Protein AF-0000000077132805 (afdb_homodimer)

Structure (mmCIF, N/CA/C/O backbone):
data_AF-0000000077132805-model_v1
#
loop_
_entity.id
_entity.type
_entity.pdbx_description
1 polymer 'Flagellar radial spoke protein'
#
loop_
_atom_site.group_PDB
_atom_site.id
_atom_site.type_symbol
_atom_site.label_atom_id
_atom_site.label_alt_id
_atom_site.label_comp_id
_atom_site.label_asym_id
_atom_site.label_entity_id
_atom_site.label_seq_id
_atom_site.pdbx_PDB_ins_code
_atom_site.Cartn_x
_atom_site.Cartn_y
_atom_site.Cartn_z
_atom_site.occupancy
_atom_site.B_iso_or_equiv
_atom_site.auth_seq_id
_atom_site.auth_comp_id
_atom_site.auth_asym_id
_atom_site.auth_atom_id
_atom_site.pdbx_PDB_model_num
ATOM 1 N N . MET A 1 1 ? -24.875 30.562 -59.5 1 39.31 1 MET A N 1
ATOM 2 C CA . MET A 1 1 ? -24.891 31.641 -58.5 1 39.31 1 MET A CA 1
ATOM 3 C C . MET A 1 1 ? -25.203 31.094 -57.125 1 39.31 1 MET A C 1
ATOM 5 O O . MET A 1 1 ? -24.594 31.531 -56.125 1 39.31 1 MET A O 1
ATOM 9 N N . ALA A 1 2 ? -26.094 30.25 -57 1 48.53 2 ALA A N 1
ATOM 10 C CA . ALA A 1 2 ? -26.5 29.672 -55.719 1 48.53 2 ALA A CA 1
ATOM 11 C C . ALA A 1 2 ? -25.406 28.812 -55.125 1 48.53 2 ALA A C 1
ATOM 13 O O . ALA A 1 2 ? -25.188 28.828 -53.906 1 48.53 2 ALA A O 1
ATOM 14 N N . PHE A 1 3 ? -24.734 28.062 -55.844 1 53.22 3 PHE A N 1
ATOM 15 C CA . PHE A 1 3 ? -23.641 27.234 -55.344 1 53.22 3 PHE A CA 1
ATOM 16 C C . PHE A 1 3 ? -22.484 28.109 -54.875 1 53.22 3 PHE A C 1
ATOM 18 O O . PHE A 1 3 ? -21.859 27.812 -53.844 1 53.22 3 PHE A O 1
ATOM 25 N N . GLU A 1 4 ? -22.172 29.062 -55.531 1 54.66 4 GLU A N 1
ATOM 26 C CA . GLU A 1 4 ? -21.094 29.969 -55.156 1 54.66 4 GLU A CA 1
ATOM 27 C C . GLU A 1 4 ? -21.438 30.719 -53.875 1 54.66 4 GLU A C 1
ATOM 29 O O . GLU A 1 4 ? -20.547 30.953 -53.031 1 54.66 4 GLU A O 1
ATOM 34 N N . ASP A 1 5 ? -22.578 31.109 -53.812 1 55.19 5 ASP A N 1
ATOM 35 C CA . ASP A 1 5 ? -23.031 31.766 -52.594 1 55.19 5 ASP A CA 1
ATOM 36 C C . ASP A 1 5 ? -23 30.812 -51.406 1 55.19 5 ASP A C 1
ATOM 38 O O . ASP A 1 5 ? -22.656 31.219 -50.281 1 55.19 5 ASP A O 1
ATOM 42 N N . ALA A 1 6 ? -23.469 29.656 -51.625 1 57.97 6 ALA A N 1
ATOM 43 C CA . ALA A 1 6 ? -23.422 28.672 -50.562 1 57.97 6 ALA A CA 1
ATOM 44 C C . ALA A 1 6 ? -21.984 28.375 -50.156 1 57.97 6 ALA A C 1
ATOM 46 O O . ALA A 1 6 ? -21.688 28.203 -48.969 1 57.97 6 ALA A O 1
ATOM 47 N N . LEU A 1 7 ? -21.156 28.219 -51.062 1 63.22 7 LEU A N 1
ATOM 48 C CA . LEU A 1 7 ? -19.734 28.031 -50.75 1 63.22 7 LEU A CA 1
ATOM 49 C C . LEU A 1 7 ? -19.188 29.25 -50 1 63.22 7 LEU A C 1
ATOM 51 O O . LEU A 1 7 ? -18.375 29.109 -49.094 1 63.22 7 LEU A O 1
ATOM 55 N N . GLN A 1 8 ? -19.578 30.391 -50.406 1 62.19 8 GLN A N 1
ATOM 56 C CA . GLN A 1 8 ? -19.141 31.594 -49.719 1 62.19 8 GLN A CA 1
ATOM 57 C C . GLN A 1 8 ? -19.703 31.641 -48.281 1 62.19 8 GLN A C 1
ATOM 59 O O . GLN A 1 8 ? -19 32.062 -47.344 1 62.19 8 GLN A O 1
ATOM 64 N N . GLU A 1 9 ? -20.844 31.359 -48.156 1 63.84 9 GLU A N 1
ATOM 65 C CA . GLU A 1 9 ? -21.438 31.312 -46.812 1 63.84 9 GLU A CA 1
ATOM 66 C C . GLU A 1 9 ? -20.781 30.234 -45.969 1 63.84 9 GLU A C 1
ATOM 68 O O . GLU A 1 9 ? -20.531 30.438 -44.781 1 63.84 9 GLU A O 1
ATOM 73 N N . ALA A 1 10 ? -20.625 29.109 -46.562 1 64.94 10 ALA A N 1
ATOM 74 C CA . ALA A 1 10 ? -19.922 28.047 -45.844 1 64.94 10 ALA A CA 1
ATOM 75 C C . ALA A 1 10 ? -18.5 28.484 -45.469 1 64.94 10 ALA A C 1
ATOM 77 O O . ALA A 1 10 ? -18.047 28.266 -44.344 1 64.94 10 ALA A O 1
ATOM 78 N N . THR A 1 11 ? -17.797 28.969 -46.406 1 69.81 11 THR A N 1
ATOM 79 C CA . THR A 1 11 ? -16.453 29.453 -46.125 1 69.81 11 THR A CA 1
ATOM 80 C C . THR A 1 11 ? -16.469 30.562 -45.062 1 69.81 11 THR A C 1
ATOM 82 O O . THR A 1 11 ? -15.602 30.625 -44.219 1 69.81 11 THR A O 1
ATOM 85 N N . ALA A 1 12 ? -17.391 31.469 -45.125 1 69.38 12 ALA A N 1
ATOM 86 C CA . ALA A 1 12 ? -17.562 32.5 -44.125 1 69.38 12 ALA A CA 1
ATOM 87 C C . ALA A 1 12 ? -17.844 31.906 -42.75 1 69.38 12 ALA A C 1
ATOM 89 O O . ALA A 1 12 ? -17.328 32.406 -41.75 1 69.38 12 ALA A O 1
ATOM 90 N N . PHE A 1 13 ? -18.688 31.016 -42.688 1 68.81 13 PHE A N 1
ATOM 91 C CA . PHE A 1 13 ? -18.953 30.359 -41.406 1 68.81 13 PHE A CA 1
ATOM 92 C C . PHE A 1 13 ? -17.703 29.656 -40.906 1 68.81 13 PHE A C 1
ATOM 94 O O . PHE A 1 13 ? -17.406 29.703 -39.688 1 68.81 13 PHE A O 1
ATOM 101 N N . LEU A 1 14 ? -16.969 29 -41.719 1 70 14 LEU A N 1
ATOM 102 C CA . LEU A 1 14 ? -15.766 28.312 -41.281 1 70 14 LEU A CA 1
ATOM 103 C C . LEU A 1 14 ? -14.68 29.312 -40.906 1 70 14 LEU A C 1
ATOM 105 O O . LEU A 1 14 ? -13.773 28.984 -40.125 1 70 14 LEU A O 1
ATOM 109 N N . GLN A 1 15 ? -14.781 30.484 -41.344 1 68.81 15 GLN A N 1
ATOM 110 C CA . GLN A 1 15 ? -13.812 31.531 -41.031 1 68.81 15 GLN A CA 1
ATOM 111 C C . GLN A 1 15 ? -14.211 32.281 -39.781 1 68.81 15 GLN A C 1
ATOM 113 O O . GLN A 1 15 ? -13.453 33.125 -39.312 1 68.81 15 GLN A O 1
ATOM 118 N N . LYS A 1 16 ? -15.344 32.031 -39.25 1 69.25 16 LYS A N 1
ATOM 119 C CA . LYS A 1 16 ? -15.727 32.625 -37.969 1 69.25 16 LYS A CA 1
ATOM 120 C C . LYS A 1 16 ? -14.789 32.219 -36.844 1 69.25 16 LYS A C 1
ATOM 122 O O . LYS A 1 16 ? -14.492 31.016 -36.719 1 69.25 16 LYS A O 1
ATOM 127 N N . THR A 1 17 ? -14.227 33.188 -36.188 1 61.5 17 THR A N 1
ATOM 128 C CA . THR A 1 17 ? -13.234 32.969 -35.156 1 61.5 17 THR A CA 1
ATOM 129 C C . THR A 1 17 ? -13.906 32.75 -33.781 1 61.5 17 THR A C 1
ATOM 131 O O . THR A 1 17 ? -14.906 33.375 -33.469 1 61.5 17 THR A O 1
ATOM 134 N N . ASN A 1 18 ? -13.523 31.719 -33.094 1 60.84 18 ASN A N 1
ATOM 135 C CA . ASN A 1 18 ? -14.016 31.531 -31.734 1 60.84 18 ASN A CA 1
ATOM 136 C C . ASN A 1 18 ? -13.398 32.562 -30.781 1 60.84 18 ASN A C 1
ATOM 138 O O . ASN A 1 18 ? -12.609 33.406 -31.203 1 60.84 18 ASN A O 1
ATOM 142 N N . VAL A 1 19 ? -13.711 32.406 -29.484 1 63.22 19 VAL A N 1
ATOM 143 C CA . VAL A 1 19 ? -13.266 33.344 -28.469 1 63.22 19 VAL A CA 1
ATOM 144 C C . VAL A 1 19 ? -11.742 33.438 -28.484 1 63.22 19 VAL A C 1
ATOM 146 O O . VAL A 1 19 ? -11.172 34.5 -28.188 1 63.22 19 VAL A O 1
ATOM 149 N N . ASP A 1 20 ? -11.109 32.5 -28.969 1 57.31 20 ASP A N 1
ATOM 150 C CA . ASP A 1 20 ? -9.648 32.469 -28.984 1 57.31 20 ASP A CA 1
ATOM 151 C C . ASP A 1 20 ? -9.086 32.938 -30.312 1 57.31 20 ASP A C 1
ATOM 153 O O . ASP A 1 20 ? -7.875 32.906 -30.531 1 57.31 20 ASP A O 1
ATOM 157 N N . GLY A 1 21 ? -9.859 33.281 -31.141 1 62.91 21 GLY A N 1
ATOM 158 C CA . GLY A 1 21 ? -9.445 33.875 -32.406 1 62.91 21 GLY A CA 1
ATOM 159 C C . GLY A 1 21 ? -9.156 32.812 -33.469 1 62.91 21 GLY A C 1
ATOM 160 O O . GLY A 1 21 ? -8.555 33.125 -34.5 1 62.91 21 GLY A O 1
ATOM 161 N N . GLU A 1 22 ? -9.406 31.688 -33.219 1 64.12 22 GLU A N 1
ATOM 162 C CA . GLU A 1 22 ? -9.164 30.625 -34.219 1 64.12 22 GLU A CA 1
ATOM 163 C C . GLU A 1 22 ? -10.43 30.312 -35 1 64.12 22 GLU A C 1
ATOM 165 O O . GLU A 1 22 ? -11.539 30.406 -34.469 1 64.12 22 GLU A O 1
ATOM 170 N N . SER A 1 23 ? -10.133 30.078 -36.281 1 74.06 23 SER A N 1
ATOM 171 C CA . SER A 1 23 ? -11.258 29.672 -37.125 1 74.06 23 SER A CA 1
ATOM 172 C C . SER A 1 23 ? -11.039 28.297 -37.719 1 74.06 23 SER A C 1
ATOM 174 O O . SER A 1 23 ? -9.898 27.844 -37.875 1 74.06 23 SER A O 1
ATOM 176 N N . VAL A 1 24 ? -12.086 27.625 -37.938 1 71.31 24 VAL A N 1
ATOM 177 C CA . VAL A 1 24 ? -12.016 26.297 -38.531 1 71.31 24 VAL A CA 1
ATOM 178 C C . VAL A 1 24 ? -11.289 26.375 -39.875 1 71.31 24 VAL A C 1
ATOM 180 O O . VAL A 1 24 ? -10.461 25.516 -40.188 1 71.31 24 VAL A O 1
ATOM 183 N N . TYR A 1 25 ? -11.531 27.391 -40.594 1 72.44 25 TYR A N 1
ATOM 184 C CA . TYR A 1 25 ? -10.922 27.578 -41.906 1 72.44 25 TYR A CA 1
ATOM 185 C C . TYR A 1 25 ? -9.406 27.703 -41.781 1 72.44 25 TYR A C 1
ATOM 187 O O . TYR A 1 25 ? -8.664 27.062 -42.531 1 72.44 25 TYR A O 1
ATOM 195 N N . GLU A 1 26 ? -8.938 28.516 -40.844 1 70.69 26 GLU A N 1
ATOM 196 C CA . GLU A 1 26 ? -7.5 28.703 -40.688 1 70.69 26 GLU A CA 1
ATOM 197 C C . GLU A 1 26 ? -6.824 27.438 -40.188 1 70.69 26 GLU A C 1
ATOM 199 O O . GLU A 1 26 ? -5.723 27.094 -40.625 1 70.69 26 GLU A O 1
ATOM 204 N N . GLN A 1 27 ? -7.465 26.75 -39.375 1 68.56 27 GLN A N 1
ATOM 205 C CA . GLN A 1 27 ? -6.902 25.5 -38.844 1 68.56 27 GLN A CA 1
ATOM 206 C C . GLN A 1 27 ? -6.816 24.453 -39.969 1 68.56 27 GLN A C 1
ATOM 208 O O . GLN A 1 27 ? -5.801 23.766 -40.094 1 68.56 27 GLN A O 1
ATOM 213 N N . LEU A 1 28 ? -7.777 24.359 -40.625 1 71.19 28 LEU A N 1
ATOM 214 C CA . LEU A 1 28 ? -7.789 23.375 -41.688 1 71.19 28 LEU A CA 1
ATOM 215 C C . LEU A 1 28 ? -6.801 23.766 -42.781 1 71.19 28 LEU A C 1
ATOM 217 O O . LEU A 1 28 ? -6.102 22.906 -43.344 1 71.19 28 LEU A O 1
ATOM 221 N N . ALA A 1 29 ? -6.777 25 -43.031 1 70.69 29 ALA A N 1
ATOM 222 C CA . ALA A 1 29 ? -5.828 25.469 -44.031 1 70.69 29 ALA A CA 1
ATOM 223 C C . ALA A 1 29 ? -4.391 25.188 -43.594 1 70.69 29 ALA A C 1
ATOM 225 O O . ALA A 1 29 ? -3.557 24.797 -44.438 1 70.69 29 ALA A O 1
ATOM 226 N N . LYS A 1 30 ? -4.145 25.375 -42.344 1 69.12 30 LYS A N 1
ATOM 227 C CA . LYS A 1 30 ? -2.811 25.109 -41.812 1 69.12 30 LYS A CA 1
ATOM 228 C C . LYS A 1 30 ? -2.48 23.609 -41.875 1 69.12 30 LYS A C 1
ATOM 230 O O . LYS A 1 30 ? -1.373 23.234 -42.281 1 69.12 30 LYS A O 1
ATOM 235 N N . VAL A 1 31 ? -3.375 22.828 -41.531 1 69 31 VAL A N 1
ATOM 236 C CA . VAL A 1 31 ? -3.135 21.391 -41.531 1 69 31 VAL A CA 1
ATOM 237 C C . VAL A 1 31 ? -3.023 20.875 -42.969 1 69 31 VAL A C 1
ATOM 239 O O . VAL A 1 31 ? -2.129 20.078 -43.281 1 69 31 VAL A O 1
ATOM 242 N N . VAL A 1 32 ? -3.883 21.266 -43.781 1 70.75 32 VAL A N 1
ATOM 243 C CA . VAL A 1 32 ? -3.832 20.844 -45.188 1 70.75 32 VAL A CA 1
ATOM 244 C C . VAL A 1 32 ? -2.566 21.375 -45.844 1 70.75 32 VAL A C 1
ATOM 246 O O . VAL A 1 32 ? -1.91 20.672 -46.625 1 70.75 32 VAL A O 1
ATOM 249 N N . GLY A 1 33 ? -2.262 22.578 -45.469 1 68.81 33 GLY A N 1
ATOM 250 C CA . GLY A 1 33 ? -1.01 23.125 -45.969 1 68.81 33 GLY A CA 1
ATOM 251 C C . GLY A 1 33 ? 0.203 22.312 -45.562 1 68.81 33 GLY A C 1
ATOM 252 O O . GLY A 1 33 ? 1.097 22.062 -46.375 1 68.81 33 GLY A O 1
ATOM 253 N N . LYS A 1 34 ? 0.189 21.984 -44.344 1 69 34 LYS A N 1
ATOM 254 C CA . LYS A 1 34 ? 1.291 21.172 -43.844 1 69 34 LYS A CA 1
ATOM 255 C C . LYS A 1 34 ? 1.314 19.812 -44.531 1 69 34 LYS A C 1
ATOM 257 O O . LYS A 1 34 ? 2.383 19.297 -44.906 1 69 34 LYS A O 1
ATOM 262 N N . ILE A 1 35 ? 0.296 19.156 -44.75 1 66.56 35 ILE A N 1
ATOM 263 C CA . ILE A 1 35 ? 0.208 17.859 -45.375 1 66.56 35 ILE A CA 1
ATOM 264 C C . ILE A 1 35 ? 0.666 17.953 -46.844 1 66.56 35 ILE A C 1
ATOM 266 O O . ILE A 1 35 ? 1.385 17.094 -47.344 1 66.56 35 ILE A O 1
ATOM 270 N N . LEU A 1 36 ? 0.23 18.969 -47.406 1 69 36 LEU A N 1
ATOM 271 C CA . LEU A 1 36 ? 0.578 19.141 -48.812 1 69 36 LEU A CA 1
ATOM 272 C C . LEU A 1 36 ? 2.043 19.531 -48.969 1 69 36 LEU A C 1
ATOM 274 O O . LEU A 1 36 ? 2.672 19.219 -50 1 69 36 LEU A O 1
ATOM 278 N N . ASP A 1 37 ? 2.576 20.203 -47.875 1 66.56 37 ASP A N 1
ATOM 279 C CA . ASP A 1 37 ? 3.988 20.562 -47.906 1 66.56 37 ASP A CA 1
ATOM 280 C C . ASP A 1 37 ? 4.875 19.359 -47.594 1 66.56 37 ASP A C 1
ATOM 282 O O . ASP A 1 37 ? 5.898 19.156 -48.25 1 66.56 37 ASP A O 1
ATOM 286 N N . GLU A 1 38 ? 4.5 18.594 -46.531 1 67.75 38 GLU A N 1
ATOM 287 C CA . GLU A 1 38 ? 5.332 17.469 -46.094 1 67.75 38 GLU A CA 1
ATOM 288 C C . GLU A 1 38 ? 5.02 16.203 -46.906 1 67.75 38 GLU A C 1
ATOM 290 O O . GLU A 1 38 ? 5.852 15.305 -47 1 67.75 38 GLU A O 1
ATOM 295 N N . LYS A 1 39 ? 3.99 16.156 -47.469 1 65.38 39 LYS A N 1
ATOM 296 C CA . LYS A 1 39 ? 3.512 15.039 -48.281 1 65.38 39 LYS A CA 1
ATOM 297 C C . LYS A 1 39 ? 3.859 13.703 -47.625 1 65.38 39 LYS A C 1
ATOM 299 O O . LYS A 1 39 ? 4.629 12.914 -48.188 1 65.38 39 LYS A O 1
ATOM 304 N N . PRO A 1 40 ? 3.471 13.555 -46.438 1 62.5 40 PRO A N 1
ATOM 305 C CA . PRO A 1 40 ? 3.791 12.312 -45.719 1 62.5 40 PRO A CA 1
ATOM 306 C C . PRO A 1 40 ? 3.117 11.094 -46.344 1 62.5 40 PRO A C 1
ATOM 308 O O . PRO A 1 40 ? 2.088 11.227 -47.031 1 62.5 40 PRO A O 1
ATOM 311 N N . GLU A 1 41 ? 3.643 9.875 -46.219 1 64.94 41 GLU A N 1
ATOM 312 C CA . GLU A 1 41 ? 3.068 8.633 -46.75 1 64.94 41 GLU A CA 1
ATOM 313 C C . GLU A 1 41 ? 1.734 8.32 -46.062 1 64.94 41 GLU A C 1
ATOM 315 O O . GLU A 1 41 ? 0.827 7.777 -46.688 1 64.94 41 GLU A O 1
ATOM 320 N N . ASP A 1 42 ? 1.569 8.531 -44.844 1 58.28 42 ASP A N 1
ATOM 321 C CA . ASP A 1 42 ? 0.283 8.367 -44.156 1 58.28 42 ASP A CA 1
ATOM 322 C C . ASP A 1 42 ? -0.31 9.727 -43.781 1 58.28 42 ASP A C 1
ATOM 324 O O . ASP A 1 42 ? -0.248 10.133 -42.625 1 58.28 42 ASP A O 1
ATOM 328 N N . ALA A 1 43 ? -0.798 10.367 -44.625 1 62.28 43 ALA A N 1
ATOM 329 C CA . ALA A 1 43 ? -1.337 11.719 -44.531 1 62.28 43 ALA A CA 1
ATOM 330 C C . ALA A 1 43 ? -2.516 11.766 -43.562 1 62.28 43 ALA A C 1
ATOM 332 O O . ALA A 1 43 ? -2.736 12.773 -42.906 1 62.28 43 ALA A O 1
ATOM 333 N N . VAL A 1 44 ? -3.176 10.695 -43.469 1 60.84 44 VAL A N 1
ATOM 334 C CA . VAL A 1 44 ? -4.336 10.633 -42.594 1 60.84 44 VAL A CA 1
ATOM 335 C C . VAL A 1 44 ? -3.883 10.672 -41.156 1 60.84 44 VAL A C 1
ATOM 337 O O . VAL A 1 44 ? -4.48 11.367 -40.312 1 60.84 44 VAL A O 1
ATOM 340 N N . ASP A 1 45 ? -2.889 9.969 -40.844 1 61.19 45 ASP A N 1
ATOM 341 C CA . ASP A 1 45 ? -2.336 9.992 -39.469 1 61.19 45 ASP A CA 1
ATOM 342 C C . ASP A 1 45 ? -1.783 11.367 -39.125 1 61.19 45 ASP A C 1
ATOM 344 O O . ASP A 1 45 ? -1.929 11.836 -38 1 61.19 45 ASP A O 1
ATOM 348 N N . LEU A 1 46 ? -1.188 11.969 -40 1 58.47 46 LEU A N 1
ATOM 349 C CA . LEU A 1 46 ? -0.663 13.312 -39.781 1 58.47 46 LEU A CA 1
ATOM 350 C C . LEU A 1 46 ? -1.796 14.312 -39.562 1 58.47 46 LEU A C 1
ATOM 352 O O . LEU A 1 46 ? -1.688 15.211 -38.719 1 58.47 46 LEU A O 1
ATOM 356 N N . LEU A 1 47 ? -2.76 14.203 -40.25 1 59.88 47 LEU A N 1
ATOM 357 C CA . LEU A 1 47 ? -3.934 15.047 -40.062 1 59.88 47 LEU A CA 1
ATOM 358 C C . LEU A 1 47 ? -4.512 14.844 -38.656 1 59.88 47 LEU A C 1
ATOM 360 O O . LEU A 1 47 ? -4.789 15.812 -37.938 1 59.88 47 LEU A O 1
ATOM 364 N N . GLU A 1 48 ? -4.664 13.625 -38.375 1 55.09 48 GLU A N 1
ATOM 365 C CA . GLU A 1 48 ? -5.246 13.305 -37.094 1 55.09 48 GLU A CA 1
ATOM 366 C C . GLU A 1 48 ? -4.32 13.719 -35.938 1 55.09 48 GLU A C 1
ATOM 368 O O . GLU A 1 48 ? -4.777 14.25 -34.938 1 55.09 48 GLU A O 1
ATOM 373 N N . THR A 1 49 ? -3.061 13.477 -36.031 1 54.56 49 THR A N 1
ATOM 374 C CA . THR A 1 49 ? -2.07 13.898 -35.031 1 54.56 49 THR A CA 1
ATOM 375 C C . THR A 1 49 ? -1.965 15.414 -35 1 54.56 49 THR A C 1
ATOM 377 O O . THR A 1 49 ? -1.834 16 -33.906 1 54.56 49 THR A O 1
ATOM 380 N N . SER A 1 50 ? -1.907 16.078 -36 1 51.72 50 SER A N 1
ATOM 381 C CA . SER A 1 50 ? -1.776 17.531 -36.031 1 51.72 50 SER A CA 1
ATOM 382 C C . SER A 1 50 ? -3.006 18.203 -35.438 1 51.72 50 SER A C 1
ATOM 384 O O . SER A 1 50 ? -2.896 19.266 -34.812 1 51.72 50 SER A O 1
ATOM 386 N N . LEU A 1 51 ? -4.031 17.672 -35.719 1 48.06 51 LEU A N 1
ATOM 387 C CA . LEU A 1 51 ? -5.234 18.266 -35.156 1 48.06 51 LEU A CA 1
ATOM 388 C C . LEU A 1 51 ? -5.406 17.828 -33.688 1 48.06 51 LEU A C 1
ATOM 390 O O . LEU A 1 51 ? -5.941 18.578 -32.875 1 48.06 51 LEU A O 1
ATOM 394 N N . LEU A 1 52 ? -5.051 16.609 -33.344 1 44.72 52 LEU A N 1
ATOM 395 C CA . LEU A 1 52 ? -4.918 16.203 -31.953 1 44.72 52 LEU A CA 1
ATOM 396 C C . LEU A 1 52 ? -3.863 17.062 -31.25 1 44.72 52 LEU A C 1
ATOM 398 O O . LEU A 1 52 ? -4.035 17.422 -30.094 1 44.72 52 LEU A O 1
ATOM 402 N N . VAL A 1 53 ? -2.699 17.219 -31.734 1 41.47 53 VAL A N 1
ATOM 403 C CA . VAL A 1 53 ? -1.681 18.109 -31.188 1 41.47 53 VAL A CA 1
ATOM 404 C C . VAL A 1 53 ? -2.258 19.516 -31 1 41.47 53 VAL A C 1
ATOM 406 O O . VAL A 1 53 ? -1.948 20.188 -30.016 1 41.47 53 VAL A O 1
ATOM 409 N N . LYS A 1 54 ? -2.869 20.016 -31.828 1 38.44 54 LYS A N 1
ATOM 410 C CA . LYS A 1 54 ? -3.398 21.359 -31.625 1 38.44 54 LYS A CA 1
ATOM 411 C C . LYS A 1 54 ? -4.434 21.375 -30.5 1 38.44 54 LYS A C 1
ATOM 413 O O . LYS A 1 54 ? -4.52 22.344 -29.75 1 38.44 54 LYS A O 1
ATOM 418 N N . LYS A 1 55 ? -5.375 20.484 -30.531 1 38.06 55 LYS A N 1
ATOM 419 C CA . LYS A 1 55 ? -6.246 20.531 -29.359 1 38.06 55 LYS A CA 1
ATOM 420 C C . LYS A 1 55 ? -5.461 20.234 -28.094 1 38.06 55 LYS A C 1
ATOM 422 O O . LYS A 1 55 ? -5.793 20.75 -27.016 1 38.06 55 LYS A O 1
ATOM 427 N N . THR A 1 56 ? -4.602 19.266 -28.062 1 33.12 56 THR A N 1
ATOM 428 C CA . THR A 1 56 ? -3.578 19.219 -27.016 1 33.12 56 THR A CA 1
ATOM 429 C C . THR A 1 56 ? -2.566 20.344 -27.203 1 33.12 56 THR A C 1
ATOM 431 O O . THR A 1 56 ? -1.636 20.5 -26.422 1 33.12 56 THR A O 1
ATOM 434 N N . GLN A 1 57 ? -2.436 20.719 -28.359 1 29.28 57 GLN A N 1
ATOM 435 C CA . GLN A 1 57 ? -1.763 22.016 -28.406 1 29.28 57 GLN A CA 1
ATOM 436 C C . GLN A 1 57 ? -2.555 23.078 -27.656 1 29.28 57 GLN A C 1
ATOM 438 O O . GLN A 1 57 ? -3.533 23.625 -28.172 1 29.28 57 GLN A O 1
ATOM 443 N N . TYR A 1 58 ? -2.869 23 -26.531 1 28.34 58 TYR A N 1
ATOM 444 C CA . TYR A 1 58 ? -2.439 24.266 -25.922 1 28.34 58 TYR A CA 1
ATOM 445 C C . TYR A 1 58 ? -1.391 24.953 -26.781 1 28.34 58 TYR A C 1
ATOM 447 O O . TYR A 1 58 ? -0.48 24.312 -27.297 1 28.34 58 TYR A O 1
ATOM 455 N N . ALA A 1 59 ? -1.644 25.75 -27.688 1 27.03 59 ALA A N 1
ATOM 456 C CA . ALA A 1 59 ? -0.416 26.5 -27.969 1 27.03 59 ALA A CA 1
ATOM 457 C C . ALA A 1 59 ? 0.679 26.141 -26.969 1 27.03 59 ALA A C 1
ATOM 459 O O . ALA A 1 59 ? 0.583 26.484 -25.781 1 27.03 59 ALA A O 1
ATOM 460 N N . PRO A 1 60 ? 1.356 25.109 -26.891 1 27.95 60 PRO A N 1
ATOM 461 C CA . PRO A 1 60 ? 2.375 25.734 -26.031 1 27.95 60 PRO A CA 1
ATOM 462 C C . PRO A 1 60 ? 2.74 27.141 -26.484 1 27.95 60 PRO A C 1
ATOM 464 O O . PRO A 1 60 ? 2.531 27.5 -27.641 1 27.95 60 PRO A O 1
ATOM 467 N N . PRO A 1 61 ? 2.844 28.281 -26.062 1 28.22 61 PRO A N 1
ATOM 468 C CA . PRO A 1 61 ? 3.611 29.172 -26.938 1 28.22 61 PRO A CA 1
ATOM 469 C C . PRO A 1 61 ? 4.363 28.406 -28.031 1 28.22 61 PRO A C 1
ATOM 471 O O . PRO A 1 61 ? 4.488 27.188 -27.953 1 28.22 61 PRO A O 1
ATOM 474 N N . ASP A 1 62 ? 4.844 28.875 -29.047 1 26.47 62 ASP A N 1
ATOM 475 C CA . ASP A 1 62 ? 5.859 28.281 -29.906 1 26.47 62 ASP A CA 1
ATOM 476 C C . ASP A 1 62 ? 6.41 26.984 -29.312 1 26.47 62 ASP A C 1
ATOM 478 O O . ASP A 1 62 ? 6.75 26.938 -28.125 1 26.47 62 ASP A O 1
ATOM 482 N N . PRO A 1 63 ? 5.844 25.922 -29.672 1 31.47 63 PRO A N 1
ATOM 483 C CA . PRO A 1 63 ? 6.613 24.844 -29.047 1 31.47 63 PRO A CA 1
ATOM 484 C C . PRO A 1 63 ? 7.988 25.297 -28.562 1 31.47 63 PRO A C 1
ATOM 486 O O . PRO A 1 63 ? 8.625 24.625 -27.75 1 31.47 63 PRO A O 1
ATOM 489 N N . MET A 1 64 ? 8.477 26 -29.406 1 27.84 64 MET A N 1
ATOM 490 C CA . MET A 1 64 ? 9.586 26.922 -29.203 1 27.84 64 MET A CA 1
ATOM 491 C C . MET A 1 64 ? 9.25 27.953 -28.125 1 27.84 64 MET A C 1
ATOM 493 O O . MET A 1 64 ? 10.141 28.453 -27.438 1 27.84 64 MET A O 1
ATOM 497 N N . TYR A 1 65 ? 8 28.656 -28.469 1 24.55 65 TYR A N 1
ATOM 498 C CA . TYR A 1 65 ? 7.562 29.531 -27.375 1 24.55 65 TYR A CA 1
ATOM 499 C C . TYR A 1 65 ? 6.738 28.75 -26.359 1 24.55 65 TYR A C 1
ATOM 501 O O . TYR A 1 65 ? 5.508 28.781 -26.391 1 24.55 65 TYR A O 1
ATOM 509 N N . ALA A 1 66 ? 6.238 27.406 -26.359 1 31.3 66 ALA A N 1
ATOM 510 C CA . ALA A 1 66 ? 6.164 26.891 -25 1 31.3 66 ALA A CA 1
ATOM 511 C C . ALA A 1 66 ? 6.699 27.922 -24 1 31.3 66 ALA A C 1
ATOM 513 O O . ALA A 1 66 ? 7.91 28.156 -23.922 1 31.3 66 ALA A O 1
ATOM 514 N N . THR A 1 67 ? 6.016 28.891 -24.016 1 29.36 67 THR A N 1
ATOM 515 C CA . THR A 1 67 ? 6.516 29.75 -22.953 1 29.36 67 THR A CA 1
ATOM 516 C C . THR A 1 67 ? 6.938 28.922 -21.734 1 29.36 67 THR A C 1
ATOM 518 O O . THR A 1 67 ? 6.105 28.266 -21.109 1 29.36 67 THR A O 1
ATOM 521 N N . VAL A 1 68 ? 7.766 27.953 -21.781 1 31.88 68 VAL A N 1
ATOM 522 C CA . VAL A 1 68 ? 8.594 27.75 -20.609 1 31.88 68 VAL A CA 1
ATOM 523 C C . VAL A 1 68 ? 8.266 28.797 -19.547 1 31.88 68 VAL A C 1
ATOM 525 O O . VAL A 1 68 ? 8.695 29.938 -19.656 1 31.88 68 VAL A O 1
ATOM 528 N N . ARG A 1 69 ? 6.922 28.922 -19.547 1 34.34 69 ARG A N 1
ATOM 529 C CA . ARG A 1 69 ? 6.777 29.844 -18.438 1 34.34 69 ARG A CA 1
ATOM 530 C C . ARG A 1 69 ? 7.898 29.656 -17.422 1 34.34 69 ARG A C 1
ATOM 532 O O . ARG A 1 69 ? 8.156 28.531 -16.969 1 34.34 69 ARG A O 1
ATOM 539 N N . SER A 1 70 ? 8.641 30.25 -17.625 1 39.53 70 SER A N 1
ATOM 540 C CA . SER A 1 70 ? 9.875 30.234 -16.844 1 39.53 70 SER A CA 1
ATOM 541 C C . SER A 1 70 ? 9.68 29.516 -15.508 1 39.53 70 SER A C 1
ATOM 543 O O . SER A 1 70 ? 10.531 28.734 -15.086 1 39.53 70 SER A O 1
ATOM 545 N N . LYS A 1 71 ? 8.344 29.578 -15.039 1 45.44 71 LYS A N 1
ATOM 546 C CA . LYS A 1 71 ? 8.156 29.016 -13.711 1 45.44 71 LYS A CA 1
ATOM 547 C C . LYS A 1 71 ? 7.93 27.516 -13.781 1 45.44 71 LYS A C 1
ATOM 549 O O . LYS A 1 71 ? 8.461 26.75 -12.961 1 45.44 71 LYS A O 1
ATOM 554 N N . ASN A 1 72 ? 7.016 26.969 -14.852 1 52.19 72 ASN A N 1
ATOM 555 C CA . ASN A 1 72 ? 6.766 25.531 -14.953 1 52.19 72 ASN A CA 1
ATOM 556 C C . ASN A 1 72 ? 8.008 24.781 -15.422 1 52.19 72 ASN A C 1
ATOM 558 O O . ASN A 1 72 ? 8.289 23.688 -14.953 1 52.19 72 ASN A O 1
ATOM 562 N N . ALA A 1 73 ? 8.633 25.422 -16.344 1 52.69 73 ALA A N 1
ATOM 563 C CA . ALA A 1 73 ? 9.891 24.797 -16.75 1 52.69 73 ALA A CA 1
ATOM 564 C C . ALA A 1 73 ? 10.867 24.719 -15.578 1 52.69 73 ALA A C 1
ATOM 566 O O . ALA A 1 73 ? 11.539 23.703 -15.391 1 52.69 73 ALA A O 1
ATOM 567 N N . ALA A 1 74 ? 10.781 25.859 -14.938 1 60.25 74 ALA A N 1
ATOM 568 C CA . ALA A 1 74 ? 11.656 25.875 -13.773 1 60.25 74 ALA A CA 1
ATOM 569 C C . ALA A 1 74 ? 11.234 24.812 -12.758 1 60.25 74 ALA A C 1
ATOM 571 O O . ALA A 1 74 ? 12.086 24.141 -12.18 1 60.25 74 ALA A O 1
ATOM 572 N N . ALA A 1 75 ? 9.977 24.672 -12.742 1 64.38 75 ALA A N 1
ATOM 573 C CA . ALA A 1 75 ? 9.461 23.672 -11.805 1 64.38 75 ALA A CA 1
ATOM 574 C C . ALA A 1 75 ? 9.805 22.266 -12.258 1 64.38 75 ALA A C 1
ATOM 576 O O . ALA A 1 75 ? 10.164 21.406 -11.438 1 64.38 75 ALA A O 1
ATOM 577 N N . ALA A 1 76 ? 9.727 22.047 -13.523 1 67.38 76 ALA A N 1
ATOM 578 C CA . ALA A 1 76 ? 10.047 20.719 -14.07 1 67.38 76 ALA A CA 1
ATOM 579 C C . ALA A 1 76 ? 11.523 20.406 -13.898 1 67.38 76 ALA A C 1
ATOM 581 O O . ALA A 1 76 ? 11.883 19.266 -13.609 1 67.38 76 ALA A O 1
ATOM 582 N N . VAL A 1 77 ? 12.289 21.438 -14.109 1 66.94 77 VAL A N 1
ATOM 583 C CA . VAL A 1 77 ? 13.727 21.25 -13.93 1 66.94 77 VAL A CA 1
ATOM 584 C C . VAL A 1 77 ? 14.031 20.922 -12.469 1 66.94 77 VAL A C 1
ATOM 586 O O . VAL A 1 77 ? 14.812 20.016 -12.18 1 66.94 77 VAL A O 1
ATOM 589 N N . MET A 1 78 ? 13.344 21.656 -11.711 1 69.62 78 MET A N 1
ATOM 590 C CA . MET A 1 78 ? 13.547 21.438 -10.281 1 69.62 78 MET A CA 1
ATOM 591 C C . MET A 1 78 ? 13.078 20.031 -9.875 1 69.62 78 MET A C 1
ATOM 593 O O . MET A 1 78 ? 13.727 19.375 -9.07 1 69.62 78 MET A O 1
ATOM 597 N N . PHE A 1 79 ? 12.094 19.719 -10.484 1 70.56 79 PHE A N 1
ATOM 598 C CA . PHE A 1 79 ? 11.555 18.406 -10.18 1 70.56 79 PHE A CA 1
ATOM 599 C C . PHE A 1 79 ? 12.492 17.297 -10.656 1 70.56 79 PHE A C 1
ATOM 601 O O . PHE A 1 79 ? 12.703 16.312 -9.961 1 70.56 79 PHE A O 1
ATOM 608 N N . LYS A 1 80 ? 13.07 17.469 -11.711 1 70.38 80 LYS A N 1
ATOM 609 C CA . LYS A 1 80 ? 14.008 16.484 -12.266 1 70.38 80 LYS A CA 1
ATOM 610 C C . LYS A 1 80 ? 15.25 16.359 -11.383 1 70.38 80 LYS A C 1
ATOM 612 O O . LYS A 1 80 ? 15.828 15.273 -11.289 1 70.38 80 LYS A O 1
ATOM 617 N N . GLU A 1 81 ? 15.516 17.438 -10.727 1 75.06 81 GLU A N 1
ATOM 618 C CA . GLU A 1 81 ? 16.703 17.453 -9.875 1 75.06 81 GLU A CA 1
ATOM 619 C C . GLU A 1 81 ? 16.531 16.531 -8.672 1 75.06 81 GLU A C 1
ATOM 621 O O . GLU A 1 81 ? 17.516 16.047 -8.117 1 75.06 81 GLU A O 1
ATOM 626 N N . LEU A 1 82 ? 15.328 16.297 -8.414 1 77.62 82 LEU A N 1
ATOM 627 C CA . LEU A 1 82 ? 15.055 15.43 -7.273 1 77.62 82 LEU A CA 1
ATOM 628 C C . LEU A 1 82 ? 15.492 14 -7.559 1 77.62 82 LEU A C 1
ATOM 630 O O . LEU A 1 82 ? 15.781 13.234 -6.633 1 77.62 82 LEU A O 1
ATOM 634 N N . TYR A 1 83 ? 15.555 13.688 -8.797 1 72.31 83 TYR A N 1
ATOM 635 C CA . TYR A 1 83 ? 15.828 12.312 -9.195 1 72.31 83 TYR A CA 1
ATOM 636 C C . TYR A 1 83 ? 17.312 12.078 -9.391 1 72.31 83 TYR A C 1
ATOM 638 O O . TYR A 1 83 ? 17.75 10.945 -9.586 1 72.31 83 TYR A O 1
ATOM 646 N N . LYS A 1 84 ? 18.078 13.195 -9.305 1 69.25 84 LYS A N 1
ATOM 647 C CA . LYS A 1 84 ? 19.5 13.078 -9.586 1 69.25 84 LYS A CA 1
ATOM 648 C C . LYS A 1 84 ? 20.312 12.906 -8.297 1 69.25 84 LYS A C 1
ATOM 650 O O . LYS A 1 84 ? 19.938 13.461 -7.258 1 69.25 84 LYS A O 1
ATOM 655 N N . THR A 1 85 ? 21.266 11.992 -8.445 1 64.5 85 THR A N 1
ATOM 656 C CA . THR A 1 85 ? 22.234 11.859 -7.359 1 64.5 85 THR A CA 1
ATOM 657 C C . THR A 1 85 ? 23.172 13.055 -7.332 1 64.5 85 THR A C 1
ATOM 659 O O . THR A 1 85 ? 23.688 13.469 -8.375 1 64.5 85 THR A O 1
ATOM 662 N N . PRO A 1 86 ? 23.188 13.695 -6.219 1 60.38 86 PRO A N 1
ATOM 663 C CA . PRO A 1 86 ? 24.094 14.844 -6.176 1 60.38 86 PRO A CA 1
ATOM 664 C C . PRO A 1 86 ? 25.531 14.484 -6.562 1 60.38 86 PRO A C 1
ATOM 666 O O . PRO A 1 86 ? 26.031 13.43 -6.172 1 60.38 86 PRO A O 1
ATOM 669 N N . SER A 1 87 ? 25.969 15.047 -7.617 1 60.41 87 SER A N 1
ATOM 670 C CA . SER A 1 87 ? 27.359 14.859 -8 1 60.41 87 SER A CA 1
ATOM 671 C C . SER A 1 87 ? 28.297 15.422 -6.945 1 60.41 87 SER A C 1
ATOM 673 O O . SER A 1 87 ? 28.047 16.484 -6.383 1 60.41 87 SER A O 1
ATOM 675 N N . PRO A 1 88 ? 29.234 14.562 -6.531 1 61.66 88 PRO A N 1
ATOM 676 C CA . PRO A 1 88 ? 30.172 15.094 -5.547 1 61.66 88 PRO A CA 1
ATOM 677 C C . PRO A 1 88 ? 30.797 16.422 -5.973 1 61.66 88 PRO A C 1
ATOM 679 O O . PRO A 1 88 ? 31 16.656 -7.164 1 61.66 88 PRO A O 1
ATOM 682 N N . LEU A 1 89 ? 30.656 17.391 -5.117 1 61.38 89 LEU A N 1
ATOM 683 C CA . LEU A 1 89 ? 31.312 18.672 -5.367 1 61.38 89 LEU A CA 1
ATOM 684 C C . LEU A 1 89 ? 32.812 18.469 -5.625 1 61.38 89 LEU A C 1
ATOM 686 O O . LEU A 1 89 ? 33.469 17.688 -4.934 1 61.38 89 LEU A O 1
ATOM 690 N N . ILE A 1 90 ? 33.281 18.781 -6.707 1 64.06 90 ILE A N 1
ATOM 691 C CA . ILE A 1 90 ? 34.688 18.719 -7.062 1 64.06 90 ILE A CA 1
ATOM 692 C C . ILE A 1 90 ? 35.438 19.938 -6.516 1 64.06 90 ILE A C 1
ATOM 694 O O . ILE A 1 90 ? 34.969 21.078 -6.715 1 64.06 90 ILE A O 1
ATOM 698 N N . ASP A 1 91 ? 36.375 19.688 -5.598 1 66.31 91 ASP A N 1
ATOM 699 C CA . ASP A 1 91 ? 37.219 20.766 -5.164 1 66.31 91 ASP A CA 1
ATOM 700 C C . ASP A 1 91 ? 37.875 21.484 -6.359 1 66.31 91 ASP A C 1
ATOM 702 O O . ASP A 1 91 ? 38.594 20.859 -7.145 1 66.31 91 ASP A O 1
ATOM 706 N N . PRO A 1 92 ? 37.406 22.609 -6.574 1 69.25 92 PRO A N 1
ATOM 707 C CA . PRO A 1 92 ? 37.938 23.328 -7.742 1 69.25 92 PRO A CA 1
ATOM 708 C C . PRO A 1 92 ? 39.438 23.375 -7.758 1 69.25 92 PRO A C 1
ATOM 710 O O . PRO A 1 92 ? 40.062 23.484 -8.828 1 69.25 92 PRO A O 1
ATOM 713 N N . GLU A 1 93 ? 40.031 23.359 -6.586 1 69.19 93 GLU A N 1
ATOM 714 C CA . GLU A 1 93 ? 41.5 23.5 -6.516 1 69.19 93 GLU A CA 1
ATOM 715 C C . GLU A 1 93 ? 42.188 22.172 -6.781 1 69.19 93 GLU A C 1
ATOM 717 O O . GLU A 1 93 ? 43.219 22.125 -7.484 1 69.19 93 GLU A O 1
ATOM 722 N N . THR A 1 94 ? 41.625 21.125 -6.234 1 69.25 94 THR A N 1
ATOM 723 C CA . THR A 1 94 ? 42.344 19.859 -6.32 1 69.25 94 THR A CA 1
ATOM 724 C C . THR A 1 94 ? 41.719 18.938 -7.363 1 69.25 94 THR A C 1
ATOM 726 O O . THR A 1 94 ? 42.344 18 -7.84 1 69.25 94 THR A O 1
ATOM 729 N N . GLY A 1 95 ? 40.656 19.359 -7.848 1 67.44 95 GLY A N 1
ATOM 730 C CA . GLY A 1 95 ? 39.906 18.547 -8.812 1 67.44 95 GLY A CA 1
ATOM 731 C C . GLY A 1 95 ? 39.344 17.281 -8.203 1 67.44 95 GLY A C 1
ATOM 732 O O . GLY A 1 95 ? 38.812 16.438 -8.922 1 67.44 95 GLY A O 1
ATOM 733 N N . GLU A 1 96 ? 39.75 17.141 -6.973 1 64.25 96 GLU A N 1
ATOM 734 C CA . GLU A 1 96 ? 39.312 15.922 -6.293 1 64.25 96 GLU A CA 1
ATOM 735 C C . GLU A 1 96 ? 37.938 16.109 -5.68 1 64.25 96 GLU A C 1
ATOM 737 O O . GLU A 1 96 ? 37.531 17.234 -5.359 1 64.25 96 GLU A O 1
ATOM 742 N N . PRO A 1 97 ? 37.188 15.102 -5.715 1 65.38 97 PRO A N 1
ATOM 743 C CA . PRO A 1 97 ? 35.844 15.203 -5.082 1 65.38 97 PRO A CA 1
ATOM 744 C C . PRO A 1 97 ? 35.938 15.648 -3.625 1 65.38 97 PRO A C 1
ATOM 746 O O . PRO A 1 97 ? 36.812 15.211 -2.885 1 65.38 97 PRO A O 1
ATOM 749 N N . MET A 1 98 ? 35.5 16.828 -3.334 1 64.69 98 MET A N 1
ATOM 750 C CA . MET A 1 98 ? 35.469 17.312 -1.953 1 64.69 98 MET A CA 1
ATOM 751 C C . MET A 1 98 ? 34.75 16.297 -1.061 1 64.69 98 MET A C 1
ATOM 753 O O . MET A 1 98 ? 33.812 15.609 -1.511 1 64.69 98 MET A O 1
ATOM 757 N N . GLU A 1 99 ? 35.438 16 -0.025 1 63.81 99 GLU A N 1
ATOM 758 C CA . GLU A 1 99 ? 34.781 15.109 0.934 1 63.81 99 GLU A CA 1
ATOM 759 C C . GLU A 1 99 ? 33.375 15.555 1.251 1 63.81 99 GLU A C 1
ATOM 761 O O . GLU A 1 99 ? 33.156 16.672 1.715 1 63.81 99 GLU A O 1
ATOM 766 N N . ALA A 1 100 ? 32.406 15.062 0.616 1 66.25 100 ALA A N 1
ATOM 767 C CA . ALA A 1 100 ? 31 15.445 0.844 1 66.25 100 ALA A CA 1
ATOM 768 C C . ALA A 1 100 ? 30.562 15.07 2.256 1 66.25 100 ALA A C 1
ATOM 770 O O . ALA A 1 100 ? 31 14.055 2.803 1 66.25 100 ALA A O 1
ATOM 771 N N . THR A 1 101 ? 30.203 16.094 3.072 1 80.25 101 THR A N 1
ATOM 772 C CA . THR A 1 101 ? 29.578 15.82 4.363 1 80.25 101 THR A CA 1
ATOM 773 C C . THR A 1 101 ? 28.547 14.703 4.238 1 80.25 101 THR A C 1
ATOM 775 O O . THR A 1 101 ? 27.719 14.719 3.324 1 80.25 101 THR A O 1
ATOM 778 N N . PRO A 1 102 ? 28.75 13.719 5.027 1 85.69 102 PRO A N 1
ATOM 779 C CA . PRO A 1 102 ? 27.781 12.633 4.965 1 85.69 102 PRO A CA 1
ATOM 780 C C . PRO A 1 102 ? 26.344 13.117 5.148 1 85.69 102 PRO A C 1
ATOM 782 O O . PRO A 1 102 ? 26.094 14.055 5.91 1 85.69 102 PRO A O 1
ATOM 785 N N . PRO A 1 103 ? 25.516 12.531 4.484 1 89.44 103 PRO A N 1
ATOM 786 C CA . PRO A 1 103 ? 24.109 12.914 4.629 1 89.44 103 PRO A CA 1
ATOM 787 C C . PRO A 1 103 ? 23.578 12.695 6.043 1 89.44 103 PRO A C 1
ATOM 789 O O . PRO A 1 103 ? 24.031 11.789 6.742 1 89.44 103 PRO A O 1
ATOM 792 N N . ASN A 1 104 ? 22.688 13.602 6.426 1 93.25 104 ASN A N 1
ATOM 793 C CA . ASN A 1 104 ? 22.031 13.5 7.719 1 93.25 104 ASN A CA 1
ATOM 794 C C . ASN A 1 104 ? 21.094 12.297 7.77 1 93.25 104 ASN A C 1
ATOM 796 O O . ASN A 1 104 ? 20.375 12.016 6.805 1 93.25 104 ASN A O 1
ATOM 800 N N . ASP A 1 105 ? 21.141 11.609 8.906 1 93.5 105 ASP A N 1
ATOM 801 C CA . ASP A 1 105 ? 20.172 10.539 9.125 1 93.5 105 ASP A CA 1
ATOM 802 C C . ASP A 1 105 ? 18.891 11.078 9.742 1 93.5 105 ASP A C 1
ATOM 804 O O . ASP A 1 105 ? 18.922 11.938 10.625 1 93.5 105 ASP A O 1
ATOM 808 N N . PHE A 1 106 ? 17.766 10.648 9.266 1 95.06 106 PHE A N 1
ATOM 809 C CA . PHE A 1 106 ? 16.484 11.133 9.734 1 95.06 106 PHE A CA 1
ATOM 810 C C . PHE A 1 106 ? 15.43 10.031 9.672 1 95.06 106 PHE A C 1
ATOM 812 O O . PHE A 1 106 ? 15.594 9.055 8.938 1 95.06 106 PHE A O 1
ATOM 819 N N . GLU A 1 107 ? 14.438 10.148 10.484 1 94.69 107 GLU A N 1
ATOM 820 C CA . GLU A 1 107 ? 13.305 9.227 10.453 1 94.69 107 GLU A CA 1
ATOM 821 C C . GLU A 1 107 ? 12.148 9.805 9.648 1 94.69 107 GLU A C 1
ATOM 823 O O . GLU A 1 107 ? 11.883 11.008 9.703 1 94.69 107 GLU A O 1
ATOM 828 N N . THR A 1 108 ? 11.492 8.945 8.93 1 95.5 108 THR A N 1
ATOM 829 C CA . THR A 1 108 ? 10.375 9.406 8.117 1 95.5 108 THR A CA 1
ATOM 830 C C . THR A 1 108 ? 9.352 8.289 7.926 1 95.5 108 THR A C 1
ATOM 832 O O . THR A 1 108 ? 9.555 7.168 8.398 1 95.5 108 THR A O 1
ATOM 835 N N . GLU A 1 109 ? 8.242 8.625 7.332 1 93.56 109 GLU A N 1
ATOM 836 C CA . GLU A 1 109 ? 7.18 7.668 7.047 1 93.56 109 GLU A CA 1
ATOM 837 C C . GLU A 1 109 ? 7.34 7.062 5.656 1 93.56 109 GLU A C 1
ATOM 839 O O . GLU A 1 109 ? 8.117 7.562 4.84 1 93.56 109 GLU A O 1
ATOM 844 N N . ASN A 1 110 ? 6.691 5.957 5.418 1 93.31 110 ASN A N 1
ATOM 845 C CA . ASN A 1 110 ? 6.641 5.332 4.102 1 93.31 110 ASN A CA 1
ATOM 846 C C . ASN A 1 110 ? 5.648 6.039 3.184 1 93.31 110 ASN A C 1
ATOM 848 O O . ASN A 1 110 ? 4.488 5.629 3.084 1 93.31 110 ASN A O 1
ATOM 852 N N . VAL A 1 111 ? 6.145 6.977 2.494 1 94.88 111 VAL A N 1
ATOM 853 C CA . VAL A 1 111 ? 5.297 7.891 1.732 1 94.88 111 VAL A CA 1
ATOM 854 C C . VAL A 1 111 ? 4.605 7.133 0.601 1 94.88 111 VAL A C 1
ATOM 856 O O . VAL A 1 111 ? 3.457 7.422 0.26 1 94.88 111 VAL A O 1
ATOM 859 N N . VAL A 1 112 ? 5.277 6.195 0.034 1 91 112 VAL A N 1
ATOM 860 C CA . VAL A 1 112 ? 4.703 5.434 -1.072 1 91 112 VAL A CA 1
ATOM 861 C C . VAL A 1 112 ? 3.529 4.598 -0.57 1 91 112 VAL A C 1
ATOM 863 O O . VAL A 1 112 ? 2.479 4.543 -1.215 1 91 112 VAL A O 1
ATOM 866 N N . ALA A 1 113 ? 3.697 3.971 0.501 1 92.5 113 ALA A N 1
ATOM 867 C CA . ALA A 1 113 ? 2.602 3.217 1.104 1 92.5 113 ALA A CA 1
ATOM 868 C C . ALA A 1 113 ? 1.45 4.137 1.495 1 92.5 113 ALA A C 1
ATOM 870 O O . ALA A 1 113 ? 0.281 3.797 1.305 1 92.5 113 ALA A O 1
ATOM 871 N N . ASP A 1 114 ? 1.804 5.277 2.037 1 96.19 114 ASP A N 1
ATOM 872 C CA . ASP A 1 114 ? 0.78 6.258 2.389 1 96.19 114 ASP A CA 1
ATOM 873 C C . ASP A 1 114 ? -0.025 6.672 1.16 1 96.19 114 ASP A C 1
ATOM 875 O O . ASP A 1 114 ? -1.254 6.758 1.217 1 96.19 114 ASP A O 1
ATOM 879 N N . ALA A 1 115 ? 0.702 6.898 0.13 1 95 115 ALA A N 1
ATOM 880 C CA . ALA A 1 115 ? 0.066 7.312 -1.118 1 95 115 ALA A CA 1
ATOM 881 C C . ALA A 1 115 ? -0.935 6.266 -1.597 1 95 115 ALA A C 1
ATOM 883 O O . ALA A 1 115 ? -1.994 6.605 -2.129 1 95 115 ALA A O 1
ATOM 884 N N . ALA A 1 116 ? -0.566 5.051 -1.418 1 92.75 116 ALA A N 1
ATOM 885 C CA . ALA A 1 116 ? -1.463 3.971 -1.818 1 92.75 116 ALA A CA 1
ATOM 886 C C . ALA A 1 116 ? -2.748 3.992 -0.996 1 92.75 116 ALA A C 1
ATOM 888 O O . ALA A 1 116 ? -3.838 3.777 -1.53 1 92.75 116 ALA A O 1
ATOM 889 N N . MET A 1 117 ? -2.625 4.203 0.256 1 95.56 117 MET A N 1
ATOM 890 C CA . MET A 1 117 ? -3.809 4.293 1.106 1 95.56 117 MET A CA 1
ATOM 891 C C . MET A 1 117 ? -4.676 5.484 0.706 1 95.56 117 MET A C 1
ATOM 893 O O . MET A 1 117 ? -5.898 5.363 0.626 1 95.56 117 MET A O 1
ATOM 897 N N . TYR A 1 118 ? -4.008 6.652 0.45 1 96.5 118 TYR A N 1
ATOM 898 C CA . TYR A 1 118 ? -4.746 7.836 0.028 1 96.5 118 TYR A CA 1
ATOM 899 C C . TYR A 1 118 ? -5.52 7.57 -1.257 1 96.5 118 TYR A C 1
ATOM 901 O O . TYR A 1 118 ? -6.699 7.906 -1.359 1 96.5 118 TYR A O 1
ATOM 909 N N . ASP A 1 119 ? -4.84 6.934 -2.115 1 92.88 119 ASP A N 1
ATOM 910 C CA . ASP A 1 119 ? -5.43 6.617 -3.41 1 92.88 119 ASP A CA 1
ATOM 911 C C . ASP A 1 119 ? -6.637 5.688 -3.252 1 92.88 119 ASP A C 1
ATOM 913 O O . ASP A 1 119 ? -7.664 5.887 -3.898 1 92.88 119 ASP A O 1
ATOM 917 N N . ALA A 1 120 ? -6.508 4.746 -2.443 1 91.75 120 ALA A N 1
ATOM 918 C CA . ALA A 1 120 ? -7.598 3.801 -2.207 1 91.75 120 ALA A CA 1
ATOM 919 C C . ALA A 1 120 ? -8.836 4.516 -1.677 1 91.75 120 ALA A C 1
ATOM 921 O O . ALA A 1 120 ? -9.969 4.121 -1.978 1 91.75 120 ALA A O 1
ATOM 922 N N . LEU A 1 121 ? -8.633 5.598 -0.895 1 94.75 121 LEU A N 1
ATOM 923 C CA . LEU A 1 121 ? -9.734 6.348 -0.299 1 94.75 121 LEU A CA 1
ATOM 924 C C . LEU A 1 121 ? -10.195 7.465 -1.228 1 94.75 121 LEU A C 1
ATOM 926 O O . LEU A 1 121 ? -11.273 8.039 -1.025 1 94.75 121 LEU A O 1
ATOM 930 N N . GLY A 1 122 ? -9.422 7.77 -2.174 1 92.12 122 GLY A N 1
ATOM 931 C CA . GLY A 1 122 ? -9.711 8.906 -3.039 1 92.12 122 GLY A CA 1
ATOM 932 C C . GLY A 1 122 ? -9.469 10.242 -2.369 1 92.12 122 GLY A C 1
ATOM 933 O O . GLY A 1 122 ? -10.203 11.203 -2.611 1 92.12 122 GLY A O 1
ATOM 934 N N . LEU A 1 123 ? -8.5 10.258 -1.473 1 93.94 123 LEU A N 1
ATOM 935 C CA . LEU A 1 123 ? -8.172 11.461 -0.721 1 93.94 123 LEU A CA 1
ATOM 936 C C . LEU A 1 123 ? -6.719 11.867 -0.947 1 93.94 123 LEU A C 1
ATOM 938 O O . LEU A 1 123 ? -5.914 11.07 -1.423 1 93.94 123 LEU A O 1
ATOM 942 N N . GLY A 1 124 ? -6.445 13.148 -0.702 1 94.31 124 GLY A N 1
ATOM 943 C CA . GLY A 1 124 ? -5.062 13.594 -0.718 1 94.31 124 GLY A CA 1
ATOM 944 C C . GLY A 1 124 ? -4.551 13.898 -2.113 1 94.31 124 GLY A C 1
ATOM 945 O O . GLY A 1 124 ? -5.273 14.469 -2.934 1 94.31 124 GLY A O 1
ATOM 946 N N . LEU A 1 125 ? -3.236 13.594 -2.248 1 93.31 125 LEU A N 1
ATOM 947 C CA . LEU A 1 125 ? -2.57 13.891 -3.512 1 93.31 125 LEU A CA 1
ATOM 948 C C . LEU A 1 125 ? -2.445 12.633 -4.367 1 93.31 125 LEU A C 1
ATOM 950 O O . LEU A 1 125 ? -2.615 11.516 -3.873 1 93.31 125 LEU A O 1
ATOM 954 N N . SER A 1 126 ? -2.193 12.844 -5.613 1 90.44 126 SER A N 1
ATOM 955 C CA . SER A 1 126 ? -2.002 11.711 -6.512 1 90.44 126 SER A CA 1
ATOM 956 C C . SER A 1 126 ? -0.734 10.938 -6.164 1 90.44 126 SER A C 1
ATOM 958 O O . SER A 1 126 ? 0.166 11.469 -5.512 1 90.44 126 SER A O 1
ATOM 960 N N . ARG A 1 127 ? -0.691 9.758 -6.613 1 88.19 127 ARG A N 1
ATOM 961 C CA . ARG A 1 127 ? 0.47 8.906 -6.363 1 88.19 127 ARG A CA 1
ATOM 962 C C . ARG A 1 127 ? 1.73 9.508 -6.977 1 88.19 127 ARG A C 1
ATOM 964 O O . ARG A 1 127 ? 2.807 9.453 -6.375 1 88.19 127 ARG A O 1
ATOM 971 N N . GLY A 1 128 ? 1.6 10.047 -8.156 1 85.94 128 GLY A N 1
ATOM 972 C CA . GLY A 1 128 ? 2.734 10.703 -8.789 1 85.94 128 GLY A CA 1
ATOM 973 C C . GLY A 1 128 ? 3.256 11.883 -8 1 85.94 128 GLY A C 1
ATOM 974 O O . GLY A 1 128 ? 4.465 12.023 -7.805 1 85.94 128 GLY A O 1
ATOM 975 N N . GLU A 1 129 ? 2.41 12.703 -7.574 1 91.62 129 GLU A N 1
ATOM 976 C CA . GLU A 1 129 ? 2.791 13.852 -6.758 1 91.62 129 GLU A CA 1
ATOM 977 C C . GLU A 1 129 ? 3.412 13.414 -5.438 1 91.62 129 GLU A C 1
ATOM 979 O O . GLU A 1 129 ? 4.379 14.016 -4.969 1 91.62 129 GLU A O 1
ATOM 984 N N . MET A 1 130 ? 2.857 12.328 -4.906 1 94.94 130 MET A N 1
ATOM 985 C CA . MET A 1 130 ? 3.355 11.836 -3.627 1 94.94 130 MET A CA 1
ATOM 986 C C . MET A 1 130 ? 4.766 11.273 -3.773 1 94.94 130 MET A C 1
ATOM 988 O O . MET A 1 130 ? 5.566 11.344 -2.842 1 94.94 130 MET A O 1
ATOM 992 N N . TYR A 1 131 ? 5.035 10.711 -4.875 1 90.44 131 TYR A N 1
ATOM 993 C CA . TYR A 1 131 ? 6.406 10.258 -5.098 1 90.44 131 TYR A CA 1
ATOM 994 C C . TYR A 1 131 ? 7.379 11.438 -5.066 1 90.44 131 TYR A C 1
ATOM 996 O O . TYR A 1 131 ? 8.477 11.328 -4.512 1 90.44 131 TYR A O 1
ATOM 1004 N N . GLY A 1 132 ? 7 12.578 -5.711 1 92.19 132 GLY A N 1
ATOM 1005 C CA . GLY A 1 132 ? 7.785 13.797 -5.605 1 92.19 132 GLY A CA 1
ATOM 1006 C C . GLY A 1 132 ? 7.957 14.273 -4.176 1 92.19 132 GLY A C 1
ATOM 1007 O O . GLY A 1 132 ? 9.031 14.734 -3.795 1 92.19 132 GLY A O 1
ATOM 1008 N N . VAL A 1 133 ? 6.918 14.148 -3.463 1 96.25 133 VAL A N 1
ATOM 1009 C CA . VAL A 1 133 ? 6.953 14.523 -2.053 1 96.25 133 VAL A CA 1
ATOM 1010 C C . VAL A 1 133 ? 7.988 13.672 -1.317 1 96.25 133 VAL A C 1
ATOM 1012 O O . VAL A 1 133 ? 8.766 14.188 -0.514 1 96.25 133 VAL A O 1
ATOM 1015 N N . MET A 1 134 ? 7.961 12.375 -1.62 1 95.12 134 MET A N 1
ATOM 1016 C CA . MET A 1 134 ? 8.914 11.461 -0.995 1 95.12 134 MET A CA 1
ATOM 1017 C C . MET A 1 134 ? 10.352 11.898 -1.279 1 95.12 134 MET A C 1
ATOM 1019 O O . MET A 1 134 ? 11.18 11.945 -0.371 1 95.12 134 MET A O 1
ATOM 1023 N N . LEU A 1 135 ? 10.656 12.258 -2.49 1 93.31 135 LEU A N 1
ATOM 1024 C CA . LEU A 1 135 ? 12 12.672 -2.875 1 93.31 135 LEU A CA 1
ATOM 1025 C C . LEU A 1 135 ? 12.359 14 -2.219 1 93.31 135 LEU A C 1
ATOM 1027 O O . LEU A 1 135 ? 13.516 14.211 -1.834 1 93.31 135 LEU A O 1
ATOM 1031 N N . ALA A 1 136 ? 11.391 14.867 -2.17 1 94.81 136 ALA A N 1
ATOM 1032 C CA . ALA A 1 136 ? 11.609 16.141 -1.492 1 94.81 136 ALA A CA 1
ATOM 1033 C C . ALA A 1 136 ? 11.938 15.93 -0.017 1 94.81 136 ALA A C 1
ATOM 1035 O O . ALA A 1 136 ? 12.844 16.562 0.522 1 94.81 136 ALA A O 1
ATOM 1036 N N . MET A 1 137 ? 11.227 15.07 0.601 1 96.88 137 MET A N 1
ATOM 1037 C CA . MET A 1 137 ? 11.461 14.75 2.006 1 96.88 137 MET A CA 1
ATOM 1038 C C . MET A 1 137 ? 12.859 14.164 2.203 1 96.88 137 MET A C 1
ATOM 1040 O O . MET A 1 137 ? 13.539 14.484 3.184 1 96.88 137 MET A O 1
ATOM 1044 N N . LYS A 1 138 ? 13.234 13.328 1.314 1 94.06 138 LYS A N 1
ATOM 1045 C CA . LYS A 1 138 ? 14.578 12.766 1.354 1 94.06 138 LYS A CA 1
ATOM 1046 C C . LYS A 1 138 ? 15.641 13.859 1.294 1 94.06 138 LYS A C 1
ATOM 1048 O O . LYS A 1 138 ? 16.578 13.867 2.096 1 94.06 138 LYS A O 1
ATOM 1053 N N . ARG A 1 139 ? 15.469 14.734 0.362 1 93.12 139 ARG A N 1
ATOM 1054 C CA . ARG A 1 139 ? 16.406 15.836 0.202 1 93.12 139 ARG A CA 1
ATOM 1055 C C . ARG A 1 139 ? 16.469 16.688 1.462 1 93.12 139 ARG A C 1
ATOM 1057 O O . ARG A 1 139 ? 17.547 17.047 1.928 1 93.12 139 ARG A O 1
ATOM 1064 N N . LEU A 1 140 ? 15.352 17.016 1.975 1 95.38 140 LEU A N 1
ATOM 1065 C CA . LEU A 1 140 ? 15.25 17.828 3.178 1 95.38 140 LEU A CA 1
ATOM 1066 C C . LEU A 1 140 ? 15.883 17.125 4.371 1 95.38 140 LEU A C 1
ATOM 1068 O O . LEU A 1 140 ? 16.672 17.719 5.113 1 95.38 140 LEU A O 1
ATOM 1072 N N . GLY A 1 141 ? 15.555 15.906 4.527 1 95.62 141 GLY A N 1
ATOM 1073 C CA . GLY A 1 141 ? 16.031 15.133 5.668 1 95.62 141 GLY A CA 1
ATOM 1074 C C . GLY A 1 141 ? 17.516 14.852 5.629 1 95.62 141 GLY A C 1
ATOM 1075 O O . GLY A 1 141 ? 18.156 14.742 6.672 1 95.62 141 GLY A O 1
ATOM 1076 N N . GLU A 1 142 ? 18.047 14.766 4.453 1 93.19 142 GLU A N 1
ATOM 1077 C CA . GLU A 1 142 ? 19.453 14.414 4.301 1 93.19 142 GLU A CA 1
ATOM 1078 C C . GLU A 1 142 ? 20.344 15.648 4.43 1 93.19 142 GLU A C 1
ATOM 1080 O O . GLU A 1 142 ? 21.578 15.523 4.512 1 93.19 142 GLU A O 1
ATOM 1085 N N . ASP A 1 143 ? 19.781 16.766 4.422 1 91.62 143 ASP A N 1
ATOM 1086 C CA . ASP A 1 143 ? 20.562 18 4.535 1 91.62 143 ASP A CA 1
ATOM 1087 C C . ASP A 1 143 ? 21.344 18.031 5.844 1 91.62 143 ASP A C 1
ATOM 1089 O O . ASP A 1 143 ? 20.75 18.078 6.926 1 91.62 143 ASP A O 1
ATOM 1093 N N . PRO A 1 144 ? 22.641 18.047 5.734 1 90.94 144 PRO A N 1
ATOM 1094 C CA . PRO A 1 144 ? 23.453 18 6.949 1 90.94 144 PRO A CA 1
ATOM 1095 C C . PRO A 1 144 ? 23.438 19.297 7.734 1 90.94 144 PRO A C 1
ATOM 1097 O O . PRO A 1 144 ? 23.781 19.328 8.922 1 90.94 144 PRO A O 1
ATOM 1100 N N . GLU A 1 145 ? 23.078 20.359 7.086 1 89.12 145 GLU A N 1
ATOM 1101 C CA . GLU A 1 145 ? 23.047 21.656 7.754 1 89.12 145 GLU A CA 1
ATOM 1102 C C . GLU A 1 145 ? 21.812 21.797 8.641 1 89.12 145 GLU A C 1
ATOM 1104 O O . GLU A 1 145 ? 21.875 22.391 9.719 1 89.12 145 GLU A O 1
ATOM 1109 N N . LYS A 1 146 ? 20.766 21.25 8.25 1 90.12 146 LYS A N 1
ATOM 1110 C CA . LYS A 1 146 ? 19.516 21.422 8.984 1 90.12 146 LYS A CA 1
ATOM 1111 C C . LYS A 1 146 ? 19.422 20.422 10.141 1 90.12 146 LYS A C 1
ATOM 1113 O O . LYS A 1 146 ? 18.734 20.688 11.141 1 90.12 146 LYS A O 1
ATOM 1118 N N . LYS A 1 147 ? 20.016 19.312 10.023 1 91.25 147 LYS A N 1
ATOM 1119 C CA . LYS A 1 147 ? 20.125 18.312 11.078 1 91.25 147 LYS A CA 1
ATOM 1120 C C . LYS A 1 147 ? 18.75 17.938 11.625 1 91.25 147 LYS A C 1
ATOM 1122 O O . LYS A 1 147 ? 18.516 17.984 12.836 1 91.25 147 LYS A O 1
ATOM 1127 N N . LEU A 1 148 ? 17.922 17.547 10.82 1 95.62 148 LEU A N 1
ATOM 1128 C CA . LEU A 1 148 ? 16.547 17.172 11.18 1 95.62 148 LEU A CA 1
ATOM 1129 C C . LEU A 1 148 ? 16.516 15.758 11.734 1 95.62 148 LEU A C 1
ATOM 1131 O O . LEU A 1 148 ? 17.203 14.875 11.242 1 95.62 148 LEU A O 1
ATOM 1135 N N . ALA A 1 149 ? 15.703 15.602 12.742 1 95.75 149 ALA A N 1
ATOM 1136 C CA . ALA A 1 149 ? 15.539 14.273 13.328 1 95.75 149 ALA A CA 1
ATOM 1137 C C . ALA A 1 149 ? 14.438 13.5 12.617 1 95.75 149 ALA A C 1
ATOM 1139 O O . ALA A 1 149 ? 14.578 12.305 12.352 1 95.75 149 ALA A O 1
ATOM 1140 N N . THR A 1 150 ? 13.344 14.141 12.422 1 96.62 150 THR A N 1
ATOM 1141 C CA . THR A 1 150 ? 12.211 13.531 11.734 1 96.62 150 THR A CA 1
ATOM 1142 C C . THR A 1 150 ? 11.711 14.438 10.609 1 96.62 150 THR A C 1
ATOM 1144 O O . THR A 1 150 ? 11.891 15.656 10.664 1 96.62 150 THR A O 1
ATOM 1147 N N . VAL A 1 151 ? 11.188 13.875 9.602 1 97.75 151 VAL A N 1
ATOM 1148 C CA . VAL A 1 151 ? 10.516 14.609 8.531 1 97.75 151 VAL A CA 1
ATOM 1149 C C . VAL A 1 151 ? 9.219 13.906 8.148 1 97.75 151 VAL A C 1
ATOM 1151 O O . VAL A 1 151 ? 9.227 12.719 7.82 1 97.75 151 VAL A O 1
ATOM 1154 N N . ARG A 1 152 ? 8.164 14.562 8.203 1 97.38 152 ARG A N 1
ATOM 1155 C CA . ARG A 1 152 ? 6.848 14.062 7.828 1 97.38 152 ARG A CA 1
ATOM 1156 C C . ARG A 1 152 ? 6.145 15.031 6.883 1 97.38 152 ARG A C 1
ATOM 1158 O O . ARG A 1 152 ? 6.281 16.25 7.016 1 97.38 152 ARG A O 1
ATOM 1165 N N . PHE A 1 153 ? 5.441 14.453 5.941 1 98.44 153 PHE A N 1
ATOM 1166 C CA . PHE A 1 153 ? 4.648 15.289 5.055 1 98.44 153 PHE A CA 1
ATOM 1167 C C . PHE A 1 153 ? 3.344 15.703 5.727 1 98.44 153 PHE A C 1
ATOM 1169 O O . PHE A 1 153 ? 2.488 14.867 6.008 1 98.44 153 PHE A O 1
ATOM 1176 N N . PHE A 1 154 ? 3.24 16.969 5.992 1 98.56 154 PHE A N 1
ATOM 1177 C CA . PHE A 1 154 ? 2.029 17.5 6.605 1 98.56 154 PHE A CA 1
ATOM 1178 C C . PHE A 1 154 ? 0.894 17.562 5.59 1 98.56 154 PHE A C 1
ATOM 1180 O O . PHE A 1 154 ? -0.237 17.172 5.891 1 98.56 154 PHE A O 1
ATOM 1187 N N . GLY A 1 155 ? 1.226 18.047 4.547 1 98.56 155 GLY A N 1
ATOM 1188 C CA . GLY A 1 155 ? 0.217 18.188 3.512 1 98.56 155 GLY A CA 1
ATOM 1189 C C . GLY A 1 155 ? 0.484 19.359 2.582 1 98.56 155 GLY A C 1
ATOM 1190 O O . GLY A 1 155 ? 1.636 19.75 2.383 1 98.56 155 GLY A O 1
ATOM 1191 N N . LYS A 1 156 ? -0.558 19.828 1.979 1 98.38 156 LYS A N 1
ATOM 1192 C CA . LYS A 1 156 ? -0.489 20.906 1.006 1 98.38 156 LYS A CA 1
ATOM 1193 C C . LYS A 1 156 ? -1.496 22 1.335 1 98.38 156 LYS A C 1
ATOM 1195 O O . LYS A 1 156 ? -2.691 21.734 1.478 1 98.38 156 LYS A O 1
ATOM 1200 N N . MET A 1 157 ? -0.976 23.188 1.531 1 98.19 157 MET A N 1
ATOM 1201 C CA . MET A 1 157 ? -1.818 24.375 1.713 1 98.19 157 MET A CA 1
ATOM 1202 C C . MET A 1 157 ? -2.049 25.078 0.384 1 98.19 157 MET A C 1
ATOM 1204 O O . MET A 1 157 ? -1.094 25.484 -0.286 1 98.19 157 MET A O 1
ATOM 1208 N N . LEU A 1 158 ? -3.285 25.281 0.047 1 95.75 158 LEU A N 1
ATOM 1209 C CA . LEU A 1 158 ? -3.629 25.844 -1.253 1 95.75 158 LEU A CA 1
ATOM 1210 C C . LEU A 1 158 ? -3.656 27.375 -1.192 1 95.75 158 LEU A C 1
ATOM 1212 O O . LEU A 1 158 ? -4.156 27.953 -0.225 1 95.75 158 LEU A O 1
ATOM 1216 N N . GLY A 1 159 ? -3.035 27.969 -2.133 1 94.44 159 GLY A N 1
ATOM 1217 C CA . GLY A 1 159 ? -3.029 29.422 -2.264 1 94.44 159 GLY A CA 1
ATOM 1218 C C . GLY A 1 159 ? -3.645 29.906 -3.562 1 94.44 159 GLY A C 1
ATOM 1219 O O . GLY A 1 159 ? -3.955 29.109 -4.445 1 94.44 159 GLY A O 1
ATOM 1220 N N . THR A 1 160 ? -3.783 31.188 -3.674 1 92.5 160 THR A N 1
ATOM 1221 C CA . THR A 1 160 ? -4.414 31.781 -4.852 1 92.5 160 THR A CA 1
ATOM 1222 C C . THR A 1 160 ? -3.449 31.797 -6.031 1 92.5 160 THR A C 1
ATOM 1224 O O . THR A 1 160 ? -3.861 31.594 -7.18 1 92.5 160 THR A O 1
ATOM 1227 N N . THR A 1 161 ? -2.201 32 -5.75 1 89.75 161 THR A N 1
ATOM 1228 C CA . THR A 1 161 ? -1.202 32.062 -6.812 1 89.75 161 THR A CA 1
ATOM 1229 C C . THR A 1 161 ? -0.348 30.812 -6.82 1 89.75 161 THR A C 1
ATOM 1231 O O . THR A 1 161 ? -0.048 30.266 -7.887 1 89.75 161 THR A O 1
ATOM 1234 N N . ALA A 1 162 ? 0.023 30.438 -5.652 1 92.5 162 ALA A N 1
ATOM 1235 C CA . ALA A 1 162 ? 0.843 29.234 -5.512 1 92.5 162 ALA A CA 1
ATOM 1236 C C . ALA A 1 162 ? 0.508 28.5 -4.223 1 92.5 162 ALA A C 1
ATOM 1238 O O . ALA A 1 162 ? 0.112 29.109 -3.227 1 92.5 162 ALA A O 1
ATOM 1239 N N . ASP A 1 163 ? 0.691 27.234 -4.348 1 96.12 163 ASP A N 1
ATOM 1240 C CA . ASP A 1 163 ? 0.446 26.391 -3.184 1 96.12 163 ASP A CA 1
ATOM 1241 C C . ASP A 1 163 ? 1.719 26.203 -2.361 1 96.12 163 ASP A C 1
ATOM 1243 O O . ASP A 1 163 ? 2.809 26.578 -2.803 1 96.12 163 ASP A O 1
ATOM 1247 N N . TYR A 1 164 ? 1.55 25.719 -1.147 1 98.12 164 TYR A N 1
ATOM 1248 C CA . TYR A 1 164 ? 2.67 25.359 -0.281 1 98.12 164 TYR A CA 1
ATOM 1249 C C . TYR A 1 164 ? 2.652 23.875 0.064 1 98.12 164 TYR A C 1
ATOM 1251 O O . TYR A 1 164 ? 1.686 23.391 0.646 1 98.12 164 TYR A O 1
ATOM 1259 N N . TYR A 1 165 ? 3.699 23.141 -0.377 1 98.12 165 TYR A N 1
ATOM 1260 C CA . TYR A 1 165 ? 3.943 21.844 0.241 1 98.12 165 TYR A CA 1
ATOM 1261 C C . TYR A 1 165 ? 4.547 22 1.631 1 98.12 165 TYR A C 1
ATOM 1263 O O . TYR A 1 165 ? 5.559 22.688 1.8 1 98.12 165 TYR A O 1
ATOM 1271 N N . VAL A 1 166 ? 3.949 21.406 2.604 1 98.75 166 VAL A N 1
ATOM 1272 C CA . VAL A 1 166 ? 4.348 21.641 3.988 1 98.75 166 VAL A CA 1
ATOM 1273 C C . VAL A 1 166 ? 4.961 20.359 4.566 1 98.75 166 VAL A C 1
ATOM 1275 O O . VAL A 1 166 ? 4.359 19.297 4.5 1 98.75 166 VAL A O 1
ATOM 1278 N N . PHE A 1 167 ? 6.156 20.484 5.125 1 98.62 167 PHE A N 1
ATOM 1279 C CA . PHE A 1 167 ? 6.879 19.375 5.754 1 98.62 167 PHE A CA 1
ATOM 1280 C C . PHE A 1 167 ? 7.07 19.641 7.242 1 98.62 167 PHE A C 1
ATOM 1282 O O . PHE A 1 167 ? 7.578 20.688 7.633 1 98.62 167 PHE A O 1
ATOM 1289 N N . GLU A 1 168 ? 6.617 18.719 8.047 1 98.56 168 GLU A N 1
ATOM 1290 C CA . GLU A 1 168 ? 6.734 18.797 9.5 1 98.56 168 GLU A CA 1
ATOM 1291 C C . GLU A 1 168 ? 7.988 18.078 9.992 1 98.56 168 GLU A C 1
ATOM 1293 O O . GLU A 1 168 ? 8.234 16.938 9.625 1 98.56 168 GLU A O 1
ATOM 1298 N N . SER A 1 169 ? 8.773 18.766 10.828 1 97.38 169 SER A N 1
ATOM 1299 C CA . SER A 1 169 ? 10.039 18.172 11.25 1 97.38 169 SER A CA 1
ATOM 1300 C C . SER A 1 169 ? 10.328 18.469 12.719 1 97.38 169 SER A C 1
ATOM 1302 O O . SER A 1 169 ? 9.68 19.328 13.32 1 97.38 169 SER A O 1
ATOM 1304 N N . THR A 1 170 ? 11.164 17.641 13.281 1 95.38 170 THR A N 1
ATOM 1305 C CA . THR A 1 170 ? 11.758 17.891 14.586 1 95.38 170 THR A CA 1
ATOM 1306 C C . THR A 1 170 ? 13.266 18.062 14.469 1 95.38 170 THR A C 1
ATOM 1308 O O . THR A 1 170 ? 13.906 17.438 13.617 1 95.38 170 THR A O 1
ATOM 1311 N N . LEU A 1 171 ? 13.805 18.906 15.312 1 91.19 171 LEU A N 1
ATOM 1312 C CA . LEU A 1 171 ? 15.234 19.203 15.289 1 91.19 171 LEU A CA 1
ATOM 1313 C C . LEU A 1 171 ? 15.984 18.297 16.266 1 91.19 171 LEU A C 1
ATOM 1315 O O . LEU A 1 171 ? 15.477 18 17.344 1 91.19 171 LEU A O 1
ATOM 1319 N N . LYS A 1 172 ? 17.188 17.875 15.82 1 90.56 172 LYS A N 1
ATOM 1320 C CA . LYS A 1 172 ? 18.031 17.109 16.719 1 90.56 172 LYS A CA 1
ATOM 1321 C C . LYS A 1 172 ? 18.531 17.969 17.875 1 90.56 172 LYS A C 1
ATOM 1323 O O . LYS A 1 172 ? 18.625 17.484 19.016 1 90.56 172 LYS A O 1
ATOM 1328 N N . GLU A 1 173 ? 18.75 19.203 17.562 1 85.62 173 GLU A N 1
ATOM 1329 C CA . GLU A 1 173 ? 19.203 20.172 18.547 1 85.62 173 GLU A CA 1
ATOM 1330 C C . GLU A 1 173 ? 18.344 21.438 18.531 1 85.62 173 GLU A C 1
ATOM 1332 O O . GLU A 1 173 ? 18.688 22.406 17.844 1 85.62 173 GLU A O 1
ATOM 1337 N N . PRO A 1 174 ? 17.281 21.312 19.266 1 78.75 174 PRO A N 1
ATOM 1338 C CA . PRO A 1 174 ? 16.438 22.516 19.266 1 78.75 174 PRO A CA 1
ATOM 1339 C C . PRO A 1 174 ? 17.109 23.719 19.922 1 78.75 174 PRO A C 1
ATOM 1341 O O . PRO A 1 174 ? 17.891 23.547 20.859 1 78.75 174 PRO A O 1
ATOM 1344 N N . ALA A 1 175 ? 16.891 24.891 19.266 1 71.25 175 ALA A N 1
ATOM 1345 C CA . ALA A 1 175 ? 17.453 26.125 19.812 1 71.25 175 ALA A CA 1
ATOM 1346 C C . ALA A 1 175 ? 16.781 26.484 21.141 1 71.25 175 ALA A C 1
ATOM 1348 O O . ALA A 1 175 ? 15.594 26.25 21.328 1 71.25 175 ALA A O 1
ATOM 1349 N N . PRO A 1 176 ? 17.625 26.953 22.016 1 68.81 176 PRO A N 1
ATOM 1350 C CA . PRO A 1 176 ? 17.047 27.359 23.297 1 68.81 176 PRO A CA 1
ATOM 1351 C C . PRO A 1 176 ? 16.062 28.516 23.156 1 68.81 176 PRO A C 1
ATOM 1353 O O . PRO A 1 176 ? 16.094 29.234 22.156 1 68.81 176 PRO A O 1
ATOM 1356 N N . ALA A 1 177 ? 15.031 28.625 23.969 1 63.62 177 ALA A N 1
ATOM 1357 C CA . ALA A 1 177 ? 14.008 29.656 23.969 1 63.62 177 ALA A CA 1
ATOM 1358 C C . ALA A 1 177 ? 14.625 31.047 23.922 1 63.62 177 ALA A C 1
ATOM 1360 O O . ALA A 1 177 ? 15.648 31.312 24.562 1 63.62 177 ALA A O 1
ATOM 1361 N N . PRO A 1 178 ? 14.141 31.875 22.906 1 59.94 178 PRO A N 1
ATOM 1362 C CA . PRO A 1 178 ? 14.68 33.25 22.891 1 59.94 178 PRO A CA 1
ATOM 1363 C C . PRO A 1 178 ? 14.555 33.938 24.25 1 59.94 178 PRO A C 1
ATOM 1365 O O . PRO A 1 178 ? 13.562 33.75 24.953 1 59.94 178 PRO A O 1
ATOM 1368 N N . GLU A 1 179 ? 15.586 34.312 24.812 1 56.75 179 GLU A N 1
ATOM 1369 C CA . GLU A 1 179 ? 15.625 35.031 26.094 1 56.75 179 GLU A CA 1
ATOM 1370 C C . GLU A 1 179 ? 14.82 36.312 26.047 1 56.75 179 GLU A C 1
ATOM 1372 O O . GLU A 1 179 ? 14.695 37.031 27.047 1 56.75 179 GLU A O 1
ATOM 1377 N N . GLY A 1 180 ? 14.117 36.562 24.969 1 54.75 180 GLY A N 1
ATOM 1378 C CA . GLY A 1 180 ? 13.617 37.938 24.922 1 54.75 180 GLY A CA 1
ATOM 1379 C C . GLY A 1 180 ? 12.453 38.188 25.859 1 54.75 180 GLY A C 1
ATOM 1380 O O . GLY A 1 180 ? 11.758 37.219 26.25 1 54.75 180 GLY A O 1
ATOM 1381 N N . GLU A 1 181 ? 12.406 39.344 26.562 1 59.97 181 GLU A N 1
ATOM 1382 C CA . GLU A 1 181 ? 11.438 39.875 27.516 1 59.97 181 GLU A CA 1
ATOM 1383 C C . GLU A 1 181 ? 10.078 40.094 26.875 1 59.97 181 GLU A C 1
ATOM 1385 O O . GLU A 1 181 ? 9.977 40.781 25.844 1 59.97 181 GLU A O 1
ATOM 1390 N N . THR A 1 182 ? 9.078 39.062 27.031 1 67.62 182 THR A N 1
ATOM 1391 C CA . THR A 1 182 ? 7.691 39.25 26.625 1 67.62 182 THR A CA 1
ATOM 1392 C C . THR A 1 182 ? 7.098 40.469 27.328 1 67.62 182 THR A C 1
ATOM 1394 O O . THR A 1 182 ? 7.344 40.688 28.516 1 67.62 182 THR A O 1
ATOM 1397 N N . ALA A 1 183 ? 6.688 41.438 26.5 1 67.31 183 ALA A N 1
ATOM 1398 C CA . ALA A 1 183 ? 6.098 42.656 27.047 1 67.31 183 ALA A CA 1
ATOM 1399 C C . ALA A 1 183 ? 5.094 42.312 28.156 1 67.31 183 ALA A C 1
ATOM 1401 O O . ALA A 1 183 ? 4.508 41.25 28.172 1 67.31 183 ALA A O 1
ATOM 1402 N N . GLU A 1 184 ? 4.902 43.219 29.062 1 66.31 184 GLU A N 1
ATOM 1403 C CA . GLU A 1 184 ? 3.967 43.062 30.172 1 66.31 184 GLU A CA 1
ATOM 1404 C C . GLU A 1 184 ? 2.551 42.812 29.672 1 66.31 184 GLU A C 1
ATOM 1406 O O . GLU A 1 184 ? 2.07 43.531 28.766 1 66.31 184 GLU A O 1
ATOM 1411 N N . GLY A 1 185 ? 1.809 41.719 30.031 1 69.94 185 GLY A N 1
ATOM 1412 C CA . GLY A 1 185 ? 0.436 41.375 29.672 1 69.94 185 GLY A CA 1
ATOM 1413 C C . GLY A 1 185 ? 0.331 40.438 28.5 1 69.94 185 GLY A C 1
ATOM 1414 O O . GLY A 1 185 ? -0.754 39.938 28.188 1 69.94 185 GLY A O 1
ATOM 1415 N N . GLU A 1 186 ? 1.435 40.281 27.891 1 81.5 186 GLU A N 1
ATOM 1416 C CA . GLU A 1 186 ? 1.394 39.406 26.734 1 81.5 186 GLU A CA 1
ATOM 1417 C C . GLU A 1 186 ? 1.768 37.969 27.109 1 81.5 186 GLU A C 1
ATOM 1419 O O . GLU A 1 186 ? 2.553 37.75 28.031 1 81.5 186 GLU A O 1
ATOM 1424 N N . VAL A 1 187 ? 1.104 37.062 26.516 1 88.62 187 VAL A N 1
ATOM 1425 C CA . VAL A 1 187 ? 1.401 35.625 26.734 1 88.62 187 VAL A CA 1
ATOM 1426 C C . VAL A 1 187 ? 2.686 35.25 26 1 88.62 187 VAL A C 1
ATOM 1428 O O . VAL A 1 187 ? 2.803 35.469 24.781 1 88.62 187 VAL A O 1
ATOM 1431 N N . PRO A 1 188 ? 3.654 34.844 26.641 1 89.56 188 PRO A N 1
ATOM 1432 C CA . PRO A 1 188 ? 4.934 34.5 26 1 89.56 188 PRO A CA 1
ATOM 1433 C C . PRO A 1 188 ? 4.836 33.281 25.078 1 89.56 188 PRO A C 1
ATOM 1435 O O . PRO A 1 188 ? 4.051 32.375 25.344 1 89.56 188 PRO A O 1
ATOM 1438 N N . PRO A 1 189 ? 5.602 33.344 24.031 1 90.56 189 PRO A N 1
ATOM 1439 C CA . PRO A 1 189 ? 5.633 32.156 23.156 1 90.56 189 PRO A CA 1
ATOM 1440 C C . PRO A 1 189 ? 6.297 30.953 23.812 1 90.56 189 PRO A C 1
ATOM 1442 O O . PRO A 1 189 ? 7.062 31.094 24.766 1 90.56 189 PRO A O 1
ATOM 1445 N N . GLU A 1 190 ? 5.938 29.797 23.375 1 91.12 190 GLU A N 1
ATOM 1446 C CA . GLU A 1 190 ? 6.598 28.578 23.812 1 91.12 190 GLU A CA 1
ATOM 1447 C C . GLU A 1 190 ? 7.926 28.375 23.094 1 91.12 190 GLU A C 1
ATOM 1449 O O . GLU A 1 190 ? 8.062 28.734 21.922 1 91.12 190 GLU A O 1
ATOM 1454 N N . ALA A 1 191 ? 8.898 27.812 23.781 1 88.75 191 ALA A N 1
ATOM 1455 C CA . ALA A 1 191 ? 10.234 27.594 23.234 1 88.75 191 ALA A CA 1
ATOM 1456 C C . ALA A 1 191 ? 10.195 26.594 22.078 1 88.75 191 ALA A C 1
ATOM 1458 O O . ALA A 1 191 ? 9.281 25.781 21.984 1 88.75 191 ALA A O 1
ATOM 1459 N N . SER A 1 192 ? 11.211 26.734 21.203 1 89.25 192 SER A N 1
ATOM 1460 C CA . SER A 1 192 ? 11.344 25.766 20.125 1 89.25 192 SER A CA 1
ATOM 1461 C C . SER A 1 192 ? 11.445 24.344 20.672 1 89.25 192 SER A C 1
ATOM 1463 O O . SER A 1 192 ? 12.203 24.078 21.609 1 89.25 192 SER A O 1
ATOM 1465 N N . GLY A 1 193 ? 10.633 23.469 20.141 1 89.06 193 GLY A N 1
ATOM 1466 C CA . GLY A 1 193 ? 10.641 22.094 20.578 1 89.06 193 GLY A CA 1
ATOM 1467 C C . GLY A 1 193 ? 9.617 21.812 21.672 1 89.06 193 GLY A C 1
ATOM 1468 O O . GLY A 1 193 ? 9.539 20.688 22.172 1 89.06 193 GLY A O 1
ATOM 1469 N N . GLN A 1 194 ? 8.812 22.844 21.938 1 88.75 194 GLN A N 1
ATOM 1470 C CA . GLN A 1 194 ? 7.832 22.656 23.016 1 88.75 194 GLN A CA 1
ATOM 1471 C C . GLN A 1 194 ? 6.453 23.172 22.594 1 88.75 194 GLN A C 1
ATOM 1473 O O . GLN A 1 194 ? 6.352 24.141 21.844 1 88.75 194 GLN A O 1
ATOM 1478 N N . GLY A 1 195 ? 5.484 22.453 23.016 1 90.19 195 GLY A N 1
ATOM 1479 C CA . GLY A 1 195 ? 4.109 22.891 22.844 1 90.19 195 GLY A CA 1
ATOM 1480 C C . GLY A 1 195 ? 3.756 23.141 21.391 1 90.19 195 GLY A C 1
ATOM 1481 O O . GLY A 1 195 ? 3.951 22.281 20.531 1 90.19 195 GLY A O 1
ATOM 1482 N N . ALA A 1 196 ? 3.316 24.406 21.109 1 93.31 196 ALA A N 1
ATOM 1483 C CA . ALA A 1 196 ? 2.902 24.781 19.766 1 93.31 196 ALA A CA 1
ATOM 1484 C C . ALA A 1 196 ? 4.102 24.844 18.812 1 93.31 196 ALA A C 1
ATOM 1486 O O . ALA A 1 196 ? 3.936 24.875 17.594 1 93.31 196 ALA A O 1
ATOM 1487 N N . ASN A 1 197 ? 5.289 24.859 19.391 1 94.31 197 ASN A N 1
ATOM 1488 C CA . ASN A 1 197 ? 6.512 24.922 18.609 1 94.31 197 ASN A CA 1
ATOM 1489 C C . ASN A 1 197 ? 7.324 23.641 18.719 1 94.31 197 ASN A C 1
ATOM 1491 O O . ASN A 1 197 ? 8.547 23.656 18.547 1 94.31 197 ASN A O 1
ATOM 1495 N N . THR A 1 198 ? 6.652 22.594 19.062 1 92.94 198 THR A N 1
ATOM 1496 C CA . THR A 1 198 ? 7.289 21.281 19.125 1 92.94 198 THR A CA 1
ATOM 1497 C C . THR A 1 198 ? 7.883 20.906 17.766 1 92.94 198 THR A C 1
ATOM 1499 O O . THR A 1 198 ? 8.984 20.359 17.688 1 92.94 198 THR A O 1
ATOM 1502 N N . TYR A 1 199 ? 7.164 21.234 16.766 1 95.62 199 TYR A N 1
ATOM 1503 C CA . TYR A 1 199 ? 7.578 20.875 15.414 1 95.62 199 TYR A CA 1
ATOM 1504 C C . TYR A 1 199 ? 8.031 22.125 14.641 1 95.62 199 TYR A C 1
ATOM 1506 O O . TYR A 1 199 ? 7.555 23.219 14.906 1 95.62 199 TYR A O 1
ATOM 1514 N N . THR A 1 200 ? 8.977 21.891 13.828 1 96.31 200 THR A N 1
ATOM 1515 C CA . THR A 1 200 ? 9.422 22.891 12.867 1 96.31 200 THR A CA 1
ATOM 1516 C C . THR A 1 200 ? 8.875 22.578 11.477 1 96.31 200 THR A C 1
ATOM 1518 O O . THR A 1 200 ? 8.836 21.422 11.062 1 96.31 200 THR A O 1
ATOM 1521 N N . TYR A 1 201 ? 8.461 23.641 10.805 1 98.25 201 TYR A N 1
ATOM 1522 C CA . TYR A 1 201 ? 7.816 23.422 9.516 1 98.25 201 TYR A CA 1
ATOM 1523 C C . TYR A 1 201 ? 8.633 24.031 8.391 1 98.25 201 TYR A C 1
ATOM 1525 O O . TYR A 1 201 ? 9.133 25.156 8.516 1 98.25 201 TYR A O 1
ATOM 1533 N N . PHE A 1 202 ? 8.828 23.281 7.352 1 98.31 202 PHE A N 1
ATOM 1534 C CA . PHE A 1 202 ? 9.445 23.734 6.109 1 98.31 202 PHE A CA 1
ATOM 1535 C C . PHE A 1 202 ? 8.43 23.719 4.969 1 98.31 202 PHE A C 1
ATOM 1537 O O . PHE A 1 202 ? 7.555 22.859 4.918 1 98.31 202 PHE A O 1
ATOM 1544 N N . VAL A 1 203 ? 8.586 24.703 4.051 1 98.38 203 VAL A N 1
ATOM 1545 C CA . VAL A 1 203 ? 7.641 24.75 2.941 1 98.38 203 VAL A CA 1
ATOM 1546 C C . VAL A 1 203 ? 8.391 24.969 1.631 1 98.38 203 VAL A C 1
ATOM 1548 O O . VAL A 1 203 ? 9.508 25.484 1.631 1 98.38 203 VAL A O 1
ATOM 1551 N N . CYS A 1 204 ? 7.844 24.453 0.6 1 96 204 CYS A N 1
ATOM 1552 C CA . CYS A 1 204 ? 8.266 24.781 -0.758 1 96 204 CYS A CA 1
ATOM 1553 C C . CYS A 1 204 ? 7.062 24.875 -1.691 1 96 204 CYS A C 1
ATOM 1555 O O . CYS A 1 204 ? 6.008 24.312 -1.414 1 96 204 CYS A O 1
ATOM 1557 N N . GLN A 1 205 ? 7.176 25.609 -2.723 1 93.06 205 GLN A N 1
ATOM 1558 C CA . GLN A 1 205 ? 6.074 25.797 -3.66 1 93.06 205 GLN A CA 1
ATOM 1559 C C . GLN A 1 205 ? 6.133 24.781 -4.793 1 93.06 205 GLN A C 1
ATOM 1561 O O . GLN A 1 205 ? 5.105 24.438 -5.379 1 93.06 205 GLN A O 1
ATOM 1566 N N . THR A 1 206 ? 7.312 24.391 -5.094 1 90.19 206 THR A N 1
ATOM 1567 C CA . THR A 1 206 ? 7.551 23.344 -6.086 1 90.19 206 THR A CA 1
ATOM 1568 C C . THR A 1 206 ? 8.414 22.234 -5.504 1 90.19 206 THR A C 1
ATOM 1570 O O . THR A 1 206 ? 9.422 22.5 -4.844 1 90.19 206 THR A O 1
ATOM 1573 N N . LEU A 1 207 ? 7.895 21.047 -5.895 1 90.69 207 LEU A N 1
ATOM 1574 C CA . LEU A 1 207 ? 8.68 19.922 -5.402 1 90.69 207 LEU A CA 1
ATOM 1575 C C . LEU A 1 207 ? 10.062 19.891 -6.043 1 90.69 207 LEU A C 1
ATOM 1577 O O . LEU A 1 207 ? 10.188 19.953 -7.266 1 90.69 207 LEU A O 1
ATOM 1581 N N . GLY A 1 208 ? 11.094 20.062 -5.41 1 86.44 208 GLY A N 1
ATOM 1582 C CA . GLY A 1 208 ? 12.469 20.172 -5.883 1 86.44 208 GLY A CA 1
ATOM 1583 C C . GLY A 1 208 ? 13.062 21.547 -5.66 1 86.44 208 GLY A C 1
ATOM 1584 O O . GLY A 1 208 ? 14.273 21.734 -5.836 1 86.44 208 GLY A O 1
ATOM 1585 N N . GLY A 1 209 ? 12.25 22.469 -5.375 1 87.5 209 GLY A N 1
ATOM 1586 C CA . GLY A 1 209 ? 12.711 23.812 -5.09 1 87.5 209 GLY A CA 1
ATOM 1587 C C . GLY A 1 209 ? 13.312 23.969 -3.699 1 87.5 209 GLY A C 1
ATOM 1588 O O . GLY A 1 209 ? 13.461 22.969 -2.977 1 87.5 209 GLY A O 1
ATOM 1589 N N . PRO A 1 210 ? 13.664 25.188 -3.443 1 91.75 210 PRO A N 1
ATOM 1590 C CA . PRO A 1 210 ? 14.281 25.422 -2.135 1 91.75 210 PRO A CA 1
ATOM 1591 C C . PRO A 1 210 ? 13.266 25.375 -0.992 1 91.75 210 PRO A C 1
ATOM 1593 O O . PRO A 1 210 ? 12.117 25.797 -1.159 1 91.75 210 PRO A O 1
ATOM 1596 N N . PHE A 1 211 ? 13.766 24.922 0.061 1 95.88 211 PHE A N 1
ATOM 1597 C CA . PHE A 1 211 ? 12.938 24.859 1.26 1 95.88 211 PHE A CA 1
ATOM 1598 C C . PHE A 1 211 ? 13.102 26.125 2.094 1 95.88 211 PHE A C 1
ATOM 1600 O O . PHE A 1 211 ? 14.203 26.656 2.227 1 95.88 211 PHE A O 1
ATOM 1607 N N . THR A 1 212 ? 12 26.547 2.592 1 97.44 212 THR A N 1
ATOM 1608 C CA . THR A 1 212 ? 12.016 27.672 3.521 1 97.44 212 THR A CA 1
ATOM 1609 C C . THR A 1 212 ? 11.484 27.25 4.891 1 97.44 212 THR A C 1
ATOM 1611 O O . THR A 1 212 ? 10.414 26.656 4.988 1 97.44 212 THR A O 1
ATOM 1614 N N . LYS A 1 213 ? 12.289 27.531 5.887 1 97.06 213 LYS A N 1
ATOM 1615 C CA . LYS A 1 213 ? 11.844 27.281 7.254 1 97.06 213 LYS A CA 1
ATOM 1616 C C . LYS A 1 213 ? 10.852 28.344 7.723 1 97.06 213 LYS A C 1
ATOM 1618 O O . LYS A 1 213 ? 11.125 29.531 7.621 1 97.06 213 LYS A O 1
ATOM 1623 N N . LEU A 1 214 ? 9.742 27.922 8.234 1 97.81 214 LEU A N 1
ATOM 1624 C CA . LEU A 1 214 ? 8.758 28.859 8.766 1 97.81 214 LEU A CA 1
ATOM 1625 C C . LEU A 1 214 ? 9.125 29.297 10.18 1 97.81 214 LEU A C 1
ATOM 1627 O O . LEU A 1 214 ? 9.766 28.531 10.922 1 97.81 214 LEU A O 1
ATOM 1631 N N . PRO A 1 215 ? 8.703 30.484 10.508 1 95.5 215 PRO A N 1
ATOM 1632 C CA . PRO A 1 215 ? 9.016 30.969 11.852 1 95.5 215 PRO A CA 1
ATOM 1633 C C . PRO A 1 215 ? 8.227 30.234 12.945 1 95.5 215 PRO A C 1
ATOM 1635 O O . PRO A 1 215 ? 7.184 29.641 12.664 1 95.5 215 PRO A O 1
ATOM 1638 N N . ASP A 1 216 ? 8.797 30.312 14.133 1 94.06 216 ASP A N 1
ATOM 1639 C CA . ASP A 1 216 ? 8.047 29.797 15.266 1 94.06 216 ASP A CA 1
ATOM 1640 C C . ASP A 1 216 ? 6.781 30.625 15.516 1 94.06 216 ASP A C 1
ATOM 1642 O O . ASP A 1 216 ? 6.758 31.812 15.242 1 94.06 216 ASP A O 1
ATOM 1646 N N . VAL A 1 217 ? 5.867 29.938 16.016 1 95.19 217 VAL A N 1
ATOM 1647 C CA . VAL A 1 217 ? 4.59 30.625 16.219 1 95.19 217 VAL A CA 1
ATOM 1648 C C . VAL A 1 217 ? 4.582 31.328 17.578 1 95.19 217 VAL A C 1
ATOM 1650 O O . VAL A 1 217 ? 5.254 30.891 18.516 1 95.19 217 VAL A O 1
ATOM 1653 N N . THR A 1 218 ? 3.828 32.406 17.641 1 93.38 218 THR A N 1
ATOM 1654 C CA . THR A 1 218 ? 3.576 33.125 18.875 1 93.38 218 THR A CA 1
ATOM 1655 C C . THR A 1 218 ? 2.094 33.094 19.234 1 93.38 218 THR A C 1
ATOM 1657 O O . THR A 1 218 ? 1.241 32.969 18.344 1 93.38 218 THR A O 1
ATOM 1660 N N . PRO A 1 219 ? 1.816 33.156 20.531 1 94.38 219 PRO A N 1
ATOM 1661 C CA . PRO A 1 219 ? 0.406 33.188 20.922 1 94.38 219 PRO A CA 1
ATOM 1662 C C . PRO A 1 219 ? -0.378 34.312 20.234 1 94.38 219 PRO A C 1
ATOM 1664 O O . PRO A 1 219 ? -1.54 34.125 19.875 1 94.38 219 PRO A O 1
ATOM 1667 N N . ALA A 1 220 ? 0.214 35.438 20.016 1 92.81 220 ALA A N 1
ATOM 1668 C CA . ALA A 1 220 ? -0.449 36.562 19.375 1 92.81 220 ALA A CA 1
ATOM 1669 C C . ALA A 1 220 ? -0.833 36.219 17.938 1 92.81 220 ALA A C 1
ATOM 1671 O O . ALA A 1 220 ? -1.923 36.562 17.469 1 92.81 220 ALA A O 1
ATOM 1672 N N . THR A 1 221 ? 0.033 35.531 17.234 1 95 221 THR A N 1
ATOM 1673 C CA . THR A 1 221 ? -0.238 35.156 15.852 1 95 221 THR A CA 1
ATOM 1674 C C . THR A 1 221 ? -1.366 34.125 15.773 1 95 221 THR A C 1
ATOM 1676 O O . THR A 1 221 ? -2.217 34.188 14.883 1 95 221 THR A O 1
ATOM 1679 N N . ILE A 1 222 ? -1.421 33.219 16.672 1 94.44 222 ILE A N 1
ATOM 1680 C CA . ILE A 1 222 ? -2.461 32.188 16.703 1 94.44 222 ILE A CA 1
ATOM 1681 C C . ILE A 1 222 ? -3.811 32.844 17 1 94.44 222 ILE A C 1
ATOM 1683 O O . ILE A 1 222 ? -4.805 32.562 16.328 1 94.44 222 ILE A O 1
ATOM 1687 N N . ARG A 1 223 ? -3.803 33.656 18.016 1 92.38 223 ARG A N 1
ATOM 1688 C CA . ARG A 1 223 ? -5.039 34.344 18.406 1 92.38 223 ARG A CA 1
ATOM 1689 C C . ARG A 1 223 ? -5.598 35.156 17.266 1 92.38 223 ARG A C 1
ATOM 1691 O O . ARG A 1 223 ? -6.805 35.156 17.016 1 92.38 223 ARG A O 1
ATOM 1698 N N . CYS A 1 224 ? -4.762 35.875 16.656 1 92.69 224 CYS A N 1
ATOM 1699 C CA . CYS A 1 224 ? -5.203 36.719 15.547 1 92.69 224 CYS A CA 1
ATOM 1700 C C . CYS A 1 224 ? -5.676 35.844 14.375 1 92.69 224 CYS A C 1
ATOM 1702 O O . CYS A 1 224 ? -6.68 36.188 13.734 1 92.69 224 CYS A O 1
ATOM 1704 N N . ALA A 1 225 ? -4.949 34.812 14.102 1 93.19 225 ALA A N 1
ATOM 1705 C CA . ALA A 1 225 ? -5.297 33.938 12.984 1 93.19 225 ALA A CA 1
ATOM 1706 C C . ALA A 1 225 ? -6.68 33.312 13.18 1 93.19 225 ALA A C 1
ATOM 1708 O O . ALA A 1 225 ? -7.383 33.031 12.211 1 93.19 225 ALA A O 1
ATOM 1709 N N . ARG A 1 226 ? -7.051 33.125 14.367 1 90.38 226 ARG A N 1
ATOM 1710 C CA . ARG A 1 226 ? -8.367 32.562 14.68 1 90.38 226 ARG A CA 1
ATOM 1711 C C . ARG A 1 226 ? -9.477 33.531 14.273 1 90.38 226 ARG A C 1
ATOM 1713 O O . ARG A 1 226 ? -10.602 33.094 14.008 1 90.38 226 ARG A O 1
ATOM 1720 N N . LEU A 1 227 ? -9.141 34.75 14.164 1 86.69 227 LEU A N 1
ATOM 1721 C CA . LEU A 1 227 ? -10.148 35.781 13.961 1 86.69 227 LEU A CA 1
ATOM 1722 C C . LEU A 1 227 ? -10.219 36.188 12.484 1 86.69 227 LEU A C 1
ATOM 1724 O O . LEU A 1 227 ? -11.156 36.875 12.078 1 86.69 227 LEU A O 1
ATOM 1728 N N . ILE A 1 228 ? -9.266 35.75 11.812 1 87.31 228 ILE A N 1
ATOM 1729 C CA . ILE A 1 228 ? -9.195 36.219 10.43 1 87.31 228 ILE A CA 1
ATOM 1730 C C . ILE A 1 228 ? -9.422 35.031 9.484 1 87.31 228 ILE A C 1
ATOM 1732 O O . ILE A 1 228 ? -9.102 33.875 9.812 1 87.31 228 ILE A O 1
ATOM 1736 N N . LYS A 1 229 ? -10.07 35.312 8.344 1 87.56 229 LYS A N 1
ATOM 1737 C CA . LYS A 1 229 ? -10.234 34.375 7.242 1 87.56 229 LYS A CA 1
ATOM 1738 C C . LYS A 1 229 ? -9.703 34.938 5.934 1 87.56 229 LYS A C 1
ATOM 1740 O O . LYS A 1 229 ? -10.398 35.719 5.262 1 87.56 229 LYS A O 1
ATOM 1745 N N . ARG A 1 230 ? -8.484 34.594 5.672 1 90.5 230 ARG A N 1
ATOM 1746 C CA . ARG A 1 230 ? -7.84 35.125 4.469 1 90.5 230 ARG A CA 1
ATOM 1747 C C . ARG A 1 230 ? -7.129 34 3.709 1 90.5 230 ARG A C 1
ATOM 1749 O O . ARG A 1 230 ? -6.453 33.156 4.312 1 90.5 230 ARG A O 1
ATOM 1756 N N . TYR A 1 231 ? -7.332 34.062 2.402 1 93.88 231 TYR A N 1
ATOM 1757 C CA . TYR A 1 231 ? -6.637 33.094 1.571 1 93.88 231 TYR A CA 1
ATOM 1758 C C . TYR A 1 231 ? -5.137 33.344 1.545 1 93.88 231 TYR A C 1
ATOM 1760 O O . TYR A 1 231 ? -4.711 34.531 1.548 1 93.88 231 TYR A O 1
ATOM 1768 N N . LEU A 1 232 ? -4.453 32.312 1.465 1 95.94 232 LEU A N 1
ATOM 1769 C CA . LEU A 1 232 ? -3.021 32.438 1.214 1 95.94 232 LEU A CA 1
ATOM 1770 C C . LEU A 1 232 ? -2.76 32.844 -0.23 1 95.94 232 LEU A C 1
ATOM 1772 O O . LEU A 1 232 ? -3.482 32.438 -1.14 1 95.94 232 LEU A O 1
ATOM 1776 N N . THR A 1 233 ? -1.785 33.625 -0.465 1 94.56 233 THR A N 1
ATOM 1777 C CA . THR A 1 233 ? -1.452 34.094 -1.808 1 94.56 233 THR A CA 1
ATOM 1778 C C . THR A 1 233 ? -0.417 33.188 -2.453 1 94.56 233 THR A C 1
ATOM 1780 O O . THR A 1 233 ? -0.463 32.938 -3.662 1 94.56 233 THR A O 1
ATOM 1783 N N . GLY A 1 234 ? 0.505 32.688 -1.71 1 95.19 234 GLY A N 1
ATOM 1784 C CA . GLY A 1 234 ? 1.623 31.922 -2.238 1 95.19 234 GLY A CA 1
ATOM 1785 C C . GLY A 1 234 ? 2.939 32.656 -2.182 1 95.19 234 GLY A C 1
ATOM 1786 O O . GLY A 1 234 ? 3.926 32.25 -2.793 1 95.19 234 GLY A O 1
ATOM 1787 N N . ASP A 1 235 ? 2.904 33.781 -1.504 1 96.19 235 ASP A N 1
ATOM 1788 C CA . ASP A 1 235 ? 4.105 34.562 -1.269 1 96.19 235 ASP A CA 1
ATOM 1789 C C . ASP A 1 235 ? 4.352 34.781 0.226 1 96.19 235 ASP A C 1
ATOM 1791 O O . ASP A 1 235 ? 3.631 35.531 0.884 1 96.19 235 ASP A O 1
ATOM 1795 N N . LEU A 1 236 ? 5.434 34.188 0.686 1 97.31 236 LEU A N 1
ATOM 1796 C CA . LEU A 1 236 ? 5.723 34.188 2.115 1 97.31 236 LEU A CA 1
ATOM 1797 C C . LEU A 1 236 ? 6.008 35.594 2.623 1 97.31 236 LEU A C 1
ATOM 1799 O O . LEU A 1 236 ? 5.871 35.875 3.816 1 97.31 236 LEU A O 1
ATOM 1803 N N . ALA A 1 237 ? 6.418 36.469 1.745 1 96.31 237 ALA A N 1
ATOM 1804 C CA . ALA A 1 237 ? 6.781 37.812 2.137 1 96.31 237 ALA A CA 1
ATOM 1805 C C . ALA A 1 237 ? 5.605 38.781 1.969 1 96.31 237 ALA A C 1
ATOM 1807 O O . ALA A 1 237 ? 5.711 39.969 2.271 1 96.31 237 ALA A O 1
ATOM 1808 N N . ALA A 1 238 ? 4.52 38.25 1.632 1 95.31 238 ALA A N 1
ATOM 1809 C CA . ALA A 1 238 ? 3.344 39.094 1.404 1 95.31 238 ALA A CA 1
ATOM 1810 C C . ALA A 1 238 ? 2.734 39.562 2.725 1 95.31 238 ALA A C 1
ATOM 1812 O O . ALA A 1 238 ? 2.758 38.812 3.717 1 95.31 238 ALA A O 1
ATOM 1813 N N . ASP A 1 239 ? 2.137 40.75 2.689 1 94.69 239 ASP A N 1
ATOM 1814 C CA . ASP A 1 239 ? 1.367 41.25 3.828 1 94.69 239 ASP A CA 1
ATOM 1815 C C . ASP A 1 239 ? 0.018 40.531 3.924 1 94.69 239 ASP A C 1
ATOM 1817 O O . ASP A 1 239 ? -0.56 40.125 2.906 1 94.69 239 ASP A O 1
ATOM 1821 N N . VAL A 1 240 ? -0.346 40.375 5.156 1 94 240 VAL A N 1
ATOM 1822 C CA . VAL A 1 240 ? -1.662 39.781 5.395 1 94 240 VAL A CA 1
ATOM 1823 C C . VAL A 1 240 ? -2.68 40.906 5.656 1 94 240 VAL A C 1
ATOM 1825 O O . VAL A 1 240 ? -2.756 41.438 6.766 1 94 240 VAL A O 1
ATOM 1828 N N . SER A 1 241 ? -3.426 41.281 4.66 1 88.62 241 SER A N 1
ATOM 1829 C CA . SER A 1 241 ? -4.422 42.344 4.773 1 88.62 241 SER A CA 1
ATOM 1830 C C . SER A 1 241 ? -5.727 41.812 5.359 1 88.62 241 SER A C 1
ATOM 1832 O O . SER A 1 241 ? -6.508 41.156 4.664 1 88.62 241 SER A O 1
ATOM 1834 N N . ALA A 1 242 ? -5.836 42.031 6.602 1 86.69 242 ALA A N 1
ATOM 1835 C CA . ALA A 1 242 ? -7.047 41.594 7.293 1 86.69 242 ALA A CA 1
ATOM 1836 C C . ALA A 1 242 ? -7.324 42.469 8.523 1 86.69 242 ALA A C 1
ATOM 1838 O O . ALA A 1 242 ? -6.508 43.312 8.883 1 86.69 242 ALA A O 1
ATOM 1839 N N . TYR A 1 243 ? -8.531 42.406 8.945 1 84.62 243 TYR A N 1
ATOM 1840 C CA . TYR A 1 243 ? -8.898 43.031 10.211 1 84.62 243 TYR A CA 1
ATOM 1841 C C . TYR A 1 243 ? -9.383 42 11.211 1 84.62 243 TYR A C 1
ATOM 1843 O O . TYR A 1 243 ? -10.281 41.219 10.906 1 84.62 243 TYR A O 1
ATOM 1851 N N . PRO A 1 244 ? -8.82 41.938 12.391 1 89.25 244 PRO A N 1
ATOM 1852 C CA . PRO A 1 244 ? -7.715 42.781 12.883 1 89.25 244 PRO A CA 1
ATOM 1853 C C . PRO A 1 244 ? -6.418 42.562 12.102 1 89.25 244 PRO A C 1
ATOM 1855 O O . PRO A 1 244 ? -6.27 41.531 11.422 1 89.25 244 PRO A O 1
ATOM 1858 N N . ALA A 1 245 ? -5.578 43.562 12.266 1 91.06 245 ALA A N 1
ATOM 1859 C CA . ALA A 1 245 ? -4.309 43.469 11.547 1 91.06 245 ALA A CA 1
ATOM 1860 C C . ALA A 1 245 ? -3.473 42.312 12.055 1 91.06 245 ALA A C 1
ATOM 1862 O O . ALA A 1 245 ? -3.293 42.125 13.266 1 91.06 245 ALA A O 1
ATOM 1863 N N . PHE A 1 246 ? -3.041 41.531 11.234 1 94.19 246 PHE A N 1
ATOM 1864 C CA . PHE A 1 246 ? -2.242 40.375 11.594 1 94.19 246 PHE A CA 1
ATOM 1865 C C . PHE A 1 246 ? -0.805 40.781 11.898 1 94.19 246 PHE A C 1
ATOM 1867 O O . PHE A 1 246 ? -0.177 41.5 11.125 1 94.19 246 PHE A O 1
ATOM 1874 N N . PRO A 1 247 ? -0.309 40.375 13.008 1 92.56 247 PRO A N 1
ATOM 1875 C CA . PRO A 1 247 ? 1.057 40.75 13.391 1 92.56 247 PRO A CA 1
ATOM 1876 C C . PRO A 1 247 ? 2.115 39.906 12.68 1 92.56 247 PRO A C 1
ATOM 1878 O O . PRO A 1 247 ? 2.781 39.062 13.312 1 92.56 247 PRO A O 1
ATOM 1881 N N . GLY A 1 248 ? 2.416 40.156 11.414 1 94.81 248 GLY A N 1
ATOM 1882 C CA . GLY A 1 248 ? 3.43 39.438 10.664 1 94.81 248 GLY A CA 1
ATOM 1883 C C . GLY A 1 248 ? 3.119 39.344 9.18 1 94.81 248 GLY A C 1
ATOM 1884 O O . GLY A 1 248 ? 2.191 40 8.695 1 94.81 248 GLY A O 1
ATOM 1885 N N . LEU A 1 249 ? 3.891 38.531 8.5 1 97.06 249 LEU A N 1
ATOM 1886 C CA . LEU A 1 249 ? 3.742 38.312 7.07 1 97.06 249 LEU A CA 1
ATOM 1887 C C . LEU A 1 249 ? 3.014 37 6.797 1 97.06 249 LEU A C 1
ATOM 1889 O O . LEU A 1 249 ? 2.535 36.344 7.723 1 97.06 249 LEU A O 1
ATOM 1893 N N . GLU A 1 250 ? 2.848 36.75 5.562 1 97.56 250 GLU A N 1
ATOM 1894 C CA . GLU A 1 250 ? 2.139 35.531 5.199 1 97.56 250 GLU A CA 1
ATOM 1895 C C . GLU A 1 250 ? 2.842 34.281 5.766 1 97.56 250 GLU A C 1
ATOM 1897 O O . GLU A 1 250 ? 2.189 33.312 6.117 1 97.56 250 GLU A O 1
ATOM 1902 N N . ALA A 1 251 ? 4.152 34.312 5.863 1 98.06 251 ALA A N 1
ATOM 1903 C CA . ALA A 1 251 ? 4.887 33.219 6.465 1 98.06 251 ALA A CA 1
ATOM 1904 C C . ALA A 1 251 ? 4.391 32.938 7.879 1 98.06 251 ALA A C 1
ATOM 1906 O O . ALA A 1 251 ? 4.195 31.766 8.258 1 98.06 251 ALA A O 1
ATOM 1907 N N . ASP A 1 252 ? 4.176 34 8.617 1 97.44 252 ASP A N 1
ATOM 1908 C CA . ASP A 1 252 ? 3.686 33.875 9.984 1 97.44 252 ASP A CA 1
ATOM 1909 C C . ASP A 1 252 ? 2.242 33.375 10.008 1 97.44 252 ASP A C 1
ATOM 1911 O O . ASP A 1 252 ? 1.865 32.562 10.867 1 97.44 252 ASP A O 1
ATOM 1915 N N . TYR A 1 253 ? 1.501 33.875 9.125 1 97.56 253 TYR A N 1
ATOM 1916 C CA . TYR A 1 253 ? 0.101 33.5 9.031 1 97.56 253 TYR A CA 1
ATOM 1917 C C . TYR A 1 253 ? -0.025 32.031 8.664 1 97.56 253 TYR A C 1
ATOM 1919 O O . TYR A 1 253 ? -0.798 31.281 9.273 1 97.56 253 TYR A O 1
ATOM 1927 N N . LEU A 1 254 ? 0.723 31.641 7.652 1 98.12 254 LEU A N 1
ATOM 1928 C CA . LEU A 1 254 ? 0.762 30.25 7.238 1 98.12 254 LEU A CA 1
ATOM 1929 C C . LEU A 1 254 ? 1.147 29.344 8.406 1 98.12 254 LEU A C 1
ATOM 1931 O O . LEU A 1 254 ? 0.497 28.328 8.648 1 98.12 254 LEU A O 1
ATOM 1935 N N . ARG A 1 255 ? 2.166 29.703 9.102 1 98.19 255 ARG A N 1
ATOM 1936 C CA . ARG A 1 255 ? 2.623 28.906 10.234 1 98.19 255 ARG A CA 1
ATOM 1937 C C . ARG A 1 255 ? 1.536 28.797 11.297 1 98.19 255 ARG A C 1
ATOM 1939 O O . ARG A 1 255 ? 1.36 27.734 11.906 1 98.19 255 ARG A O 1
ATOM 1946 N N . ALA A 1 256 ? 0.902 29.859 11.586 1 97 256 ALA A N 1
ATOM 1947 C CA . ALA A 1 256 ? -0.183 29.859 12.562 1 97 256 ALA A CA 1
ATOM 1948 C C . ALA A 1 256 ? -1.306 28.922 12.133 1 97 256 ALA A C 1
ATOM 1950 O O . ALA A 1 256 ? -1.836 28.156 12.945 1 97 256 ALA A O 1
ATOM 1951 N N . MET A 1 257 ? -1.629 28.953 10.852 1 96.69 257 MET A N 1
ATOM 1952 C CA . MET A 1 257 ? -2.68 28.094 10.32 1 96.69 257 MET A CA 1
ATOM 1953 C C . MET A 1 257 ? -2.293 26.625 10.445 1 96.69 257 MET A C 1
ATOM 1955 O O . MET A 1 257 ? -3.109 25.797 10.852 1 96.69 257 MET A O 1
ATOM 1959 N N . ILE A 1 258 ? -1.095 26.328 10.094 1 98.06 258 ILE A N 1
ATOM 1960 C CA . ILE A 1 258 ? -0.601 24.953 10.18 1 98.06 258 ILE A CA 1
ATOM 1961 C C . ILE A 1 258 ? -0.693 24.469 11.625 1 98.06 258 ILE A C 1
ATOM 1963 O O . ILE A 1 258 ? -1.13 23.344 11.875 1 98.06 258 ILE A O 1
ATOM 1967 N N . GLY A 1 259 ? -0.292 25.328 12.523 1 96.81 259 GLY A N 1
ATOM 1968 C CA . GLY A 1 259 ? -0.365 24.969 13.93 1 96.81 259 GLY A CA 1
ATOM 1969 C C . GLY A 1 259 ? -1.777 24.672 14.398 1 96.81 259 GLY A C 1
ATOM 1970 O O . GLY A 1 259 ? -2.002 23.719 15.141 1 96.81 259 GLY A O 1
ATOM 1971 N N . ARG A 1 260 ? -2.666 25.484 13.992 1 94.94 260 ARG A N 1
ATOM 1972 C CA . ARG A 1 260 ? -4.062 25.297 14.367 1 94.94 260 ARG A CA 1
ATOM 1973 C C . ARG A 1 260 ? -4.617 24 13.789 1 94.94 260 ARG A C 1
ATOM 1975 O O . ARG A 1 260 ? -5.289 23.234 14.484 1 94.94 260 ARG A O 1
ATOM 1982 N N . ILE A 1 261 ? -4.332 23.75 12.578 1 96.56 261 ILE A N 1
ATOM 1983 C CA . ILE A 1 261 ? -4.836 22.562 11.898 1 96.56 261 ILE A CA 1
ATOM 1984 C C . ILE A 1 261 ? -4.203 21.312 12.5 1 96.56 261 ILE A C 1
ATOM 1986 O O . ILE A 1 261 ? -4.902 20.344 12.844 1 96.56 261 ILE A O 1
ATOM 1990 N N . ALA A 1 262 ? -2.891 21.297 12.625 1 97.06 262 ALA A N 1
ATOM 1991 C CA . ALA A 1 262 ? -2.166 20.141 13.141 1 97.06 262 ALA A CA 1
ATOM 1992 C C . ALA A 1 262 ? -2.631 19.781 14.547 1 97.06 262 ALA A C 1
ATOM 1994 O O . ALA A 1 262 ? -2.859 18.609 14.844 1 97.06 262 ALA A O 1
ATOM 1995 N N . SER A 1 263 ? -2.816 20.75 15.383 1 94.56 263 SER A N 1
ATOM 1996 C CA . SER A 1 263 ? -3.203 20.516 16.766 1 94.56 263 S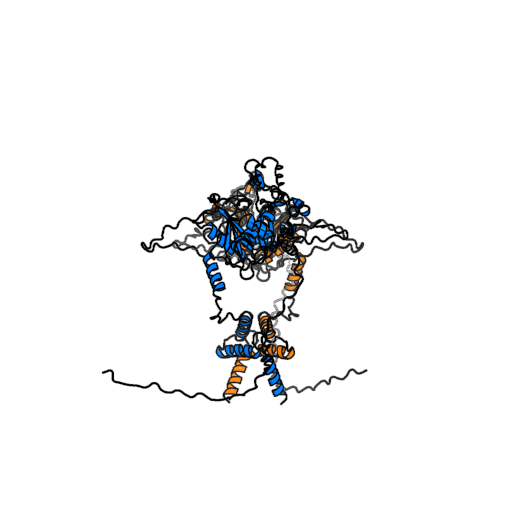ER A CA 1
ATOM 1997 C C . SER A 1 263 ? -4.605 19.922 16.859 1 94.56 263 SER A C 1
ATOM 1999 O O . SER A 1 263 ? -4.918 19.188 17.797 1 94.56 263 SER A O 1
ATOM 2001 N N . ALA A 1 264 ? -5.383 20.156 15.844 1 93.38 264 ALA A N 1
ATOM 2002 C CA . ALA A 1 264 ? -6.785 19.75 15.906 1 93.38 264 ALA A CA 1
ATOM 2003 C C . ALA A 1 264 ? -7.027 18.469 15.117 1 93.38 264 ALA A C 1
ATOM 2005 O O . ALA A 1 264 ? -8.016 17.766 15.344 1 93.38 264 ALA A O 1
ATOM 2006 N N . THR A 1 265 ? -6.16 18.125 14.188 1 96.44 265 THR A N 1
ATOM 2007 C CA . THR A 1 265 ? -6.605 17.125 13.219 1 96.44 265 THR A CA 1
ATOM 2008 C C . THR A 1 265 ? -5.637 15.945 13.172 1 96.44 265 THR A C 1
ATOM 2010 O O . THR A 1 265 ? -5.914 14.938 12.523 1 96.44 265 THR A O 1
ATOM 2013 N N . VAL A 1 266 ? -4.508 16.016 13.758 1 97.38 266 VAL A N 1
ATOM 2014 C CA . VAL A 1 266 ? -3.607 14.867 13.781 1 97.38 266 VAL A CA 1
ATOM 2015 C C . VAL A 1 266 ? -4.102 13.852 14.805 1 97.38 266 VAL A C 1
ATOM 2017 O O . VAL A 1 266 ? -4.176 14.148 16 1 97.38 266 VAL A O 1
ATOM 2020 N N . VAL A 1 267 ? -4.453 12.711 14.32 1 97.56 267 VAL A N 1
ATOM 2021 C CA . VAL A 1 267 ? -5.07 11.695 15.172 1 97.56 267 VAL A CA 1
ATOM 2022 C C . VAL A 1 267 ? -4.316 10.375 15.023 1 97.56 267 VAL A C 1
ATOM 2024 O O . VAL A 1 267 ? -3.453 10.234 14.156 1 97.56 267 VAL A O 1
ATOM 2027 N N . CYS A 1 268 ? -4.547 9.461 15.938 1 97.38 268 CYS A N 1
ATOM 2028 C CA . CYS A 1 268 ? -3.949 8.133 15.945 1 97.38 268 CYS A CA 1
ATOM 2029 C C . CYS A 1 268 ? -4.938 7.094 16.469 1 97.38 268 CYS A C 1
ATOM 2031 O O . CYS A 1 268 ? -5.941 7.445 17.094 1 97.38 268 CYS A O 1
ATOM 2033 N N . PRO A 1 269 ? -4.766 5.836 16.047 1 97.06 269 PRO A N 1
ATOM 2034 C CA . PRO A 1 269 ? -5.605 4.805 16.656 1 97.06 269 PRO A CA 1
ATOM 2035 C C . PRO A 1 269 ? -5.539 4.82 18.172 1 97.06 269 PRO A C 1
ATOM 2037 O O . PRO A 1 269 ? -4.453 4.934 18.75 1 97.06 269 PRO A O 1
ATOM 2040 N N . ALA A 1 270 ? -6.73 4.727 18.766 1 96.12 270 ALA A N 1
ATOM 2041 C CA . ALA A 1 270 ? -6.797 4.762 20.219 1 96.12 270 ALA A CA 1
ATOM 2042 C C . ALA A 1 270 ? -6.02 3.602 20.844 1 96.12 270 ALA A C 1
ATOM 2044 O O . ALA A 1 270 ? -6.152 2.457 20.406 1 96.12 270 ALA A O 1
ATOM 2045 N N . GLY A 1 271 ? -5.141 3.908 21.797 1 94.06 271 GLY A N 1
ATOM 2046 C CA . GLY A 1 271 ? -4.398 2.875 22.5 1 94.06 271 GLY A CA 1
ATOM 2047 C C . GLY A 1 271 ? -3.01 2.648 21.938 1 94.06 271 GLY A C 1
ATOM 2048 O O . GLY A 1 271 ? -2.199 1.94 22.531 1 94.06 271 GLY A O 1
ATOM 2049 N N . MET A 1 272 ? -2.713 3.141 20.781 1 95.56 272 MET A N 1
ATOM 2050 C CA . MET A 1 272 ? -1.4 2.963 20.172 1 95.56 272 MET A CA 1
ATOM 2051 C C . MET A 1 272 ? -0.343 3.783 20.891 1 95.56 272 MET A C 1
ATOM 2053 O O . MET A 1 272 ? 0.835 3.42 20.906 1 95.56 272 MET A O 1
ATOM 2057 N N . PHE A 1 273 ? -0.755 4.922 21.453 1 95.56 273 PHE A N 1
ATOM 2058 C CA . PHE A 1 273 ? 0.134 5.793 22.203 1 95.56 273 PHE A CA 1
ATOM 2059 C C . PHE A 1 273 ? -0.357 5.953 23.641 1 95.56 273 PHE A C 1
ATOM 2061 O O . PHE A 1 273 ? -1.554 5.832 23.906 1 95.56 273 PHE A O 1
ATOM 2068 N N . THR A 1 274 ? 0.606 6.145 24.516 1 94 274 THR A N 1
ATOM 2069 C CA . THR A 1 274 ? 0.295 6.398 25.922 1 94 274 THR A CA 1
ATOM 2070 C C . THR A 1 274 ? 1.041 7.629 26.422 1 94 274 THR A C 1
ATOM 2072 O O . THR A 1 274 ? 2.107 7.973 25.906 1 94 274 THR A O 1
ATOM 2075 N N . LEU A 1 275 ? 0.399 8.242 27.328 1 92.56 275 LEU A N 1
ATOM 2076 C CA . LEU A 1 275 ? 0.979 9.445 27.922 1 92.56 275 LEU A CA 1
ATOM 2077 C C . LEU A 1 275 ? 1.754 9.102 29.188 1 92.56 275 LEU A C 1
ATOM 2079 O O . LEU A 1 275 ? 1.226 8.438 30.078 1 92.56 275 LEU A O 1
ATOM 2083 N N . ASP A 1 276 ? 2.994 9.492 29.172 1 91.12 276 ASP A N 1
ATOM 2084 C CA . ASP A 1 276 ? 3.787 9.367 30.391 1 91.12 276 ASP A CA 1
ATOM 2085 C C . ASP A 1 276 ? 3.441 10.477 31.375 1 91.12 276 ASP A C 1
ATOM 2087 O O . ASP A 1 276 ? 3.75 11.648 31.141 1 91.12 276 ASP A O 1
ATOM 2091 N N . GLU A 1 277 ? 2.984 10.219 32.469 1 86.44 277 GLU A N 1
ATOM 2092 C CA . GLU A 1 277 ? 2.5 11.203 33.438 1 86.44 277 GLU A CA 1
ATOM 2093 C C . GLU A 1 277 ? 3.652 11.992 34.031 1 86.44 277 GLU A C 1
ATOM 2095 O O . GLU A 1 277 ? 3.49 13.156 34.406 1 86.44 277 GLU A O 1
ATOM 2100 N N . GLU A 1 278 ? 4.809 11.422 34.094 1 86.62 278 GLU A N 1
ATOM 2101 C CA . GLU A 1 278 ? 5.957 12.07 34.719 1 86.62 278 GLU A CA 1
ATOM 2102 C C . GLU A 1 278 ? 6.625 13.055 33.75 1 86.62 278 GLU A C 1
ATOM 2104 O O . GLU A 1 278 ? 6.902 14.195 34.125 1 86.62 278 GLU A O 1
ATOM 2109 N N . THR A 1 279 ? 6.816 12.68 32.531 1 83.31 279 THR A N 1
ATOM 2110 C CA . THR A 1 279 ? 7.566 13.492 31.578 1 83.31 279 THR A CA 1
ATOM 2111 C C . THR A 1 279 ? 6.621 14.258 30.656 1 83.31 279 THR A C 1
ATOM 2113 O O . THR A 1 279 ? 7.023 15.242 30.031 1 83.31 279 THR A O 1
ATOM 2116 N N . GLY A 1 280 ? 5.387 13.836 30.594 1 81.31 280 GLY A N 1
ATOM 2117 C CA . GLY A 1 280 ? 4.445 14.438 29.672 1 81.31 280 GLY A CA 1
ATOM 2118 C C . GLY A 1 280 ? 4.66 13.992 28.234 1 81.31 280 GLY A C 1
ATOM 2119 O O . GLY A 1 280 ? 4.035 14.531 27.312 1 81.31 280 GLY A O 1
ATOM 2120 N N . ALA A 1 281 ? 5.527 13.047 28.062 1 85.5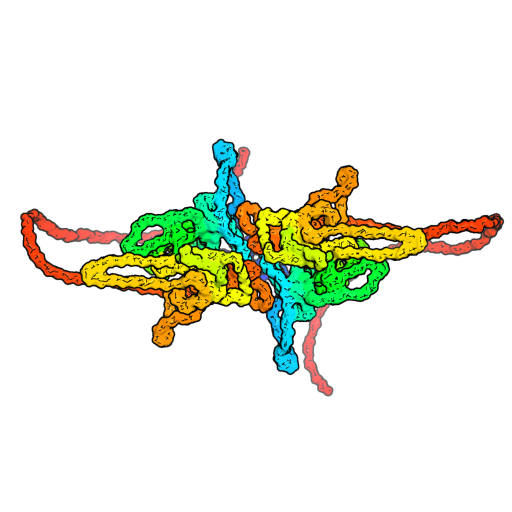 281 ALA A N 1
ATOM 2121 C CA . ALA A 1 281 ? 5.867 12.594 26.719 1 85.5 281 ALA A CA 1
ATOM 2122 C C . ALA A 1 281 ? 4.875 11.539 26.219 1 85.5 281 ALA A C 1
ATOM 2124 O O . ALA A 1 281 ? 4.352 10.75 27.016 1 85.5 281 ALA A O 1
ATOM 2125 N N . VAL A 1 282 ? 4.578 11.594 24.969 1 90.31 282 VAL A N 1
ATOM 2126 C CA . VAL A 1 282 ? 3.729 10.602 24.312 1 90.31 282 VAL A CA 1
ATOM 2127 C C . VAL A 1 282 ? 4.59 9.492 23.703 1 90.31 282 VAL A C 1
ATOM 2129 O O . VAL A 1 282 ? 5.449 9.766 22.859 1 90.31 282 VAL A O 1
ATOM 2132 N N . ASN A 1 283 ? 4.328 8.242 24.172 1 91.38 283 ASN A N 1
ATOM 2133 C CA . ASN A 1 283 ? 5.137 7.121 23.719 1 91.38 283 ASN A CA 1
ATOM 2134 C C . ASN A 1 283 ? 4.289 6.074 23 1 91.38 283 ASN A C 1
ATOM 2136 O O . ASN A 1 283 ? 3.15 5.812 23.406 1 91.38 283 ASN A O 1
ATOM 2140 N N . LYS A 1 284 ? 4.938 5.492 22.047 1 91.25 284 LYS A N 1
ATOM 2141 C CA . LYS A 1 284 ? 4.266 4.402 21.344 1 91.25 284 LYS A CA 1
ATOM 2142 C C . LYS A 1 284 ? 4.273 3.125 22.172 1 91.25 284 LYS A C 1
ATOM 2144 O O . LYS A 1 284 ? 5.285 2.791 22.797 1 91.25 284 LYS A O 1
ATOM 2149 N N . VAL A 1 285 ? 3.145 2.484 22.125 1 90.56 285 VAL A N 1
ATOM 2150 C CA . VAL A 1 285 ? 3.027 1.225 22.859 1 90.56 285 VAL A CA 1
ATOM 2151 C C . VAL A 1 285 ? 3.73 0.114 22.078 1 90.56 285 VAL A C 1
ATOM 2153 O O . VAL A 1 285 ? 3.582 0.009 20.859 1 90.56 285 VAL A O 1
ATOM 2156 N N . GLU A 1 286 ? 4.523 -0.733 22.641 1 84.31 286 GLU A N 1
ATOM 2157 C CA . GLU A 1 286 ? 5.34 -1.764 22 1 84.31 286 GLU A CA 1
ATOM 2158 C C . GLU A 1 286 ? 4.469 -2.82 21.328 1 84.31 286 GLU A C 1
ATOM 2160 O O . GLU A 1 286 ? 4.75 -3.244 20.203 1 84.31 286 GLU A O 1
ATOM 2165 N N . GLU A 1 287 ? 3.406 -3.346 22.078 1 84.75 287 GLU A N 1
ATOM 2166 C CA . GLU A 1 287 ? 2.576 -4.402 21.5 1 84.75 287 GLU A CA 1
ATOM 2167 C C . GLU A 1 287 ? 1.156 -3.908 21.234 1 84.75 287 GLU A C 1
ATOM 2169 O O . GLU A 1 287 ? 0.25 -4.148 22.047 1 84.75 287 GLU A O 1
ATOM 2174 N N . TYR A 1 288 ? 1.012 -3.217 20.219 1 87.31 288 TYR A N 1
ATOM 2175 C CA . TYR A 1 288 ? -0.318 -2.762 19.828 1 87.31 288 TYR A CA 1
ATOM 2176 C C . TYR A 1 288 ? -0.918 -3.682 18.766 1 87.31 288 TYR A C 1
ATOM 2178 O O . TYR A 1 288 ? -0.275 -3.98 17.766 1 87.31 288 TYR A O 1
ATOM 2186 N N . ALA A 1 289 ? -2.074 -4.223 19.047 1 87.56 289 ALA A N 1
ATOM 2187 C CA . ALA A 1 289 ? -2.787 -5.043 18.078 1 87.56 289 ALA A CA 1
ATOM 2188 C C . ALA A 1 289 ? -3.701 -4.188 17.203 1 87.56 289 ALA A C 1
ATOM 2190 O O . ALA A 1 289 ? -4.617 -3.535 17.703 1 87.56 289 ALA A O 1
ATOM 2191 N N . PRO A 1 290 ? -3.412 -4.207 15.984 1 87.81 290 PRO A N 1
ATOM 2192 C CA . PRO A 1 290 ? -4.246 -3.4 15.094 1 87.81 290 PRO A CA 1
ATOM 2193 C C . PRO A 1 290 ? -5.723 -3.789 15.148 1 87.81 290 PRO A C 1
ATOM 2195 O O . PRO A 1 290 ? -6.047 -4.973 15.266 1 87.81 290 PRO A O 1
ATOM 2198 N N . GLY A 1 291 ? -6.59 -2.773 15.156 1 87.94 291 GLY A N 1
ATOM 2199 C CA . GLY A 1 291 ? -8.023 -3.023 15.148 1 87.94 291 GLY A CA 1
ATOM 2200 C C . GLY A 1 291 ? -8.539 -3.512 13.805 1 87.94 291 GLY A C 1
ATOM 2201 O O . GLY A 1 291 ? -7.977 -3.172 12.766 1 87.94 291 GLY A O 1
ATOM 2202 N N . ALA A 1 292 ? -9.617 -4.277 13.891 1 89.62 292 ALA A N 1
ATOM 2203 C CA . ALA A 1 292 ? -10.281 -4.73 12.664 1 89.62 292 ALA A CA 1
ATOM 2204 C C . ALA A 1 292 ? -10.891 -3.557 11.906 1 89.62 292 ALA A C 1
ATOM 2206 O O . ALA A 1 292 ? -11.312 -2.57 12.516 1 89.62 292 ALA A O 1
ATOM 2207 N N . ALA A 1 293 ? -10.891 -3.693 10.625 1 90.62 293 ALA A N 1
ATOM 2208 C CA . ALA A 1 293 ? -11.383 -2.623 9.758 1 90.62 293 ALA A CA 1
ATOM 2209 C C . ALA A 1 293 ? -12.797 -2.205 10.156 1 90.62 293 ALA A C 1
ATOM 2211 O O . ALA A 1 293 ? -13.117 -1.015 10.172 1 90.62 293 ALA A O 1
ATOM 2212 N N . GLU A 1 294 ? -13.641 -3.092 10.508 1 90 294 GLU A N 1
ATOM 2213 C CA . GLU A 1 294 ? -15.031 -2.828 10.852 1 90 294 GLU A CA 1
ATOM 2214 C C . GLU A 1 294 ? -15.133 -1.963 12.109 1 90 294 GLU A C 1
ATOM 2216 O O . GLU A 1 294 ? -16.062 -1.154 12.234 1 90 294 GLU A O 1
ATOM 2221 N N . ASP A 1 295 ? -14.18 -2.076 12.945 1 94 295 ASP A N 1
ATOM 2222 C CA . ASP A 1 295 ? -14.18 -1.327 14.195 1 94 295 ASP A CA 1
ATOM 2223 C C . ASP A 1 295 ? -13.578 0.063 14.008 1 94 295 ASP A C 1
ATOM 2225 O O . ASP A 1 295 ? -14.008 1.022 14.648 1 94 295 ASP A O 1
ATOM 2229 N N . MET A 1 296 ? -12.672 0.129 13.117 1 95.94 296 MET A N 1
ATOM 2230 C CA . MET A 1 296 ? -11.883 1.35 12.984 1 95.94 296 MET A CA 1
ATOM 2231 C C . MET A 1 296 ? -12.688 2.447 12.297 1 95.94 296 MET A C 1
ATOM 2233 O O . MET A 1 296 ? -12.203 3.57 12.141 1 95.94 296 MET A O 1
ATOM 2237 N N . VAL A 1 297 ? -13.906 2.143 11.945 1 94.56 297 VAL A N 1
ATOM 2238 C CA . VAL A 1 297 ? -14.797 3.164 11.398 1 94.56 297 VAL A CA 1
ATOM 2239 C C . VAL A 1 297 ? -15.391 3.99 12.539 1 94.56 297 VAL A C 1
ATOM 2241 O O . VAL A 1 297 ? -15.883 5.102 12.312 1 94.56 297 VAL A O 1
ATOM 2244 N N . GLU A 1 298 ? -15.344 3.467 13.68 1 95.75 298 GLU A N 1
ATOM 2245 C CA . GLU A 1 298 ? -15.906 4.133 14.852 1 95.75 298 GLU A CA 1
ATOM 2246 C C . GLU A 1 298 ? -14.953 5.191 15.398 1 95.75 298 GLU A C 1
ATOM 2248 O O . GLU A 1 298 ? -13.75 4.949 15.523 1 95.75 298 GLU A O 1
ATOM 2253 N N . LEU A 1 299 ? -15.484 6.25 15.797 1 95.62 299 LEU A N 1
ATOM 2254 C CA . LEU A 1 299 ? -14.695 7.41 16.188 1 95.62 299 LEU A CA 1
ATOM 2255 C C . LEU A 1 299 ? -14.062 7.203 17.562 1 95.62 299 LEU A C 1
ATOM 2257 O O . LEU A 1 299 ? -13.094 7.875 17.906 1 95.62 299 LEU A O 1
ATOM 2261 N N . ASP A 1 300 ? -14.609 6.332 18.344 1 95.25 300 ASP A N 1
ATOM 2262 C CA . ASP A 1 300 ? -14.047 6.07 19.672 1 95.25 300 ASP A CA 1
ATOM 2263 C C . ASP A 1 300 ? -12.766 5.254 19.578 1 95.25 300 ASP A C 1
ATOM 2265 O O . ASP A 1 300 ? -12.047 5.09 20.562 1 95.25 300 ASP A O 1
ATOM 2269 N N . ARG A 1 301 ? -12.492 4.801 18.359 1 96.88 301 ARG A N 1
ATOM 2270 C CA . ARG A 1 301 ? -11.273 4.027 18.141 1 96.88 301 ARG A CA 1
ATOM 2271 C C . ARG A 1 301 ? -10.117 4.93 17.719 1 96.88 301 ARG A C 1
ATOM 2273 O O . ARG A 1 301 ? -9.008 4.453 17.469 1 96.88 301 ARG A O 1
ATOM 2280 N N . TRP A 1 302 ? -10.398 6.148 17.656 1 97.25 302 TRP A N 1
ATOM 2281 C CA . TRP A 1 302 ? -9.391 7.133 17.281 1 97.25 302 TRP A CA 1
ATOM 2282 C C . TRP A 1 302 ? -9.211 8.18 18.375 1 97.25 302 TRP A C 1
ATOM 2284 O O . TRP A 1 302 ? -10.148 8.477 19.109 1 97.25 302 TRP A O 1
ATOM 2294 N N . ALA A 1 303 ? -7.984 8.727 18.469 1 96.62 303 ALA A N 1
ATOM 2295 C CA . ALA A 1 303 ? -7.672 9.703 19.5 1 96.62 303 ALA A CA 1
ATOM 2296 C C . ALA A 1 303 ? -6.824 10.844 18.953 1 96.62 303 ALA A C 1
ATOM 2298 O O . ALA A 1 303 ? -6.113 10.672 17.953 1 96.62 303 ALA A O 1
ATOM 2299 N N . HIS A 1 304 ? -6.883 11.961 19.625 1 95.25 304 HIS A N 1
ATOM 2300 C CA . HIS A 1 304 ? -6.035 13.102 19.281 1 95.25 304 HIS A CA 1
ATOM 2301 C C . HIS A 1 304 ? -4.578 12.828 19.656 1 95.25 304 HIS A C 1
ATOM 2303 O O . HIS A 1 304 ? -4.277 12.484 20.797 1 95.25 304 HIS A O 1
ATOM 2309 N N . ARG A 1 305 ? -3.732 13 18.75 1 95.38 305 ARG A N 1
ATOM 2310 C CA . ARG A 1 305 ? -2.328 12.672 18.984 1 95.38 305 ARG A CA 1
ATOM 2311 C C . ARG A 1 305 ? -1.551 13.898 19.453 1 95.38 305 ARG A C 1
ATOM 2313 O O . ARG A 1 305 ? -0.651 13.789 20.297 1 95.38 305 ARG A O 1
ATOM 2320 N N . TYR A 1 306 ? -1.862 15.102 18.891 1 94.81 306 TYR A N 1
ATOM 2321 C CA . TYR A 1 306 ? -1.162 16.344 19.234 1 94.81 306 TYR A CA 1
ATOM 2322 C C . TYR A 1 306 ? -1.895 17.094 20.328 1 94.81 306 TYR A C 1
ATOM 2324 O O . TYR A 1 306 ? -3.119 17 20.453 1 94.81 306 TYR A O 1
ATOM 2332 N N . PRO A 1 307 ? -1.132 17.812 21.141 1 92.06 307 PRO A N 1
ATOM 2333 C CA . PRO A 1 307 ? -1.817 18.703 22.094 1 92.06 307 PRO A CA 1
ATOM 2334 C C . PRO A 1 307 ? -2.564 19.828 21.391 1 92.06 307 PRO A C 1
ATOM 2336 O O . PRO A 1 307 ? -2.049 20.438 20.453 1 92.06 307 PRO A O 1
ATOM 2339 N N . HIS A 1 308 ? -3.705 20.125 21.906 1 91.31 308 HIS A N 1
ATOM 2340 C CA . HIS A 1 308 ? -4.52 21.188 21.328 1 91.31 308 HIS A CA 1
ATOM 2341 C C . HIS A 1 308 ? -3.996 22.562 21.719 1 91.31 308 HIS A C 1
ATOM 2343 O O . HIS A 1 308 ? -3.594 22.766 22.875 1 91.31 308 HIS A O 1
ATOM 2349 N N . VAL A 1 309 ? -4.059 23.406 20.75 1 91.88 309 VAL A N 1
ATOM 2350 C CA . VAL A 1 309 ? -3.742 24.797 21.062 1 91.88 309 VAL A CA 1
ATOM 2351 C C . VAL A 1 309 ? -4.922 25.453 21.766 1 91.88 309 VAL A C 1
ATOM 2353 O O . VAL A 1 309 ? -6.039 25.484 21.25 1 91.88 309 VAL A O 1
ATOM 2356 N N . LYS A 1 310 ? -4.676 25.953 22.891 1 89.5 310 LYS A N 1
ATOM 2357 C CA . LYS A 1 310 ? -5.707 26.609 23.688 1 89.5 310 LYS A CA 1
ATOM 2358 C C . LYS A 1 310 ? -6.027 28 23.156 1 89.5 310 LYS A C 1
ATOM 2360 O O . LYS A 1 310 ? -5.289 28.547 22.344 1 89.5 310 LYS A O 1
ATOM 2365 N N . PRO A 1 311 ? -7.098 28.594 23.672 1 86.69 311 PRO A N 1
ATOM 2366 C CA . PRO A 1 311 ? -7.504 29.906 23.172 1 86.69 311 PRO A CA 1
ATOM 2367 C C . PRO A 1 311 ? -6.43 30.969 23.391 1 86.69 311 PRO A C 1
ATOM 2369 O O . PRO A 1 311 ? -6.336 31.922 22.625 1 86.69 311 PRO A O 1
ATOM 2372 N N . GLN A 1 312 ? -5.57 30.797 24.359 1 89.31 312 GLN A N 1
ATOM 2373 C CA . GLN A 1 312 ? -4.531 31.797 24.625 1 89.31 312 GLN A CA 1
ATOM 2374 C C . GLN A 1 312 ? -3.406 31.703 23.594 1 89.31 312 GLN A C 1
ATOM 2376 O O . GLN A 1 312 ? -2.52 32.562 23.547 1 89.31 312 GLN A O 1
ATOM 2381 N N . GLY A 1 313 ? -3.436 30.641 22.781 1 91 313 GLY A N 1
ATOM 2382 C CA . GLY A 1 313 ? -2.459 30.5 21.719 1 91 313 GLY A CA 1
ATOM 2383 C C . GLY A 1 313 ? -1.294 29.594 22.094 1 91 313 GLY A C 1
ATOM 2384 O O . GLY A 1 313 ? -0.315 29.516 21.344 1 91 313 GLY A O 1
ATOM 2385 N N . ARG A 1 314 ? -1.383 29 23.219 1 91.69 314 ARG A N 1
ATOM 2386 C CA . ARG A 1 314 ? -0.382 28.047 23.719 1 91.69 314 ARG A CA 1
ATOM 2387 C C . ARG A 1 314 ? -0.985 26.672 23.922 1 91.69 314 ARG A C 1
ATOM 2389 O O . ARG A 1 314 ? -2.203 26.531 24.047 1 91.69 314 ARG A O 1
ATOM 2396 N N . CYS A 1 315 ? -0.119 25.719 23.875 1 91.19 315 CYS A N 1
ATOM 2397 C CA . CYS A 1 315 ? -0.576 24.391 24.25 1 91.19 315 CYS A CA 1
ATOM 2398 C C . CYS A 1 315 ? -0.578 24.219 25.766 1 91.19 315 CYS A C 1
ATOM 2400 O O . CYS A 1 315 ? -1.493 23.609 26.328 1 91.19 315 CYS A O 1
ATOM 2402 N N . GLU A 1 316 ? 0.446 24.734 26.406 1 88.19 316 GLU A N 1
ATOM 2403 C CA . GLU A 1 316 ? 0.506 24.75 27.859 1 88.19 316 GLU A CA 1
ATOM 2404 C C . GLU A 1 316 ? -0.033 26.062 28.422 1 88.19 316 GLU A C 1
ATOM 2406 O O . GLU A 1 316 ? 0.395 27.141 28 1 88.19 316 GLU A O 1
ATOM 2411 N N . PHE A 1 317 ? -0.883 25.938 29.344 1 88.25 317 PHE A N 1
ATOM 2412 C CA . PHE A 1 317 ? -1.534 27.125 29.875 1 88.25 317 PHE A CA 1
ATOM 2413 C C . PHE A 1 317 ? -0.534 28 30.625 1 88.25 317 PHE A C 1
ATOM 2415 O O . PHE A 1 317 ? 0.269 27.5 31.422 1 88.25 317 PHE A O 1
ATOM 2422 N N . TYR A 1 318 ? -0.565 29.25 30.266 1 87.81 318 TYR A N 1
ATOM 2423 C CA . TYR A 1 318 ? 0.244 30.266 30.938 1 87.81 318 TYR A CA 1
ATOM 2424 C C . TYR A 1 318 ? -0.619 31.141 31.828 1 87.81 318 TYR A C 1
ATOM 2426 O O . TYR A 1 318 ? -1.567 31.781 31.359 1 87.81 318 TYR A O 1
ATOM 2434 N N . ALA A 1 319 ? -0.316 31.078 33.094 1 84.31 319 ALA A N 1
ATOM 2435 C CA . ALA A 1 319 ? -0.985 31.969 34.031 1 84.31 319 ALA A CA 1
ATOM 2436 C C . ALA A 1 319 ? -0.158 33.219 34.312 1 84.31 319 ALA A C 1
ATOM 2438 O O . ALA A 1 319 ? 0.95 33.156 34.844 1 84.31 319 ALA A O 1
ATOM 2439 N N . ALA A 1 320 ? -0.72 34.344 33.875 1 78.94 320 ALA A N 1
ATOM 2440 C CA . ALA A 1 320 ? -0.016 35.594 34.094 1 78.94 320 ALA A CA 1
ATOM 2441 C C . ALA A 1 320 ? 0.186 35.844 35.594 1 78.94 320 ALA A C 1
ATOM 2443 O O . ALA A 1 320 ? -0.701 35.562 36.406 1 78.94 320 ALA A O 1
ATOM 2444 N N . PRO A 1 321 ? 1.416 36.281 35.906 1 75.56 321 PRO A N 1
ATOM 2445 C CA . PRO A 1 321 ? 1.653 36.594 37.312 1 75.56 321 PRO A CA 1
ATOM 2446 C C . PRO A 1 321 ? 0.71 37.656 37.875 1 75.56 321 PRO A C 1
ATOM 2448 O O . PRO A 1 321 ? 0.42 38.625 37.156 1 75.56 321 PRO A O 1
ATOM 2451 N N . ILE A 1 322 ? -0.07 37.312 38.844 1 70.62 322 ILE A N 1
ATOM 2452 C CA . ILE A 1 322 ? -0.956 38.281 39.5 1 70.62 322 ILE A CA 1
ATOM 2453 C C . ILE A 1 322 ? -0.129 39.312 40.25 1 70.62 322 ILE A C 1
ATOM 2455 O O . ILE A 1 322 ? 0.673 38.969 41.125 1 70.62 322 ILE A O 1
ATOM 2459 N N . PRO A 1 323 ? -0.211 40.531 39.656 1 69.62 323 PRO A N 1
ATOM 2460 C CA . PRO A 1 323 ? 0.507 41.531 40.438 1 69.62 323 PRO A CA 1
ATOM 2461 C C . PRO A 1 323 ? 0.058 41.594 41.875 1 69.62 323 PRO A C 1
ATOM 2463 O O . PRO A 1 323 ? -1.107 41.312 42.188 1 69.62 323 PRO A O 1
ATOM 2466 N N . GLU A 1 324 ? 0.963 41.531 42.781 1 69.38 324 GLU A N 1
ATOM 2467 C CA . GLU A 1 324 ? 0.641 41.625 44.188 1 69.38 324 GLU A CA 1
ATOM 2468 C C . GLU A 1 324 ? -0.276 42.844 44.469 1 69.38 324 GLU A C 1
ATOM 2470 O O . GLU A 1 324 ? -0.004 43.938 44 1 69.38 324 GLU A O 1
ATOM 2475 N N . PRO A 1 325 ? -1.485 42.438 44.812 1 70.38 325 PRO A N 1
ATOM 2476 C CA . PRO A 1 325 ? -2.396 43.562 45.062 1 70.38 325 PRO A CA 1
ATOM 2477 C C . PRO A 1 325 ? -1.772 44.625 45.969 1 70.38 325 PRO A C 1
ATOM 2479 O O . PRO A 1 325 ? -0.988 44.312 46.875 1 70.38 325 PRO A O 1
ATOM 2482 N N . GLU A 1 326 ? -1.749 45.781 45.344 1 66.06 326 GLU A N 1
ATOM 2483 C CA . GLU A 1 326 ? -1.389 46.906 46.219 1 66.06 326 GLU A CA 1
ATOM 2484 C C . GLU A 1 326 ? -2.275 46.938 47.469 1 66.06 326 GLU A C 1
ATOM 2486 O O . GLU A 1 326 ? -3.369 46.375 47.469 1 66.06 326 GLU A O 1
ATOM 2491 N N . GLU A 1 327 ? -1.878 47.531 48.562 1 65.75 327 GLU A N 1
ATOM 2492 C CA . GLU A 1 327 ? -2.635 47.656 49.812 1 65.75 327 GLU A CA 1
ATOM 2493 C C . GLU A 1 327 ? -4.039 48.188 49.531 1 65.75 327 GLU A C 1
ATOM 2495 O O . GLU A 1 327 ? -4.195 49.281 48.969 1 65.75 327 GLU A O 1
ATOM 2500 N N . GLY A 1 328 ? -5.199 47.344 49.781 1 70.5 328 GLY A N 1
ATOM 2501 C CA . GLY A 1 328 ? -6.609 47.688 49.688 1 70.5 328 GLY A CA 1
ATOM 2502 C C . GLY A 1 328 ? -7.293 47.094 48.469 1 70.5 328 GLY A C 1
ATOM 2503 O O . GLY A 1 328 ? -8.508 47.25 48.312 1 70.5 328 GLY A O 1
ATOM 2504 N N . GLU A 1 329 ? -6.453 46.719 47.531 1 65.31 329 GLU A N 1
ATOM 2505 C CA . GLU A 1 329 ? -7.082 46.219 46.312 1 65.31 329 GLU A CA 1
ATOM 2506 C C . GLU A 1 329 ? -7.324 44.719 46.406 1 65.31 329 GLU A C 1
ATOM 2508 O O . GLU A 1 329 ? -6.547 44 47.031 1 65.31 329 GLU A O 1
ATOM 2513 N N . GLU A 1 330 ? -8.453 44.375 46.094 1 66.81 330 GLU A N 1
ATOM 2514 C CA . GLU A 1 330 ? -8.812 42.969 46.062 1 66.81 330 GLU A CA 1
ATOM 2515 C C . GLU A 1 330 ? -7.902 42.188 45.125 1 66.81 330 GLU A C 1
ATOM 2517 O O . GLU A 1 330 ? -7.531 42.688 44.062 1 66.81 330 GLU A O 1
ATOM 2522 N N . PRO A 1 331 ? -7.406 41.125 45.594 1 64.62 331 PRO A N 1
ATOM 2523 C CA . PRO A 1 331 ? -6.535 40.281 44.781 1 64.62 331 PRO A CA 1
ATOM 2524 C C . PRO A 1 331 ? -7.164 39.938 43.438 1 64.62 331 PRO A C 1
ATOM 2526 O O . PRO A 1 331 ? -8.383 39.75 43.344 1 64.62 331 PRO A O 1
ATOM 2529 N N . ALA A 1 332 ? -6.449 40.188 42.375 1 63.66 332 ALA A N 1
ATOM 2530 C CA . ALA A 1 332 ? -6.914 39.875 41.031 1 63.66 332 ALA A CA 1
ATOM 2531 C C . ALA A 1 332 ? -7.305 38.406 40.906 1 63.66 332 ALA A C 1
ATOM 2533 O O . ALA A 1 332 ? -6.691 37.531 41.531 1 63.66 332 ALA A O 1
ATOM 2534 N N . GLU A 1 333 ? -8.523 38.094 40.438 1 62.91 333 GLU A N 1
ATOM 2535 C CA . GLU A 1 333 ? -9.055 36.75 40.25 1 62.91 333 GLU A CA 1
ATOM 2536 C C . GLU A 1 333 ? -8.156 35.906 39.344 1 62.91 333 GLU A C 1
ATOM 2538 O O . GLU A 1 333 ? -7.617 36.438 38.375 1 62.91 333 GLU A O 1
ATOM 2543 N N . GLU A 1 334 ? -7.805 34.781 39.844 1 65.62 334 GLU A N 1
ATOM 2544 C CA . GLU A 1 334 ? -7.016 33.812 39.094 1 65.62 334 GLU A CA 1
ATOM 2545 C C . GLU A 1 334 ? -7.727 33.438 37.812 1 65.62 334 GLU A C 1
ATOM 2547 O O . GLU A 1 334 ? -8.945 33.219 37.781 1 65.62 334 GLU A O 1
ATOM 2552 N N . VAL A 1 335 ? -7.105 33.656 36.625 1 66.19 335 VAL A N 1
ATOM 2553 C CA . VAL A 1 335 ? -7.66 33.312 35.344 1 66.19 335 VAL A CA 1
ATOM 2554 C C . VAL A 1 335 ? -7.871 31.797 35.25 1 66.19 335 VAL A C 1
ATOM 2556 O O . VAL A 1 335 ? -6.977 31.016 35.594 1 66.19 335 VAL A O 1
ATOM 2559 N N . GLU A 1 336 ? -9.172 31.312 35.125 1 68.75 336 GLU A N 1
ATOM 2560 C CA . GLU A 1 336 ? -9.516 29.906 34.969 1 68.75 336 GLU A CA 1
ATOM 2561 C C . GLU A 1 336 ? -8.852 29.281 33.75 1 68.75 336 GLU A C 1
ATOM 2563 O O . GLU A 1 336 ? -8.805 29.906 32.688 1 68.75 336 GLU A O 1
ATOM 2568 N N . PRO A 1 337 ? -8.289 28.109 34.031 1 71.12 337 PRO A N 1
ATOM 2569 C CA . PRO A 1 337 ? -7.598 27.453 32.906 1 71.12 337 PRO A CA 1
ATOM 2570 C C . PRO A 1 337 ? -8.531 27.156 31.75 1 71.12 337 PRO A C 1
ATOM 2572 O O . PRO A 1 337 ? -9.719 26.875 31.953 1 71.12 337 PRO A O 1
ATOM 2575 N N . GLU A 1 338 ? -8.086 27.438 30.547 1 72.69 338 GLU A N 1
ATOM 2576 C CA . GLU A 1 338 ? -8.812 27.156 29.297 1 72.69 338 GLU A CA 1
ATOM 2577 C C . GLU A 1 338 ? -9.023 25.656 29.125 1 72.69 338 GLU A C 1
ATOM 2579 O O . GLU A 1 338 ? -8.188 24.844 29.547 1 72.69 338 GLU A O 1
ATOM 2584 N N . THR A 1 339 ? -10.266 25.266 28.703 1 71.56 339 THR A N 1
ATOM 2585 C CA . THR A 1 339 ? -10.594 23.859 28.484 1 71.56 339 THR A CA 1
ATOM 2586 C C . THR A 1 339 ? -10.18 23.406 27.094 1 71.56 339 THR A C 1
ATOM 2588 O O . THR A 1 339 ? -10.406 24.109 26.109 1 71.56 339 THR A O 1
ATOM 2591 N N . SER A 1 340 ? -9.336 22.453 26.953 1 76.44 340 SER A N 1
ATOM 2592 C CA . SER A 1 340 ? -8.969 21.812 25.703 1 76.44 340 SER A CA 1
ATOM 2593 C C . SER A 1 340 ? -9.094 20.297 25.812 1 76.44 340 SER A C 1
ATOM 2595 O O . SER A 1 340 ? -9.086 19.734 26.906 1 76.44 340 SER A O 1
ATOM 2597 N N . PRO A 1 341 ? -9.477 19.703 24.625 1 80 341 PRO A N 1
ATOM 2598 C CA . PRO A 1 341 ? -9.461 18.25 24.672 1 80 341 PRO A CA 1
ATOM 2599 C C . PRO A 1 341 ? -8.148 17.688 25.219 1 80 341 PRO A C 1
ATOM 2601 O O . PRO A 1 341 ? -7.074 18.203 24.891 1 80 341 PRO A O 1
ATOM 2604 N N . ALA A 1 342 ? -8.289 16.719 26.078 1 84.56 342 ALA A N 1
ATOM 2605 C CA . ALA A 1 342 ? -7.102 16.094 26.656 1 84.56 342 ALA A CA 1
ATOM 2606 C C . ALA A 1 342 ? -6.297 15.352 25.594 1 84.56 342 ALA A C 1
ATOM 2608 O O . ALA A 1 342 ? -6.863 14.828 24.641 1 84.56 342 ALA A O 1
ATOM 2609 N N . LEU A 1 343 ? -5.047 15.406 25.844 1 90.62 343 LEU A N 1
ATOM 2610 C CA . LEU A 1 343 ? -4.176 14.617 24.984 1 90.62 343 LEU A CA 1
ATOM 2611 C C . LEU A 1 343 ? -4.625 13.156 24.953 1 90.62 343 LEU A C 1
ATOM 2613 O O . LEU A 1 343 ? -4.934 12.578 26 1 90.62 343 LEU A O 1
ATOM 2617 N N . LEU A 1 344 ? -4.793 12.617 23.734 1 94.06 344 LEU A N 1
ATOM 2618 C CA . LEU A 1 344 ? -5.141 11.227 23.484 1 94.06 344 LEU A CA 1
ATOM 2619 C C . LEU A 1 344 ? -6.594 10.953 23.875 1 94.06 344 LEU A C 1
ATOM 2621 O O . LEU A 1 344 ? -6.953 9.812 24.172 1 94.06 344 LEU A O 1
ATOM 2625 N N . SER A 1 345 ? -7.379 12.023 23.953 1 92.81 345 SER A N 1
ATOM 2626 C CA . SER A 1 345 ? -8.812 11.82 24.094 1 92.81 345 SER A CA 1
ATOM 2627 C C . SER A 1 345 ? -9.43 11.32 22.797 1 92.81 345 SER A C 1
ATOM 2629 O O . SER A 1 345 ? -8.961 11.656 21.703 1 92.81 345 SER A O 1
ATOM 2631 N N . THR A 1 346 ? -10.492 10.57 22.922 1 94.44 346 THR A N 1
ATOM 2632 C CA . THR A 1 346 ? -11.109 9.945 21.75 1 94.44 346 THR A CA 1
ATOM 2633 C C . THR A 1 346 ? -11.945 10.961 20.984 1 94.44 346 THR A C 1
ATOM 2635 O O . THR A 1 346 ? -12.367 11.984 21.531 1 94.44 346 THR A O 1
ATOM 2638 N N . LEU A 1 347 ? -12.195 10.703 19.75 1 94.5 347 LEU A N 1
ATOM 2639 C CA . LEU A 1 347 ? -12.82 11.656 18.844 1 94.5 347 LEU A CA 1
ATOM 2640 C C . LEU A 1 347 ? -14.328 11.695 19.047 1 94.5 347 LEU A C 1
ATOM 2642 O O . LEU A 1 347 ? -14.992 12.656 18.641 1 94.5 347 LEU A O 1
ATOM 2646 N N . ASP A 1 348 ? -14.898 10.633 19.547 1 90.19 348 ASP A N 1
ATOM 2647 C CA . ASP A 1 348 ? -16.344 10.602 19.734 1 90.19 348 ASP A CA 1
ATOM 2648 C C . ASP A 1 348 ? -16.797 11.695 20.703 1 90.19 348 ASP A C 1
ATOM 2650 O O . ASP A 1 348 ? -17.938 12.156 20.641 1 90.19 348 ASP A O 1
ATOM 2654 N N . ALA A 1 349 ? -15.953 12.219 21.5 1 84.06 349 ALA A N 1
ATOM 2655 C CA . ALA A 1 349 ? -16.266 13.258 22.484 1 84.06 349 ALA A CA 1
ATOM 2656 C C . ALA A 1 349 ? -16.266 14.641 21.828 1 84.06 349 ALA A C 1
ATOM 2658 O O . ALA A 1 349 ? -16.766 15.602 22.406 1 84.06 349 ALA A O 1
ATOM 2659 N N . ASP A 1 350 ? -15.766 14.719 20.656 1 85.56 350 ASP A N 1
ATOM 2660 C CA . ASP A 1 350 ? -15.578 16.016 20 1 85.56 350 ASP A CA 1
ATOM 2661 C C . ASP A 1 350 ? -16.922 16.641 19.641 1 85.56 350 ASP A C 1
ATOM 2663 O O . ASP A 1 350 ? -17.047 17.875 19.609 1 85.56 350 ASP A O 1
ATOM 2667 N N . ALA A 1 351 ? -17.875 15.836 19.266 1 73.56 351 ALA A N 1
ATOM 2668 C CA . ALA A 1 351 ? -19.188 16.344 18.859 1 73.56 351 ALA A CA 1
ATOM 2669 C C . ALA A 1 351 ? -19.828 17.172 19.969 1 73.56 351 ALA A C 1
ATOM 2671 O O . ALA A 1 351 ? -20.5 18.172 19.688 1 73.56 351 ALA A O 1
ATOM 2672 N N . GLU A 1 352 ? -19.562 16.75 21.094 1 68.94 352 GLU A N 1
ATOM 2673 C CA . GLU A 1 352 ? -20.219 17.406 22.219 1 68.94 352 GLU A CA 1
ATOM 2674 C C . GLU A 1 352 ? -19.266 18.328 22.953 1 68.94 352 GLU A C 1
ATOM 2676 O O . GLU A 1 352 ? -19.656 19.016 23.906 1 68.94 352 GLU A O 1
ATOM 2681 N N . SER A 1 353 ? -18.109 18.375 22.375 1 73.19 353 SER A N 1
ATOM 2682 C CA . SER A 1 353 ? -17.109 19.109 23.141 1 73.19 353 SER A CA 1
ATOM 2683 C C . SER A 1 353 ? -17.094 20.594 22.781 1 73.19 353 SER A C 1
ATOM 2685 O O . SER A 1 353 ? -17.094 20.938 21.594 1 73.19 353 SER A O 1
ATOM 2687 N N . ASP A 1 354 ? -17.094 21.344 23.781 1 65.94 354 ASP A N 1
ATOM 2688 C CA . ASP A 1 354 ? -17 22.797 23.594 1 65.94 354 ASP A CA 1
ATOM 2689 C C . ASP A 1 354 ? -15.586 23.203 23.188 1 65.94 354 ASP A C 1
ATOM 2691 O O . ASP A 1 354 ? -15.367 24.344 22.75 1 65.94 354 ASP A O 1
ATOM 2695 N N . ALA A 1 355 ? -14.75 22.266 23.234 1 63.81 355 ALA A N 1
ATOM 2696 C CA . ALA A 1 355 ? -13.352 22.562 22.938 1 63.81 355 ALA A CA 1
ATOM 2697 C C . ALA A 1 355 ? -13.117 22.609 21.422 1 63.81 355 ALA A C 1
ATOM 2699 O O . ALA A 1 355 ? -12.109 23.141 20.969 1 63.81 355 ALA A O 1
ATOM 2700 N N . ILE A 1 356 ? -14.102 22.078 20.766 1 68.44 356 ILE A N 1
ATOM 2701 C CA . ILE A 1 356 ? -13.953 22.078 19.312 1 68.44 356 ILE A CA 1
ATOM 2702 C C . ILE A 1 356 ? -14.438 23.422 18.75 1 68.44 356 ILE A C 1
ATOM 2704 O O . ILE A 1 356 ? -15.609 23.781 18.922 1 68.44 356 ILE A O 1
ATOM 2708 N N . ASP A 1 357 ? -13.43 24.141 18.391 1 66 357 ASP A N 1
ATOM 2709 C CA . ASP A 1 357 ? -13.695 25.469 17.859 1 66 357 ASP A CA 1
ATOM 2710 C C . ASP A 1 357 ? -14.148 25.391 16.406 1 66 357 ASP A C 1
ATOM 2712 O O . ASP A 1 357 ? -13.336 25.156 15.508 1 66 357 ASP A O 1
ATOM 2716 N N . TRP A 1 358 ? -15.438 25.359 16.156 1 61.31 358 TRP A N 1
ATOM 2717 C CA . TRP A 1 358 ? -15.961 25.359 14.797 1 61.31 358 TRP A CA 1
ATOM 2718 C C . TRP A 1 358 ? -15.828 26.734 14.148 1 61.31 358 TRP A C 1
ATOM 2720 O O . TRP A 1 358 ? -16 26.875 12.938 1 61.31 358 TRP A O 1
ATOM 2730 N N . GLY A 1 359 ? -15.117 27.547 14.789 1 56.88 359 GLY A N 1
ATOM 2731 C CA . GLY A 1 359 ? -15.102 28.922 14.32 1 56.88 359 GLY A CA 1
ATOM 2732 C C . GLY A 1 359 ? -16.391 29.672 14.625 1 56.88 359 GLY A C 1
ATOM 2733 O O . GLY A 1 359 ? -17.234 29.188 15.367 1 56.88 359 GLY A O 1
ATOM 2734 N N . ALA A 1 360 ? -16.562 30.906 14.391 1 47.31 360 ALA A N 1
ATOM 2735 C CA . ALA A 1 360 ? -17.75 31.703 14.664 1 47.31 360 ALA A CA 1
ATOM 2736 C C . ALA A 1 360 ? -19.016 30.984 14.188 1 47.31 360 ALA A C 1
ATOM 2738 O O . ALA A 1 360 ? -19.188 30.75 12.992 1 47.31 360 ALA A O 1
ATOM 2739 N N . ALA A 1 361 ? -19.266 29.922 14.703 1 40.97 361 ALA A N 1
ATOM 2740 C CA . ALA A 1 361 ? -20.422 29.078 14.422 1 40.97 361 ALA A CA 1
ATOM 2741 C C . ALA A 1 361 ? -21.656 29.938 14.102 1 40.97 361 ALA A C 1
ATOM 2743 O O . ALA A 1 361 ? -21.844 31 14.68 1 40.97 361 ALA A O 1
ATOM 2744 N N . VAL A 1 362 ? -22.172 29.703 12.93 1 41.91 362 VAL A N 1
ATOM 2745 C CA . VAL A 1 362 ? -23.562 30.047 12.641 1 41.91 362 VAL A CA 1
ATOM 2746 C C . VAL A 1 362 ? -24.453 29.609 13.805 1 41.91 362 VAL A C 1
ATOM 2748 O O . VAL A 1 362 ? -24.594 28.422 14.086 1 41.91 362 VAL A O 1
ATOM 2751 N N . THR A 1 363 ? -24.266 30.125 14.859 1 40.62 363 THR A N 1
ATOM 2752 C CA . THR A 1 363 ? -25.281 29.938 15.898 1 40.62 363 THR A CA 1
ATOM 2753 C C . THR A 1 363 ? -26.672 29.828 15.289 1 40.62 363 THR A C 1
ATOM 2755 O O . THR A 1 363 ? -27.219 30.812 14.781 1 40.62 363 THR A O 1
ATOM 2758 N N . ALA A 1 364 ? -26.875 28.859 14.555 1 41.97 364 ALA A N 1
ATOM 2759 C CA . ALA A 1 364 ? -28.297 28.766 14.242 1 41.97 364 ALA A CA 1
ATOM 2760 C C . ALA A 1 364 ? -29.125 28.75 15.516 1 41.97 364 ALA A C 1
ATOM 2762 O O . ALA A 1 364 ? -28.828 28.031 16.469 1 41.97 364 ALA A O 1
ATOM 2763 N N . LYS A 1 365 ? -29.609 29.938 15.805 1 43.44 365 LYS A N 1
ATOM 2764 C CA . LYS A 1 365 ? -30.625 30.062 16.859 1 43.44 365 LYS A CA 1
ATOM 2765 C C . LYS A 1 365 ? -31.781 29.109 16.609 1 43.44 365 LYS A C 1
ATOM 2767 O O . LYS A 1 365 ? -32.25 28.969 15.469 1 43.44 365 LYS A O 1
ATOM 2772 N N . ASN A 1 366 ? -31.922 28.094 17.438 1 43.59 366 ASN A N 1
ATOM 2773 C CA . ASN A 1 366 ? -33.156 27.344 17.328 1 43.59 366 ASN A CA 1
ATOM 2774 C C . ASN A 1 366 ? -34.375 28.281 17.422 1 43.59 366 ASN A C 1
ATOM 2776 O O . ASN A 1 366 ? -34.219 29.484 17.625 1 43.59 366 ASN A O 1
ATOM 2780 N N . GLU A 1 367 ? -35.562 27.828 17.094 1 48.81 367 GLU A N 1
ATOM 2781 C CA . GLU A 1 367 ? -36.781 28.625 17.141 1 48.81 367 GLU A CA 1
ATOM 2782 C C . GLU A 1 367 ? -36.875 29.438 18.438 1 48.81 367 GLU A C 1
ATOM 2784 O O . GLU A 1 367 ? -37.5 30.484 18.469 1 48.81 367 GLU A O 1
ATOM 2789 N N . GLU A 1 368 ? -36.281 28.891 19.578 1 49.81 368 GLU A N 1
ATOM 2790 C CA . GLU A 1 368 ? -36.438 29.562 20.875 1 49.81 368 GLU A CA 1
ATOM 2791 C C . GLU A 1 368 ? -35.281 30.531 21.141 1 49.81 368 GLU A C 1
ATOM 2793 O O . GLU A 1 368 ? -35.219 31.141 22.219 1 49.81 368 GLU A O 1
ATOM 2798 N N . GLY A 1 369 ? -34.25 30.844 20.219 1 47.72 369 GLY A N 1
ATOM 2799 C CA . GLY A 1 369 ? -33.219 31.859 20.312 1 47.72 369 GLY A CA 1
ATOM 2800 C C . GLY A 1 369 ? -31.906 31.344 20.859 1 47.72 369 GLY A C 1
ATOM 2801 O O . GLY A 1 369 ? -30.969 32.094 21.109 1 47.72 369 GLY A O 1
ATOM 2802 N N . GLU A 1 370 ? -31.906 30.156 21.422 1 46.78 370 GLU A N 1
ATOM 2803 C CA . GLU A 1 370 ? -30.703 29.625 22.047 1 46.78 370 GLU A CA 1
ATOM 2804 C C . GLU A 1 370 ? -29.703 29.156 20.984 1 46.78 370 GLU A C 1
ATOM 2806 O O . GLU A 1 370 ? -30.094 28.688 19.922 1 46.78 370 GLU A O 1
ATOM 2811 N N . GLU A 1 371 ? -28.469 29.625 20.984 1 47.12 371 GLU A N 1
ATOM 2812 C CA . GLU A 1 371 ? -27.359 29.203 20.141 1 47.12 371 GLU A CA 1
ATOM 2813 C C . GLU A 1 371 ? -27.172 27.703 20.172 1 47.12 371 GLU A C 1
ATOM 2815 O O . GLU A 1 371 ? -27.016 27.094 21.234 1 47.12 371 GLU A O 1
ATOM 2820 N N . VAL A 1 372 ? -27.875 26.906 19.438 1 44.78 372 VAL A N 1
ATOM 2821 C CA . VAL A 1 372 ? -27.75 25.453 19.406 1 44.78 372 VAL A CA 1
ATOM 2822 C C . VAL A 1 372 ? -26.531 25.062 18.562 1 44.78 372 VAL A C 1
ATOM 2824 O O . VAL A 1 372 ? -26.547 25.203 17.328 1 44.78 372 VAL A O 1
ATOM 2827 N N . GLN A 1 373 ? -25.359 25.453 18.75 1 46.97 373 GLN A N 1
ATOM 2828 C CA . GLN A 1 373 ? -24.25 24.75 18.125 1 46.97 373 GLN A CA 1
ATOM 2829 C C . GLN A 1 373 ? -24.469 23.234 18.172 1 46.97 373 GLN A C 1
ATOM 2831 O O . GLN A 1 373 ? -23.516 22.469 18.094 1 46.97 373 GLN A O 1
ATOM 2836 N N . GLU A 1 374 ? -25.5 22.547 18.688 1 50.31 374 GLU A N 1
ATOM 2837 C CA . GLU A 1 374 ? -25.719 21.203 19.188 1 50.31 374 GLU A CA 1
ATOM 2838 C C . GLU A 1 374 ? -25.703 20.172 18.062 1 50.31 374 GLU A C 1
ATOM 2840 O O . GLU A 1 374 ? -26.406 20.328 17.062 1 50.31 374 GLU A O 1
ATOM 2845 N N . GLY A 1 375 ? -24.766 19.25 17.969 1 58.75 375 GLY A N 1
ATOM 2846 C CA . GLY A 1 375 ? -24.797 17.859 17.609 1 58.75 375 GLY A CA 1
ATOM 2847 C C . GLY A 1 375 ? -24.172 17.578 16.25 1 58.75 375 GLY A C 1
ATOM 2848 O O . GLY A 1 375 ? -24.469 16.562 15.617 1 58.75 375 GLY A O 1
ATOM 2849 N N . ARG A 1 376 ? -23.359 18.703 15.781 1 70.94 376 ARG A N 1
ATOM 2850 C CA . ARG A 1 376 ? -22.828 18.344 14.469 1 70.94 376 ARG A CA 1
ATOM 2851 C C . ARG A 1 376 ? -21.609 17.453 14.594 1 70.94 376 ARG A C 1
ATOM 2853 O O . ARG A 1 376 ? -20.734 17.703 15.438 1 70.94 376 ARG A O 1
ATOM 2860 N N . PRO A 1 377 ? -21.531 16.547 13.805 1 85.62 377 PRO A N 1
ATOM 2861 C CA . PRO A 1 377 ? -20.359 15.656 13.867 1 85.62 377 PRO A CA 1
ATOM 2862 C C . PRO A 1 377 ? -19.078 16.344 13.398 1 85.62 377 PRO A C 1
ATOM 2864 O O . PRO A 1 377 ? -19.078 17.047 12.391 1 85.62 377 PRO A O 1
ATOM 2867 N N . ALA A 1 378 ? -18 16.344 14.18 1 91.06 378 ALA A N 1
ATOM 2868 C CA . ALA A 1 378 ? -16.703 16.938 13.867 1 91.06 378 ALA A CA 1
ATOM 2869 C C . ALA A 1 378 ? -15.898 16.062 12.914 1 91.06 378 ALA A C 1
ATOM 2871 O O . ALA A 1 378 ? -14.969 16.531 12.258 1 91.06 378 ALA A O 1
ATOM 2872 N N . TRP A 1 379 ? -16.297 14.797 12.883 1 94.44 379 TRP A N 1
ATOM 2873 C CA . TRP A 1 379 ? -15.555 13.828 12.086 1 94.44 379 TRP A CA 1
ATOM 2874 C C . TRP A 1 379 ? -16.5 12.914 11.312 1 94.44 379 TRP A C 1
ATOM 2876 O O . TRP A 1 379 ? -17.641 12.703 11.719 1 94.44 379 TRP A O 1
ATOM 2886 N N . ALA A 1 380 ? -16.016 12.461 10.203 1 94.25 380 ALA A N 1
ATOM 2887 C CA . ALA A 1 380 ? -16.734 11.469 9.406 1 94.25 380 ALA A CA 1
ATOM 2888 C C . ALA A 1 380 ? -15.805 10.328 8.984 1 94.25 380 ALA A C 1
ATOM 2890 O O . ALA A 1 380 ? -14.625 10.562 8.688 1 94.25 380 ALA A O 1
ATOM 2891 N N . SER A 1 381 ? -16.344 9.164 8.977 1 95.5 381 SER A N 1
ATOM 2892 C CA . SER A 1 381 ? -15.562 8.016 8.539 1 95.5 381 SER A CA 1
ATOM 2893 C C . SER A 1 381 ? -15.883 7.637 7.098 1 95.5 381 SER A C 1
ATOM 2895 O O . SER A 1 381 ? -16.953 7.969 6.59 1 95.5 381 SER A O 1
ATOM 2897 N N . CYS A 1 382 ? -14.883 7.062 6.402 1 94.5 382 CYS A N 1
ATOM 2898 C CA . CYS A 1 382 ? -15.086 6.527 5.059 1 94.5 382 CYS A CA 1
ATOM 2899 C C . CYS A 1 382 ? -14.242 5.277 4.84 1 94.5 382 CYS A C 1
ATOM 2901 O O . CYS A 1 382 ? -13.328 4.996 5.621 1 94.5 382 CYS A O 1
ATOM 2903 N N . THR A 1 383 ? -14.656 4.504 3.834 1 94 383 THR A N 1
ATOM 2904 C CA . THR A 1 383 ? -13.961 3.266 3.502 1 94 383 THR A CA 1
ATOM 2905 C C . THR A 1 383 ? -13.586 3.234 2.021 1 94 383 THR A C 1
ATOM 2907 O O . THR A 1 383 ? -14.172 3.955 1.213 1 94 383 THR A O 1
ATOM 2910 N N . SER A 1 384 ? -12.555 2.488 1.701 1 92 384 SER A N 1
ATOM 2911 C CA . SER A 1 384 ? -12.07 2.402 0.328 1 92 384 SER A CA 1
ATOM 2912 C C . SER A 1 384 ? -13.07 1.676 -0.568 1 92 384 SER A C 1
ATOM 2914 O O . SER A 1 384 ? -13.039 1.832 -1.79 1 92 384 SER A O 1
ATOM 2916 N N . SER A 1 385 ? -13.867 0.839 0.064 1 86.12 385 SER A N 1
ATOM 2917 C CA . SER A 1 385 ? -14.891 0.14 -0.711 1 86.12 385 SER A CA 1
ATOM 2918 C C . SER A 1 385 ? -16.219 0.094 0.037 1 86.12 385 SER A C 1
ATOM 2920 O O . SER A 1 385 ? -16.234 -0.059 1.26 1 86.12 385 SER A O 1
ATOM 2922 N N . THR A 1 386 ? -17.281 0.199 -0.735 1 83.06 386 THR A N 1
ATOM 2923 C CA . THR A 1 386 ? -18.609 0.089 -0.155 1 83.06 386 THR A CA 1
ATOM 2924 C C . THR A 1 386 ? -19.234 -1.258 -0.496 1 83.06 386 THR A C 1
ATOM 2926 O O . THR A 1 386 ? -20.375 -1.541 -0.093 1 83.06 386 THR A O 1
ATOM 2929 N N . VAL A 1 387 ? -18.469 -2.025 -1.207 1 83.25 387 VAL A N 1
ATOM 2930 C CA . VAL A 1 387 ? -18.969 -3.348 -1.571 1 83.25 387 VAL A CA 1
ATOM 2931 C C . VAL A 1 387 ? -18.938 -4.266 -0.349 1 83.25 387 VAL A C 1
ATOM 2933 O O . VAL A 1 387 ? -17.891 -4.445 0.276 1 83.25 387 VAL A O 1
ATOM 2936 N N . PRO A 1 388 ? -20.047 -4.836 -0.073 1 83.06 388 PRO A N 1
ATOM 2937 C CA . PRO A 1 388 ? -20.094 -5.711 1.103 1 83.06 388 PRO A CA 1
ATOM 2938 C C . PRO A 1 388 ? -19.188 -6.93 0.963 1 83.06 388 PRO A C 1
ATOM 2940 O O . PRO A 1 388 ? -19.078 -7.5 -0.125 1 83.06 388 PRO A O 1
ATOM 2943 N N . GLY A 1 389 ? -18.516 -7.207 1.973 1 84.31 389 GLY A N 1
ATOM 2944 C CA . GLY A 1 389 ? -17.75 -8.438 2.01 1 84.31 389 GLY A CA 1
ATOM 2945 C C . GLY A 1 389 ? -16.297 -8.234 1.605 1 84.31 389 GLY A C 1
ATOM 2946 O O . GLY A 1 389 ? -15.492 -9.164 1.688 1 84.31 389 GLY A O 1
ATOM 2947 N N . VAL A 1 390 ? -16.016 -7.078 1.074 1 86.88 390 VAL A N 1
ATOM 2948 C CA . VAL A 1 390 ? -14.617 -6.809 0.738 1 86.88 390 VAL A CA 1
ATOM 2949 C C . VAL A 1 390 ? -13.758 -6.875 2 1 86.88 390 VAL A C 1
ATOM 2951 O O . VAL A 1 390 ? -14.109 -6.293 3.027 1 86.88 390 VAL A O 1
ATOM 2954 N N . LYS A 1 391 ? -12.672 -7.605 1.802 1 90.06 391 LYS A N 1
ATOM 2955 C CA . LYS A 1 391 ? -11.773 -7.762 2.936 1 90.06 391 LYS A CA 1
ATOM 2956 C C . LYS A 1 391 ? -10.648 -6.73 2.893 1 90.06 391 LYS A C 1
ATOM 2958 O O . LYS A 1 391 ? -10.25 -6.281 1.814 1 90.06 391 LYS A O 1
ATOM 2963 N N . PHE A 1 392 ? -10.148 -6.277 3.979 1 91.88 392 PHE A N 1
ATOM 2964 C CA . PHE A 1 392 ? -9.016 -5.387 4.195 1 91.88 392 PHE A CA 1
ATOM 2965 C C . PHE A 1 392 ? -9.281 -4.016 3.586 1 91.88 392 PHE A C 1
ATOM 2967 O O . PHE A 1 392 ? -8.438 -3.477 2.865 1 91.88 392 PHE A O 1
ATOM 2974 N N . PRO A 1 393 ? -10.406 -3.467 3.773 1 93.38 393 PRO A N 1
ATOM 2975 C CA . PRO A 1 393 ? -10.609 -2.094 3.307 1 93.38 393 PRO A CA 1
ATOM 2976 C C . PRO A 1 393 ? -9.742 -1.08 4.051 1 93.38 393 PRO A C 1
ATOM 2978 O O . PRO A 1 393 ? -9.422 -1.282 5.223 1 93.38 393 PRO A O 1
ATOM 2981 N N . VAL A 1 394 ? -9.32 -0.11 3.289 1 95.81 394 VAL A N 1
ATOM 2982 C CA . VAL A 1 394 ? -8.648 1.01 3.941 1 95.81 394 VAL A CA 1
ATOM 2983 C C . VAL A 1 394 ? -9.68 1.933 4.578 1 95.81 394 VAL A C 1
ATOM 2985 O O . VAL A 1 394 ? -10.719 2.225 3.975 1 95.81 394 VAL A O 1
ATOM 2988 N N . ILE A 1 395 ? -9.406 2.34 5.812 1 97.12 395 ILE A N 1
ATOM 2989 C CA . ILE A 1 395 ? -10.344 3.189 6.543 1 97.12 395 ILE A CA 1
ATOM 2990 C C . ILE A 1 395 ? -9.828 4.629 6.562 1 97.12 395 ILE A C 1
ATOM 2992 O O . ILE A 1 395 ? -8.625 4.859 6.719 1 97.12 395 ILE A O 1
ATOM 2996 N N . GLY A 1 396 ? -10.75 5.543 6.371 1 97.5 396 GLY A N 1
ATOM 2997 C CA . GLY A 1 396 ? -10.43 6.957 6.453 1 97.5 396 GLY A CA 1
ATOM 2998 C C . GLY A 1 396 ? -11.281 7.707 7.461 1 97.5 396 GLY A C 1
ATOM 2999 O O . GLY A 1 396 ? -12.469 7.43 7.598 1 97.5 396 GLY A O 1
ATOM 3000 N N . ILE A 1 397 ? -10.672 8.578 8.25 1 98 397 ILE A N 1
ATOM 3001 C CA . ILE A 1 397 ? -11.367 9.523 9.117 1 98 397 ILE A CA 1
ATOM 3002 C C . ILE A 1 397 ? -11.094 10.953 8.648 1 98 397 ILE A C 1
ATOM 3004 O O . ILE A 1 397 ? -9.93 11.359 8.531 1 98 397 ILE A O 1
ATOM 3008 N N . LYS A 1 398 ? -12.148 11.68 8.406 1 96.75 398 LYS A N 1
ATOM 3009 C CA . LYS A 1 398 ? -12.031 13.031 7.883 1 96.75 398 LYS A CA 1
ATOM 3010 C C . LYS A 1 398 ? -12.555 14.062 8.883 1 96.75 398 LYS A C 1
ATOM 3012 O O . LYS A 1 398 ? -13.562 13.82 9.562 1 96.75 398 LYS A O 1
ATOM 3017 N N . SER A 1 399 ? -11.875 15.125 8.898 1 95.56 399 SER A N 1
ATOM 3018 C CA . SER A 1 399 ? -12.359 16.219 9.742 1 95.56 399 SER A CA 1
ATOM 3019 C C . SER A 1 399 ? -13.422 17.031 9.023 1 95.56 399 SER A C 1
ATOM 3021 O O . SER A 1 399 ? -13.242 17.422 7.871 1 95.56 399 SER A O 1
ATOM 3023 N N . LEU A 1 400 ? -14.477 17.234 9.695 1 92.19 400 LEU A N 1
ATOM 3024 C CA . LEU A 1 400 ? -15.531 18.078 9.141 1 92.19 400 LEU A CA 1
ATOM 3025 C C . LEU A 1 400 ? -15.344 19.531 9.562 1 92.19 400 LEU A C 1
ATOM 3027 O O . LEU A 1 400 ? -15.945 20.438 8.977 1 92.19 400 LEU A O 1
ATOM 3031 N N . VAL A 1 401 ? -14.523 19.719 10.539 1 91.31 401 VAL A N 1
ATOM 3032 C CA . VAL A 1 401 ? -14.203 21.062 11.016 1 91.31 401 VAL A CA 1
ATOM 3033 C C . VAL A 1 401 ? -13.164 21.703 10.094 1 91.31 401 VAL A C 1
ATOM 3035 O O . VAL A 1 401 ? -13.305 22.859 9.695 1 91.31 401 VAL A O 1
ATOM 3038 N N . TRP A 1 402 ? -12.18 20.969 9.805 1 94.12 402 TRP A N 1
ATOM 3039 C CA . TRP A 1 402 ? -11.117 21.391 8.898 1 94.12 402 TRP A CA 1
ATOM 3040 C C . TRP A 1 402 ? -11.156 20.594 7.602 1 94.12 402 TRP A C 1
ATOM 3042 O O . TRP A 1 402 ? -10.406 19.625 7.434 1 94.12 402 TRP A O 1
ATOM 3052 N N . PRO A 1 403 ? -11.945 21.062 6.672 1 94.19 403 PRO A N 1
ATOM 3053 C CA . PRO A 1 403 ? -12.023 20.328 5.406 1 94.19 403 PRO A CA 1
ATOM 3054 C C . PRO A 1 403 ? -10.656 20.141 4.758 1 94.19 403 PRO A C 1
ATOM 3056 O O . PRO A 1 403 ? -9.891 21.094 4.609 1 94.19 403 PRO A O 1
ATOM 3059 N N . GLY A 1 404 ? -10.391 18.906 4.418 1 96.38 404 GLY A N 1
ATOM 3060 C CA . GLY A 1 404 ? -9.109 18.578 3.803 1 96.38 404 GLY A CA 1
ATOM 3061 C C . GLY A 1 404 ? -8.227 17.719 4.688 1 96.38 404 GLY A C 1
ATOM 3062 O O . GLY A 1 404 ? -7.266 17.109 4.211 1 96.38 404 GLY A O 1
ATOM 3063 N N . ALA A 1 405 ? -8.523 17.734 5.98 1 97.94 405 ALA A N 1
ATOM 3064 C CA . ALA A 1 405 ? -7.746 16.938 6.914 1 97.94 405 ALA A CA 1
ATOM 3065 C C . ALA A 1 405 ? -8.305 15.516 7.02 1 97.94 405 ALA A C 1
ATOM 3067 O O . ALA A 1 405 ? -9.516 15.328 7.172 1 97.94 405 ALA A O 1
ATOM 3068 N N . PHE A 1 406 ? -7.41 14.523 6.965 1 98.31 406 PHE A N 1
ATOM 3069 C CA . PHE A 1 406 ? -7.863 13.148 7.062 1 98.31 406 PHE A CA 1
ATOM 3070 C C . PHE A 1 406 ? -6.738 12.242 7.555 1 98.31 406 PHE A C 1
ATOM 3072 O O . PHE A 1 406 ? -5.57 12.641 7.566 1 98.31 406 PHE A O 1
ATOM 3079 N N . VAL A 1 407 ? -7.137 11.133 8.031 1 98.5 407 VAL A N 1
ATOM 3080 C CA . VAL A 1 407 ? -6.211 10.055 8.375 1 98.5 407 VAL A CA 1
ATOM 3081 C C . VAL A 1 407 ? -6.613 8.773 7.645 1 98.5 407 VAL A C 1
ATOM 3083 O O . VAL A 1 407 ? -7.801 8.484 7.496 1 98.5 407 VAL A O 1
ATOM 3086 N N . ALA A 1 408 ? -5.641 8.141 7.078 1 97.88 408 ALA A N 1
ATOM 3087 C CA . ALA A 1 408 ? -5.84 6.848 6.43 1 97.88 408 ALA A CA 1
ATOM 3088 C C . ALA A 1 408 ? -5.266 5.719 7.281 1 97.88 408 ALA A C 1
ATOM 3090 O O . ALA A 1 408 ? -4.207 5.871 7.895 1 97.88 408 ALA A O 1
ATOM 3091 N N . TYR A 1 409 ? -5.98 4.594 7.215 1 96.81 409 TYR A N 1
ATOM 3092 C CA . TYR A 1 409 ? -5.602 3.488 8.086 1 96.81 409 TYR A CA 1
ATOM 3093 C C . TYR A 1 409 ? -5.742 2.152 7.363 1 96.81 409 TYR A C 1
ATOM 3095 O O . TYR A 1 409 ? -6.766 1.888 6.73 1 96.81 409 TYR A O 1
ATOM 3103 N N . ASP A 1 410 ? -4.691 1.394 7.414 1 94 410 ASP A N 1
ATOM 3104 C CA . ASP A 1 410 ? -4.703 0.025 6.906 1 94 410 ASP A CA 1
ATOM 3105 C C . ASP A 1 410 ? -4.785 -0.983 8.055 1 94 410 ASP A C 1
ATOM 3107 O O . ASP A 1 410 ? -3.805 -1.21 8.758 1 94 410 ASP A O 1
ATOM 3111 N N . ALA A 1 411 ? -5.887 -1.676 8.133 1 89.81 411 ALA A N 1
ATOM 3112 C CA . ALA A 1 411 ? -6.156 -2.574 9.258 1 89.81 411 ALA A CA 1
ATOM 3113 C C . ALA A 1 411 ? -5.273 -3.818 9.188 1 89.81 411 ALA A C 1
ATOM 3115 O O . ALA A 1 411 ? -5.07 -4.504 10.188 1 89.81 411 ALA A O 1
ATOM 3116 N N . SER A 1 412 ? -4.797 -4.191 8.016 1 87.56 412 SER A N 1
ATOM 3117 C CA . SER A 1 412 ? -3.994 -5.398 7.855 1 87.56 412 SER A CA 1
ATOM 3118 C C . SER A 1 412 ? -2.621 -5.238 8.5 1 87.56 412 SER A C 1
ATOM 3120 O O . SER A 1 412 ? -2.059 -6.199 9.031 1 87.56 412 SER A O 1
ATOM 3122 N N . THR A 1 413 ? -2.072 -4.062 8.531 1 86.88 413 THR A N 1
ATOM 3123 C CA . THR A 1 413 ? -0.727 -3.834 9.047 1 86.88 413 THR A CA 1
ATOM 3124 C C . THR A 1 413 ? -0.765 -2.928 10.273 1 86.88 413 THR A C 1
ATOM 3126 O O . THR A 1 413 ? 0.18 -2.902 11.062 1 86.88 413 THR A O 1
ATOM 3129 N N . GLY A 1 414 ? -1.821 -2.16 10.398 1 89.88 414 GLY A N 1
ATOM 3130 C CA . GLY A 1 414 ? -1.902 -1.182 11.477 1 89.88 414 GLY A CA 1
ATOM 3131 C C . GLY A 1 414 ? -1.258 0.145 11.125 1 89.88 414 GLY A C 1
ATOM 3132 O O . GLY A 1 414 ? -1.15 1.033 11.969 1 89.88 414 GLY A O 1
ATOM 3133 N N . ALA A 1 415 ? -0.819 0.262 9.906 1 92.38 415 ALA A N 1
ATOM 3134 C CA . ALA A 1 415 ? -0.205 1.507 9.445 1 92.38 415 ALA A CA 1
ATOM 3135 C C . ALA A 1 415 ? -1.249 2.609 9.297 1 92.38 415 ALA A C 1
ATOM 3137 O O . ALA A 1 415 ? -2.375 2.354 8.867 1 92.38 415 ALA A O 1
ATOM 3138 N N . PHE A 1 416 ? -0.922 3.877 9.609 1 96.44 416 PHE A N 1
ATOM 3139 C CA . PHE A 1 416 ? -1.809 5.02 9.414 1 96.44 416 PHE A CA 1
ATOM 3140 C C . PHE A 1 416 ? -1.01 6.277 9.094 1 96.44 416 PHE A C 1
ATOM 3142 O O . PHE A 1 416 ? 0.19 6.344 9.367 1 96.44 416 PHE A O 1
ATOM 3149 N N . SER A 1 417 ? -1.619 7.199 8.445 1 97.44 417 SER A N 1
ATOM 3150 C CA . SER A 1 417 ? -0.959 8.438 8.055 1 97.44 417 SER A CA 1
ATOM 3151 C C . SER A 1 417 ? -1.944 9.602 8.016 1 97.44 417 SER A C 1
ATOM 3153 O O . SER A 1 417 ? -3.066 9.453 7.523 1 97.44 417 SER A O 1
ATOM 3155 N N . ASN A 1 418 ? -1.564 10.703 8.594 1 98.56 418 ASN A N 1
ATOM 3156 C CA . ASN A 1 418 ? -2.35 11.938 8.578 1 98.56 418 ASN A CA 1
ATOM 3157 C C . ASN A 1 418 ? -1.909 12.867 7.449 1 98.56 418 ASN A C 1
ATOM 3159 O O . ASN A 1 418 ? -0.716 12.977 7.164 1 98.56 418 ASN A O 1
ATOM 3163 N N . CYS A 1 419 ? -2.842 13.562 6.848 1 98.5 419 CYS A N 1
ATOM 3164 C CA . CYS A 1 419 ? -2.523 14.5 5.773 1 98.5 419 CYS A CA 1
ATOM 3165 C C . CYS A 1 419 ? -3.584 15.586 5.664 1 98.5 419 CYS A C 1
ATOM 3167 O O . CYS A 1 419 ? -4.75 15.359 5.988 1 98.5 419 CYS A O 1
ATOM 3169 N N . TYR A 1 420 ? -3.137 16.781 5.281 1 98.56 420 TYR A N 1
ATOM 3170 C CA . TYR A 1 420 ? -4.055 17.891 5.043 1 98.56 420 TYR A CA 1
ATOM 3171 C C . TYR A 1 420 ? -3.873 18.453 3.639 1 98.56 420 TYR A C 1
ATOM 3173 O O . TYR A 1 420 ? -2.75 18.734 3.217 1 98.56 420 TYR A O 1
ATOM 3181 N N . VAL A 1 421 ? -4.906 18.562 2.898 1 98 421 VAL A N 1
ATOM 3182 C CA . VAL A 1 421 ? -4.926 19.25 1.612 1 98 421 VAL A CA 1
ATOM 3183 C C . VAL A 1 421 ? -6.125 20.203 1.552 1 98 421 VAL A C 1
ATOM 3185 O O . VAL A 1 421 ? -7.27 19.75 1.446 1 98 421 VAL A O 1
ATOM 3188 N N . GLY A 1 422 ? -5.828 21.453 1.64 1 96.56 422 GLY A N 1
ATOM 3189 C CA . GLY A 1 422 ? -6.953 22.375 1.646 1 96.56 422 GLY A CA 1
ATOM 3190 C C . GLY A 1 422 ? -6.535 23.828 1.738 1 96.56 422 GLY A C 1
ATOM 3191 O O . GLY A 1 422 ? -5.344 24.141 1.651 1 96.56 422 GLY A O 1
ATOM 3192 N N . TYR A 1 423 ? -7.484 24.719 2.014 1 94.19 423 TYR A N 1
ATOM 3193 C CA . TYR A 1 423 ? -7.27 26.156 1.994 1 94.19 423 TYR A CA 1
ATOM 3194 C C . TYR A 1 423 ? -6.992 26.688 3.395 1 94.19 423 TYR A C 1
ATOM 3196 O O . TYR A 1 423 ? -6.637 27.859 3.564 1 94.19 423 TYR A O 1
ATOM 3204 N N . GLY A 1 424 ? -7.191 25.906 4.391 1 93.31 424 GLY A N 1
ATOM 3205 C CA . GLY A 1 424 ? -6.879 26.328 5.75 1 93.31 424 GLY A CA 1
ATOM 3206 C C . GLY A 1 424 ? -8.047 26.984 6.453 1 93.31 424 GLY A C 1
ATOM 3207 O O . GLY A 1 424 ? -7.863 27.703 7.441 1 93.31 424 GLY A O 1
ATOM 3208 N N . PHE A 1 425 ? -9.258 26.781 5.91 1 88.38 425 PHE A N 1
ATOM 3209 C CA . PHE A 1 425 ? -10.445 27.375 6.523 1 88.38 425 PHE A CA 1
ATOM 3210 C C . PHE A 1 425 ? -11.289 26.312 7.207 1 88.38 425 PHE A C 1
ATOM 3212 O O . PHE A 1 425 ? -11.422 25.203 6.699 1 88.38 425 PHE A O 1
ATOM 3219 N N . LYS A 1 426 ? -11.75 26.766 8.336 1 86.06 426 LYS A N 1
ATOM 3220 C CA . LYS A 1 426 ? -12.734 25.922 8.984 1 86.06 426 LYS A CA 1
ATOM 3221 C C . LYS A 1 426 ? -14.062 25.938 8.219 1 86.06 426 LYS A C 1
ATOM 3223 O O . LYS A 1 426 ? -14.359 26.891 7.5 1 86.06 426 LYS A O 1
ATOM 3228 N N . ASN A 1 427 ? -14.727 24.766 8.312 1 73.5 427 ASN A N 1
ATOM 3229 C CA . ASN A 1 427 ? -16.031 24.641 7.668 1 73.5 427 ASN A CA 1
ATOM 3230 C C . ASN A 1 427 ? -17.094 25.453 8.398 1 73.5 427 ASN A C 1
ATOM 3232 O O . ASN A 1 427 ? -18.031 24.891 8.953 1 73.5 427 ASN A O 1
ATOM 3236 N N . ALA A 1 428 ? -16.844 26.625 8.688 1 64.19 428 ALA A N 1
ATOM 3237 C CA . ALA A 1 428 ? -17.797 27.5 9.375 1 64.19 428 ALA A CA 1
ATOM 3238 C C . ALA A 1 428 ? -18 28.797 8.602 1 64.19 428 ALA A C 1
ATOM 3240 O O . ALA A 1 428 ? -17.109 29.25 7.883 1 64.19 428 ALA A O 1
ATOM 3241 N N . PRO A 1 429 ? -19.359 29.203 8.57 1 50.34 429 PRO A N 1
ATOM 3242 C CA . PRO A 1 429 ? -19.609 30.5 7.918 1 50.34 429 PRO A CA 1
ATOM 3243 C C . PRO A 1 429 ? -18.781 31.625 8.531 1 50.34 429 PRO A C 1
ATOM 3245 O O . PRO A 1 429 ? -18.438 31.578 9.719 1 50.34 429 PRO A O 1
ATOM 3248 N N . PHE A 1 430 ? -18.094 32.438 7.762 1 48.72 430 PHE A N 1
ATOM 3249 C CA . PHE A 1 430 ? -17.297 33.562 8.234 1 48.72 430 PHE A CA 1
ATOM 3250 C C . PHE A 1 430 ? -18.141 34.531 9.039 1 48.72 430 PHE A C 1
ATOM 3252 O O . PHE A 1 430 ? -19.203 34.969 8.578 1 48.72 430 PHE A O 1
ATOM 3259 N N . VAL A 1 431 ? -17.953 34.594 10.328 1 46.59 431 VAL A N 1
ATOM 3260 C CA . VAL A 1 431 ? -18.625 35.656 11.117 1 46.59 431 VAL A CA 1
ATOM 3261 C C . VAL A 1 431 ? -17.703 36.844 11.281 1 46.59 431 VAL A C 1
ATOM 3263 O O . VAL A 1 431 ? -16.656 36.75 11.938 1 46.59 431 VAL A O 1
ATOM 3266 N N . PRO A 1 432 ? -17.844 37.906 10.594 1 46.19 432 PRO A N 1
ATOM 3267 C CA . PRO A 1 432 ? -16.969 39.094 10.719 1 46.19 432 PRO A CA 1
ATOM 3268 C C . PRO A 1 432 ? -16.844 39.594 12.156 1 46.19 432 PRO A C 1
ATOM 3270 O O . PRO A 1 432 ? -17.812 39.5 12.922 1 46.19 432 PRO A O 1
ATOM 3273 N N . ALA A 1 433 ? -15.695 39.562 12.758 1 46.44 433 ALA A N 1
ATOM 3274 C CA . ALA A 1 433 ? -15.539 40.188 14.07 1 46.44 433 ALA A CA 1
ATOM 3275 C C . ALA A 1 433 ? -16.25 41.531 14.125 1 46.44 433 ALA A C 1
ATOM 3277 O O . ALA A 1 433 ? -16.172 42.312 13.188 1 46.44 433 ALA A O 1
ATOM 3278 N N . PRO A 1 434 ? -17.156 41.719 15.047 1 43.34 434 PRO A N 1
ATOM 3279 C CA . PRO A 1 434 ? -17.75 43.062 15.133 1 43.34 434 PRO A CA 1
ATOM 3280 C C . PRO A 1 434 ? -16.703 44.188 15.227 1 43.34 434 PRO A C 1
ATOM 3282 O O . PRO A 1 434 ? -15.594 43.938 15.711 1 43.34 434 PRO A O 1
ATOM 3285 N N . PRO A 1 435 ? -16.781 45.156 14.445 1 43.09 435 PRO A N 1
ATOM 3286 C CA . PRO A 1 435 ? -15.82 46.281 14.57 1 43.09 435 PRO A CA 1
ATOM 3287 C C . PRO A 1 435 ? -15.508 46.625 16.031 1 43.09 435 PRO A C 1
ATOM 3289 O O . PRO A 1 435 ? -16.344 46.406 16.906 1 43.09 435 PRO A O 1
ATOM 3292 N N . PRO A 1 436 ? -14.227 46.531 16.359 1 40.88 436 PRO A N 1
ATOM 3293 C CA . PRO A 1 436 ? -13.938 46.906 17.75 1 40.88 436 PRO A CA 1
ATOM 3294 C C . PRO A 1 436 ? -14.867 48 18.266 1 40.88 436 PRO A C 1
ATOM 3296 O O . PRO A 1 436 ? -15.477 48.719 17.484 1 40.88 436 PRO A O 1
ATOM 3299 N N . GLU A 1 437 ? -15.242 47.906 19.453 1 37.16 437 GLU A N 1
ATOM 3300 C CA . GLU A 1 437 ? -16.031 49 20.031 1 37.16 437 GLU A CA 1
ATOM 3301 C C . GLU A 1 437 ? -15.469 50.344 19.625 1 37.16 437 GLU A C 1
ATOM 3303 O O . GLU A 1 437 ? -14.266 50.5 19.406 1 37.16 437 GLU A O 1
ATOM 3308 N N . ILE A 1 438 ? -16.172 51.125 18.969 1 36.16 438 ILE A N 1
ATOM 3309 C CA . ILE A 1 438 ? -15.758 52.5 18.672 1 36.16 438 ILE A CA 1
ATOM 3310 C C . ILE A 1 438 ? -14.961 53.062 19.828 1 36.16 438 ILE A C 1
ATOM 3312 O O . ILE A 1 438 ? -15.438 53.094 20.969 1 36.16 438 ILE A O 1
ATOM 3316 N N . GLN A 1 439 ? -13.695 52.75 19.859 1 37.94 439 GLN A N 1
ATOM 3317 C CA . GLN A 1 439 ? -12.953 53.438 20.906 1 37.94 439 GLN A CA 1
ATOM 3318 C C . GLN A 1 439 ? -13.594 54.781 21.234 1 37.94 439 GLN A C 1
ATOM 3320 O O . GLN A 1 439 ? -13.992 55.531 20.328 1 37.94 439 GLN A O 1
ATOM 3325 N N . ASN A 1 440 ? -14.258 54.844 22.344 1 33.75 440 ASN A N 1
ATOM 3326 C CA . ASN A 1 440 ? -14.68 56.156 22.812 1 33.75 440 ASN A CA 1
ATOM 3327 C C . ASN A 1 440 ? -13.602 57.219 22.578 1 33.75 440 ASN A C 1
ATOM 3329 O O . ASN A 1 440 ? -12.508 57.125 23.125 1 33.75 440 ASN A O 1
ATOM 3333 N N . GLU A 1 441 ? -13.359 57.469 21.328 1 35.69 441 GLU A N 1
ATOM 3334 C CA . GLU A 1 441 ? -12.398 58.562 21.172 1 35.69 441 GLU A CA 1
ATOM 3335 C C . GLU A 1 441 ? -12.406 59.469 22.391 1 35.69 441 GLU A C 1
ATOM 3337 O O . GLU A 1 441 ? -11.352 59.844 22.922 1 35.69 441 GLU A O 1
ATOM 3342 N N . PHE A 1 442 ? -13.453 60.5 22.422 1 33.5 442 PHE A N 1
ATOM 3343 C CA . PHE A 1 442 ? -13.508 61.75 23.188 1 33.5 442 PHE A CA 1
ATOM 3344 C C . PHE A 1 442 ? -13.875 61.469 24.641 1 33.5 442 PHE A C 1
ATOM 3346 O O . PHE A 1 442 ? -15.008 61.062 24.938 1 33.5 442 PHE A O 1
ATOM 3353 N N . GLY A 1 443 ? -13.055 60.938 25.484 1 30.17 443 GLY A N 1
ATOM 3354 C CA . GLY A 1 443 ? -13.234 61.281 26.891 1 30.17 443 GLY A CA 1
ATOM 3355 C C . GLY A 1 443 ? -13.766 62.688 27.109 1 30.17 443 GLY A C 1
ATOM 3356 O O . GLY A 1 443 ? -13.039 63.656 26.906 1 30.17 443 GLY A O 1
ATOM 3357 N N . PHE A 1 444 ? -14.922 63 27 1 30.56 444 PHE A N 1
ATOM 3358 C CA . PHE A 1 444 ? -15.523 64.25 27.453 1 30.56 444 PHE A CA 1
ATOM 3359 C C . PHE A 1 444 ? -15.188 64.5 28.922 1 30.56 444 PHE A C 1
ATOM 3361 O O . PHE A 1 444 ? -15.617 63.75 29.797 1 30.56 444 PHE A O 1
ATOM 3368 N N . THR A 1 445 ? -13.945 65.062 29.328 1 31.22 445 THR A N 1
ATOM 3369 C CA . THR A 1 445 ? -13.828 65.75 30.625 1 31.22 445 THR A CA 1
ATOM 3370 C C . THR A 1 445 ? -15.156 66.375 31.031 1 31.22 445 THR A C 1
ATOM 3372 O O . THR A 1 445 ? -15.781 67.062 30.25 1 31.22 445 THR A O 1
ATOM 3375 N N . PRO A 1 446 ? -15.719 66.125 32.156 1 27.11 446 PRO A N 1
ATOM 3376 C CA . PRO A 1 446 ? -16.859 66.938 32.625 1 27.11 446 PRO A CA 1
ATOM 3377 C C . PRO A 1 446 ? -16.625 68.438 32.531 1 27.11 446 PRO A C 1
ATOM 3379 O O . PRO A 1 446 ? -15.484 68.875 32.375 1 27.11 446 PRO A O 1
ATOM 3382 N N . GLU A 1 447 ? -17.484 69.188 33.312 1 28.06 447 GLU A N 1
ATOM 3383 C CA . GLU A 1 447 ? -18.047 70.125 34.25 1 28.06 447 GLU A CA 1
ATOM 3384 C C . GLU A 1 447 ? -17.078 70.375 35.406 1 28.06 447 GLU A C 1
ATOM 3386 O O . GLU A 1 447 ? -17.078 69.688 36.406 1 28.06 447 GLU A O 1
ATOM 3391 N N . PRO A 1 448 ? -15.82 70.5 35.5 1 30.06 448 PRO A N 1
ATOM 3392 C CA . PRO A 1 448 ? -15.742 71.375 36.688 1 30.06 448 PRO A CA 1
ATOM 3393 C C . PRO A 1 448 ? -16.438 72.688 36.5 1 30.06 448 PRO A C 1
ATOM 3395 O O . PRO A 1 448 ? -16.625 73.125 35.344 1 30.06 448 PRO A O 1
ATOM 3398 N N . GLU A 1 449 ? -16.688 73.875 37 1 25.53 449 GLU A N 1
ATOM 3399 C CA . GLU A 1 449 ? -17.906 74.688 37.062 1 25.53 449 GLU A CA 1
ATOM 3400 C C . GLU A 1 449 ? -18.281 75.188 35.688 1 25.53 449 GLU A C 1
ATOM 3402 O O . GLU A 1 449 ? -17.438 75.312 34.781 1 25.53 449 GLU A O 1
ATOM 3407 N N . PRO A 1 450 ? -19.141 75.875 34.719 1 26.62 450 PRO A N 1
ATOM 3408 C CA . PRO A 1 450 ? -18.5 77.125 34.375 1 26.62 450 PRO A CA 1
ATOM 3409 C C . PRO A 1 450 ? -18.188 78 35.594 1 26.62 450 PRO A C 1
ATOM 3411 O O . PRO A 1 450 ? -19 78.062 36.5 1 26.62 450 PRO A O 1
ATOM 3414 N N . VAL A 1 451 ? -17.234 78.188 36.188 1 25.19 451 VAL A N 1
ATOM 3415 C CA . VAL A 1 451 ? -16.984 79.188 37.156 1 25.19 451 VAL A CA 1
ATOM 3416 C C . VAL A 1 451 ? -17.281 80.562 36.562 1 25.19 451 VAL A C 1
ATOM 3418 O O . VAL A 1 451 ? -17.078 81.625 37.188 1 25.19 451 VAL A O 1
ATOM 3421 N N . GLU A 1 452 ? -17.672 81 35.281 1 22.58 452 GLU A N 1
ATOM 3422 C CA . GLU A 1 452 ? -18.078 82.375 35.406 1 22.58 452 GLU A CA 1
ATOM 3423 C C . GLU A 1 452 ? -19.484 82.5 35.969 1 22.58 452 GLU A C 1
ATOM 3425 O O . GLU A 1 452 ? -20.406 81.812 35.531 1 22.58 452 GLU A O 1
ATOM 3430 N N . GLU A 1 453 ? -20.094 83 37.062 1 23.16 453 GLU A N 1
ATOM 3431 C CA . GLU A 1 453 ? -21.328 83.75 37.031 1 23.16 453 GLU A CA 1
ATOM 3432 C C . GLU A 1 453 ? -21.203 84.938 36.031 1 23.16 453 GLU A C 1
ATOM 3434 O O . GLU A 1 453 ? -22.219 85.438 35.5 1 23.16 453 GLU A O 1
ATOM 3439 N N . GLY A 1 454 ? -20.188 85.688 36.031 1 19.66 454 GLY A N 1
ATOM 3440 C CA . GLY A 1 454 ? -20.219 87.125 36.031 1 19.66 454 GLY A CA 1
ATOM 3441 C C . GLY A 1 454 ? -20.812 87.688 34.781 1 19.66 454 GLY A C 1
ATOM 3442 O O . GLY A 1 454 ? -20.875 87 33.75 1 19.66 454 GLY A O 1
ATOM 3443 N N . GLU A 1 455 ? -20.984 89.125 34.406 1 21.28 455 GLU A N 1
ATOM 3444 C CA . GLU A 1 455 ? -21.875 90.312 34.312 1 21.28 455 GLU A CA 1
ATOM 3445 C C . GLU A 1 455 ? -22.328 90.5 32.875 1 21.28 455 GLU A C 1
ATOM 3447 O O . GLU A 1 455 ? -21.719 90 31.938 1 21.28 455 GLU A O 1
ATOM 3452 N N . GLU A 1 456 ? -22.859 91.688 32.5 1 18.31 456 GLU A N 1
ATOM 3453 C CA . GLU A 1 456 ? -23.734 92.625 31.766 1 18.31 456 GLU A CA 1
ATOM 3454 C C . GLU A 1 456 ? -23.109 93.062 30.453 1 18.31 456 GLU A C 1
ATOM 3456 O O . GLU A 1 456 ? -22.094 93.75 30.453 1 18.31 456 GLU A O 1
ATOM 3461 N N . ALA A 1 457 ? -22.859 92.438 29.359 1 22.31 457 ALA A N 1
ATOM 3462 C CA . ALA A 1 457 ? -22.766 93.438 28.281 1 22.31 457 ALA A CA 1
ATOM 3463 C C . ALA A 1 457 ? -24.109 94.062 27.984 1 22.31 457 ALA A C 1
ATOM 3465 O O . ALA A 1 457 ? -25.047 93.375 27.578 1 22.31 457 ALA A O 1
ATOM 3466 N N . PRO A 1 458 ? -24.906 94.75 28.578 1 21.78 458 PRO A N 1
ATOM 3467 C CA . PRO A 1 458 ? -25.891 95.375 27.688 1 21.78 458 PRO A CA 1
ATOM 3468 C C . PRO A 1 458 ? -25.234 96.125 26.516 1 21.78 458 PRO A C 1
ATOM 3470 O O . PRO A 1 458 ? -25.703 96.062 25.391 1 21.78 458 PRO A O 1
ATOM 3473 N N . GLU A 1 459 ? -24.781 97.25 26.375 1 21.39 459 GLU A N 1
ATOM 3474 C CA . GLU A 1 459 ? -25.234 98.312 25.453 1 21.39 459 GLU A CA 1
ATOM 3475 C C . GLU A 1 459 ? -24.406 98.312 24.172 1 21.39 459 GLU A C 1
ATOM 3477 O O . GLU A 1 459 ? -23.234 97.938 24.188 1 21.39 459 GLU A O 1
ATOM 3482 N N . PRO A 1 460 ? -23.75 99.062 23.281 1 20.45 460 PRO A N 1
ATOM 3483 C CA . PRO A 1 460 ? -24 99.188 21.844 1 20.45 460 PRO A CA 1
ATOM 3484 C C . PRO A 1 460 ? -23.328 98.062 21.047 1 20.45 460 PRO A C 1
ATOM 3486 O O . PRO A 1 460 ? -23.953 97.438 20.188 1 20.45 460 PRO A O 1
ATOM 3489 N N . ALA A 1 461 ? -21.953 97.5 20.797 1 18.06 461 ALA A N 1
ATOM 3490 C CA . ALA A 1 461 ? -21.406 98.688 20.062 1 18.06 461 ALA A CA 1
ATOM 3491 C C . ALA A 1 461 ? -21.516 98.5 18.562 1 18.06 461 ALA A C 1
ATOM 3493 O O . ALA A 1 461 ? -21.469 97.312 18.062 1 18.06 461 ALA A O 1
ATOM 3494 N N . GLU A 1 462 ? -21.469 99.312 17.453 1 16.98 462 GLU A N 1
ATOM 3495 C CA . GLU A 1 462 ? -21.844 99.875 16.156 1 16.98 462 GLU A CA 1
ATOM 3496 C C . GLU A 1 462 ? -21.125 99.188 15.023 1 16.98 462 GLU A C 1
ATOM 3498 O O . GLU A 1 462 ? -21.75 98.75 14.039 1 16.98 462 GLU A O 1
ATOM 3503 N N . GLY A 1 463 ? -19.734 99.25 14.406 1 15.72 463 GLY A N 1
ATOM 3504 C CA . GLY A 1 463 ? -19.469 99.875 13.133 1 15.72 463 GLY A CA 1
ATOM 3505 C C . GLY A 1 463 ? -19.016 98.938 12.055 1 15.72 463 GLY A C 1
ATOM 3506 O O . GLY A 1 463 ? -18.953 99.312 10.875 1 15.72 463 GLY A O 1
ATOM 3507 N N . GLU A 1 464 ? -18.141 97.75 11.93 1 19.02 464 GLU A N 1
ATOM 3508 C CA . GLU A 1 464 ? -17.297 97.938 10.758 1 19.02 464 GLU A CA 1
ATOM 3509 C C . GLU A 1 464 ? -17.922 97.312 9.508 1 19.02 464 GLU A C 1
ATOM 3511 O O . GLU A 1 464 ? -18.672 96.375 9.602 1 19.02 464 GLU A O 1
ATOM 3516 N N . GLU A 1 465 ? -17.359 97.625 8.078 1 17.5 465 GLU A N 1
ATOM 3517 C CA . GLU A 1 465 ? -17.797 97.75 6.695 1 17.5 465 GLU A CA 1
ATOM 3518 C C . GLU A 1 465 ? -17.719 96.438 5.953 1 17.5 465 GLU A C 1
ATOM 3520 O O . GLU A 1 465 ? -18.688 96 5.324 1 17.5 465 GLU A O 1
ATOM 3525 N N . VAL A 1 466 ? -16.547 95.875 4.883 1 20.09 466 VAL A N 1
ATOM 3526 C CA . VAL A 1 466 ? -16.719 96.125 3.459 1 20.09 466 VAL A CA 1
ATOM 3527 C C . VAL A 1 466 ? -17.031 94.875 2.717 1 20.09 466 VAL A C 1
ATOM 3529 O O . VAL A 1 466 ? -18 94.75 1.966 1 20.09 466 VAL A O 1
ATOM 3532 N N . PRO A 1 467 ? -15.922 93.875 2.025 1 20.5 467 PRO A N 1
ATOM 3533 C CA . PRO A 1 467 ? -15.961 93.812 0.561 1 20.5 467 PRO A CA 1
ATOM 3534 C C . PRO A 1 467 ? -16.641 92.562 -0.001 1 20.5 467 PRO A C 1
ATOM 3536 O O . PRO A 1 467 ? -16.766 91.562 0.7 1 20.5 467 PRO A O 1
ATOM 3539 N N . GLU A 1 468 ? -16.469 92.375 -1.592 1 19.19 468 GLU A N 1
ATOM 3540 C CA . GLU A 1 468 ? -17.328 92 -2.727 1 19.19 468 GLU A CA 1
ATOM 3541 C C . GLU A 1 468 ? -17.172 90.562 -3.092 1 19.19 468 GLU A C 1
ATOM 3543 O O . GLU A 1 468 ? -16.094 90 -2.979 1 19.19 468 GLU A O 1
ATOM 3548 N N . ILE A 1 469 ? -18.141 89.875 -3.818 1 18.66 469 ILE A N 1
ATOM 3549 C CA . ILE A 1 469 ? -18.797 88.562 -4.047 1 18.66 469 ILE A CA 1
ATOM 3550 C C . ILE A 1 469 ? -18.25 87.938 -5.332 1 18.66 469 ILE A C 1
ATOM 3552 O O . ILE A 1 469 ? -18.609 86.812 -5.676 1 18.66 469 ILE A O 1
ATOM 3556 N N . PRO A 1 470 ? -17 88 -6.137 1 18.97 470 PRO A N 1
ATOM 3557 C CA . PRO A 1 470 ? -17.547 87.812 -7.48 1 18.97 470 PRO A CA 1
ATOM 3558 C C . PRO A 1 470 ? -17.781 86.312 -7.777 1 18.97 470 PRO A C 1
ATOM 3560 O O . PRO A 1 470 ? -17.141 85.438 -7.18 1 18.97 470 PRO A O 1
ATOM 3563 N N . LYS A 1 471 ? -18.562 86.125 -9.07 1 18.59 471 LYS A N 1
ATOM 3564 C CA . LYS A 1 471 ? -19.547 85.25 -9.68 1 18.59 471 LYS A CA 1
ATOM 3565 C C . LYS A 1 471 ? -18.875 84.062 -10.367 1 18.59 471 LYS A C 1
ATOM 3567 O O . LYS A 1 471 ? -17.688 84.125 -10.695 1 18.59 471 LYS A O 1
ATOM 3572 N N . GLU A 1 472 ? -19.438 83.375 -11.562 1 17.2 472 GLU A N 1
ATOM 3573 C CA . GLU A 1 472 ? -20.062 82.188 -12.062 1 17.2 472 GLU A CA 1
ATOM 3574 C C . GLU A 1 472 ? -19.312 81.625 -13.266 1 17.2 472 GLU A C 1
ATOM 3576 O O . GLU A 1 472 ? -19.703 80.625 -13.852 1 17.2 472 GLU A O 1
ATOM 3581 N N . SER A 1 473 ? -17.922 81.625 -13.82 1 17.92 473 SER A N 1
ATOM 3582 C CA . SER A 1 473 ? -18.031 81.625 -15.273 1 17.92 473 SER A CA 1
ATOM 3583 C C . SER A 1 473 ? -18.109 80.188 -15.789 1 17.92 473 SER A C 1
ATOM 3585 O O . SER A 1 473 ? -17.359 79.312 -15.344 1 17.92 473 SER A O 1
ATOM 3587 N N . SER A 1 474 ? -19.109 79.75 -16.812 1 18.58 474 SER A N 1
ATOM 3588 C CA . SER A 1 474 ? -19.844 78.625 -17.422 1 18.58 474 SER A CA 1
ATOM 3589 C C . SER A 1 474 ? -19.047 78 -18.562 1 18.58 474 SER A C 1
ATOM 3591 O O . SER A 1 474 ? -19.531 77.062 -19.219 1 18.58 474 SER A O 1
ATOM 3593 N N . GLU A 1 475 ? -18 78.438 -19.391 1 19.52 475 GLU A N 1
ATOM 3594 C CA . GLU A 1 475 ? -18.156 78.25 -20.828 1 19.52 475 GLU A CA 1
ATOM 3595 C C . GLU A 1 475 ? -17.609 76.875 -21.266 1 19.52 475 GLU A C 1
ATOM 3597 O O . GLU A 1 475 ? -16.547 76.5 -20.797 1 19.52 475 GLU A O 1
ATOM 3602 N N . LEU A 1 476 ? -18.219 76.125 -22.359 1 23.02 476 LEU A N 1
ATOM 3603 C CA . LEU A 1 476 ? -18.516 74.875 -22.953 1 23.02 476 LEU A CA 1
ATOM 3604 C C . LEU A 1 476 ? -17.438 74.438 -23.969 1 23.02 476 LEU A C 1
ATOM 3606 O O . LEU A 1 476 ? -17.5 73.375 -24.562 1 23.02 476 LEU A O 1
ATOM 3610 N N . PRO A 1 477 ? -16.016 74.75 -23.969 1 21.94 477 PRO A N 1
ATOM 3611 C CA . PRO A 1 477 ? -15.617 75 -25.359 1 21.94 477 PRO A CA 1
ATOM 3612 C C . PRO A 1 477 ? -15.734 73.75 -26.234 1 21.94 477 PRO A C 1
ATOM 3614 O O . PRO A 1 477 ? -15.734 72.625 -25.734 1 21.94 477 PRO A O 1
ATOM 3617 N N . PRO A 1 478 ? -15.266 73.938 -27.625 1 19.67 478 PRO A N 1
ATOM 3618 C CA . PRO A 1 478 ? -15.766 73.562 -28.953 1 19.67 478 PRO A CA 1
ATOM 3619 C C . PRO A 1 478 ? -15.273 72.188 -29.375 1 19.67 478 PRO A C 1
ATOM 3621 O O . PRO A 1 478 ? -14.297 71.625 -28.812 1 19.67 478 PRO A O 1
ATOM 3624 N N . LEU A 1 479 ? -15.438 71.875 -30.672 1 21.06 479 LEU A N 1
ATOM 3625 C CA . LEU A 1 479 ? -15.93 70.812 -31.547 1 21.06 479 LEU A CA 1
ATOM 3626 C C . LEU A 1 479 ? -14.781 70 -32.125 1 21.06 479 LEU A C 1
ATOM 3628 O O . LEU A 1 479 ? -14.906 68.812 -32.344 1 21.06 479 LEU A O 1
ATOM 3632 N N . PRO A 1 480 ? -13.352 70.5 -32.406 1 20.23 480 PRO A N 1
ATOM 3633 C CA . PRO A 1 480 ? -13.211 70.5 -33.844 1 20.23 480 PRO A CA 1
ATOM 3634 C C . PRO A 1 480 ? -12.828 69.125 -34.375 1 20.23 480 PRO A C 1
ATOM 3636 O O . PRO A 1 480 ? -12.43 68.25 -33.625 1 20.23 480 PRO A O 1
ATOM 3639 N N . GLU A 1 481 ? -11.656 69.062 -35.406 1 20.7 481 GLU A N 1
ATOM 3640 C CA . GLU A 1 481 ? -11.641 68.812 -36.844 1 20.7 481 GLU A CA 1
ATOM 3641 C C . GLU A 1 481 ? -11.086 67.375 -37.094 1 20.7 481 GLU A C 1
ATOM 3643 O O . GLU A 1 481 ? -10.234 66.875 -36.375 1 20.7 481 GLU A O 1
ATOM 3648 N N . PRO A 1 482 ? -11.359 66.75 -38.25 1 23.64 482 PRO A N 1
ATOM 3649 C CA . PRO A 1 482 ? -11.422 65.438 -38.781 1 23.64 482 PRO A CA 1
ATOM 3650 C C . PRO A 1 482 ? -10.062 64.875 -39.25 1 23.64 482 PRO A C 1
ATOM 3652 O O . PRO A 1 482 ? -9.961 63.781 -39.781 1 23.64 482 PRO A O 1
ATOM 3655 N N . GLU A 1 483 ? -8.805 65.438 -38.781 1 20.91 483 GLU A N 1
ATOM 3656 C CA . GLU A 1 483 ? -7.938 65.562 -39.969 1 20.91 483 GLU A CA 1
ATOM 3657 C C . GLU A 1 483 ? -7.621 64.188 -40.531 1 20.91 483 GLU A C 1
ATOM 3659 O O . GLU A 1 483 ? -7.672 63.156 -39.812 1 20.91 483 GLU A O 1
ATOM 3664 N N . PRO A 1 484 ? -6.574 64.25 -41.656 1 22.58 484 PRO A N 1
ATOM 3665 C CA . PRO A 1 484 ? -6.418 63.625 -42.969 1 22.58 484 PRO A CA 1
ATOM 3666 C C . PRO A 1 484 ? -5.703 62.281 -42.906 1 22.58 484 PRO A C 1
ATOM 3668 O O . PRO A 1 484 ? -4.973 62 -41.969 1 22.58 484 PRO A O 1
ATOM 3671 N N . GLU A 1 485 ? -5.852 61.5 -43.906 1 20.58 485 GLU A N 1
ATOM 3672 C CA . GLU A 1 485 ? -5.82 60.094 -44.312 1 20.58 485 GLU A CA 1
ATOM 3673 C C . GLU A 1 485 ? -4.387 59.562 -44.406 1 20.58 485 GLU A C 1
ATOM 3675 O O . GLU A 1 485 ? -4.062 58.531 -43.875 1 20.58 485 GLU A O 1
ATOM 3680 N N . PRO A 1 486 ? -3.568 60.062 -45.5 1 20.72 486 PRO A N 1
ATOM 3681 C CA . PRO A 1 486 ? -3.273 59.062 -46.531 1 20.72 486 PRO A CA 1
ATOM 3682 C C . PRO A 1 486 ? -1.941 58.344 -46.281 1 20.72 486 PRO A C 1
ATOM 3684 O O . PRO A 1 486 ? -1.869 57.125 -46.375 1 20.72 486 PRO A O 1
ATOM 3687 N N . GLU A 1 487 ? -0.63 59.031 -46.438 1 18.78 487 GLU A N 1
ATOM 3688 C CA . GLU A 1 487 ? 0.157 58.688 -47.625 1 18.78 487 GLU A CA 1
ATOM 3689 C C . GLU A 1 487 ? 1.141 57.562 -47.344 1 18.78 487 GLU A C 1
ATOM 3691 O O . GLU A 1 487 ? 1.544 57.375 -46.188 1 18.78 487 GLU A O 1
ATOM 3696 N N . GLU A 1 488 ? 1.703 56.875 -48.5 1 20.41 488 GLU A N 1
ATOM 3697 C CA . GLU A 1 488 ? 2.301 55.688 -49.094 1 20.41 488 GLU A CA 1
ATOM 3698 C C . GLU A 1 488 ? 3.812 55.656 -48.875 1 20.41 488 GLU A C 1
ATOM 3700 O O . GLU A 1 488 ? 4.543 56.438 -49.5 1 20.41 488 GLU A O 1
ATOM 3705 N N . GLY A 1 489 ? 4.418 55.781 -47.688 1 18.09 489 GLY A N 1
ATOM 3706 C CA . GLY A 1 489 ? 5.855 56 -47.625 1 18.09 489 GLY A CA 1
ATOM 3707 C C . GLY A 1 489 ? 6.645 55 -48.406 1 18.09 489 GLY A C 1
ATOM 3708 O O . GLY A 1 489 ? 6.344 53.781 -48.375 1 18.09 489 GLY A O 1
ATOM 3709 N N . GLU A 1 490 ? 7.602 55.562 -49.25 1 18.67 490 GLU A N 1
ATOM 3710 C CA . GLU A 1 490 ? 8.539 55.219 -50.344 1 18.67 490 GLU A CA 1
ATOM 3711 C C . GLU A 1 490 ? 9.625 54.281 -49.844 1 18.67 490 GLU A C 1
ATOM 3713 O O . GLU A 1 490 ? 9.875 54.188 -48.625 1 18.67 490 GLU A O 1
ATOM 3718 N N . GLY A 1 491 ? 10.633 53.844 -50.938 1 18.2 491 GLY A N 1
ATOM 3719 C CA . GLY A 1 491 ? 11.477 52.812 -51.531 1 18.2 491 GLY A CA 1
ATOM 3720 C C . GLY A 1 491 ? 12.914 52.875 -51.062 1 18.2 491 GLY A C 1
ATOM 3721 O O . GLY A 1 491 ? 13.781 52.188 -51.594 1 18.2 491 GLY A O 1
ATOM 3722 N N . GLU A 1 492 ? 13.352 53.281 -49.844 1 17.42 492 GLU A N 1
ATOM 3723 C CA . GLU A 1 492 ? 14.766 53.625 -49.781 1 17.42 492 GLU A CA 1
ATOM 3724 C C . GLU A 1 492 ? 15.648 52.469 -50.25 1 17.42 492 GLU A C 1
ATOM 3726 O O . GLU A 1 492 ? 15.5 51.344 -49.812 1 17.42 492 GLU A O 1
ATOM 3731 N N . GLU A 1 493 ? 16.703 52.938 -51.125 1 17.91 493 GLU A N 1
ATOM 3732 C CA . GLU A 1 493 ? 17.719 52.562 -52.094 1 17.91 493 GLU A CA 1
ATOM 3733 C C . GLU A 1 493 ? 18.906 51.906 -51.375 1 17.91 493 GLU A C 1
ATOM 3735 O O . GLU A 1 493 ? 19.078 52.031 -50.188 1 17.91 493 GLU A O 1
ATOM 3740 N N . GLY A 1 494 ? 20.344 51.906 -52.188 1 18.16 494 GLY A N 1
ATOM 3741 C CA . GLY A 1 494 ? 21.438 51.156 -52.75 1 18.16 494 GLY A CA 1
ATOM 3742 C C . GLY A 1 494 ? 22.703 51.219 -51.906 1 18.16 494 GLY A C 1
ATOM 3743 O O . GLY A 1 494 ? 22.906 52.156 -51.156 1 18.16 494 GLY A O 1
ATOM 3744 N N . ALA A 1 495 ? 23.578 50.125 -51.812 1 19.05 495 ALA A N 1
ATOM 3745 C CA . ALA A 1 495 ? 24.766 49.531 -51.188 1 19.05 495 ALA A CA 1
ATOM 3746 C C . ALA A 1 495 ? 26.031 50.219 -51.688 1 19.05 495 ALA A C 1
ATOM 3748 O O . ALA A 1 495 ? 27.125 49.688 -51.562 1 19.05 495 ALA A O 1
ATOM 3749 N N . GLU A 1 496 ? 26.391 51.562 -51.75 1 17.31 496 GLU A N 1
ATOM 3750 C CA . GLU A 1 496 ? 27.578 51.906 -52.5 1 17.31 496 GLU A CA 1
ATOM 3751 C C . GLU A 1 496 ? 28.859 51.5 -51.781 1 17.31 496 GLU A C 1
ATOM 3753 O O . GLU A 1 496 ? 28.828 51.312 -50.562 1 17.31 496 GLU A O 1
ATOM 3758 N N . GLY A 1 497 ? 30.266 51.781 -52.438 1 19.36 497 GLY A N 1
ATOM 3759 C CA . GLY A 1 497 ? 31.578 51.438 -52.969 1 19.36 497 GLY A CA 1
ATOM 3760 C C . GLY A 1 497 ? 32.719 51.906 -52.062 1 19.36 497 GLY A C 1
ATOM 3761 O O . GLY A 1 497 ? 33.688 51.156 -51.875 1 19.36 497 GLY A O 1
ATOM 3762 N N . GLU A 1 498 ? 33.031 53.188 -51.625 1 19.62 498 GLU A N 1
ATOM 3763 C CA . GLU A 1 498 ? 34.281 53.844 -52.031 1 19.62 498 GLU A CA 1
ATOM 3764 C C . GLU A 1 498 ? 35.438 53.469 -51.125 1 19.62 498 GLU A C 1
ATOM 3766 O O . GLU A 1 498 ? 35.188 53.031 -49.969 1 19.62 498 GLU A O 1
ATOM 3771 N N . GLU A 1 499 ? 36.531 54.344 -51.156 1 21.08 499 GLU A N 1
ATOM 3772 C CA . GLU A 1 499 ? 37.938 54.625 -51.5 1 21.08 499 GLU A CA 1
ATOM 3773 C C . GLU A 1 499 ? 38.781 54.719 -50.25 1 21.08 499 GLU A C 1
ATOM 3775 O O . GLU A 1 499 ? 39.812 54.062 -50.125 1 21.08 499 GLU A O 1
ATOM 3780 N N . PRO A 1 500 ? 39.031 56.031 -49.75 1 22.33 500 PRO A N 1
ATOM 3781 C CA . PRO A 1 500 ? 40.281 56.812 -49.688 1 22.33 500 PRO A CA 1
ATOM 3782 C C . PRO A 1 500 ? 40.969 56.719 -48.344 1 22.33 500 PRO A C 1
ATOM 3784 O O . PRO A 1 500 ? 41.969 57.406 -48.094 1 22.33 500 PRO A O 1
ATOM 3787 N N . ALA A 1 501 ? 40.781 55.844 -47.438 1 23.28 501 ALA A N 1
ATOM 3788 C CA . ALA A 1 501 ? 41.312 56.406 -46.188 1 23.28 501 ALA A CA 1
ATOM 3789 C C . ALA A 1 501 ? 42.812 56.656 -46.312 1 23.28 501 ALA A C 1
ATOM 3791 O O . ALA A 1 501 ? 43.594 55.75 -46.594 1 23.28 501 ALA A O 1
ATOM 3792 N N . GLU A 1 502 ? 43.188 57.812 -46.594 1 21.8 502 GLU A N 1
ATOM 3793 C CA . GLU A 1 502 ? 44.375 58.656 -46.438 1 21.8 502 GLU A CA 1
ATOM 3794 C C . GLU A 1 502 ? 44.969 58.5 -45.031 1 21.8 502 GLU A C 1
ATOM 3796 O O . GLU A 1 502 ? 44.25 58.531 -44.062 1 21.8 502 GLU A O 1
ATOM 3801 N N . MET B 1 1 ? -4.066 27.75 -65.688 1 39.09 1 MET B N 1
ATOM 3802 C CA . MET B 1 1 ? -3.863 26.328 -65.875 1 39.09 1 MET B CA 1
ATOM 3803 C C . MET B 1 1 ? -2.982 25.719 -64.812 1 39.09 1 MET B C 1
ATOM 3805 O O . MET B 1 1 ? -3.252 24.609 -64.312 1 39.09 1 MET B O 1
ATOM 3809 N N . ALA B 1 2 ? -1.947 26.344 -64.438 1 48.06 2 ALA B N 1
ATOM 3810 C CA . ALA B 1 2 ? -1.005 25.859 -63.438 1 48.06 2 ALA B CA 1
ATOM 3811 C C . ALA B 1 2 ? -1.654 25.797 -62.062 1 48.06 2 ALA B C 1
ATOM 3813 O O . ALA B 1 2 ? -1.41 24.859 -61.281 1 48.06 2 ALA B O 1
ATOM 3814 N N . PHE B 1 3 ? -2.416 26.703 -61.688 1 52.91 3 PHE B N 1
ATOM 3815 C CA . PHE B 1 3 ? -3.104 26.703 -60.406 1 52.91 3 PHE B CA 1
ATOM 3816 C C . PHE B 1 3 ? -4.133 25.578 -60.344 1 52.91 3 PHE B C 1
ATOM 3818 O O . PHE B 1 3 ? -4.285 24.922 -59.312 1 52.91 3 PHE B O 1
ATOM 3825 N N . GLU B 1 4 ? -4.84 25.391 -61.281 1 54.34 4 GLU B N 1
ATOM 3826 C CA . GLU B 1 4 ? -5.836 24.328 -61.344 1 54.34 4 GLU B CA 1
ATOM 3827 C C . GLU B 1 4 ? -5.176 22.953 -61.281 1 54.34 4 GLU B C 1
ATOM 3829 O O . GLU B 1 4 ? -5.711 22.031 -60.656 1 54.34 4 GLU B O 1
ATOM 3834 N N . ASP B 1 5 ? -4.164 22.859 -61.938 1 55.09 5 ASP B N 1
ATOM 3835 C CA . ASP B 1 5 ? -3.404 21.625 -61.875 1 55.09 5 ASP B CA 1
ATOM 3836 C C . ASP B 1 5 ? -2.848 21.359 -60.5 1 55.09 5 ASP B C 1
ATOM 3838 O O . ASP B 1 5 ? -2.824 20.219 -60.031 1 55.09 5 ASP B O 1
ATOM 3842 N N . ALA B 1 6 ? -2.293 22.375 -59.938 1 58 6 ALA B N 1
ATOM 3843 C CA . ALA B 1 6 ? -1.785 22.234 -58.562 1 58 6 ALA B CA 1
ATOM 3844 C C . ALA B 1 6 ? -2.908 21.875 -57.594 1 58 6 ALA B C 1
ATOM 3846 O O . ALA B 1 6 ? -2.713 21.078 -56.688 1 58 6 ALA B O 1
ATOM 3847 N N . LEU B 1 7 ? -3.975 22.5 -57.719 1 62.88 7 LEU B N 1
ATOM 3848 C CA . LEU B 1 7 ? -5.129 22.156 -56.906 1 62.88 7 LEU B CA 1
ATOM 3849 C C . LEU B 1 7 ? -5.574 20.719 -57.156 1 62.88 7 LEU B C 1
ATOM 3851 O O . LEU B 1 7 ? -5.941 20 -56.219 1 62.88 7 LEU B O 1
ATOM 3855 N N . GLN B 1 8 ? -5.582 20.328 -58.375 1 62.03 8 GLN B N 1
ATOM 3856 C CA . GLN B 1 8 ? -5.934 18.953 -58.688 1 62.03 8 GLN B CA 1
ATOM 3857 C C . GLN B 1 8 ? -4.914 17.969 -58.125 1 62.03 8 GLN B C 1
ATOM 3859 O O . GLN B 1 8 ? -5.285 16.906 -57.625 1 62.03 8 GLN B O 1
ATOM 3864 N N . GLU B 1 9 ? -3.734 18.266 -58.25 1 63.34 9 GLU B N 1
ATOM 3865 C CA . GLU B 1 9 ? -2.697 17.422 -57.656 1 63.34 9 GLU B CA 1
ATOM 3866 C C . GLU B 1 9 ? -2.814 17.391 -56.156 1 63.34 9 GLU B C 1
ATOM 3868 O O . GLU B 1 9 ? -2.633 16.344 -55.531 1 63.34 9 GLU B O 1
ATOM 3873 N N . ALA B 1 10 ? -2.971 18.531 -55.594 1 64.5 10 ALA B N 1
ATOM 3874 C CA . ALA B 1 10 ? -3.174 18.578 -54.156 1 64.5 10 ALA B CA 1
ATOM 3875 C C . ALA B 1 10 ? -4.414 17.797 -53.75 1 64.5 10 ALA B C 1
ATOM 3877 O O . ALA B 1 10 ? -4.387 17.031 -52.781 1 64.5 10 ALA B O 1
ATOM 3878 N N . THR B 1 11 ? -5.492 18.016 -54.375 1 70 11 THR B N 1
ATOM 3879 C CA . THR B 1 11 ? -6.711 17.281 -54.094 1 70 11 THR B CA 1
ATOM 3880 C C . THR B 1 11 ? -6.496 15.781 -54.312 1 70 11 THR B C 1
ATOM 3882 O O . THR B 1 11 ? -6.98 14.961 -53.531 1 70 11 THR B O 1
ATOM 3885 N N . ALA B 1 12 ? -5.832 15.391 -55.344 1 69.38 12 ALA B N 1
ATOM 3886 C CA . ALA B 1 12 ? -5.496 13.992 -55.594 1 69.38 12 ALA B CA 1
ATOM 3887 C C . ALA B 1 12 ? -4.633 13.43 -54.469 1 69.38 12 ALA B C 1
ATOM 3889 O O . ALA B 1 12 ? -4.812 12.281 -54.062 1 69.38 12 ALA B O 1
ATOM 3890 N N . PHE B 1 13 ? -3.703 14.117 -54.031 1 69.06 13 PHE B N 1
ATOM 3891 C CA . PHE B 1 13 ? -2.881 13.664 -52.938 1 69.06 13 PHE B CA 1
ATOM 3892 C C . PHE B 1 13 ? -3.715 13.523 -51.656 1 69.06 13 PHE B C 1
ATOM 3894 O O . PHE B 1 13 ? -3.553 12.562 -50.906 1 69.06 13 PHE B O 1
ATOM 3901 N N . LEU B 1 14 ? -4.566 14.445 -51.406 1 70.31 14 LEU B N 1
ATOM 3902 C CA . LEU B 1 14 ? -5.398 14.375 -50.188 1 70.31 14 LEU B CA 1
ATOM 3903 C C . LEU B 1 14 ? -6.426 13.25 -50.312 1 70.31 14 LEU B C 1
ATOM 3905 O O . LEU B 1 14 ? -6.914 12.742 -49.312 1 70.31 14 LEU B O 1
ATOM 3909 N N . GLN B 1 15 ? -6.676 12.828 -51.469 1 69.06 15 GLN B N 1
ATOM 3910 C CA . GLN B 1 15 ? -7.629 11.75 -51.719 1 69.06 15 GLN B CA 1
ATOM 3911 C C . GLN B 1 15 ? -6.938 10.391 -51.719 1 69.06 15 GLN B C 1
ATOM 3913 O O . GLN B 1 15 ? -7.594 9.352 -51.781 1 69.06 15 GLN B O 1
ATOM 3918 N N . LYS B 1 16 ? -5.641 10.383 -51.625 1 69.31 16 LYS B N 1
ATOM 3919 C CA . LYS B 1 16 ? -4.934 9.109 -51.5 1 69.31 16 LYS B CA 1
ATOM 3920 C C . LYS B 1 16 ? -5.305 8.406 -50.188 1 69.31 16 LYS B C 1
ATOM 3922 O O . LYS B 1 16 ? -5.328 9.031 -49.125 1 69.31 16 LYS B O 1
ATOM 3927 N N . THR B 1 17 ? -5.746 7.172 -50.312 1 61.69 17 THR B N 1
ATOM 3928 C CA . THR B 1 17 ? -6.234 6.391 -49.188 1 61.69 17 THR B CA 1
ATOM 3929 C C . THR B 1 17 ? -5.09 5.656 -48.5 1 61.69 17 THR B C 1
ATOM 3931 O O . THR B 1 17 ? -4.168 5.168 -49.156 1 61.69 17 THR B O 1
ATOM 3934 N N . ASN B 1 18 ? -5.012 5.758 -47.219 1 61.06 18 ASN B N 1
ATOM 3935 C CA . ASN B 1 18 ? -4.039 4.961 -46.469 1 61.06 18 ASN B CA 1
ATOM 3936 C C . ASN B 1 18 ? -4.426 3.484 -46.469 1 61.06 18 ASN B C 1
ATOM 3938 O O . ASN B 1 18 ? -5.441 3.096 -47.031 1 61.06 18 ASN B O 1
ATOM 3942 N N . VAL B 1 19 ? -3.654 2.686 -45.719 1 62.94 19 VAL B N 1
ATOM 3943 C CA . VAL B 1 19 ? -3.855 1.24 -45.656 1 62.94 19 VAL B CA 1
ATOM 3944 C C . VAL B 1 19 ? -5.266 0.927 -45.188 1 62.94 19 VAL B C 1
ATOM 3946 O O . VAL B 1 19 ? -5.863 -0.077 -45.562 1 62.94 19 VAL B O 1
ATOM 3949 N N . ASP B 1 20 ? -5.871 1.786 -44.531 1 57.16 20 ASP B N 1
ATOM 3950 C CA . ASP B 1 20 ? -7.203 1.568 -44 1 57.16 20 ASP B CA 1
ATOM 3951 C C . ASP B 1 20 ? -8.281 2.123 -44.906 1 57.16 20 ASP B C 1
ATOM 3953 O O . ASP B 1 20 ? -9.469 2.107 -44.562 1 57.16 20 ASP B O 1
ATOM 3957 N N . GLY B 1 21 ? -7.949 2.641 -45.906 1 62.91 21 GLY B N 1
ATOM 3958 C CA . GLY B 1 21 ? -8.891 3.123 -46.906 1 62.91 21 GLY B CA 1
ATOM 3959 C C . GLY B 1 21 ? -9.359 4.543 -46.656 1 62.91 21 GLY B C 1
ATOM 3960 O O . GLY B 1 21 ? -10.344 4.992 -47.25 1 62.91 21 GLY B O 1
ATOM 3961 N N . GLU B 1 22 ? -8.836 5.16 -45.75 1 64.12 22 GLU B N 1
ATOM 3962 C CA . GLU B 1 22 ? -9.242 6.531 -45.469 1 64.12 22 GLU B CA 1
ATOM 3963 C C . GLU B 1 22 ? -8.312 7.539 -46.156 1 64.12 22 GLU B C 1
ATOM 3965 O O . GLU B 1 22 ? -7.121 7.273 -46.312 1 64.12 22 GLU B O 1
ATOM 3970 N N . SER B 1 23 ? -9.008 8.586 -46.594 1 74.25 23 SER B N 1
ATOM 3971 C CA . SER B 1 23 ? -8.219 9.656 -47.188 1 74.25 23 SER B CA 1
ATOM 3972 C C . SER B 1 23 ? -8.398 10.969 -46.438 1 74.25 23 SER B C 1
ATOM 3974 O O . SER B 1 23 ? -9.43 11.18 -45.781 1 74.25 23 SER B O 1
ATOM 3976 N N . VAL B 1 24 ? -7.41 11.742 -46.438 1 71.38 24 VAL B N 1
ATOM 3977 C CA . VAL B 1 24 ? -7.469 13.047 -45.781 1 71.38 24 VAL B CA 1
ATOM 3978 C C . VAL B 1 24 ? -8.633 13.852 -46.344 1 71.38 24 VAL B C 1
ATOM 3980 O O . VAL B 1 24 ? -9.359 14.516 -45.594 1 71.38 24 VAL B O 1
ATOM 3983 N N . TYR B 1 25 ? -8.852 13.75 -47.562 1 73 25 TYR B N 1
ATOM 3984 C CA . TYR B 1 25 ? -9.922 14.484 -48.25 1 73 25 TYR B CA 1
ATOM 3985 C C . TYR B 1 25 ? -11.289 14.062 -47.719 1 73 25 TYR B C 1
ATOM 3987 O O . TYR B 1 25 ? -12.133 14.906 -47.406 1 73 25 TYR B O 1
ATOM 3995 N N . GLU B 1 26 ? -11.516 12.758 -47.625 1 71 26 GLU B N 1
ATOM 3996 C CA . GLU B 1 26 ? -12.805 12.273 -47.156 1 71 26 GLU B CA 1
ATOM 3997 C C . GLU B 1 26 ? -13.023 12.633 -45.688 1 71 26 GLU B C 1
ATOM 3999 O O . GLU B 1 26 ? -14.133 13 -45.281 1 71 26 GLU B O 1
ATOM 4004 N N . GLN B 1 27 ? -12.023 12.586 -44.938 1 68.69 27 GLN B N 1
ATOM 4005 C CA . GLN B 1 27 ? -12.141 12.938 -43.531 1 68.69 27 GLN B CA 1
ATOM 4006 C C . GLN B 1 27 ? -12.438 14.422 -43.344 1 68.69 27 GLN B C 1
ATOM 4008 O O . GLN B 1 27 ? -13.297 14.805 -42.531 1 68.69 27 GLN B O 1
ATOM 4013 N N . LEU B 1 28 ? -11.781 15.125 -44 1 71.31 28 LEU B N 1
ATOM 4014 C CA . LEU B 1 28 ? -11.992 16.562 -43.906 1 71.31 28 LEU B CA 1
ATOM 4015 C C . LEU B 1 28 ? -13.367 16.953 -44.469 1 71.31 28 LEU B C 1
ATOM 4017 O O . LEU B 1 28 ? -14.055 17.797 -43.906 1 71.31 28 LEU B O 1
ATOM 4021 N N . ALA B 1 29 ? -13.688 16.312 -45.5 1 71.06 29 ALA B N 1
ATOM 4022 C CA . ALA B 1 29 ? -15 16.578 -46.094 1 71.06 29 ALA B CA 1
ATOM 4023 C C . ALA B 1 29 ? -16.109 16.203 -45.094 1 71.06 29 ALA B C 1
ATOM 4025 O O . ALA B 1 29 ? -17.109 16.938 -44.969 1 71.06 29 ALA B O 1
ATOM 4026 N N . LYS B 1 30 ? -15.898 15.117 -44.438 1 69.19 30 LYS B N 1
ATOM 4027 C CA . LYS B 1 30 ? -16.891 14.68 -43.438 1 69.19 30 LYS B CA 1
ATOM 4028 C C . LYS B 1 30 ? -16.969 15.656 -42.281 1 69.19 30 LYS B C 1
ATOM 4030 O O . LYS B 1 30 ? -18.047 16 -41.812 1 69.19 30 LYS B O 1
ATOM 4035 N N . VAL B 1 31 ? -15.883 16.078 -41.812 1 68.88 31 VAL B N 1
ATOM 4036 C CA . VAL B 1 31 ? -15.852 16.969 -40.656 1 68.88 31 VAL B CA 1
ATOM 4037 C C . VAL B 1 31 ? -16.391 18.344 -41.062 1 68.88 31 VAL B C 1
ATOM 4039 O O . VAL B 1 31 ? -17.188 18.938 -40.344 1 68.88 31 VAL B O 1
ATOM 4042 N N . VAL B 1 32 ? -15.969 18.844 -42.156 1 70.75 32 VAL B N 1
ATOM 4043 C CA . VAL B 1 32 ? -16.453 20.141 -42.625 1 70.75 32 VAL B CA 1
ATOM 4044 C C . VAL B 1 32 ? -17.953 20.047 -42.938 1 70.75 32 VAL B C 1
ATOM 4046 O O . VAL B 1 32 ? -18.703 20.969 -42.625 1 70.75 32 VAL B O 1
ATOM 4049 N N . GLY B 1 33 ? -18.312 18.938 -43.5 1 68.75 33 GLY B N 1
ATOM 4050 C CA . GLY B 1 33 ? -19.734 18.734 -43.719 1 68.75 33 GLY B CA 1
ATOM 4051 C C . GLY B 1 33 ? -20.547 18.766 -42.438 1 68.75 33 GLY B C 1
ATOM 4052 O O . GLY B 1 33 ? -21.609 19.375 -42.406 1 68.75 33 GLY B O 1
ATOM 4053 N N . LYS B 1 34 ? -20.047 18.094 -41.5 1 68.56 34 LYS B N 1
ATOM 4054 C CA . LYS B 1 34 ? -20.734 18.078 -40.219 1 68.56 34 LYS B CA 1
ATOM 4055 C C . LYS B 1 34 ? -20.766 19.484 -39.625 1 68.56 34 LYS B C 1
ATOM 4057 O O . LYS B 1 34 ? -21.781 19.891 -39.062 1 68.56 34 LYS B O 1
ATOM 4062 N N . ILE B 1 35 ? -19.797 20.219 -39.625 1 66.31 35 ILE B N 1
ATOM 4063 C CA . ILE B 1 35 ? -19.719 21.578 -39.062 1 66.31 35 ILE B CA 1
ATOM 4064 C C . ILE B 1 35 ? -20.688 22.484 -39.812 1 66.31 35 ILE B C 1
ATOM 4066 O O . ILE B 1 35 ? -21.375 23.312 -39.188 1 66.31 35 ILE B O 1
ATOM 4070 N N . LEU B 1 36 ? -20.672 22.312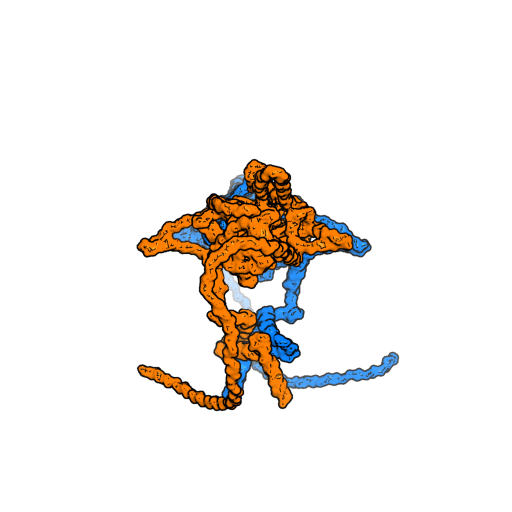 -41.031 1 68.88 36 LEU B N 1
ATOM 4071 C CA . LEU B 1 36 ? -21.531 23.172 -41.844 1 68.88 36 LEU B CA 1
ATOM 4072 C C . LEU B 1 36 ? -23 22.781 -41.688 1 68.88 36 LEU B C 1
ATOM 4074 O O . LEU B 1 36 ? -23.891 23.625 -41.812 1 68.88 36 LEU B O 1
ATOM 4078 N N . ASP B 1 37 ? -23.188 21.453 -41.375 1 66.38 37 ASP B N 1
ATOM 4079 C CA . ASP B 1 37 ? -24.562 21 -41.125 1 66.38 37 ASP B CA 1
ATOM 4080 C C . ASP B 1 37 ? -25.062 21.422 -39.75 1 66.38 37 ASP B C 1
ATOM 4082 O O . ASP B 1 37 ? -26.203 21.859 -39.594 1 66.38 37 ASP B O 1
ATOM 4086 N N . GLU B 1 38 ? -24.188 21.219 -38.719 1 67.56 38 GLU B N 1
ATOM 4087 C CA . GLU B 1 38 ? -24.594 21.484 -37.344 1 67.56 38 GLU B CA 1
ATOM 4088 C C . GLU B 1 38 ? -24.375 22.953 -36.969 1 67.56 38 GLU B C 1
ATOM 4090 O O . GLU B 1 38 ? -25.016 23.484 -36.062 1 67.56 38 GLU B O 1
ATOM 4095 N N . LYS B 1 39 ? -23.656 23.578 -37.656 1 65.31 39 LYS B N 1
ATOM 4096 C CA . LYS B 1 39 ? -23.312 24.984 -37.469 1 65.31 39 LYS B CA 1
ATOM 4097 C C . LYS B 1 39 ? -23.156 25.312 -36 1 65.31 39 LYS B C 1
ATOM 4099 O O . LYS B 1 39 ? -23.938 26.109 -35.438 1 65.31 39 LYS B O 1
ATOM 4104 N N . PRO B 1 40 ? -22.344 24.609 -35.344 1 62.31 40 PRO B N 1
ATOM 4105 C CA . PRO B 1 40 ? -22.172 24.859 -33.906 1 62.31 40 PRO B CA 1
ATOM 4106 C C . PRO B 1 40 ? -21.578 26.234 -33.594 1 62.31 40 PRO B C 1
ATOM 4108 O O . PRO B 1 40 ? -20.891 26.812 -34.469 1 62.31 40 PRO B O 1
ATOM 4111 N N . GLU B 1 41 ? -21.812 26.844 -32.438 1 64.62 41 GLU B N 1
ATOM 4112 C CA . GLU B 1 41 ? -21.281 28.141 -32.031 1 64.62 41 GLU B CA 1
ATOM 4113 C C . GLU B 1 41 ? -19.766 28.078 -31.891 1 64.62 41 GLU B C 1
ATOM 4115 O O . GLU B 1 41 ? -19.062 29.062 -32.188 1 64.62 41 GLU B O 1
ATOM 4120 N N . ASP B 1 42 ? -19.188 27.062 -31.406 1 58.09 42 ASP B N 1
ATOM 4121 C CA . ASP B 1 42 ? -17.734 26.906 -31.359 1 58.09 42 ASP B CA 1
ATOM 4122 C C . ASP B 1 42 ? -17.281 25.828 -32.375 1 58.09 42 ASP B C 1
ATOM 4124 O O . ASP B 1 42 ? -16.984 24.703 -31.969 1 58.09 42 ASP B O 1
ATOM 4128 N N . ALA B 1 43 ? -17.266 26.109 -33.5 1 61.81 43 ALA B N 1
ATOM 4129 C CA . ALA B 1 43 ? -16.969 25.234 -34.625 1 61.81 43 ALA B CA 1
ATOM 4130 C C . ALA B 1 43 ? -15.539 24.703 -34.531 1 61.81 43 ALA B C 1
ATOM 4132 O O . ALA B 1 43 ? -15.266 23.578 -34.969 1 61.81 43 ALA B O 1
ATOM 4133 N N . VAL B 1 44 ? -14.719 25.438 -33.938 1 60.62 44 VAL B N 1
ATOM 4134 C CA . VAL B 1 44 ? -13.32 25.031 -33.812 1 60.62 44 VAL B CA 1
ATOM 4135 C C . VAL B 1 44 ? -13.211 23.859 -32.844 1 60.62 44 VAL B C 1
ATOM 4137 O O . VAL B 1 44 ? -12.484 22.891 -33.094 1 60.62 44 VAL B O 1
ATOM 4140 N N . ASP B 1 45 ? -13.891 23.938 -31.797 1 60.88 45 ASP B N 1
ATOM 4141 C CA . ASP B 1 45 ? -13.906 22.828 -30.828 1 60.88 45 ASP B CA 1
ATOM 4142 C C . ASP B 1 45 ? -14.523 21.578 -31.453 1 60.88 45 ASP B C 1
ATOM 4144 O O . ASP B 1 45 ? -14.062 20.469 -31.188 1 60.88 45 ASP B O 1
ATOM 4148 N N . LEU B 1 46 ? -15.484 21.734 -32.188 1 58.25 46 LEU B N 1
ATOM 4149 C CA . LEU B 1 46 ? -16.109 20.594 -32.844 1 58.25 46 LEU B CA 1
ATOM 4150 C C . LEU B 1 46 ? -15.172 19.969 -33.875 1 58.25 46 LEU B C 1
ATOM 4152 O O . LEU B 1 46 ? -15.125 18.75 -34 1 58.25 46 LEU B O 1
ATOM 4156 N N . LEU B 1 47 ? -14.523 20.719 -34.531 1 59.69 47 LEU B N 1
ATOM 4157 C CA . LEU B 1 47 ? -13.523 20.219 -35.469 1 59.69 47 LEU B CA 1
ATOM 4158 C C . LEU B 1 47 ? -12.445 19.422 -34.719 1 59.69 47 LEU B C 1
ATOM 4160 O O . LEU B 1 47 ? -12.094 18.312 -35.156 1 59.69 47 LEU B O 1
ATOM 4164 N N . GLU B 1 48 ? -11.977 20.031 -33.75 1 55 48 GLU B N 1
ATOM 4165 C CA . GLU B 1 48 ? -10.922 19.391 -32.969 1 55 48 GLU B CA 1
ATOM 4166 C C . GLU B 1 48 ? -11.43 18.125 -32.281 1 55 48 GLU B C 1
ATOM 4168 O O . GLU B 1 48 ? -10.734 17.109 -32.281 1 55 48 GLU B O 1
ATOM 4173 N N . THR B 1 49 ? -12.578 18.141 -31.719 1 54.16 49 THR B N 1
ATOM 4174 C CA . THR B 1 49 ? -13.203 16.984 -31.109 1 54.16 49 THR B CA 1
ATOM 4175 C C . THR B 1 49 ? -13.547 15.93 -32.156 1 54.16 49 THR B C 1
ATOM 4177 O O . THR B 1 49 ? -13.375 14.734 -31.922 1 54.16 49 THR B O 1
ATOM 4180 N N . SER B 1 50 ? -14.07 16.219 -33.188 1 51.53 50 SER B N 1
ATOM 4181 C CA . SER B 1 50 ? -14.453 15.273 -34.25 1 51.53 50 SER B CA 1
ATOM 4182 C C . SER B 1 50 ? -13.234 14.602 -34.844 1 51.53 50 SER B C 1
ATOM 4184 O O . SER B 1 50 ? -13.289 13.43 -35.219 1 51.53 50 SER B O 1
ATOM 4186 N N . LEU B 1 51 ? -12.312 15.336 -35.031 1 47.88 51 LEU B N 1
ATOM 4187 C CA . LEU B 1 51 ? -11.109 14.727 -35.562 1 47.88 51 LEU B CA 1
ATOM 4188 C C . LEU B 1 51 ? -10.344 13.969 -34.469 1 47.88 51 LEU B C 1
ATOM 4190 O O . LEU B 1 51 ? -9.688 12.969 -34.75 1 47.88 51 LEU B O 1
ATOM 4194 N N . LEU B 1 52 ? -10.344 14.469 -33.25 1 44.62 52 LEU B N 1
ATOM 4195 C CA . LEU B 1 52 ? -9.898 13.672 -32.125 1 44.62 52 LEU B CA 1
ATOM 4196 C C . LEU B 1 52 ? -10.766 12.422 -31.969 1 44.62 52 LEU B C 1
ATOM 4198 O O . LEU B 1 52 ? -10.258 11.344 -31.641 1 44.62 52 LEU B O 1
ATOM 4202 N N . VAL B 1 53 ? -12.047 12.469 -31.969 1 41.47 53 VAL B N 1
ATOM 4203 C CA . VAL B 1 53 ? -12.938 11.312 -31.938 1 41.47 53 VAL B CA 1
ATOM 4204 C C . VAL B 1 53 ? -12.586 10.352 -33.062 1 41.47 53 VAL B C 1
ATOM 4206 O O . VAL B 1 53 ? -12.633 9.133 -32.906 1 41.47 53 VAL B O 1
ATOM 4209 N N . LYS B 1 54 ? -12.422 10.727 -34.156 1 38.5 54 LYS B N 1
ATOM 4210 C CA . LYS B 1 54 ? -12.094 9.789 -35.219 1 38.5 54 LYS B CA 1
ATOM 4211 C C . LYS B 1 54 ? -10.734 9.133 -34.969 1 38.5 54 LYS B C 1
ATOM 4213 O O . LYS B 1 54 ? -10.555 7.949 -35.25 1 38.5 54 LYS B O 1
ATOM 4218 N N . LYS B 1 55 ? -9.734 9.914 -34.688 1 38 55 LYS B N 1
ATOM 4219 C CA . LYS B 1 55 ? -8.531 9.164 -34.375 1 38 55 LYS B CA 1
ATOM 4220 C C . LYS B 1 55 ? -8.742 8.289 -33.125 1 38 55 LYS B C 1
ATOM 4222 O O . LYS B 1 55 ? -8.148 7.223 -33 1 38 55 LYS B O 1
ATOM 4227 N N . THR B 1 56 ? -9.375 8.773 -32.094 1 32.88 56 THR B N 1
ATOM 4228 C CA . THR B 1 56 ? -9.953 7.852 -31.125 1 32.88 56 THR B CA 1
ATOM 4229 C C . THR B 1 56 ? -11.125 7.086 -31.719 1 32.88 56 THR B C 1
ATOM 4231 O O . THR B 1 56 ? -11.734 6.25 -31.047 1 32.88 56 THR B O 1
ATOM 4234 N N . GLN B 1 57 ? -11.695 7.656 -32.625 1 29.39 57 GLN B N 1
ATOM 4235 C CA . GLN B 1 57 ? -12.523 6.723 -33.406 1 29.39 57 GLN B CA 1
ATOM 4236 C C . GLN B 1 57 ? -11.68 5.602 -34 1 29.39 57 GLN B C 1
ATOM 4238 O O . GLN B 1 57 ? -11.078 5.77 -35.062 1 29.39 57 GLN B O 1
ATOM 4243 N N . TYR B 1 58 ? -10.891 4.973 -33.406 1 28.73 58 TYR B N 1
ATOM 4244 C CA . TYR B 1 58 ? -11.242 3.588 -33.688 1 28.73 58 TYR B CA 1
ATOM 4245 C C . TYR B 1 58 ? -12.68 3.484 -34.188 1 28.73 58 TYR B C 1
ATOM 4247 O O . TYR B 1 58 ? -13.586 4.117 -33.625 1 28.73 58 TYR B O 1
ATOM 4255 N N . ALA B 1 59 ? -13 3.627 -35.406 1 26.92 59 ALA B N 1
ATOM 4256 C CA . ALA B 1 59 ? -14.352 3.088 -35.531 1 26.92 59 ALA B CA 1
ATOM 4257 C C . ALA B 1 59 ? -14.812 2.436 -34.219 1 26.92 59 ALA B C 1
ATOM 4259 O O . ALA B 1 59 ? -14.281 1.396 -33.844 1 26.92 59 ALA B O 1
ATOM 4260 N N . PRO B 1 60 ? -15.133 3.006 -33.188 1 27.75 60 PRO B N 1
ATOM 4261 C CA . PRO B 1 60 ? -15.719 1.783 -32.625 1 27.75 60 PRO B CA 1
ATOM 4262 C C . PRO B 1 60 ? -16.484 0.972 -33.656 1 27.75 60 PRO B C 1
ATOM 4264 O O . PRO B 1 60 ? -16.922 1.519 -34.688 1 27.75 60 PRO B O 1
ATOM 4267 N N . PRO B 1 61 ? -16.594 -0.112 -34.188 1 28.31 61 PRO B N 1
ATOM 4268 C CA . PRO B 1 61 ? -17.844 -0.253 -34.938 1 28.31 61 PRO B CA 1
ATOM 4269 C C . PRO B 1 61 ? -18.828 0.875 -34.656 1 28.31 61 PRO B C 1
ATOM 4271 O O . PRO B 1 61 ? -18.656 1.627 -33.688 1 28.31 61 PRO B O 1
ATOM 4274 N N . ASP B 1 62 ? -19.781 1.219 -35.312 1 26.02 62 ASP B N 1
ATOM 4275 C CA . ASP B 1 62 ? -20.922 2.043 -34.938 1 26.02 62 ASP B CA 1
ATOM 4276 C C . ASP B 1 62 ? -20.875 2.377 -33.438 1 26.02 62 ASP B C 1
ATOM 4278 O O . ASP B 1 62 ? -20.719 1.485 -32.594 1 26.02 62 ASP B O 1
ATOM 4282 N N . PRO B 1 63 ? -20.25 3.383 -33.125 1 30.98 63 PRO B N 1
ATOM 4283 C CA . PRO B 1 63 ? -20.406 3.529 -31.688 1 30.98 63 PRO B CA 1
ATOM 4284 C C . PRO B 1 63 ? -21.594 2.76 -31.141 1 30.98 63 PRO B C 1
ATOM 4286 O O . PRO B 1 63 ? -21.672 2.512 -29.922 1 30.98 63 PRO B O 1
ATOM 4289 N N . MET B 1 64 ? -22.547 2.951 -31.859 1 27.66 64 MET B N 1
ATOM 4290 C CA . MET B 1 64 ? -23.703 2.07 -31.922 1 27.66 64 MET B CA 1
ATOM 4291 C C . MET B 1 64 ? -23.281 0.642 -32.25 1 27.66 64 MET B C 1
ATOM 4293 O O . MET B 1 64 ? -23.984 -0.31 -31.922 1 27.66 64 MET B O 1
ATOM 4297 N N . TYR B 1 65 ? -22.453 0.661 -33.469 1 24.67 65 TYR B N 1
ATOM 4298 C CA . TYR B 1 65 ? -21.875 -0.66 -33.688 1 24.67 65 TYR B CA 1
ATOM 4299 C C . TYR B 1 65 ? -20.594 -0.828 -32.875 1 24.67 65 TYR B C 1
ATOM 4301 O O . TYR B 1 65 ? -19.5 -0.57 -33.375 1 24.67 65 TYR B O 1
ATOM 4309 N N . ALA B 1 66 ? -19.906 0.085 -32 1 31.41 66 ALA B N 1
ATOM 4310 C CA . ALA B 1 66 ? -19.328 -0.648 -30.891 1 31.41 66 ALA B CA 1
ATOM 4311 C C . ALA B 1 66 ? -19.672 -2.135 -30.969 1 31.41 66 ALA B C 1
ATOM 4313 O O . ALA B 1 66 ? -20.812 -2.539 -30.734 1 31.41 66 ALA B O 1
ATOM 4314 N N . THR B 1 67 ? -19.266 -2.541 -32.031 1 29.3 67 THR B N 1
ATOM 4315 C CA . THR B 1 67 ? -19.547 -3.973 -31.984 1 29.3 67 THR B CA 1
ATOM 4316 C C . THR B 1 67 ? -19.406 -4.492 -30.562 1 29.3 67 THR B C 1
ATOM 4318 O O . THR B 1 67 ? -18.328 -4.422 -29.969 1 29.3 67 THR B O 1
ATOM 4321 N N . VAL B 1 68 ? -20.094 -4.031 -29.625 1 31.55 68 VAL B N 1
ATOM 4322 C CA . VAL B 1 68 ? -20.406 -4.957 -28.531 1 31.55 68 VAL B CA 1
ATOM 4323 C C . VAL B 1 68 ? -19.828 -6.336 -28.859 1 31.55 68 VAL B C 1
ATOM 4325 O O . VAL B 1 68 ? -20.422 -7.09 -29.625 1 31.55 68 VAL B O 1
ATOM 4328 N N . ARG B 1 69 ? -18.641 -6.121 -29.484 1 34.12 69 ARG B N 1
ATOM 4329 C CA . ARG B 1 69 ? -18.188 -7.508 -29.594 1 34.12 69 ARG B CA 1
ATOM 4330 C C . ARG B 1 69 ? -18.75 -8.352 -28.453 1 34.12 69 ARG B C 1
ATOM 4332 O O . ARG B 1 69 ? -18.594 -8.008 -27.281 1 34.12 69 ARG B O 1
ATOM 4339 N N . SER B 1 70 ? -19.594 -8.695 -28.75 1 39.25 70 SER B N 1
ATOM 4340 C CA . SER B 1 70 ? -20.406 -9.484 -27.812 1 39.25 70 SER B CA 1
ATOM 4341 C C . SER B 1 70 ? -19.562 -9.969 -26.641 1 39.25 70 SER B C 1
ATOM 4343 O O . SER B 1 70 ? -20.031 -9.938 -25.484 1 39.25 70 SER B O 1
ATOM 4345 N N . LYS B 1 71 ? -18.188 -10.117 -26.969 1 45.44 71 LYS B N 1
ATOM 4346 C CA . LYS B 1 71 ? -17.391 -10.688 -25.875 1 45.44 71 LYS B CA 1
ATOM 4347 C C . LYS B 1 71 ? -16.938 -9.609 -24.906 1 45.44 71 LYS B C 1
ATOM 4349 O O . LYS B 1 71 ? -16.953 -9.812 -23.688 1 45.44 71 LYS B O 1
ATOM 4354 N N . ASN B 1 72 ? -16.422 -8.281 -25.469 1 52 72 ASN B N 1
ATOM 4355 C CA . ASN B 1 72 ? -15.969 -7.223 -24.578 1 52 72 ASN B CA 1
ATOM 4356 C C . ASN B 1 72 ? -17.125 -6.609 -23.797 1 52 72 ASN B C 1
ATOM 4358 O O . ASN B 1 72 ? -17 -6.289 -22.625 1 52 72 ASN B O 1
ATOM 4362 N N . ALA B 1 73 ? -18.156 -6.461 -24.547 1 52.72 73 ALA B N 1
ATOM 4363 C CA . ALA B 1 73 ? -19.328 -5.984 -23.828 1 52.72 73 ALA B CA 1
ATOM 4364 C C . ALA B 1 73 ? -19.75 -6.969 -22.734 1 52.72 73 ALA B C 1
ATOM 4366 O O . ALA B 1 73 ? -20.109 -6.562 -21.625 1 52.72 73 ALA B O 1
ATOM 4367 N N . ALA B 1 74 ? -19.656 -8.172 -23.266 1 60.53 74 ALA B N 1
ATOM 4368 C CA . ALA B 1 74 ? -19.984 -9.203 -22.281 1 60.53 74 ALA B CA 1
ATOM 4369 C C . ALA B 1 74 ? -19.016 -9.172 -21.109 1 60.53 74 ALA B C 1
ATOM 4371 O O . ALA B 1 74 ? -19.438 -9.297 -19.953 1 60.53 74 ALA B O 1
ATOM 4372 N N . ALA B 1 75 ? -17.844 -8.859 -21.484 1 64.62 75 ALA B N 1
ATOM 4373 C CA . ALA B 1 75 ? -16.828 -8.805 -20.422 1 64.62 75 ALA B CA 1
ATOM 4374 C C . ALA B 1 75 ? -17.062 -7.609 -19.516 1 64.62 75 ALA B C 1
ATOM 4376 O O . ALA B 1 75 ? -16.906 -7.715 -18.297 1 64.62 75 ALA B O 1
ATOM 4377 N N . ALA B 1 76 ? -17.438 -6.516 -20.094 1 67.75 76 ALA B N 1
ATOM 4378 C CA . ALA B 1 76 ? -17.703 -5.309 -19.312 1 67.75 76 ALA B CA 1
ATOM 4379 C C . ALA B 1 76 ? -18.906 -5.488 -18.406 1 67.75 76 ALA B C 1
ATOM 4381 O O . ALA B 1 76 ? -18.922 -5.027 -17.266 1 67.75 76 ALA B O 1
ATOM 4382 N N . VAL B 1 77 ? -19.875 -6.152 -18.969 1 67.06 77 VAL B N 1
ATOM 4383 C CA . VAL B 1 77 ? -21.062 -6.418 -18.188 1 67.06 77 VAL B CA 1
ATOM 4384 C C . VAL B 1 77 ? -20.719 -7.336 -17.016 1 67.06 77 VAL B C 1
ATOM 4386 O O . VAL B 1 77 ? -21.141 -7.098 -15.875 1 67.06 77 VAL B O 1
ATOM 4389 N N . MET B 1 78 ? -19.938 -8.25 -17.391 1 69.69 78 MET B N 1
ATOM 4390 C CA . MET B 1 78 ? -19.531 -9.188 -16.359 1 69.69 78 MET B CA 1
ATOM 4391 C C . MET B 1 78 ? -18.688 -8.484 -15.281 1 69.69 78 MET B C 1
ATOM 4393 O O . MET B 1 78 ? -18.844 -8.758 -14.094 1 69.69 78 MET B O 1
ATOM 4397 N N . PHE B 1 79 ? -17.984 -7.652 -15.773 1 70.94 79 PHE B N 1
ATOM 4398 C CA . PHE B 1 79 ? -17.141 -6.914 -14.852 1 70.94 79 PHE B CA 1
ATOM 4399 C C . PHE B 1 79 ? -17.984 -6.016 -13.945 1 70.94 79 PHE B C 1
ATOM 4401 O O . PHE B 1 79 ? -17.719 -5.914 -12.75 1 70.94 79 PHE B O 1
ATOM 4408 N N . LYS B 1 80 ? -18.922 -5.434 -14.414 1 70.38 80 LYS B N 1
ATOM 4409 C CA . LYS B 1 80 ? -19.812 -4.562 -13.648 1 70.38 80 LYS B CA 1
ATOM 4410 C C . LYS B 1 80 ? -20.562 -5.344 -12.578 1 70.38 80 LYS B C 1
ATOM 4412 O O . LYS B 1 80 ? -20.859 -4.816 -11.508 1 70.38 80 LYS B O 1
ATOM 4417 N N . GLU B 1 81 ? -20.766 -6.59 -12.898 1 75.06 81 GLU B N 1
ATOM 4418 C CA . GLU B 1 81 ? -21.5 -7.441 -11.984 1 75.06 81 GLU B CA 1
ATOM 4419 C C . GLU B 1 81 ? -20.719 -7.691 -10.695 1 75.06 81 GLU B C 1
ATOM 4421 O O . GLU B 1 81 ? -21.297 -7.961 -9.648 1 75.06 81 GLU B O 1
ATOM 4426 N N . LEU B 1 82 ? -19.484 -7.5 -10.844 1 77.69 82 LEU B N 1
ATOM 4427 C CA . LEU B 1 82 ? -18.641 -7.719 -9.68 1 77.69 82 LEU B CA 1
ATOM 4428 C C . LEU B 1 82 ? -18.891 -6.652 -8.617 1 77.69 82 LEU B C 1
ATOM 4430 O O . LEU B 1 82 ? -18.641 -6.883 -7.43 1 77.69 82 LEU B O 1
ATOM 4434 N N . TYR B 1 83 ? -19.359 -5.551 -9.062 1 72.38 83 TYR B N 1
ATOM 4435 C CA . TYR B 1 83 ? -19.516 -4.406 -8.172 1 72.38 83 TYR B CA 1
ATOM 4436 C C . TYR B 1 83 ? -20.906 -4.391 -7.527 1 72.38 83 TYR B C 1
ATOM 4438 O O . TYR B 1 83 ? -21.172 -3.592 -6.629 1 72.38 83 TYR B O 1
ATOM 4446 N N . LYS B 1 84 ? -21.766 -5.32 -8.016 1 69.44 84 LYS B N 1
ATOM 4447 C CA . LYS B 1 84 ? -23.141 -5.305 -7.531 1 69.44 84 LYS B CA 1
ATOM 4448 C C . LYS B 1 84 ? -23.328 -6.285 -6.379 1 69.44 84 LYS B C 1
ATOM 4450 O O . LYS B 1 84 ? -22.688 -7.34 -6.34 1 69.44 84 LYS B O 1
ATOM 4455 N N . THR B 1 85 ? -24.062 -5.746 -5.41 1 64.5 85 THR B N 1
ATOM 4456 C CA . THR B 1 85 ? -24.5 -6.641 -4.34 1 64.5 85 THR B CA 1
ATOM 4457 C C . THR B 1 85 ? -25.562 -7.613 -4.84 1 64.5 85 THR B C 1
ATOM 4459 O O . THR B 1 85 ? -26.5 -7.215 -5.527 1 64.5 85 THR B O 1
ATOM 4462 N N . PRO B 1 86 ? -25.25 -8.852 -4.688 1 60.44 86 PRO B N 1
ATOM 4463 C CA . PRO B 1 86 ? -26.25 -9.805 -5.164 1 60.44 86 PRO B CA 1
ATOM 4464 C C . PRO B 1 86 ? -27.625 -9.555 -4.57 1 60.44 86 PRO B C 1
ATOM 4466 O O . PRO B 1 86 ? -27.75 -9.234 -3.381 1 60.44 86 PRO B O 1
ATOM 4469 N N . SER B 1 87 ? -28.531 -9.219 -5.402 1 60.38 87 SER B N 1
ATOM 4470 C CA . SER B 1 87 ? -29.906 -9.086 -4.945 1 60.38 87 SER B CA 1
ATOM 4471 C C . SER B 1 87 ? -30.453 -10.406 -4.402 1 60.38 87 SER B C 1
ATOM 4473 O O . SER B 1 87 ? -30.188 -11.469 -4.973 1 60.38 87 SER B O 1
ATOM 4475 N N . PRO B 1 88 ? -30.969 -10.312 -3.176 1 61.5 88 PRO B N 1
ATOM 4476 C CA . PRO B 1 88 ? -31.531 -11.562 -2.645 1 61.5 88 PRO B CA 1
ATOM 4477 C C . PRO B 1 88 ? -32.5 -12.234 -3.617 1 61.5 88 PRO B C 1
ATOM 4479 O O . PRO B 1 88 ? -33.188 -11.555 -4.371 1 61.5 88 PRO B O 1
ATOM 4482 N N . LEU B 1 89 ? -32.219 -13.469 -3.871 1 61.59 89 LEU B N 1
ATOM 4483 C CA . LEU B 1 89 ? -33.125 -14.242 -4.688 1 61.59 89 LEU B CA 1
ATOM 4484 C C . LEU B 1 89 ? -34.562 -14.195 -4.113 1 61.59 89 LEU B C 1
ATOM 4486 O O . LEU B 1 89 ? -34.719 -14.305 -2.896 1 61.59 89 LEU B O 1
ATOM 4490 N N . ILE B 1 90 ? -35.469 -13.695 -4.762 1 64.38 90 ILE B N 1
ATOM 4491 C CA . ILE B 1 90 ? -36.875 -13.641 -4.359 1 64.38 90 ILE B CA 1
ATOM 4492 C C . ILE B 1 90 ? -37.531 -14.977 -4.652 1 64.38 90 ILE B C 1
ATOM 4494 O O . ILE B 1 90 ? -37.438 -15.508 -5.762 1 64.38 90 ILE B O 1
ATOM 4498 N N . ASP B 1 91 ? -37.969 -15.641 -3.592 1 66.69 91 ASP B N 1
ATOM 4499 C CA . ASP B 1 91 ? -38.781 -16.828 -3.797 1 66.69 91 ASP B CA 1
ATOM 4500 C C . ASP B 1 91 ? -39.969 -16.547 -4.738 1 66.69 91 ASP B C 1
ATOM 4502 O O . ASP B 1 91 ? -40.781 -15.68 -4.453 1 66.69 91 ASP B O 1
ATOM 4506 N N . PRO B 1 92 ? -39.844 -17.078 -5.859 1 69.56 92 PRO B N 1
ATOM 4507 C CA . PRO B 1 92 ? -40.906 -16.797 -6.828 1 69.56 92 PRO B CA 1
ATOM 4508 C C . PRO B 1 92 ? -42.281 -17.094 -6.277 1 69.56 92 PRO B C 1
ATOM 4510 O O . PRO B 1 92 ? -43.281 -16.5 -6.723 1 69.56 92 PRO B O 1
ATOM 4513 N N . GLU B 1 93 ? -42.344 -18.031 -5.348 1 69.56 93 GLU B N 1
ATOM 4514 C CA . GLU B 1 93 ? -43.656 -18.438 -4.844 1 69.56 93 GLU B CA 1
ATOM 4515 C C . GLU B 1 93 ? -44.156 -17.469 -3.76 1 69.56 93 GLU B C 1
ATOM 4517 O O . GLU B 1 93 ? -45.312 -17.109 -3.732 1 69.56 93 GLU B O 1
ATOM 4522 N N . THR B 1 94 ? -43.219 -17.078 -2.92 1 69.5 94 THR B N 1
ATOM 4523 C CA . THR B 1 94 ? -43.656 -16.297 -1.77 1 69.5 94 THR B CA 1
ATOM 4524 C C . THR B 1 94 ? -43.344 -14.82 -1.95 1 69.5 94 THR B C 1
ATOM 4526 O O . THR B 1 94 ? -43.938 -13.961 -1.289 1 69.5 94 THR B O 1
ATOM 4529 N N . GLY B 1 95 ? -42.625 -14.547 -2.959 1 67.69 95 GLY B N 1
ATOM 4530 C CA . GLY B 1 95 ? -42.219 -13.18 -3.201 1 67.69 95 GLY B CA 1
ATOM 4531 C C . GLY B 1 95 ? -41.219 -12.68 -2.16 1 67.69 95 GLY B C 1
ATOM 4532 O O . GLY B 1 95 ? -40.844 -11.5 -2.166 1 67.69 95 GLY B O 1
ATOM 4533 N N . GLU B 1 96 ? -41.062 -13.555 -1.197 1 64.62 96 GLU B N 1
ATOM 4534 C CA . GLU B 1 96 ? -40.188 -13.164 -0.107 1 64.62 96 GLU B CA 1
ATOM 4535 C C . GLU B 1 96 ? -38.75 -13.492 -0.436 1 64.62 96 GLU B C 1
ATOM 4537 O O . GLU B 1 96 ? -38.469 -14.398 -1.218 1 64.62 96 GLU B O 1
ATOM 4542 N N . PRO B 1 97 ? -37.875 -12.664 -0.021 1 65.56 97 PRO B N 1
ATOM 4543 C CA . PRO 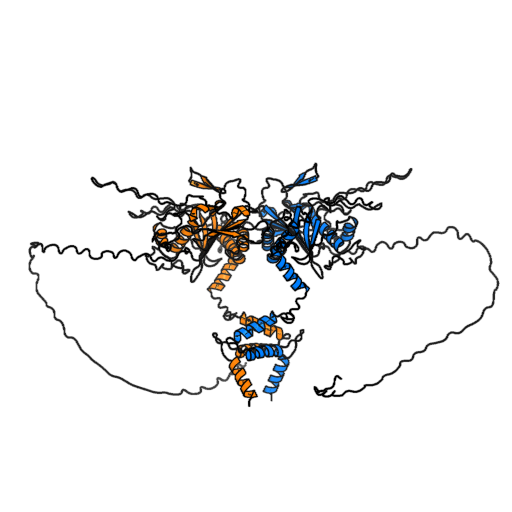B 1 97 ? -36.469 -12.961 -0.248 1 65.56 97 PRO B CA 1
ATOM 4544 C C . PRO B 1 97 ? -36.062 -14.328 0.29 1 65.56 97 PRO B C 1
ATOM 4546 O O . PRO B 1 97 ? -36.469 -14.719 1.379 1 65.56 97 PRO B O 1
ATOM 4549 N N . MET B 1 98 ? -35.781 -15.25 -0.572 1 64.94 98 MET B N 1
ATOM 4550 C CA . MET B 1 98 ? -35.281 -16.562 -0.147 1 64.94 98 MET B CA 1
ATOM 4551 C C . MET B 1 98 ? -34.094 -16.406 0.809 1 64.94 98 MET B C 1
ATOM 4553 O O . MET B 1 98 ? -33.344 -15.453 0.702 1 64.94 98 MET B O 1
ATOM 4557 N N . GLU B 1 99 ? -34.281 -17.094 1.887 1 64.12 99 GLU B N 1
ATOM 4558 C CA . GLU B 1 99 ? -33.156 -17.078 2.834 1 64.12 99 GLU B CA 1
ATOM 4559 C C . GLU B 1 99 ? -31.828 -17.344 2.135 1 64.12 99 GLU B C 1
ATOM 4561 O O . GLU B 1 99 ? -31.656 -18.375 1.491 1 64.12 99 GLU B O 1
ATOM 4566 N N . ALA B 1 100 ? -31.109 -16.375 1.763 1 66.25 100 ALA B N 1
ATOM 4567 C CA . ALA B 1 100 ? -29.828 -16.531 1.073 1 66.25 100 ALA B CA 1
ATOM 4568 C C . ALA B 1 100 ? -28.812 -17.25 1.956 1 66.25 100 ALA B C 1
ATOM 4570 O O . ALA B 1 100 ? -28.812 -17.062 3.178 1 66.25 100 ALA B O 1
ATOM 4571 N N . THR B 1 101 ? -28.375 -18.453 1.516 1 80.44 101 THR B N 1
ATOM 4572 C CA . THR B 1 101 ? -27.266 -19.109 2.197 1 80.44 101 THR B CA 1
ATOM 4573 C C . THR B 1 101 ? -26.172 -18.109 2.541 1 80.44 101 THR B C 1
ATOM 4575 O O . THR B 1 101 ? -25.766 -17.297 1.695 1 80.44 101 THR B O 1
ATOM 4578 N N . PRO B 1 102 ? -25.891 -18.078 3.779 1 85.81 102 PRO B N 1
ATOM 4579 C CA . PRO B 1 102 ? -24.828 -17.141 4.164 1 85.81 102 PRO B CA 1
ATOM 4580 C C . PRO B 1 102 ? -23.547 -17.344 3.354 1 85.81 102 PRO B C 1
ATOM 4582 O O . PRO B 1 102 ? -23.203 -18.469 3.004 1 85.81 102 PRO B O 1
ATOM 4585 N N . PRO B 1 103 ? -22.953 -16.328 3.076 1 89.38 103 PRO B N 1
ATOM 4586 C CA . PRO B 1 103 ? -21.703 -16.422 2.326 1 89.38 103 PRO B CA 1
ATOM 4587 C C . PRO B 1 103 ? -20.625 -17.219 3.074 1 89.38 103 PRO B C 1
ATOM 4589 O O . PRO B 1 103 ? -20.594 -17.219 4.309 1 89.38 103 PRO B O 1
ATOM 4592 N N . ASN B 1 104 ? -19.844 -17.938 2.295 1 93.31 104 ASN B N 1
ATOM 4593 C CA . ASN B 1 104 ? -18.719 -18.688 2.842 1 93.31 104 ASN B CA 1
ATOM 4594 C C . ASN B 1 104 ? -17.641 -17.766 3.383 1 93.31 104 ASN B C 1
ATOM 4596 O O . ASN B 1 104 ? -17.328 -16.75 2.771 1 93.31 104 ASN B O 1
ATOM 4600 N N . ASP B 1 105 ? -17.109 -18.156 4.539 1 93.56 105 ASP B N 1
ATOM 4601 C CA . ASP B 1 105 ? -15.953 -17.438 5.066 1 93.56 105 ASP B CA 1
ATOM 4602 C C . ASP B 1 105 ? -14.648 -18 4.52 1 93.56 105 ASP B C 1
ATOM 4604 O O . ASP B 1 105 ? -14.5 -19.219 4.402 1 93.56 105 ASP B O 1
ATOM 4608 N N . PHE B 1 106 ? -13.75 -17.172 4.129 1 95.12 106 PHE B N 1
ATOM 4609 C CA . PHE B 1 106 ? -12.492 -17.594 3.535 1 95.12 106 PHE B CA 1
ATOM 4610 C C . PHE B 1 106 ? -11.367 -16.625 3.895 1 95.12 106 PHE B C 1
ATOM 4612 O O . PHE B 1 106 ? -11.625 -15.477 4.254 1 95.12 106 PHE B O 1
ATOM 4619 N N . GLU B 1 107 ? -10.172 -17.109 3.873 1 94.75 107 GLU B N 1
ATOM 4620 C CA . GLU B 1 107 ? -8.992 -16.281 4.086 1 94.75 107 GLU B CA 1
ATOM 4621 C C . GLU B 1 107 ? -8.367 -15.859 2.758 1 94.75 107 GLU B C 1
ATOM 4623 O O . GLU B 1 107 ? -8.32 -16.656 1.809 1 94.75 107 GLU B O 1
ATOM 4628 N N . THR B 1 108 ? -7.906 -14.656 2.727 1 95.62 108 THR B N 1
ATOM 4629 C CA . THR B 1 108 ? -7.297 -14.156 1.498 1 95.62 108 THR B CA 1
ATOM 4630 C C . THR B 1 108 ? -6.246 -13.094 1.807 1 95.62 108 THR B C 1
ATOM 4632 O O . THR B 1 108 ? -6.043 -12.734 2.967 1 95.62 108 THR B O 1
ATOM 4635 N N . GLU B 1 109 ? -5.539 -12.68 0.797 1 93.56 109 GLU B N 1
ATOM 4636 C CA . GLU B 1 109 ? -4.516 -11.648 0.924 1 93.56 109 GLU B CA 1
ATOM 4637 C C . GLU B 1 109 ? -5.094 -10.266 0.646 1 93.56 109 GLU B C 1
ATOM 4639 O O . GLU B 1 109 ? -6.203 -10.141 0.124 1 93.56 109 GLU B O 1
ATOM 4644 N N . ASN B 1 110 ? -4.398 -9.25 1.072 1 93.38 110 ASN B N 1
ATOM 4645 C CA . ASN B 1 110 ? -4.758 -7.867 0.771 1 93.38 110 ASN B CA 1
ATOM 4646 C C . ASN B 1 110 ? -4.348 -7.48 -0.646 1 93.38 110 ASN B C 1
ATOM 4648 O O . ASN B 1 110 ? -3.262 -6.934 -0.857 1 93.38 110 ASN B O 1
ATOM 4652 N N . VAL B 1 111 ? -5.238 -7.672 -1.526 1 94.94 111 VAL B N 1
ATOM 4653 C CA . VAL B 1 111 ? -4.938 -7.559 -2.949 1 94.94 111 VAL B CA 1
ATOM 4654 C C . VAL B 1 111 ? -4.617 -6.109 -3.299 1 94.94 111 VAL B C 1
ATOM 4656 O O . VAL B 1 111 ? -3.768 -5.844 -4.152 1 94.94 111 VAL B O 1
ATOM 4659 N N . VAL B 1 112 ? -5.27 -5.203 -2.672 1 91 112 VAL B N 1
ATOM 4660 C CA . VAL B 1 112 ? -5.043 -3.791 -2.959 1 91 112 VAL B CA 1
ATOM 4661 C C . VAL B 1 112 ? -3.633 -3.396 -2.527 1 91 112 VAL B C 1
ATOM 4663 O O . VAL B 1 112 ? -2.926 -2.697 -3.258 1 91 112 VAL B O 1
ATOM 4666 N N . ALA B 1 113 ? -3.25 -3.801 -1.409 1 92.56 113 ALA B N 1
ATOM 4667 C CA . ALA B 1 113 ? -1.89 -3.547 -0.945 1 92.56 113 ALA B CA 1
ATOM 4668 C C . ALA B 1 113 ? -0.866 -4.23 -1.847 1 92.56 113 ALA B C 1
ATOM 4670 O O . ALA B 1 113 ? 0.179 -3.654 -2.16 1 92.56 113 ALA B O 1
ATOM 4671 N N . ASP B 1 114 ? -1.181 -5.445 -2.234 1 96.25 114 ASP B N 1
ATOM 4672 C CA . ASP B 1 114 ? -0.3 -6.16 -3.15 1 96.25 114 ASP B CA 1
ATOM 4673 C C . ASP B 1 114 ? -0.125 -5.395 -4.457 1 96.25 114 ASP B C 1
ATOM 4675 O O . ASP B 1 114 ? 0.99 -5.27 -4.969 1 96.25 114 ASP B O 1
ATOM 4679 N N . ALA B 1 115 ? -1.23 -4.918 -4.922 1 95.06 115 ALA B N 1
ATOM 4680 C CA . ALA B 1 115 ? -1.217 -4.164 -6.172 1 95.06 115 ALA B CA 1
ATOM 4681 C C . ALA B 1 115 ? -0.307 -2.943 -6.066 1 95.06 115 ALA B C 1
ATOM 4683 O O . ALA B 1 115 ? 0.379 -2.586 -7.027 1 95.06 115 ALA B O 1
ATOM 4684 N N . ALA B 1 116 ? -0.344 -2.344 -4.934 1 92.81 116 ALA B N 1
ATOM 4685 C CA . ALA B 1 116 ? 0.508 -1.176 -4.715 1 92.81 116 ALA B CA 1
ATOM 4686 C C . ALA B 1 116 ? 1.984 -1.558 -4.77 1 92.81 116 ALA B C 1
ATOM 4688 O O . ALA B 1 116 ? 2.801 -0.829 -5.34 1 92.81 116 ALA B O 1
ATOM 4689 N N . MET B 1 117 ? 2.316 -2.631 -4.172 1 95.56 117 MET B N 1
ATOM 4690 C CA . MET B 1 117 ? 3.699 -3.098 -4.219 1 95.56 117 MET B CA 1
ATOM 4691 C C . MET B 1 117 ? 4.109 -3.434 -5.648 1 95.56 117 MET B C 1
ATOM 4693 O O . MET B 1 117 ? 5.207 -3.078 -6.082 1 95.56 117 MET B O 1
ATOM 4697 N N . TYR B 1 118 ? 3.197 -4.137 -6.387 1 96.56 118 TYR B N 1
ATOM 4698 C CA . TYR B 1 118 ? 3.484 -4.477 -7.773 1 96.56 118 TYR B CA 1
ATOM 4699 C C . TYR B 1 118 ? 3.732 -3.225 -8.609 1 96.56 118 TYR B C 1
ATOM 4701 O O . TYR B 1 118 ? 4.695 -3.16 -9.375 1 96.56 118 TYR B O 1
ATOM 4709 N N . ASP B 1 119 ? 2.898 -2.309 -8.359 1 93 119 ASP B N 1
ATOM 4710 C CA . ASP B 1 119 ? 2.986 -1.047 -9.086 1 93 119 ASP B CA 1
ATOM 4711 C C . ASP B 1 119 ? 4.305 -0.333 -8.797 1 93 119 ASP B C 1
ATOM 4713 O O . ASP B 1 119 ? 4.945 0.194 -9.703 1 93 119 ASP B O 1
ATOM 4717 N N . ALA B 1 120 ? 4.676 -0.322 -7.605 1 91.88 120 ALA B N 1
ATOM 4718 C CA . ALA B 1 120 ? 5.922 0.325 -7.207 1 91.88 120 ALA B CA 1
ATOM 4719 C C . ALA B 1 120 ? 7.117 -0.309 -7.918 1 91.88 120 ALA B C 1
ATOM 4721 O O . ALA B 1 120 ? 8.094 0.375 -8.234 1 91.88 120 ALA B O 1
ATOM 4722 N N . LEU B 1 121 ? 7.039 -1.623 -8.188 1 94.81 121 LEU B N 1
ATOM 4723 C CA . LEU B 1 121 ? 8.133 -2.35 -8.82 1 94.81 121 LEU B CA 1
ATOM 4724 C C . LEU B 1 121 ? 7.98 -2.33 -10.344 1 94.81 121 LEU B C 1
ATOM 4726 O O . LEU B 1 121 ? 8.922 -2.67 -11.062 1 94.81 121 LEU B O 1
ATOM 4730 N N . GLY B 1 122 ? 6.863 -1.981 -10.797 1 92.19 122 GLY B N 1
ATOM 4731 C CA . GLY B 1 122 ? 6.582 -2.043 -12.227 1 92.19 122 GLY B CA 1
ATOM 4732 C C . GLY B 1 122 ? 6.379 -3.459 -12.727 1 92.19 122 GLY B C 1
ATOM 4733 O O . GLY B 1 122 ? 6.773 -3.785 -13.852 1 92.19 122 GLY B O 1
ATOM 4734 N N . LEU B 1 123 ? 5.84 -4.297 -11.852 1 94.06 123 LEU B N 1
ATOM 4735 C CA . LEU B 1 123 ? 5.617 -5.699 -12.188 1 94.06 123 LEU B CA 1
ATOM 4736 C C . LEU B 1 123 ? 4.141 -6.062 -12.039 1 94.06 123 LEU B C 1
ATOM 4738 O O . LEU B 1 123 ? 3.375 -5.332 -11.414 1 94.06 123 LEU B O 1
ATOM 4742 N N . GLY B 1 124 ? 3.758 -7.145 -12.727 1 94.44 124 GLY B N 1
ATOM 4743 C CA . GLY B 1 124 ? 2.42 -7.676 -12.516 1 94.44 124 GLY B CA 1
ATOM 4744 C C . GLY B 1 124 ? 1.359 -6.953 -13.328 1 94.44 124 GLY B C 1
ATOM 4745 O O . GLY B 1 124 ? 1.584 -6.617 -14.492 1 94.44 124 GLY B O 1
ATOM 4746 N N . LEU B 1 125 ? 0.187 -6.871 -12.664 1 93.44 125 LEU B N 1
ATOM 4747 C CA . LEU B 1 125 ? -0.961 -6.27 -13.336 1 93.44 125 LEU B CA 1
ATOM 4748 C C . LEU B 1 125 ? -1.181 -4.836 -12.859 1 93.44 125 LEU B C 1
ATOM 4750 O O . LEU B 1 125 ? -0.628 -4.43 -11.836 1 93.44 125 LEU B O 1
ATOM 4754 N N . SER B 1 126 ? -1.938 -4.109 -13.609 1 90.5 126 SER B N 1
ATOM 4755 C CA . SER B 1 126 ? -2.26 -2.742 -13.219 1 90.5 126 SER B CA 1
ATOM 4756 C C . SER B 1 126 ? -3.125 -2.715 -11.969 1 90.5 126 SER B C 1
ATOM 4758 O O . SER B 1 126 ? -3.777 -3.707 -11.633 1 90.5 126 SER B O 1
ATOM 4760 N N . ARG B 1 127 ? -3.125 -1.627 -11.352 1 88.31 127 ARG B N 1
ATOM 4761 C CA . ARG B 1 127 ? -3.914 -1.464 -10.133 1 88.31 127 ARG B CA 1
ATOM 4762 C C . ARG B 1 127 ? -5.402 -1.646 -10.422 1 88.31 127 ARG B C 1
ATOM 4764 O O . ARG B 1 127 ? -6.121 -2.248 -9.617 1 88.31 127 ARG B O 1
ATOM 4771 N N . GLY B 1 128 ? -5.852 -1.093 -11.516 1 85.94 128 GLY B N 1
ATOM 4772 C CA . GLY B 1 128 ? -7.246 -1.273 -11.898 1 85.94 128 GLY B CA 1
ATOM 4773 C C . GLY B 1 128 ? -7.621 -2.729 -12.117 1 85.94 128 GLY B C 1
ATOM 4774 O O . GLY B 1 128 ? -8.664 -3.184 -11.633 1 85.94 128 GLY B O 1
ATOM 4775 N N . GLU B 1 129 ? -6.844 -3.428 -12.812 1 91.69 129 GLU B N 1
ATOM 4776 C CA . GLU B 1 129 ? -7.078 -4.852 -13.047 1 91.69 129 GLU B CA 1
ATOM 4777 C C . GLU B 1 129 ? -7.039 -5.637 -11.742 1 91.69 129 GLU B C 1
ATOM 4779 O O . GLU B 1 129 ? -7.844 -6.555 -11.539 1 91.69 129 GLU B O 1
ATOM 4784 N N . MET B 1 130 ? -6.133 -5.223 -10.875 1 95.06 130 MET B N 1
ATOM 4785 C CA . MET B 1 130 ? -5.992 -5.918 -9.594 1 95.06 130 MET B CA 1
ATOM 4786 C C . MET B 1 130 ? -7.219 -5.695 -8.719 1 95.06 130 MET B C 1
ATOM 4788 O O . MET B 1 130 ? -7.594 -6.57 -7.934 1 95.06 130 MET B O 1
ATOM 4792 N N . TYR B 1 131 ? -7.785 -4.57 -8.812 1 90.44 131 TYR B N 1
ATOM 4793 C CA . TYR B 1 131 ? -9.023 -4.359 -8.07 1 90.44 131 TYR B CA 1
ATOM 4794 C C . TYR B 1 131 ? -10.109 -5.328 -8.531 1 90.44 131 TYR B C 1
ATOM 4796 O O . TYR B 1 131 ? -10.859 -5.859 -7.715 1 90.44 131 TYR B O 1
ATOM 4804 N N . GLY B 1 132 ? -10.227 -5.535 -9.883 1 92.25 132 GLY B N 1
ATOM 4805 C CA . GLY B 1 132 ? -11.117 -6.555 -10.406 1 92.25 132 GLY B CA 1
ATOM 4806 C C . GLY B 1 132 ? -10.805 -7.945 -9.891 1 92.25 132 GLY B C 1
ATOM 4807 O O . GLY B 1 132 ? -11.711 -8.719 -9.586 1 92.25 132 GLY B O 1
ATOM 4808 N N . VAL B 1 133 ? -9.562 -8.211 -9.797 1 96.25 133 VAL B N 1
ATOM 4809 C CA . VAL B 1 133 ? -9.117 -9.492 -9.266 1 96.25 133 VAL B CA 1
ATOM 4810 C C . VAL B 1 133 ? -9.609 -9.656 -7.832 1 96.25 133 VAL B C 1
ATOM 4812 O O . VAL B 1 133 ? -10.094 -10.727 -7.457 1 96.25 133 VAL B O 1
ATOM 4815 N N . MET B 1 134 ? -9.469 -8.578 -7.062 1 95.19 134 MET B N 1
ATOM 4816 C CA . MET B 1 134 ? -9.914 -8.609 -5.672 1 95.19 134 MET B CA 1
ATOM 4817 C C . MET B 1 134 ? -11.3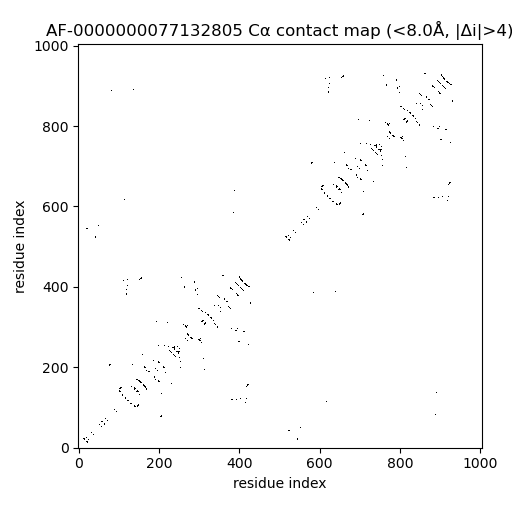98 -8.945 -5.59 1 95.19 134 MET B C 1
ATOM 4819 O O . MET B 1 134 ? -11.805 -9.789 -4.789 1 95.19 134 MET B O 1
ATOM 4823 N N . LEU B 1 135 ? -12.211 -8.344 -6.422 1 93.38 135 LEU B N 1
ATOM 4824 C CA . LEU B 1 135 ? -13.648 -8.586 -6.414 1 93.38 135 LEU B CA 1
ATOM 4825 C C . LEU B 1 135 ? -13.969 -10 -6.875 1 93.38 135 LEU B C 1
ATOM 4827 O O . LEU B 1 135 ? -14.898 -10.633 -6.363 1 93.38 135 LEU B O 1
ATOM 4831 N N . ALA B 1 136 ? -13.227 -10.43 -7.855 1 94.88 136 ALA B N 1
ATOM 4832 C CA . ALA B 1 136 ? -13.398 -11.805 -8.32 1 94.88 136 ALA B CA 1
ATOM 4833 C C . ALA B 1 136 ? -13.078 -12.805 -7.211 1 94.88 136 ALA B C 1
ATOM 4835 O O . ALA B 1 136 ? -13.805 -13.781 -7.02 1 94.88 136 ALA B O 1
ATOM 4836 N N . MET B 1 137 ? -12.039 -12.57 -6.516 1 96.94 137 MET B N 1
ATOM 4837 C CA . MET B 1 137 ? -11.648 -13.43 -5.406 1 96.94 137 MET B CA 1
ATOM 4838 C C . MET B 1 137 ? -12.719 -13.445 -4.324 1 96.94 137 MET B C 1
ATOM 4840 O O . MET B 1 137 ? -13.008 -14.492 -3.74 1 96.94 137 MET B O 1
ATOM 4844 N N . LYS B 1 138 ? -13.25 -12.305 -4.055 1 94.06 138 LYS B N 1
ATOM 4845 C CA . LYS B 1 138 ? -14.344 -12.203 -3.094 1 94.06 138 LYS B CA 1
ATOM 4846 C C . LYS B 1 138 ? -15.523 -13.07 -3.516 1 94.06 138 LYS B C 1
ATOM 4848 O O . LYS B 1 138 ? -16.062 -13.836 -2.709 1 94.06 138 LYS B O 1
ATOM 4853 N N . ARG B 1 139 ? -15.898 -12.938 -4.75 1 93.19 139 ARG B N 1
ATOM 4854 C CA . ARG B 1 139 ? -17.016 -13.719 -5.273 1 93.19 139 ARG B CA 1
ATOM 4855 C C . ARG B 1 139 ? -16.734 -15.211 -5.172 1 93.19 139 ARG B C 1
ATOM 4857 O O . ARG B 1 139 ? -17.594 -15.984 -4.746 1 93.19 139 ARG B O 1
ATOM 4864 N N . LEU B 1 140 ? -15.57 -15.594 -5.551 1 95.44 140 LEU B N 1
ATOM 4865 C CA . LEU B 1 140 ? -15.164 -17 -5.508 1 95.44 140 LEU B CA 1
ATOM 4866 C C . LEU B 1 140 ? -15.141 -17.516 -4.074 1 95.44 140 LEU B C 1
ATOM 4868 O O . LEU B 1 140 ? -15.664 -18.594 -3.793 1 95.44 140 LEU B O 1
ATOM 4872 N N . GLY B 1 141 ? -14.555 -16.766 -3.232 1 95.75 141 GLY B N 1
ATOM 4873 C CA . GLY B 1 141 ? -14.398 -17.188 -1.848 1 95.75 141 GLY B CA 1
ATOM 4874 C C . GLY B 1 141 ? -15.703 -17.234 -1.086 1 95.75 141 GLY B C 1
ATOM 4875 O O . GLY B 1 141 ? -15.859 -18.047 -0.163 1 95.75 141 GLY B O 1
ATOM 4876 N N . GLU B 1 142 ? -16.641 -16.422 -1.47 1 93.25 142 GLU B N 1
ATOM 4877 C CA . GLU B 1 142 ? -17.906 -16.328 -0.75 1 93.25 142 GLU B CA 1
ATOM 4878 C C . GLU B 1 142 ? -18.875 -17.391 -1.229 1 93.25 142 GLU B C 1
ATOM 4880 O O . GLU B 1 142 ? -19.938 -17.594 -0.621 1 93.25 142 GLU B O 1
ATOM 4885 N N . ASP B 1 143 ? -18.578 -18.031 -2.27 1 91.69 143 ASP B N 1
ATOM 4886 C CA . ASP B 1 143 ? -19.469 -19.062 -2.799 1 91.69 143 ASP B CA 1
ATOM 4887 C C . ASP B 1 143 ? -19.672 -20.188 -1.784 1 91.69 143 ASP B C 1
ATOM 4889 O O . ASP B 1 143 ? -18.734 -20.906 -1.439 1 91.69 143 ASP B O 1
ATOM 4893 N N . PRO B 1 144 ? -20.891 -20.359 -1.358 1 91.06 144 PRO B N 1
ATOM 4894 C CA . PRO B 1 144 ? -21.141 -21.359 -0.319 1 91.06 144 PRO B CA 1
ATOM 4895 C C . PRO B 1 144 ? -21.062 -22.781 -0.843 1 91.06 144 PRO B C 1
ATOM 4897 O O . PRO B 1 144 ? -20.922 -23.734 -0.058 1 91.06 144 PRO B O 1
ATOM 4900 N N . GLU B 1 145 ? -21.156 -22.938 -2.121 1 89.25 145 GLU B N 1
ATOM 4901 C CA . GLU B 1 145 ? -21.109 -24.281 -2.703 1 89.25 145 GLU B CA 1
ATOM 4902 C C . GLU B 1 145 ? -19.688 -24.797 -2.785 1 89.25 145 GLU B C 1
ATOM 4904 O O . GLU B 1 145 ? -19.438 -25.984 -2.592 1 89.25 145 GLU B O 1
ATOM 4909 N N . LYS B 1 146 ? -18.797 -23.969 -3.02 1 90.31 146 LYS B N 1
ATOM 4910 C CA . LYS B 1 146 ? -17.406 -24.391 -3.217 1 90.31 146 LYS B CA 1
ATOM 4911 C C . LYS B 1 146 ? -16.688 -24.562 -1.881 1 90.31 146 LYS B C 1
ATOM 4913 O O . LYS B 1 146 ? -15.742 -25.344 -1.779 1 90.31 146 LYS B O 1
ATOM 4918 N N . LYS B 1 147 ? -17.078 -23.844 -0.896 1 91.44 147 LYS B N 1
ATOM 4919 C CA . LYS B 1 147 ? -16.578 -23.984 0.469 1 91.44 147 LYS B CA 1
ATOM 4920 C C . LYS B 1 147 ? -15.062 -23.875 0.505 1 91.44 147 LYS B C 1
ATOM 4922 O O . LYS B 1 147 ? -14.391 -24.75 1.066 1 91.44 147 LYS B O 1
ATOM 4927 N N . LEU B 1 148 ? -14.539 -22.875 0.016 1 95.75 148 LEU B N 1
ATOM 4928 C CA . LEU B 1 148 ? -13.102 -22.656 -0.038 1 95.75 148 LEU B CA 1
ATOM 4929 C C . LEU B 1 148 ? -12.586 -22.109 1.292 1 95.75 148 LEU B C 1
ATOM 4931 O O . LEU B 1 148 ? -13.25 -21.297 1.933 1 95.75 148 LEU B O 1
ATOM 4935 N N . ALA B 1 149 ? -11.445 -22.594 1.669 1 95.81 149 ALA B N 1
ATOM 4936 C CA . ALA B 1 149 ? -10.82 -22.109 2.9 1 95.81 149 ALA B CA 1
ATOM 4937 C C . ALA B 1 149 ? -9.961 -20.891 2.637 1 95.81 149 ALA B C 1
ATOM 4939 O O . ALA B 1 149 ? -9.977 -19.922 3.414 1 95.81 149 ALA B O 1
ATOM 4940 N N . THR B 1 150 ? -9.164 -20.969 1.625 1 96.69 150 THR B N 1
ATOM 4941 C CA . THR B 1 150 ? -8.297 -19.859 1.241 1 96.69 150 THR B CA 1
ATOM 4942 C C . THR B 1 150 ? -8.445 -19.547 -0.245 1 96.69 150 THR B C 1
ATOM 4944 O O . THR B 1 150 ? -8.805 -20.422 -1.035 1 96.69 150 THR B O 1
ATOM 4947 N N . VAL B 1 151 ? -8.266 -18.344 -0.609 1 97.81 151 VAL B N 1
ATOM 4948 C CA . VAL B 1 151 ? -8.211 -17.938 -2.008 1 97.81 151 VAL B CA 1
ATOM 4949 C C . VAL B 1 151 ? -7.066 -16.953 -2.215 1 97.81 151 VAL B C 1
ATOM 4951 O O . VAL B 1 151 ? -6.988 -15.922 -1.53 1 97.81 151 VAL B O 1
ATOM 4954 N N . ARG B 1 152 ? -6.215 -17.219 -3.07 1 97.38 152 ARG B N 1
ATOM 4955 C CA . ARG B 1 152 ? -5.086 -16.375 -3.43 1 97.38 152 ARG B CA 1
ATOM 4956 C C . ARG B 1 152 ? -4.996 -16.188 -4.941 1 97.38 152 ARG B C 1
ATOM 4958 O O . ARG B 1 152 ? -5.289 -17.109 -5.703 1 97.38 152 ARG B O 1
ATOM 4965 N N . PHE B 1 153 ? -4.621 -15 -5.312 1 98.44 153 PHE B N 1
ATOM 4966 C CA . PHE B 1 153 ? -4.398 -14.758 -6.734 1 98.44 153 PHE B CA 1
ATOM 4967 C C . PHE B 1 153 ? -3.039 -15.289 -7.168 1 98.44 153 PHE B C 1
ATOM 4969 O O . PHE B 1 153 ? -2.002 -14.789 -6.727 1 98.44 153 PHE B O 1
ATOM 4976 N N . PHE B 1 154 ? -3.066 -16.297 -7.984 1 98.56 154 PHE B N 1
ATOM 4977 C CA . PHE B 1 154 ? -1.833 -16.875 -8.508 1 98.56 154 PHE B CA 1
ATOM 4978 C C . PHE B 1 154 ? -1.216 -15.961 -9.562 1 98.56 154 PHE B C 1
ATOM 4980 O O . PHE B 1 154 ? -0.009 -15.711 -9.547 1 98.56 154 PHE B O 1
ATOM 4987 N N . GLY B 1 155 ? -2.01 -15.586 -10.375 1 98.56 155 GLY B N 1
ATOM 4988 C CA . GLY B 1 155 ? -1.529 -14.742 -11.461 1 98.56 155 GLY B CA 1
ATOM 4989 C C . GLY B 1 155 ? -2.344 -14.883 -12.734 1 98.56 155 GLY B C 1
ATOM 4990 O O . GLY B 1 155 ? -3.533 -15.203 -12.68 1 98.56 155 GLY B O 1
ATOM 4991 N N . LYS B 1 156 ? -1.73 -14.547 -13.805 1 98.38 156 LYS B N 1
ATOM 4992 C CA . LYS B 1 156 ? -2.371 -14.562 -15.117 1 98.38 156 LYS B CA 1
ATOM 4993 C C . LYS B 1 156 ? -1.532 -15.344 -16.125 1 98.38 156 LYS B C 1
ATOM 4995 O O . LYS B 1 156 ? -0.351 -15.047 -16.312 1 98.38 156 LYS B O 1
ATOM 5000 N N . MET B 1 157 ? -2.133 -16.359 -16.672 1 98.19 157 MET B N 1
ATOM 5001 C CA . MET B 1 157 ? -1.516 -17.125 -17.766 1 98.19 157 MET B CA 1
ATOM 5002 C C . MET B 1 157 ? -1.952 -16.578 -19.125 1 98.19 157 MET B C 1
ATOM 5004 O O . MET B 1 157 ? -3.146 -16.516 -19.422 1 98.19 157 MET B O 1
ATOM 5008 N N . LEU B 1 158 ? -1.004 -16.25 -19.938 1 95.75 158 LEU B N 1
ATOM 5009 C CA . LEU B 1 158 ? -1.301 -15.609 -21.203 1 95.75 158 LEU B CA 1
ATOM 5010 C C . LEU B 1 158 ? -1.534 -16.656 -22.297 1 95.75 158 LEU B C 1
ATOM 5012 O O . LEU B 1 158 ? -0.819 -17.656 -22.359 1 95.75 158 LEU B O 1
ATOM 5016 N N . GLY B 1 159 ? -2.574 -16.469 -23.031 1 94.38 159 GLY B N 1
ATOM 5017 C CA . GLY B 1 159 ? -2.896 -17.328 -24.156 1 94.38 159 GLY B CA 1
ATOM 5018 C C . GLY B 1 159 ? -2.932 -16.578 -25.484 1 94.38 159 GLY B C 1
ATOM 5019 O O . GLY B 1 159 ? -2.842 -15.359 -25.516 1 94.38 159 GLY B O 1
ATOM 5020 N N . THR B 1 160 ? -3.092 -17.328 -26.547 1 92.62 160 THR B N 1
ATOM 5021 C CA . THR B 1 160 ? -3.086 -16.75 -27.875 1 92.62 160 THR B CA 1
ATOM 5022 C C . THR B 1 160 ? -4.418 -16.062 -28.172 1 92.62 160 THR B C 1
ATOM 5024 O O . THR B 1 160 ? -4.453 -15.016 -28.844 1 92.62 160 THR B O 1
ATOM 5027 N N . THR B 1 161 ? -5.477 -16.641 -27.688 1 89.94 161 THR B N 1
ATOM 5028 C CA . THR B 1 161 ? -6.801 -16.078 -27.938 1 89.94 161 THR B CA 1
ATOM 5029 C C . THR B 1 161 ? -7.348 -15.398 -26.688 1 89.94 161 THR B C 1
ATOM 5031 O O . THR B 1 161 ? -7.926 -14.312 -26.766 1 89.94 161 THR B O 1
ATOM 5034 N N . ALA B 1 162 ? -7.164 -16.078 -25.625 1 92.44 162 ALA B N 1
ATOM 5035 C CA . ALA B 1 162 ? -7.629 -15.539 -24.344 1 92.44 162 ALA B CA 1
ATOM 5036 C C . ALA B 1 162 ? -6.688 -15.93 -23.219 1 92.44 162 ALA B C 1
ATOM 5038 O O . ALA B 1 162 ? -6.051 -16.984 -23.25 1 92.44 162 ALA B O 1
ATOM 5039 N N . ASP B 1 163 ? -6.672 -15.047 -22.281 1 96.12 163 ASP B N 1
ATOM 5040 C CA . ASP B 1 163 ? -5.844 -15.289 -21.109 1 96.12 163 ASP B CA 1
ATOM 5041 C C . ASP B 1 163 ? -6.637 -16 -20.016 1 96.12 163 ASP B C 1
ATOM 5043 O O . ASP B 1 163 ? -7.863 -16.109 -20.109 1 96.12 163 ASP B O 1
ATOM 5047 N N . TYR B 1 164 ? -5.914 -16.531 -19.047 1 98.12 164 TYR B N 1
ATOM 5048 C CA . TYR B 1 164 ? -6.527 -17.141 -17.859 1 98.12 164 TYR B CA 1
ATOM 5049 C C . TYR B 1 164 ? -6.109 -16.406 -16.594 1 98.12 164 TYR B C 1
ATOM 5051 O O . TYR B 1 164 ? -4.918 -16.328 -16.281 1 98.12 164 TYR B O 1
ATOM 5059 N N . TYR B 1 165 ? -7.09 -15.797 -15.891 1 98.12 165 TYR B N 1
ATOM 5060 C CA . TYR B 1 165 ? -6.832 -15.438 -14.5 1 98.12 165 TYR B CA 1
ATOM 5061 C C . TYR B 1 165 ? -6.871 -16.672 -13.602 1 98.12 165 TYR B C 1
ATOM 5063 O O . TYR B 1 165 ? -7.844 -17.422 -13.617 1 98.12 165 TYR B O 1
ATOM 5071 N N . VAL B 1 166 ? -5.836 -16.875 -12.852 1 98.75 166 VAL B N 1
ATOM 5072 C CA . VAL B 1 166 ? -5.699 -18.109 -12.086 1 98.75 166 VAL B CA 1
ATOM 5073 C C . VAL B 1 166 ? -5.797 -17.812 -10.594 1 98.75 166 VAL B C 1
ATOM 5075 O O . VAL B 1 166 ? -5.082 -16.938 -10.086 1 98.75 166 VAL B O 1
ATOM 5078 N N . PHE B 1 167 ? -6.684 -18.5 -9.906 1 98.62 167 PHE B N 1
ATOM 5079 C CA . PHE B 1 167 ? -6.891 -18.375 -8.469 1 98.62 167 PHE B CA 1
ATOM 5080 C C . PHE B 1 167 ? -6.531 -19.672 -7.746 1 98.62 167 PHE B C 1
ATOM 5082 O O . PHE B 1 167 ? -7.027 -20.734 -8.102 1 98.62 167 PHE B O 1
ATOM 5089 N N . GLU B 1 168 ? -5.648 -19.578 -6.801 1 98.56 168 GLU B N 1
ATOM 5090 C CA . GLU B 1 168 ? -5.203 -20.703 -5.992 1 98.56 168 GLU B CA 1
ATOM 5091 C C . GLU B 1 168 ? -6.016 -20.812 -4.707 1 98.56 168 GLU B C 1
ATOM 5093 O O . GLU B 1 168 ? -6.176 -19.844 -3.977 1 98.56 168 GLU B O 1
ATOM 5098 N N . SER B 1 169 ? -6.516 -22.016 -4.426 1 97.38 169 SER B N 1
ATOM 5099 C CA . SER B 1 169 ? -7.387 -22.172 -3.266 1 97.38 169 SER B CA 1
ATOM 5100 C C . SER B 1 169 ? -7.121 -23.5 -2.543 1 97.38 169 SER B C 1
ATOM 5102 O O . SER B 1 169 ? -6.457 -24.375 -3.086 1 97.38 169 SER B O 1
ATOM 5104 N N . THR B 1 170 ? -7.512 -23.5 -1.299 1 95.38 170 THR B N 1
ATOM 5105 C CA . THR B 1 170 ? -7.586 -24.734 -0.519 1 95.38 170 THR B CA 1
ATOM 5106 C C . THR B 1 170 ? -9.031 -25.031 -0.121 1 95.38 170 THR B C 1
ATOM 5108 O O . THR B 1 170 ? -9.812 -24.109 0.116 1 95.38 170 THR B O 1
ATOM 5111 N N . LEU B 1 171 ? -9.336 -26.312 -0.065 1 91.25 171 LEU B N 1
ATOM 5112 C CA . LEU B 1 171 ? -10.688 -26.734 0.271 1 91.25 171 LEU B CA 1
ATOM 5113 C C . LEU B 1 171 ? -10.82 -27 1.769 1 91.25 171 LEU B C 1
ATOM 5115 O O . LEU B 1 171 ? -9.883 -27.5 2.402 1 91.25 171 LEU B O 1
ATOM 5119 N N . LYS B 1 172 ? -11.992 -26.609 2.305 1 90.62 172 LYS B N 1
ATOM 5120 C CA . LYS B 1 172 ? -12.266 -26.906 3.707 1 90.62 172 LYS B CA 1
ATOM 5121 C C . LYS B 1 172 ? -12.414 -28.406 3.924 1 90.62 172 LYS B C 1
ATOM 5123 O O . LYS B 1 172 ? -11.977 -28.938 4.949 1 90.62 172 LYS B O 1
ATOM 5128 N N . GLU B 1 173 ? -12.977 -29.031 2.92 1 85.62 173 GLU B N 1
ATOM 5129 C CA . GLU B 1 173 ? -13.172 -30.484 2.953 1 85.62 173 GLU B CA 1
ATOM 5130 C C . GLU B 1 173 ? -12.648 -31.141 1.682 1 85.62 173 GLU B C 1
ATOM 5132 O O . GLU B 1 173 ? -13.391 -31.328 0.718 1 85.62 173 GLU B O 1
ATOM 5137 N N . PRO B 1 174 ? -11.375 -31.422 1.768 1 78.62 174 PRO B N 1
ATOM 5138 C CA . PRO B 1 174 ? -10.836 -32.031 0.558 1 78.62 174 PRO B CA 1
ATOM 5139 C C . PRO B 1 174 ? -11.398 -33.438 0.32 1 78.62 174 PRO B C 1
ATOM 5141 O O . PRO B 1 174 ? -11.727 -34.156 1.275 1 78.62 174 PRO B O 1
ATOM 5144 N N . ALA B 1 175 ? -11.688 -33.688 -0.998 1 71.12 175 ALA B N 1
ATOM 5145 C CA . ALA B 1 175 ? -12.211 -35 -1.367 1 71.12 175 ALA B CA 1
ATOM 5146 C C . ALA B 1 175 ? -11.156 -36.094 -1.137 1 71.12 175 ALA B C 1
ATOM 5148 O O . ALA B 1 175 ? -9.961 -35.875 -1.315 1 71.12 175 ALA B O 1
ATOM 5149 N N . PRO B 1 176 ? -11.664 -37.188 -0.65 1 68.62 176 PRO B N 1
ATOM 5150 C CA . PRO B 1 176 ? -10.719 -38.281 -0.457 1 68.62 176 PRO B CA 1
ATOM 5151 C C . PRO B 1 176 ? -10.094 -38.781 -1.766 1 68.62 176 PRO B C 1
ATOM 5153 O O . PRO B 1 176 ? -10.648 -38.531 -2.842 1 68.62 176 PRO B O 1
ATOM 5156 N N . ALA B 1 177 ? -8.859 -39.25 -1.794 1 63.44 177 ALA B N 1
ATOM 5157 C CA . ALA B 1 177 ? -8.117 -39.75 -2.945 1 63.44 177 ALA B CA 1
ATOM 5158 C C . ALA B 1 177 ? -8.945 -40.75 -3.754 1 63.44 177 ALA B C 1
ATOM 5160 O O . ALA B 1 177 ? -9.664 -41.562 -3.186 1 63.44 177 ALA B O 1
ATOM 5161 N N . PRO B 1 178 ? -9.047 -40.438 -5.102 1 59.75 178 PRO B N 1
ATOM 5162 C CA . PRO B 1 178 ? -9.781 -41.438 -5.898 1 59.75 178 PRO B CA 1
ATOM 5163 C C . PRO B 1 178 ? -9.266 -42.844 -5.691 1 59.75 178 PRO B C 1
ATOM 5165 O O . PRO B 1 178 ? -8.062 -43.062 -5.539 1 59.75 178 PRO B O 1
ATOM 5168 N N . GLU B 1 179 ? -10.039 -43.719 -5.227 1 56.78 179 GLU B N 1
ATOM 5169 C CA . GLU B 1 179 ? -9.711 -45.125 -5.004 1 56.78 179 GLU B CA 1
ATOM 5170 C C . GLU B 1 179 ? -9.242 -45.781 -6.293 1 56.78 179 GLU B C 1
ATOM 5172 O O . GLU B 1 179 ? -8.859 -46.938 -6.289 1 56.78 179 GLU B O 1
ATOM 5177 N N . GLY B 1 180 ? -9.086 -45.031 -7.367 1 54.75 180 GLY B N 1
ATOM 5178 C CA . GLY B 1 180 ? -8.898 -45.812 -8.578 1 54.75 180 GLY B CA 1
ATOM 5179 C C . GLY B 1 180 ? -7.52 -46.438 -8.68 1 54.75 180 GLY B C 1
ATOM 5180 O O . GLY B 1 180 ? -6.57 -46 -8.055 1 54.75 180 GLY B O 1
ATOM 5181 N N . GLU B 1 181 ? -7.422 -47.75 -9.172 1 59.94 181 GLU B N 1
ATOM 5182 C CA . GLU B 1 181 ? -6.266 -48.625 -9.383 1 59.94 181 GLU B CA 1
ATOM 5183 C C . GLU B 1 181 ? -5.332 -48.031 -10.438 1 59.94 181 GLU B C 1
ATOM 5185 O O . GLU B 1 181 ? -5.762 -47.719 -11.555 1 59.94 181 GLU B O 1
ATOM 5190 N N . THR B 1 182 ? -4.188 -47.281 -9.984 1 67.62 182 THR B N 1
ATOM 5191 C CA . THR B 1 182 ? -3.123 -46.875 -10.891 1 67.62 182 THR B CA 1
ATOM 5192 C C . THR B 1 182 ? -2.539 -48.094 -11.617 1 67.62 182 THR B C 1
ATOM 5194 O O . THR B 1 182 ? -2.33 -49.156 -11.016 1 67.62 182 THR B O 1
ATOM 5197 N N . ALA B 1 183 ? -2.674 -48.031 -12.945 1 66.75 183 ALA B N 1
ATOM 5198 C CA . ALA B 1 183 ? -2.148 -49.125 -13.758 1 66.75 183 ALA B CA 1
ATOM 5199 C C . ALA B 1 183 ? -0.754 -49.531 -13.289 1 66.75 183 ALA B C 1
ATOM 5201 O O . ALA B 1 183 ? -0.018 -48.719 -12.727 1 66.75 183 ALA B O 1
ATOM 5202 N N . GLU B 1 184 ? -0.386 -50.781 -13.484 1 66.44 184 GLU B N 1
ATOM 5203 C CA . GLU B 1 184 ? 0.92 -51.312 -13.109 1 66.44 184 GLU B CA 1
ATOM 5204 C C . GLU B 1 184 ? 2.049 -50.5 -13.766 1 66.44 184 GLU B C 1
ATOM 5206 O O . GLU B 1 184 ? 2.006 -50.25 -14.969 1 66.44 184 GLU B O 1
ATOM 5211 N N . GLY B 1 185 ? 3.053 -49.906 -13.07 1 69.81 185 GLY B N 1
ATOM 5212 C CA . GLY B 1 185 ? 4.215 -49.188 -13.562 1 69.81 185 GLY B CA 1
ATOM 5213 C C . GLY B 1 185 ? 4.02 -47.688 -13.586 1 69.81 185 GLY B C 1
ATOM 5214 O O . GLY B 1 185 ? 4.969 -46.938 -13.82 1 69.81 185 GLY B O 1
ATOM 5215 N N . GLU B 1 186 ? 2.814 -47.344 -13.375 1 81.31 186 GLU B N 1
ATOM 5216 C CA . GLU B 1 186 ? 2.561 -45.906 -13.406 1 81.31 186 GLU B CA 1
ATOM 5217 C C . GLU B 1 186 ? 2.633 -45.281 -12.008 1 81.31 186 GLU B C 1
ATOM 5219 O O . GLU B 1 186 ? 2.32 -45.969 -11.016 1 81.31 186 GLU B O 1
ATOM 5224 N N . VAL B 1 187 ? 3.197 -44.125 -11.93 1 88.62 187 VAL B N 1
ATOM 5225 C CA . VAL B 1 187 ? 3.271 -43.406 -10.664 1 88.62 187 VAL B CA 1
ATOM 5226 C C . VAL B 1 187 ? 1.896 -42.844 -10.297 1 88.62 187 VAL B C 1
ATOM 5228 O O . VAL B 1 187 ? 1.277 -42.156 -11.094 1 88.62 187 VAL B O 1
ATOM 5231 N N . PRO B 1 188 ? 1.341 -43.219 -9.25 1 89.56 188 PRO B N 1
ATOM 5232 C CA . PRO B 1 188 ? 0.002 -42.781 -8.859 1 89.56 188 PRO B CA 1
ATOM 5233 C C . PRO B 1 188 ? -0.049 -41.281 -8.531 1 89.56 188 PRO B C 1
ATOM 5235 O O . PRO B 1 188 ? 0.929 -40.719 -8.031 1 89.56 188 PRO B O 1
ATOM 5238 N N . PRO B 1 189 ? -1.16 -40.688 -8.859 1 90.56 189 PRO B N 1
ATOM 5239 C CA . PRO B 1 189 ? -1.313 -39.281 -8.484 1 90.56 189 PRO B CA 1
ATOM 5240 C C . PRO B 1 189 ? -1.438 -39.094 -6.977 1 90.56 189 PRO B C 1
ATOM 5242 O O . PRO B 1 189 ? -1.784 -40.031 -6.254 1 90.56 189 PRO B O 1
ATOM 5245 N N . GLU B 1 190 ? -1.071 -37.938 -6.52 1 91.06 190 GLU B N 1
ATOM 5246 C CA . GLU B 1 190 ? -1.273 -37.594 -5.117 1 91.06 190 GLU B CA 1
ATOM 5247 C C . GLU B 1 190 ? -2.719 -37.156 -4.859 1 91.06 190 GLU B C 1
ATOM 5249 O O . GLU B 1 190 ? -3.363 -36.562 -5.727 1 91.06 190 GLU B O 1
ATOM 5254 N N . ALA B 1 191 ? -3.232 -37.469 -3.689 1 88.62 191 ALA B N 1
ATOM 5255 C CA . ALA B 1 191 ? -4.617 -37.156 -3.332 1 88.62 191 ALA B CA 1
ATOM 5256 C C . ALA B 1 191 ? -4.852 -35.656 -3.266 1 88.62 191 ALA B C 1
ATOM 5258 O O . ALA B 1 191 ? -3.912 -34.875 -3.074 1 88.62 191 ALA B O 1
ATOM 5259 N N . SER B 1 192 ? -6.137 -35.312 -3.467 1 89.19 192 SER B N 1
ATOM 5260 C CA . SER B 1 192 ? -6.496 -33.906 -3.312 1 89.19 192 SER B CA 1
ATOM 5261 C C . SER B 1 192 ? -6.121 -33.375 -1.929 1 89.19 192 SER B C 1
ATOM 5263 O O . SER B 1 192 ? -6.395 -34.031 -0.919 1 89.19 192 SER B O 1
ATOM 5265 N N . GLY B 1 193 ? -5.422 -32.25 -1.913 1 89.06 193 GLY B N 1
ATOM 5266 C CA . GLY B 1 193 ? -5.004 -31.672 -0.648 1 89.06 193 GLY B CA 1
ATOM 5267 C C . GLY B 1 193 ? -3.607 -32.094 -0.231 1 89.06 193 GLY B C 1
ATOM 5268 O O . GLY B 1 193 ? -3.129 -31.703 0.836 1 89.06 193 GLY B O 1
ATOM 5269 N N . GLN B 1 194 ? -2.963 -32.844 -1.152 1 88.75 194 GLN B N 1
ATOM 5270 C CA . GLN B 1 194 ? -1.631 -33.312 -0.799 1 88.75 194 GLN B CA 1
ATOM 5271 C C . GLN B 1 194 ? -0.646 -33.094 -1.943 1 88.75 194 GLN B C 1
ATOM 5273 O O . GLN B 1 194 ? -1.02 -33.188 -3.115 1 88.75 194 GLN B O 1
ATOM 5278 N N . GLY B 1 195 ? 0.529 -32.781 -1.556 1 90.19 195 GLY B N 1
ATOM 5279 C CA . GLY B 1 195 ? 1.617 -32.688 -2.516 1 90.19 195 GLY B CA 1
ATOM 5280 C C . GLY B 1 195 ? 1.326 -31.719 -3.654 1 90.19 195 GLY B C 1
ATOM 5281 O O . GLY B 1 195 ? 0.974 -30.562 -3.422 1 90.19 195 GLY B O 1
ATOM 5282 N N . ALA B 1 196 ? 1.389 -32.281 -4.895 1 93.31 196 ALA B N 1
ATOM 5283 C CA . ALA B 1 196 ? 1.17 -31.453 -6.086 1 93.31 196 ALA B CA 1
ATOM 5284 C C . ALA B 1 196 ? -0.29 -31.031 -6.195 1 93.31 196 ALA B C 1
ATOM 5286 O O . ALA B 1 196 ? -0.623 -30.141 -6.977 1 93.31 196 ALA B O 1
ATOM 5287 N N . ASN B 1 197 ? -1.138 -31.672 -5.418 1 94.31 197 ASN B N 1
ATOM 5288 C CA . ASN B 1 197 ? -2.562 -31.359 -5.438 1 94.31 197 ASN B CA 1
ATOM 5289 C C . ASN B 1 197 ? -3.02 -30.734 -4.121 1 94.31 197 ASN B C 1
ATOM 5291 O O . ASN B 1 197 ? -4.188 -30.844 -3.75 1 94.31 197 ASN B O 1
ATOM 5295 N N . THR B 1 198 ? -2.09 -30.172 -3.416 1 92.88 198 THR B N 1
ATOM 5296 C CA . THR B 1 198 ? -2.408 -29.469 -2.182 1 92.88 198 THR B CA 1
ATOM 5297 C C . THR B 1 198 ? -3.404 -28.344 -2.447 1 92.88 198 THR B C 1
ATOM 5299 O O . THR B 1 198 ? -4.324 -28.125 -1.659 1 92.88 198 THR B O 1
ATOM 5302 N N . TYR B 1 199 ? -3.203 -27.688 -3.523 1 95.62 199 TYR B N 1
ATOM 5303 C CA . TYR B 1 199 ? -4.039 -26.547 -3.871 1 95.62 199 TYR B CA 1
ATOM 5304 C C . TYR B 1 199 ? -4.973 -26.875 -5.027 1 95.62 199 TYR B C 1
ATOM 5306 O O . TYR B 1 199 ? -4.645 -27.719 -5.875 1 95.62 199 TYR B O 1
ATOM 5314 N N . THR B 1 200 ? -6.09 -26.297 -4.949 1 96.31 200 THR B N 1
ATOM 5315 C CA . THR B 1 200 ? -7.051 -26.328 -6.043 1 96.31 200 THR B CA 1
ATOM 5316 C C . THR B 1 200 ? -7.043 -25.016 -6.812 1 96.31 200 THR B C 1
ATOM 5318 O O . THR B 1 200 ? -6.957 -23.938 -6.215 1 96.31 200 THR B O 1
ATOM 5321 N N . TYR B 1 201 ? -7.129 -25.156 -8.125 1 98.25 201 TYR B N 1
ATOM 5322 C CA . TYR B 1 201 ? -7.008 -23.953 -8.938 1 98.25 201 TYR B CA 1
ATOM 5323 C C . TYR B 1 201 ? -8.297 -23.672 -9.711 1 98.25 201 TYR B C 1
ATOM 5325 O O . TYR B 1 201 ? -8.906 -24.609 -10.25 1 98.25 201 TYR B O 1
ATOM 5333 N N . PHE B 1 202 ? -8.734 -22.453 -9.664 1 98.31 202 PHE B N 1
ATOM 5334 C CA . PHE B 1 202 ? -9.859 -21.953 -10.445 1 98.31 202 PHE B CA 1
ATOM 5335 C C . PHE B 1 202 ? -9.391 -20.938 -11.477 1 98.31 202 PHE B C 1
ATOM 5337 O O . PHE B 1 202 ? -8.453 -20.172 -11.219 1 98.31 202 PHE B O 1
ATOM 5344 N N . VAL B 1 203 ? -10.07 -20.938 -12.648 1 98.38 203 VAL B N 1
ATOM 5345 C CA . VAL B 1 203 ? -9.656 -19.984 -13.672 1 98.38 203 VAL B CA 1
ATOM 5346 C C . VAL B 1 203 ? -10.883 -19.312 -14.281 1 98.38 203 VAL B C 1
ATOM 5348 O O . VAL B 1 203 ? -11.984 -19.859 -14.219 1 98.38 203 VAL B O 1
ATOM 5351 N N . CYS B 1 204 ? -10.695 -18.125 -14.695 1 95.94 204 CYS B N 1
ATOM 5352 C CA . CYS B 1 204 ? -11.664 -17.422 -15.539 1 95.94 204 CYS B CA 1
ATOM 5353 C C . CYS B 1 204 ? -10.953 -16.594 -16.594 1 95.94 204 CYS B C 1
ATOM 5355 O O . CYS B 1 204 ? -9.797 -16.219 -16.438 1 95.94 204 CYS B O 1
ATOM 5357 N N . GLN B 1 205 ? -11.594 -16.344 -17.672 1 93.06 205 GLN B N 1
ATOM 5358 C CA . GLN B 1 205 ? -11 -15.578 -18.766 1 93.06 205 GLN B CA 1
ATOM 5359 C C . GLN B 1 205 ? -11.305 -14.094 -18.625 1 93.06 205 GLN B C 1
ATOM 5361 O O . GLN B 1 205 ? -10.539 -13.25 -19.109 1 93.06 205 GLN B O 1
ATOM 5366 N N . THR B 1 206 ? -12.414 -13.828 -18.031 1 90.12 206 THR B N 1
ATOM 5367 C CA . THR B 1 206 ? -12.82 -12.453 -17.75 1 90.12 206 THR B CA 1
ATOM 5368 C C . THR B 1 206 ? -13.172 -12.297 -16.266 1 90.12 206 THR B C 1
ATOM 5370 O O . THR B 1 206 ? -13.883 -13.125 -15.703 1 90.12 206 THR B O 1
ATOM 5373 N N . LEU B 1 207 ? -12.641 -11.172 -15.82 1 90.75 207 LEU B N 1
ATOM 5374 C CA . LEU B 1 207 ? -12.969 -10.914 -14.422 1 90.75 207 LEU B CA 1
ATOM 5375 C C . LEU B 1 207 ? -14.461 -10.664 -14.25 1 90.75 207 LEU B C 1
ATOM 5377 O O . LEU B 1 207 ? -15.031 -9.812 -14.93 1 90.75 207 LEU B O 1
ATOM 5381 N N . GLY B 1 208 ? -15.164 -11.422 -13.57 1 86.5 208 GLY B N 1
ATOM 5382 C CA . GLY B 1 208 ? -16.609 -11.383 -13.414 1 86.5 208 GLY B CA 1
ATOM 5383 C C . GLY B 1 208 ? -17.312 -12.555 -14.07 1 86.5 208 GLY B C 1
ATOM 5384 O O . GLY B 1 208 ? -18.516 -12.773 -13.852 1 86.5 208 GLY B O 1
ATOM 5385 N N . GLY B 1 209 ? -16.625 -13.242 -14.883 1 87.5 209 GLY B N 1
ATOM 5386 C CA . GLY B 1 209 ? -17.188 -14.422 -15.531 1 87.5 209 GLY B CA 1
ATOM 5387 C C . GLY B 1 209 ? -17.203 -15.641 -14.625 1 87.5 209 GLY B C 1
ATOM 5388 O O . GLY B 1 209 ? -16.875 -15.547 -13.438 1 87.5 209 GLY B O 1
ATOM 5389 N N . PRO B 1 210 ? -17.672 -16.703 -15.227 1 91.81 210 PRO B N 1
ATOM 5390 C CA . PRO B 1 210 ? -17.75 -17.938 -14.43 1 91.81 210 PRO B CA 1
ATOM 5391 C C . PRO B 1 210 ? -16.375 -18.547 -14.141 1 91.81 210 PRO B C 1
ATOM 5393 O O . PRO B 1 210 ? -15.484 -18.484 -14.992 1 91.81 210 PRO B O 1
ATOM 5396 N N . PHE B 1 211 ? -16.344 -19.125 -13.023 1 95.94 211 PHE B N 1
ATOM 5397 C CA . PHE B 1 211 ? -15.109 -19.797 -12.633 1 95.94 211 PHE B CA 1
ATOM 5398 C C . PHE B 1 211 ? -15.156 -21.266 -13.031 1 95.94 211 PHE B C 1
ATOM 5400 O O . PHE B 1 211 ? -16.203 -21.922 -12.906 1 95.94 211 PHE B O 1
ATOM 5407 N N . THR B 1 212 ? -14.055 -21.703 -13.484 1 97.44 212 THR B N 1
ATOM 5408 C CA . THR B 1 212 ? -13.914 -23.125 -13.773 1 97.44 212 THR B CA 1
ATOM 5409 C C . THR B 1 212 ? -12.828 -23.766 -12.906 1 97.44 212 THR B C 1
ATOM 5411 O O . THR B 1 212 ? -11.711 -23.234 -12.828 1 97.44 212 THR B O 1
ATOM 5414 N N . LYS B 1 213 ? -13.211 -24.828 -12.25 1 97.06 213 LYS B N 1
ATOM 5415 C CA . LYS B 1 213 ? -12.234 -25.578 -11.469 1 97.06 213 LYS B CA 1
ATOM 5416 C C . LYS B 1 213 ? -11.352 -26.438 -12.359 1 97.06 213 LYS B C 1
ATOM 5418 O O . LYS B 1 213 ? -11.852 -27.203 -13.188 1 97.06 213 LYS B O 1
ATOM 5423 N N . LEU B 1 214 ? -10.062 -26.328 -12.195 1 97.81 214 LEU B N 1
ATOM 5424 C CA . LEU B 1 214 ? -9.141 -27.156 -12.969 1 97.81 214 LEU B CA 1
ATOM 5425 C C . LEU B 1 214 ? -9 -28.547 -12.336 1 97.81 214 LEU B C 1
ATOM 5427 O O . LEU B 1 214 ? -9.156 -28.703 -11.125 1 97.81 214 LEU B O 1
ATOM 5431 N N . PRO B 1 215 ? -8.703 -29.484 -13.18 1 95.5 215 PRO B N 1
ATOM 5432 C CA . PRO B 1 215 ? -8.555 -30.844 -12.656 1 95.5 215 PRO B CA 1
ATOM 5433 C C . PRO B 1 215 ? -7.289 -31.016 -11.82 1 95.5 215 PRO B C 1
ATOM 5435 O O . PRO B 1 215 ? -6.344 -30.234 -11.953 1 95.5 215 PRO B O 1
ATOM 5438 N N . ASP B 1 216 ? -7.355 -32.062 -11 1 94.06 216 ASP B N 1
ATOM 5439 C CA . ASP B 1 216 ? -6.137 -32.406 -10.281 1 94.06 216 ASP B CA 1
ATOM 5440 C C . ASP B 1 216 ? -5.055 -32.906 -11.234 1 94.06 216 ASP B C 1
ATOM 5442 O O . ASP B 1 216 ? -5.359 -33.469 -12.273 1 94.06 216 ASP B O 1
ATOM 5446 N N . VAL B 1 217 ? -3.898 -32.656 -10.812 1 95.19 217 VAL B N 1
ATOM 5447 C CA . VAL B 1 217 ? -2.795 -33.031 -11.695 1 95.19 217 VAL B CA 1
ATOM 5448 C C . VAL B 1 217 ? -2.391 -34.469 -11.445 1 95.19 217 VAL B C 1
ATOM 5450 O O . VAL B 1 217 ? -2.553 -35 -10.336 1 95.19 217 VAL B O 1
ATOM 5453 N N . THR B 1 218 ? -1.889 -35.094 -12.484 1 93.31 218 THR B N 1
ATOM 5454 C CA . THR B 1 218 ? -1.311 -36.438 -12.422 1 93.31 218 THR B CA 1
ATOM 5455 C C . THR B 1 218 ? 0.174 -36.406 -12.773 1 93.31 218 THR B C 1
ATOM 5457 O O . THR B 1 218 ? 0.625 -35.5 -13.5 1 93.31 218 THR B O 1
ATOM 5460 N N . PRO B 1 219 ? 0.914 -37.344 -12.203 1 94.38 219 PRO B N 1
ATOM 5461 C CA . PRO B 1 219 ? 2.336 -37.406 -12.555 1 94.38 219 PRO B CA 1
ATOM 5462 C C . PRO B 1 219 ? 2.574 -37.469 -14.055 1 94.38 219 PRO B C 1
ATOM 5464 O O . PRO B 1 219 ? 3.514 -36.875 -14.57 1 94.38 219 PRO B O 1
ATOM 5467 N N . ALA B 1 220 ? 1.766 -38.188 -14.758 1 92.69 220 ALA B N 1
ATOM 5468 C CA . ALA B 1 220 ? 1.906 -38.312 -16.203 1 92.69 220 ALA B CA 1
ATOM 5469 C C . ALA B 1 220 ? 1.755 -36.969 -16.906 1 92.69 220 ALA B C 1
ATOM 5471 O O . ALA B 1 220 ? 2.498 -36.656 -17.844 1 92.69 220 ALA B O 1
ATOM 5472 N N . THR B 1 221 ? 0.815 -36.156 -16.453 1 95.06 221 THR B N 1
ATOM 5473 C CA . THR B 1 221 ? 0.586 -34.875 -17.078 1 95.06 221 THR B CA 1
ATOM 5474 C C . THR B 1 221 ? 1.762 -33.938 -16.812 1 95.06 221 THR B C 1
ATOM 5476 O O . THR B 1 221 ? 2.168 -33.156 -17.688 1 95.06 221 THR B O 1
ATOM 5479 N N . ILE B 1 222 ? 2.334 -33.969 -15.648 1 94.44 222 ILE B N 1
ATOM 5480 C CA . ILE B 1 222 ? 3.469 -33.125 -15.297 1 94.44 222 ILE B CA 1
ATOM 5481 C C . ILE B 1 222 ? 4.688 -33.531 -16.125 1 94.44 222 ILE B C 1
ATOM 5483 O O . ILE B 1 222 ? 5.371 -32.656 -16.688 1 94.44 222 ILE B O 1
ATOM 5487 N N . ARG B 1 223 ? 4.918 -34.812 -16.156 1 92.44 223 ARG B N 1
ATOM 5488 C CA . ARG B 1 223 ? 6.066 -35.312 -16.906 1 92.44 223 ARG B CA 1
ATOM 5489 C C . ARG B 1 223 ? 5.977 -34.906 -18.375 1 92.44 223 ARG B C 1
ATOM 5491 O O . ARG B 1 223 ? 6.969 -34.5 -18.984 1 92.44 223 ARG B O 1
ATOM 5498 N N . CYS B 1 224 ? 4.852 -35.094 -18.906 1 92.62 224 CYS B N 1
ATOM 5499 C CA . CYS B 1 224 ? 4.664 -34.75 -20.312 1 92.62 224 CYS B CA 1
ATOM 5500 C C . CYS B 1 224 ? 4.793 -33.25 -20.531 1 92.62 224 CYS B C 1
ATOM 5502 O O . CYS B 1 224 ? 5.395 -32.812 -21.5 1 92.62 224 CYS B O 1
ATOM 5504 N N . ALA B 1 225 ? 4.223 -32.5 -19.656 1 93.19 225 ALA B N 1
ATOM 5505 C CA . ALA B 1 225 ? 4.266 -31.031 -19.766 1 93.19 225 ALA B CA 1
ATOM 5506 C C . ALA B 1 225 ? 5.703 -30.531 -19.75 1 93.19 225 ALA B C 1
ATOM 5508 O O . ALA B 1 225 ? 6.016 -29.5 -20.359 1 93.19 225 ALA B O 1
ATOM 5509 N N . ARG B 1 226 ? 6.543 -31.188 -19.078 1 90.44 226 ARG B N 1
ATOM 5510 C CA . ARG B 1 226 ? 7.953 -30.812 -19 1 90.44 226 ARG B CA 1
ATOM 5511 C C . ARG B 1 226 ? 8.625 -30.953 -20.359 1 90.44 226 ARG B C 1
ATOM 5513 O O . ARG B 1 226 ? 9.617 -30.281 -20.641 1 90.44 226 ARG B O 1
ATOM 5520 N N . LEU B 1 227 ? 8.047 -31.75 -21.188 1 86.88 227 LEU B N 1
ATOM 5521 C CA . LEU B 1 227 ? 8.695 -32.094 -22.453 1 86.88 227 LEU B CA 1
ATOM 5522 C C . LEU B 1 227 ? 8.117 -31.266 -23.594 1 86.88 227 LEU B C 1
ATOM 5524 O O . LEU B 1 227 ? 8.68 -31.25 -24.688 1 86.88 227 LEU B O 1
ATOM 5528 N N . ILE B 1 228 ? 7.074 -30.656 -23.281 1 87.25 228 ILE B N 1
ATOM 5529 C CA . ILE B 1 228 ? 6.402 -29.953 -24.375 1 87.25 228 ILE B CA 1
ATOM 5530 C C . ILE B 1 228 ? 6.445 -28.453 -24.141 1 87.25 228 ILE B C 1
ATOM 5532 O O . ILE B 1 228 ? 6.508 -28 -22.984 1 87.25 228 ILE B O 1
ATOM 5536 N N . LYS B 1 229 ? 6.52 -27.672 -25.25 1 87.56 229 LYS B N 1
ATOM 5537 C CA . LYS B 1 229 ? 6.41 -26.219 -25.234 1 87.56 229 LYS B CA 1
ATOM 5538 C C . LYS B 1 229 ? 5.32 -25.734 -26.188 1 87.56 229 LYS B C 1
ATOM 5540 O O . LYS B 1 229 ? 5.547 -25.625 -27.391 1 87.56 229 LYS B O 1
ATOM 5545 N N . ARG B 1 230 ? 4.176 -25.547 -25.594 1 90.5 230 ARG B N 1
ATOM 5546 C CA . ARG B 1 230 ? 3.035 -25.109 -26.406 1 90.5 230 ARG B CA 1
ATOM 5547 C C . ARG B 1 230 ? 2.301 -23.953 -25.734 1 90.5 230 ARG B C 1
ATOM 5549 O O . ARG B 1 230 ? 2.08 -23.969 -24.516 1 90.5 230 ARG B O 1
ATOM 5556 N N . TYR B 1 231 ? 1.948 -23 -26.594 1 93.88 231 TYR B N 1
ATOM 5557 C CA . TYR B 1 231 ? 1.176 -21.875 -26.078 1 93.88 231 TYR B CA 1
ATOM 5558 C C . TYR B 1 231 ? -0.239 -22.312 -25.719 1 93.88 231 TYR B C 1
ATOM 5560 O O . TYR B 1 231 ? -0.834 -23.156 -26.406 1 93.88 231 TYR B O 1
ATOM 5568 N N . LEU B 1 232 ? -0.698 -21.688 -24.719 1 95.88 232 LEU B N 1
ATOM 5569 C CA . LEU B 1 232 ? -2.111 -21.859 -24.406 1 95.88 232 LEU B CA 1
ATOM 5570 C C . LEU B 1 232 ? -2.986 -21.125 -25.422 1 95.88 232 LEU B C 1
ATOM 5572 O O . LEU B 1 232 ? -2.611 -20.062 -25.906 1 95.88 232 LEU B O 1
ATOM 5576 N N . THR B 1 233 ? -4.102 -21.641 -25.719 1 94.44 233 THR B N 1
ATOM 5577 C CA . THR B 1 233 ? -5.008 -21.016 -26.688 1 94.44 233 THR B CA 1
ATOM 5578 C C . THR B 1 233 ? -6.027 -20.141 -25.984 1 94.44 233 THR B C 1
ATOM 5580 O O . THR B 1 233 ? -6.426 -19.094 -26.516 1 94.44 233 THR B O 1
ATOM 5583 N N . GLY B 1 234 ? -6.469 -20.516 -24.844 1 95.12 234 GLY B N 1
ATOM 5584 C CA . GLY B 1 234 ? -7.543 -19.828 -24.141 1 95.12 234 GLY B CA 1
ATOM 5585 C C . GLY B 1 234 ? -8.852 -20.609 -24.156 1 95.12 234 GLY B C 1
ATOM 5586 O O . GLY B 1 234 ? -9.898 -20.062 -23.812 1 95.12 234 GLY B O 1
ATOM 5587 N N . ASP B 1 235 ? -8.75 -21.828 -24.594 1 96.12 235 ASP B N 1
ATOM 5588 C CA . ASP B 1 235 ? -9.891 -22.734 -24.578 1 96.12 235 ASP B CA 1
ATOM 5589 C C . ASP B 1 235 ? -9.562 -24 -23.781 1 96.12 235 ASP B C 1
ATOM 5591 O O . ASP B 1 235 ? -8.797 -24.844 -24.25 1 96.12 235 ASP B O 1
ATOM 5595 N N . LEU B 1 236 ? -10.25 -24.156 -22.688 1 97.31 236 LEU B N 1
ATOM 5596 C CA . LEU B 1 236 ? -9.953 -25.25 -21.766 1 97.31 236 LEU B CA 1
ATOM 5597 C C . LEU B 1 236 ? -10.273 -26.609 -22.406 1 97.31 236 LEU B C 1
ATOM 5599 O O . LEU B 1 236 ? -9.734 -27.625 -21.984 1 97.31 236 LEU B O 1
ATOM 5603 N N . ALA B 1 237 ? -11.156 -26.609 -23.375 1 96.25 237 ALA B N 1
ATOM 5604 C CA . ALA B 1 237 ? -11.586 -27.859 -24 1 96.25 237 ALA B CA 1
ATOM 5605 C C . ALA B 1 237 ? -10.758 -28.156 -25.25 1 96.25 237 ALA B C 1
ATOM 5607 O O . ALA B 1 237 ? -10.953 -29.188 -25.906 1 96.25 237 ALA B O 1
ATOM 5608 N N . ALA B 1 238 ? -9.797 -27.375 -25.484 1 95.31 238 ALA B N 1
ATOM 5609 C CA . ALA B 1 238 ? -8.977 -27.547 -26.672 1 95.31 238 ALA B CA 1
ATOM 5610 C C . ALA B 1 238 ? -8 -28.703 -26.5 1 95.31 238 ALA B C 1
ATOM 5612 O O . ALA B 1 238 ? -7.508 -28.953 -25.406 1 95.31 238 ALA B O 1
ATOM 5613 N N . ASP B 1 239 ? -7.699 -29.359 -27.625 1 94.62 239 ASP B N 1
ATOM 5614 C CA . ASP B 1 239 ? -6.652 -30.375 -27.641 1 94.62 239 ASP B CA 1
ATOM 5615 C C . ASP B 1 239 ? -5.266 -29.75 -27.609 1 94.62 239 ASP B C 1
ATOM 5617 O O . ASP B 1 239 ? -5.066 -28.641 -28.125 1 94.62 239 ASP B O 1
ATOM 5621 N N . VAL B 1 240 ? -4.426 -30.484 -26.953 1 93.88 240 VAL B N 1
ATOM 5622 C CA . VAL B 1 240 ? -3.037 -30.031 -26.906 1 93.88 240 VAL B CA 1
ATOM 5623 C C . VAL B 1 240 ? -2.219 -30.781 -27.969 1 93.88 240 VAL B C 1
ATOM 5625 O O . VAL B 1 240 ? -1.812 -31.922 -27.75 1 93.88 240 VAL B O 1
ATOM 5628 N N . SER B 1 241 ? -2.016 -30.156 -29.078 1 88.5 241 SER B N 1
ATOM 5629 C CA . SER B 1 241 ? -1.267 -30.75 -30.188 1 88.5 241 SER B CA 1
ATOM 5630 C C . SER B 1 241 ? 0.236 -30.594 -29.969 1 88.5 241 SER B C 1
ATOM 5632 O O . SER B 1 241 ? 0.789 -29.516 -30.188 1 88.5 241 SER B O 1
ATOM 5634 N N . ALA B 1 242 ? 0.789 -31.641 -29.484 1 86.75 242 ALA B N 1
ATOM 5635 C CA . ALA B 1 242 ? 2.23 -31.641 -29.234 1 86.75 242 ALA B CA 1
ATOM 5636 C C . ALA B 1 242 ? 2.803 -33.031 -29.281 1 86.75 242 ALA B C 1
ATOM 5638 O O . ALA B 1 242 ? 2.055 -34.031 -29.391 1 86.75 242 ALA B O 1
ATOM 5639 N N . TYR B 1 243 ? 4.055 -33.094 -29.469 1 84.94 243 TYR B N 1
ATOM 5640 C CA . TYR B 1 243 ? 4.77 -34.375 -29.359 1 84.94 243 TYR B CA 1
ATOM 5641 C C . TYR B 1 243 ? 5.785 -34.312 -28.219 1 84.94 243 TYR B C 1
ATOM 5643 O O . TYR B 1 243 ? 6.625 -33.438 -28.172 1 84.94 243 TYR B O 1
ATOM 5651 N N . PRO B 1 244 ? 5.754 -35.281 -27.281 1 89.19 244 PRO B N 1
ATOM 5652 C CA . PRO B 1 244 ? 4.797 -36.3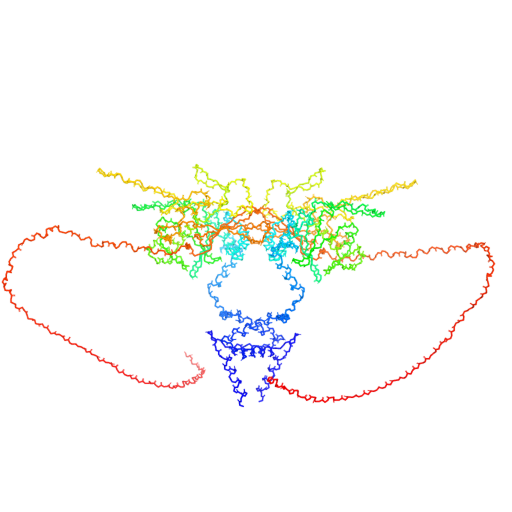75 -27.172 1 89.19 244 PRO B CA 1
ATOM 5653 C C . PRO B 1 244 ? 3.365 -35.906 -26.953 1 89.19 244 PRO B C 1
ATOM 5655 O O . PRO B 1 244 ? 3.148 -34.75 -26.562 1 89.19 244 PRO B O 1
ATOM 5658 N N . ALA B 1 245 ? 2.473 -36.812 -27.281 1 91 245 ALA B N 1
ATOM 5659 C CA . ALA B 1 245 ? 1.064 -36.469 -27.125 1 91 245 ALA B CA 1
ATOM 5660 C C . ALA B 1 245 ? 0.72 -36.219 -25.656 1 91 245 ALA B C 1
ATOM 5662 O O . ALA B 1 245 ? 1.052 -37 -24.781 1 91 245 ALA B O 1
ATOM 5663 N N . PHE B 1 246 ? 0.146 -35.188 -25.391 1 94.06 246 PHE B N 1
ATOM 5664 C CA . PHE B 1 246 ? -0.222 -34.844 -24.031 1 94.06 246 PHE B CA 1
ATOM 5665 C C . PHE B 1 246 ? -1.477 -35.562 -23.594 1 94.06 246 PHE B C 1
ATOM 5667 O O . PHE B 1 246 ? -2.479 -35.594 -24.312 1 94.06 246 PHE B O 1
ATOM 5674 N N . PRO B 1 247 ? -1.415 -36.219 -22.5 1 92.56 247 PRO B N 1
ATOM 5675 C CA . PRO B 1 247 ? -2.564 -36.969 -22.016 1 92.56 247 PRO B CA 1
ATOM 5676 C C . PRO B 1 247 ? -3.645 -36.094 -21.391 1 92.56 247 PRO B C 1
ATOM 5678 O O . PRO B 1 247 ? -3.855 -36.125 -20.172 1 92.56 247 PRO B O 1
ATOM 5681 N N . GLY B 1 248 ? -4.441 -35.406 -22.203 1 94.69 248 GLY B N 1
ATOM 5682 C CA . GLY B 1 248 ? -5.52 -34.562 -21.703 1 94.69 248 GLY B CA 1
ATOM 5683 C C . GLY B 1 248 ? -5.801 -33.375 -22.578 1 94.69 248 GLY B C 1
ATOM 5684 O O . GLY B 1 248 ? -5.266 -33.25 -23.688 1 94.69 248 GLY B O 1
ATOM 5685 N N . LEU B 1 249 ? -6.621 -32.469 -22.078 1 97.12 249 LEU B N 1
ATOM 5686 C CA . LEU B 1 249 ? -7.004 -31.25 -22.781 1 97.12 249 LEU B CA 1
ATOM 5687 C C . LEU B 1 249 ? -6.211 -30.062 -22.266 1 97.12 249 LEU B C 1
ATOM 5689 O O . LEU B 1 249 ? -5.305 -30.219 -21.438 1 97.12 249 LEU B O 1
ATOM 5693 N N . GLU B 1 250 ? -6.488 -28.953 -22.828 1 97.56 250 GLU B N 1
ATOM 5694 C CA . GLU B 1 250 ? -5.766 -27.75 -22.422 1 97.56 250 GLU B CA 1
ATOM 5695 C C . GLU B 1 250 ? -5.953 -27.484 -20.922 1 97.56 250 GLU B C 1
ATOM 5697 O O . GLU B 1 250 ? -5.047 -26.969 -20.266 1 97.56 250 GLU B O 1
ATOM 5702 N N . ALA B 1 251 ? -7.117 -27.812 -20.391 1 98.06 251 ALA B N 1
ATOM 5703 C CA . ALA B 1 251 ? -7.344 -27.656 -18.953 1 98.06 251 ALA B CA 1
ATOM 5704 C C . ALA B 1 251 ? -6.293 -28.406 -18.141 1 98.06 251 ALA B C 1
ATOM 5706 O O . ALA B 1 251 ? -5.758 -27.875 -17.172 1 98.06 251 ALA B O 1
ATOM 5707 N N . ASP B 1 252 ? -6.008 -29.609 -18.578 1 97.44 252 ASP B N 1
ATOM 5708 C CA . ASP B 1 252 ? -5.008 -30.438 -17.906 1 97.44 252 ASP B CA 1
ATOM 5709 C C . ASP B 1 252 ? -3.605 -29.859 -18.094 1 97.44 252 ASP B C 1
ATOM 5711 O O . ASP B 1 252 ? -2.787 -29.891 -17.172 1 97.44 252 ASP B O 1
ATOM 5715 N N . TYR B 1 253 ? -3.369 -29.422 -19.266 1 97.56 253 TYR B N 1
ATOM 5716 C CA . TYR B 1 253 ? -2.066 -28.844 -19.562 1 97.56 253 TYR B CA 1
ATOM 5717 C C . TYR B 1 253 ? -1.828 -27.578 -18.75 1 97.56 253 TYR B C 1
ATOM 5719 O O . TYR B 1 253 ? -0.755 -27.391 -18.172 1 97.56 253 TYR B O 1
ATOM 5727 N N . LEU B 1 254 ? -2.834 -26.719 -18.75 1 98.12 254 LEU B N 1
ATOM 5728 C CA . LEU B 1 254 ? -2.775 -25.5 -17.953 1 98.12 254 LEU B CA 1
ATOM 5729 C C . LEU B 1 254 ? -2.506 -25.828 -16.484 1 98.12 254 LEU B C 1
ATOM 5731 O O . LEU B 1 254 ? -1.639 -25.219 -15.859 1 98.12 254 LEU B O 1
ATOM 5735 N N . ARG B 1 255 ? -3.219 -26.766 -15.969 1 98.19 255 ARG B N 1
ATOM 5736 C CA . ARG B 1 255 ? -3.045 -27.156 -14.57 1 98.19 255 ARG B CA 1
ATOM 5737 C C . ARG B 1 255 ? -1.631 -27.656 -14.312 1 98.19 255 ARG B C 1
ATOM 5739 O O . ARG B 1 255 ? -1.044 -27.375 -13.266 1 98.19 255 ARG B O 1
ATOM 5746 N N . ALA B 1 256 ? -1.145 -28.453 -15.172 1 97.06 256 ALA B N 1
ATOM 5747 C CA . ALA B 1 256 ? 0.216 -28.969 -15.039 1 97.06 256 ALA B CA 1
ATOM 5748 C C . ALA B 1 256 ? 1.234 -27.828 -15.031 1 97.06 256 ALA B C 1
ATOM 5750 O O . ALA B 1 256 ? 2.17 -27.828 -14.227 1 97.06 256 ALA B O 1
ATOM 5751 N N . MET B 1 257 ? 1.027 -26.859 -15.898 1 96.75 257 MET B N 1
ATOM 5752 C CA . MET B 1 257 ? 1.929 -25.719 -15.977 1 96.75 257 MET B CA 1
ATOM 5753 C C . MET B 1 257 ? 1.896 -24.906 -14.68 1 96.75 257 MET B C 1
ATOM 5755 O O . MET B 1 257 ? 2.941 -24.516 -14.164 1 96.75 257 MET B O 1
ATOM 5759 N N . ILE B 1 258 ? 0.732 -24.688 -14.203 1 98.06 258 ILE B N 1
ATOM 5760 C CA . ILE B 1 258 ? 0.567 -23.922 -12.961 1 98.06 258 ILE B CA 1
ATOM 5761 C C . ILE B 1 258 ? 1.3 -24.641 -11.828 1 98.06 258 ILE B C 1
ATOM 5763 O O . ILE B 1 258 ? 1.996 -24 -11.031 1 98.06 258 ILE B O 1
ATOM 5767 N N . GLY B 1 259 ? 1.13 -25.938 -11.797 1 96.88 259 GLY B N 1
ATOM 5768 C CA . GLY B 1 259 ? 1.809 -26.719 -10.773 1 96.88 259 GLY B CA 1
ATOM 5769 C C . GLY B 1 259 ? 3.32 -26.609 -10.844 1 96.88 259 GLY B C 1
ATOM 5770 O O . GLY B 1 259 ? 3.986 -26.484 -9.812 1 96.88 259 GLY B O 1
ATOM 5771 N N . ARG B 1 260 ? 3.816 -26.688 -12 1 95 260 ARG B N 1
ATOM 5772 C CA . ARG B 1 260 ? 5.258 -26.578 -12.203 1 95 260 ARG B CA 1
ATOM 5773 C C . ARG B 1 260 ? 5.77 -25.203 -11.797 1 95 260 ARG B C 1
ATOM 5775 O O . ARG B 1 260 ? 6.789 -25.094 -11.109 1 95 260 ARG B O 1
ATOM 5782 N N . ILE B 1 261 ? 5.09 -24.203 -12.188 1 96.56 261 ILE B N 1
ATOM 5783 C CA . ILE B 1 261 ? 5.496 -22.828 -11.898 1 96.56 261 ILE B CA 1
ATOM 5784 C C . ILE B 1 261 ? 5.387 -22.562 -10.398 1 96.56 261 ILE B C 1
ATOM 5786 O O . ILE B 1 261 ? 6.328 -22.062 -9.789 1 96.56 261 ILE B O 1
ATOM 5790 N N . ALA B 1 262 ? 4.258 -22.891 -9.805 1 97.06 262 ALA B N 1
ATOM 5791 C CA . ALA B 1 262 ? 4.016 -22.625 -8.391 1 97.06 262 ALA B CA 1
ATOM 5792 C C . ALA B 1 262 ? 5.047 -23.344 -7.52 1 97.06 262 ALA B C 1
ATOM 5794 O O . ALA B 1 262 ? 5.582 -22.75 -6.578 1 97.06 262 ALA B O 1
ATOM 5795 N N . SER B 1 263 ? 5.363 -24.547 -7.836 1 94.56 263 SER B N 1
ATOM 5796 C CA . SER B 1 263 ? 6.297 -25.344 -7.031 1 94.56 263 SER B CA 1
ATOM 5797 C C . SER B 1 263 ? 7.703 -24.75 -7.098 1 94.56 263 SER B C 1
ATOM 5799 O O . SER B 1 263 ? 8.484 -24.906 -6.152 1 94.56 263 SER B O 1
ATOM 5801 N N . ALA B 1 264 ? 7.969 -24.016 -8.133 1 93.38 264 ALA B N 1
ATOM 5802 C CA . ALA B 1 264 ? 9.336 -23.547 -8.352 1 93.38 264 ALA B CA 1
ATOM 5803 C C . ALA B 1 264 ? 9.477 -22.078 -7.953 1 93.38 264 ALA B C 1
ATOM 5805 O O . ALA B 1 264 ? 10.586 -21.609 -7.703 1 93.38 264 ALA B O 1
ATOM 5806 N N . THR B 1 265 ? 8.398 -21.328 -7.875 1 96.38 265 THR B N 1
ATOM 5807 C CA . THR B 1 265 ? 8.602 -19.891 -7.867 1 96.38 265 THR B CA 1
ATOM 5808 C C . THR B 1 265 ? 7.926 -19.25 -6.656 1 96.38 265 THR B C 1
ATOM 5810 O O . THR B 1 265 ? 8.102 -18.062 -6.391 1 96.38 265 THR B O 1
ATOM 5813 N N . VAL B 1 266 ? 7.117 -19.938 -5.934 1 97.38 266 VAL B N 1
ATOM 5814 C CA . VAL B 1 266 ? 6.523 -19.359 -4.727 1 97.38 266 VAL B CA 1
ATOM 5815 C C . VAL B 1 266 ? 7.551 -19.344 -3.6 1 97.38 266 VAL B C 1
ATOM 5817 O O . VAL B 1 266 ? 8.023 -20.406 -3.172 1 97.38 266 VAL B O 1
ATOM 5820 N N . VAL B 1 267 ? 7.895 -18.172 -3.184 1 97.62 267 VAL B N 1
ATOM 5821 C CA . VAL B 1 267 ? 8.961 -18 -2.205 1 97.62 267 VAL B CA 1
ATOM 5822 C C . VAL B 1 267 ? 8.469 -17.172 -1.03 1 97.62 267 VAL B C 1
ATOM 5824 O O . VAL B 1 267 ? 7.379 -16.594 -1.083 1 97.62 267 VAL B O 1
ATOM 5827 N N . CYS B 1 268 ? 9.203 -17.188 0.054 1 97.31 268 CYS B N 1
ATOM 5828 C CA . CYS B 1 268 ? 8.906 -16.438 1.264 1 97.31 268 CYS B CA 1
ATOM 5829 C C . CYS B 1 268 ? 10.195 -15.953 1.928 1 97.31 268 CYS B C 1
ATOM 5831 O O . CYS B 1 268 ? 11.273 -16.453 1.634 1 97.31 268 CYS B O 1
ATOM 5833 N N . PRO B 1 269 ? 10.102 -14.844 2.674 1 97 269 PRO B N 1
ATOM 5834 C CA . PRO B 1 269 ? 11.289 -14.461 3.443 1 97 269 PRO B CA 1
ATOM 5835 C C . PRO B 1 269 ? 11.812 -15.594 4.316 1 97 269 PRO B C 1
ATOM 5837 O O . PRO B 1 269 ? 11.031 -16.281 4.977 1 97 269 PRO B O 1
ATOM 5840 N N . ALA B 1 270 ? 13.141 -15.75 4.258 1 96.12 270 ALA B N 1
ATOM 5841 C CA . ALA B 1 270 ? 13.758 -16.828 5.027 1 96.12 270 ALA B CA 1
ATOM 5842 C C . ALA B 1 270 ? 13.5 -16.641 6.523 1 96.12 270 ALA B C 1
ATOM 5844 O O . ALA B 1 270 ? 13.664 -15.547 7.059 1 96.12 270 ALA B O 1
ATOM 5845 N N . GLY B 1 271 ? 13.031 -17.703 7.184 1 94.06 271 GLY B N 1
ATOM 5846 C CA . GLY B 1 271 ? 12.82 -17.672 8.617 1 94.06 271 GLY B CA 1
ATOM 5847 C C . GLY B 1 271 ? 11.391 -17.359 9.008 1 94.06 271 GLY B C 1
ATOM 5848 O O . GLY B 1 271 ? 11.016 -17.484 10.172 1 94.06 271 GLY B O 1
ATOM 5849 N N . MET B 1 272 ? 10.594 -16.906 8.117 1 95.56 272 MET B N 1
ATOM 5850 C CA . MET B 1 272 ? 9.195 -16.578 8.406 1 95.56 272 MET B CA 1
ATOM 5851 C C . MET B 1 272 ? 8.375 -17.844 8.625 1 95.56 272 MET B C 1
ATOM 5853 O O . MET B 1 272 ? 7.379 -17.812 9.359 1 95.56 272 MET B O 1
ATOM 5857 N N . PHE B 1 273 ? 8.75 -18.906 7.945 1 95.5 273 PHE B N 1
ATOM 5858 C CA . PHE B 1 273 ? 8.078 -20.203 8.078 1 95.5 273 PHE B CA 1
ATOM 5859 C C . PHE B 1 273 ? 9.047 -21.266 8.578 1 95.5 273 PHE B C 1
ATOM 5861 O O . PHE B 1 273 ? 10.258 -21.172 8.352 1 95.5 273 PHE B O 1
ATOM 5868 N N . THR B 1 274 ? 8.477 -22.203 9.305 1 93.94 274 THR B N 1
ATOM 5869 C CA . THR B 1 274 ? 9.25 -23.328 9.789 1 93.94 274 THR B CA 1
ATOM 5870 C C . THR B 1 274 ? 8.555 -24.641 9.469 1 93.94 274 THR B C 1
ATOM 5872 O O . THR B 1 274 ? 7.328 -24.688 9.336 1 93.94 274 THR B O 1
ATOM 5875 N N . LEU B 1 275 ? 9.383 -25.594 9.281 1 92.5 275 LEU B N 1
ATOM 5876 C CA . LEU B 1 275 ? 8.867 -26.938 8.969 1 92.5 275 LEU B CA 1
ATOM 5877 C C . LEU B 1 275 ? 8.719 -27.766 10.234 1 92.5 275 LEU B C 1
ATOM 5879 O O . LEU B 1 275 ? 9.656 -27.891 11.023 1 92.5 275 LEU B O 1
ATOM 5883 N N . ASP B 1 276 ? 7.523 -28.219 10.414 1 91 276 ASP B N 1
ATOM 5884 C CA . ASP B 1 276 ? 7.297 -29.172 11.492 1 91 276 ASP B CA 1
ATOM 5885 C C . ASP B 1 276 ? 7.789 -30.578 11.109 1 91 276 ASP B C 1
ATOM 5887 O O . ASP B 1 276 ? 7.207 -31.219 10.242 1 91 276 ASP B O 1
ATOM 5891 N N . GLU B 1 277 ? 8.672 -31.109 11.727 1 86.31 277 GLU B N 1
ATOM 5892 C CA . GLU B 1 277 ? 9.305 -32.375 11.367 1 86.31 277 GLU B CA 1
ATOM 5893 C C . GLU B 1 277 ? 8.352 -33.531 11.586 1 86.31 277 GLU B C 1
ATOM 5895 O O . GLU B 1 277 ? 8.43 -34.562 10.883 1 86.31 277 GLU B O 1
ATOM 5900 N N . GLU B 1 278 ? 7.426 -33.406 12.492 1 86.62 278 GLU B N 1
ATOM 5901 C CA . GLU B 1 278 ? 6.508 -34.5 12.82 1 86.62 278 GLU B CA 1
ATOM 5902 C C . GLU B 1 278 ? 5.355 -34.562 11.82 1 86.62 278 GLU B C 1
ATOM 5904 O O . GLU B 1 278 ? 5.039 -35.656 11.305 1 86.62 278 GLU B O 1
ATOM 5909 N N . THR B 1 279 ? 4.773 -33.469 11.469 1 83.25 279 THR B N 1
ATOM 5910 C CA . THR B 1 279 ? 3.58 -33.438 10.633 1 83.25 279 THR B CA 1
ATOM 5911 C C . THR B 1 279 ? 3.938 -33.094 9.188 1 83.25 279 THR B C 1
ATOM 5913 O O . THR B 1 279 ? 3.152 -33.375 8.273 1 83.25 279 THR B O 1
ATOM 5916 N N . GLY B 1 280 ? 5.109 -32.562 8.977 1 81.12 280 GLY B N 1
ATOM 5917 C CA . GLY B 1 280 ? 5.488 -32.125 7.648 1 81.12 280 GLY B CA 1
ATOM 5918 C C . GLY B 1 280 ? 4.82 -30.828 7.242 1 81.12 280 GLY B C 1
ATOM 5919 O O . GLY B 1 280 ? 4.934 -30.391 6.094 1 81.12 280 GLY B O 1
ATOM 5920 N N . ALA B 1 281 ? 4.148 -30.234 8.172 1 85.44 281 ALA B N 1
ATOM 5921 C CA . ALA B 1 281 ? 3.406 -29.016 7.875 1 85.44 281 ALA B CA 1
ATOM 5922 C C . ALA B 1 281 ? 4.305 -27.781 7.98 1 85.44 281 ALA B C 1
ATOM 5924 O O . ALA B 1 281 ? 5.227 -27.75 8.797 1 85.44 281 ALA B O 1
ATOM 5925 N N . VAL B 1 282 ? 4.074 -26.828 7.125 1 90.19 282 VAL B N 1
ATOM 5926 C CA . VAL B 1 282 ? 4.773 -25.547 7.156 1 90.19 282 VAL B CA 1
ATOM 5927 C C . VAL B 1 282 ? 3.961 -24.531 7.953 1 90.19 282 VAL B C 1
ATOM 5929 O O . VAL B 1 282 ? 2.809 -24.25 7.613 1 90.19 282 VAL B O 1
ATOM 5932 N N . ASN B 1 283 ? 4.598 -24 9.023 1 91.38 283 ASN B N 1
ATOM 5933 C CA . ASN B 1 283 ? 3.895 -23.062 9.898 1 91.38 283 ASN B CA 1
ATOM 5934 C C . ASN B 1 283 ? 4.578 -21.703 9.93 1 91.38 283 ASN B C 1
ATOM 5936 O O . ASN B 1 283 ? 5.809 -21.625 9.906 1 91.38 283 ASN B O 1
ATOM 5940 N N . LYS B 1 284 ? 3.727 -20.734 10.062 1 91.19 284 LYS B N 1
ATOM 5941 C CA . LYS B 1 284 ? 4.262 -19.391 10.203 1 91.19 284 LYS B CA 1
ATOM 5942 C C . LYS B 1 284 ? 4.809 -19.156 11.609 1 91.19 284 LYS B C 1
ATOM 5944 O O . LYS B 1 284 ? 4.191 -19.578 12.594 1 91.19 284 LYS B O 1
ATOM 5949 N N . VAL B 1 285 ? 5.934 -18.5 11.617 1 90.56 285 VAL B N 1
ATOM 5950 C CA . VAL B 1 285 ? 6.547 -18.172 12.898 1 90.56 285 VAL B CA 1
ATOM 5951 C C . VAL B 1 285 ? 5.809 -17.016 13.547 1 90.56 285 VAL B C 1
ATOM 5953 O O . VAL B 1 285 ? 5.492 -16.016 12.883 1 90.56 285 VAL B O 1
ATOM 5956 N N . GLU B 1 286 ? 5.445 -17.016 14.789 1 84.25 286 GLU B N 1
ATOM 5957 C CA . GLU B 1 286 ? 4.648 -16.016 15.492 1 84.25 286 GLU B CA 1
ATOM 5958 C C . GLU B 1 286 ? 5.363 -14.672 15.547 1 84.25 286 GLU B C 1
ATOM 5960 O O . GLU B 1 286 ? 4.75 -13.625 15.336 1 84.25 286 GLU B O 1
ATOM 5965 N N . GLU B 1 287 ? 6.711 -14.672 15.938 1 84.56 287 GLU B N 1
ATOM 5966 C CA . GLU B 1 287 ? 7.434 -13.414 16.062 1 84.56 287 GLU B CA 1
ATOM 5967 C C . GLU B 1 287 ? 8.523 -13.289 15 1 84.56 287 GLU B C 1
ATOM 5969 O O . GLU B 1 287 ? 9.688 -13.586 15.266 1 84.56 287 GLU B O 1
ATOM 5974 N N . TYR B 1 288 ? 8.133 -12.945 13.867 1 86.44 288 TYR B N 1
ATOM 5975 C CA . TYR B 1 288 ? 9.102 -12.719 12.797 1 86.44 288 TYR B CA 1
ATOM 5976 C C . TYR B 1 288 ? 9.406 -11.234 12.641 1 86.44 288 TYR B C 1
ATOM 5978 O O . TYR B 1 288 ? 8.484 -10.414 12.531 1 86.44 288 TYR B O 1
ATOM 5986 N N . ALA B 1 289 ? 10.656 -10.891 12.758 1 87.44 289 ALA B N 1
ATOM 5987 C CA . ALA B 1 289 ? 11.078 -9.508 12.531 1 87.44 289 ALA B CA 1
ATOM 5988 C C . ALA B 1 289 ? 11.414 -9.266 11.062 1 87.44 289 ALA B C 1
ATOM 5990 O O . ALA B 1 289 ? 12.32 -9.898 10.516 1 87.44 289 ALA B O 1
ATOM 5991 N N . PRO B 1 290 ? 10.695 -8.422 10.492 1 87.62 290 PRO B N 1
ATOM 5992 C CA . PRO B 1 290 ? 10.961 -8.148 9.078 1 87.62 290 PRO B CA 1
ATOM 5993 C C . PRO B 1 290 ? 12.391 -7.672 8.828 1 87.62 290 PRO B C 1
ATOM 5995 O O . PRO B 1 290 ? 12.945 -6.922 9.641 1 87.62 290 PRO B O 1
ATOM 5998 N N . GLY B 1 291 ? 12.992 -8.18 7.758 1 87.75 291 GLY B N 1
ATOM 5999 C CA . GLY B 1 291 ? 14.328 -7.754 7.387 1 87.75 291 GLY B CA 1
ATOM 6000 C C . GLY B 1 291 ? 14.367 -6.359 6.789 1 87.75 291 GLY B C 1
ATOM 6001 O O . GLY B 1 291 ? 13.398 -5.918 6.168 1 87.75 291 GLY B O 1
ATOM 6002 N N . ALA B 1 292 ? 15.508 -5.734 6.973 1 89.44 292 ALA B N 1
ATOM 6003 C CA . ALA B 1 292 ? 15.711 -4.426 6.359 1 89.44 292 ALA B CA 1
ATOM 6004 C C . ALA B 1 292 ? 15.75 -4.535 4.836 1 89.44 292 ALA B C 1
ATOM 6006 O O . ALA B 1 292 ? 16.188 -5.551 4.293 1 89.44 292 ALA B O 1
ATOM 6007 N N . ALA B 1 293 ? 15.273 -3.496 4.207 1 90.69 293 ALA B N 1
ATOM 6008 C CA . ALA B 1 293 ? 15.188 -3.484 2.75 1 90.69 293 ALA B CA 1
ATOM 6009 C C . ALA B 1 293 ? 16.531 -3.795 2.117 1 90.69 293 ALA B C 1
ATOM 6011 O O . ALA B 1 293 ? 16.609 -4.531 1.13 1 90.69 293 ALA B O 1
ATOM 6012 N N . GLU B 1 294 ? 17.594 -3.322 2.645 1 90.06 294 GLU B N 1
ATOM 6013 C CA . GLU B 1 294 ? 18.938 -3.496 2.102 1 90.06 294 GLU B CA 1
ATOM 6014 C C . GLU B 1 294 ? 19.359 -4.961 2.131 1 90.06 294 GLU B C 1
ATOM 6016 O O . GLU B 1 294 ? 20.094 -5.418 1.255 1 90.06 294 GLU B O 1
ATOM 6021 N N . ASP B 1 295 ? 18.844 -5.672 3.061 1 94 295 ASP B N 1
ATOM 6022 C CA . ASP B 1 295 ? 19.203 -7.078 3.215 1 94 295 ASP B CA 1
ATOM 6023 C C . ASP B 1 295 ? 18.328 -7.965 2.328 1 94 295 ASP B C 1
ATOM 6025 O O . ASP B 1 295 ? 18.781 -8.992 1.82 1 94 295 ASP B O 1
ATOM 6029 N N . MET B 1 296 ? 17.156 -7.523 2.137 1 95.88 296 MET B N 1
ATOM 6030 C CA . MET B 1 296 ? 16.156 -8.375 1.483 1 95.88 296 MET B CA 1
ATOM 6031 C C . MET B 1 296 ? 16.422 -8.453 -0.018 1 95.88 296 MET B C 1
ATOM 6033 O O . MET B 1 296 ? 15.719 -9.172 -0.736 1 95.88 296 MET B O 1
ATOM 6037 N N . VAL B 1 297 ? 17.438 -7.766 -0.478 1 94.56 297 VAL B N 1
ATOM 6038 C CA . VAL B 1 297 ? 17.844 -7.879 -1.877 1 94.56 297 VAL B CA 1
ATOM 6039 C C . VAL B 1 297 ? 18.672 -9.148 -2.076 1 94.56 297 VAL B C 1
ATOM 6041 O O . VAL B 1 297 ? 18.828 -9.625 -3.203 1 94.56 297 VAL B O 1
ATOM 6044 N N . GLU B 1 298 ? 19.172 -9.641 -1.022 1 95.75 298 GLU B N 1
ATOM 6045 C CA . GLU B 1 298 ? 20.016 -10.828 -1.079 1 95.75 298 GLU B CA 1
ATOM 6046 C C . GLU B 1 298 ? 19.172 -12.102 -1.173 1 95.75 298 GLU B C 1
ATOM 6048 O O . GLU B 1 298 ? 18.188 -12.25 -0.459 1 95.75 298 GLU B O 1
ATOM 6053 N N . LEU B 1 299 ? 19.625 -13 -1.923 1 95.62 299 LEU B N 1
ATOM 6054 C CA . LEU B 1 299 ? 18.844 -14.195 -2.242 1 95.62 299 LEU B CA 1
ATOM 6055 C C . LEU B 1 299 ? 18.859 -15.18 -1.075 1 95.62 299 LEU B C 1
ATOM 6057 O O . LEU B 1 299 ? 17.984 -16.047 -0.987 1 95.62 299 LEU B O 1
ATOM 6061 N N . ASP B 1 300 ? 19.812 -15.086 -0.211 1 95.31 300 ASP B N 1
ATOM 6062 C CA . ASP B 1 300 ? 19.859 -15.977 0.94 1 95.31 300 ASP B CA 1
ATOM 6063 C C . ASP B 1 300 ? 18.812 -15.602 1.982 1 95.31 300 ASP B C 1
ATOM 6065 O O . ASP B 1 300 ? 18.594 -16.344 2.941 1 95.31 300 ASP B O 1
ATOM 6069 N N . ARG B 1 301 ? 18.172 -14.461 1.723 1 96.81 301 ARG B N 1
ATOM 6070 C CA . ARG B 1 301 ? 17.125 -14.016 2.639 1 96.81 301 ARG B CA 1
ATOM 6071 C C . ARG B 1 301 ? 15.758 -14.516 2.197 1 96.81 301 ARG B C 1
ATOM 6073 O O . ARG B 1 301 ? 14.75 -14.219 2.834 1 96.81 301 ARG B O 1
ATOM 6080 N N . TRP B 1 302 ? 15.766 -15.219 1.165 1 97.25 302 TRP B N 1
ATOM 6081 C CA . TRP B 1 302 ? 14.531 -15.773 0.624 1 97.25 302 TRP B CA 1
ATOM 6082 C C . TRP B 1 302 ? 14.602 -17.297 0.552 1 97.25 302 TRP B C 1
ATOM 6084 O O . TRP B 1 302 ? 15.68 -17.859 0.384 1 97.25 302 TRP B O 1
ATOM 6094 N N . ALA B 1 303 ? 13.43 -17.938 0.691 1 96.62 303 ALA B N 1
ATOM 6095 C CA . ALA B 1 303 ? 13.375 -19.391 0.686 1 96.62 303 ALA B CA 1
ATOM 6096 C C . ALA B 1 303 ? 12.188 -19.891 -0.13 1 96.62 303 ALA B C 1
ATOM 6098 O O . ALA B 1 303 ? 11.188 -19.188 -0.291 1 96.62 303 ALA B O 1
ATOM 6099 N N . HIS B 1 304 ? 12.289 -21.125 -0.594 1 95.31 304 HIS B N 1
ATOM 6100 C CA . HIS B 1 304 ? 11.188 -21.781 -1.289 1 95.31 304 HIS B CA 1
ATOM 6101 C C . HIS B 1 304 ? 10.062 -22.141 -0.324 1 95.31 304 HIS B C 1
ATOM 6103 O O . HIS B 1 304 ? 10.289 -22.812 0.679 1 95.31 304 HIS B O 1
ATOM 6109 N N . ARG B 1 305 ? 8.914 -21.734 -0.616 1 95.38 305 ARG B N 1
ATOM 6110 C CA . ARG B 1 305 ? 7.797 -21.953 0.297 1 95.38 305 ARG B CA 1
ATOM 6111 C C . ARG B 1 305 ? 7.055 -23.25 -0.035 1 95.38 305 ARG B C 1
ATOM 6113 O O . ARG B 1 305 ? 6.59 -23.953 0.863 1 95.38 305 ARG B O 1
ATOM 6120 N N . TYR B 1 306 ? 6.902 -23.562 -1.349 1 94.81 306 TYR B N 1
ATOM 6121 C CA . TYR B 1 306 ? 6.172 -24.75 -1.794 1 94.81 306 TYR B CA 1
ATOM 6122 C C . TYR B 1 306 ? 7.121 -25.922 -2.02 1 94.81 306 TYR B C 1
ATOM 6124 O O . TYR B 1 306 ? 8.289 -25.719 -2.359 1 94.81 306 TYR B O 1
ATOM 6132 N N . PRO B 1 307 ? 6.609 -27.125 -1.796 1 92.06 307 PRO B N 1
ATOM 6133 C CA . PRO B 1 307 ? 7.438 -28.281 -2.176 1 92.06 307 PRO B CA 1
ATOM 6134 C C . PRO B 1 307 ? 7.633 -28.391 -3.686 1 92.06 307 PRO B C 1
ATOM 6136 O O . PRO B 1 307 ? 6.691 -28.172 -4.453 1 92.06 307 PRO B O 1
ATOM 6139 N N . HIS B 1 308 ? 8.812 -28.75 -4.051 1 91.44 308 HIS B N 1
ATOM 6140 C CA . HIS B 1 308 ? 9.125 -28.875 -5.469 1 91.44 308 HIS B CA 1
ATOM 6141 C C . HIS B 1 308 ? 8.562 -30.156 -6.051 1 91.44 308 HIS B C 1
ATOM 6143 O O . HIS B 1 308 ? 8.609 -31.219 -5.41 1 91.44 308 HIS B O 1
ATOM 6149 N N . VAL B 1 309 ? 8.078 -29.984 -7.234 1 91.94 309 VAL B N 1
ATOM 6150 C CA . VAL B 1 309 ? 7.66 -31.188 -7.961 1 91.94 309 VAL B CA 1
ATOM 6151 C C . VAL B 1 309 ? 8.883 -31.922 -8.5 1 91.94 309 VAL B C 1
ATOM 6153 O O . VAL B 1 309 ? 9.68 -31.344 -9.242 1 91.94 309 VAL B O 1
ATOM 6156 N N . LYS B 1 310 ? 9.008 -33.125 -8.141 1 89.62 310 LYS B N 1
ATOM 6157 C CA . LYS B 1 310 ? 10.133 -33.938 -8.562 1 89.62 310 LYS B CA 1
ATOM 6158 C C . LYS B 1 310 ? 9.961 -34.406 -10.008 1 89.62 310 LYS B C 1
ATOM 6160 O O . LYS B 1 310 ? 8.875 -34.312 -10.578 1 89.62 310 LYS B O 1
ATOM 6165 N N . PRO B 1 311 ? 11.023 -34.969 -10.578 1 86.69 311 PRO B N 1
ATOM 6166 C CA . PRO B 1 311 ? 10.961 -35.406 -11.977 1 86.69 311 PRO B CA 1
ATOM 6167 C C . PRO B 1 311 ? 9.883 -36.469 -12.211 1 86.69 311 PRO B C 1
ATOM 6169 O O . PRO B 1 311 ? 9.32 -36.562 -13.305 1 86.69 311 PRO B O 1
ATOM 6172 N N . GLN B 1 312 ? 9.516 -37.219 -11.195 1 89.19 312 GLN B N 1
ATOM 6173 C CA . GLN B 1 312 ? 8.5 -38.25 -11.367 1 89.19 312 GLN B CA 1
ATOM 6174 C C . GLN B 1 312 ? 7.102 -37.656 -11.43 1 89.19 312 GLN B C 1
ATOM 6176 O O . GLN B 1 312 ? 6.133 -38.344 -11.742 1 89.19 312 GLN B O 1
ATOM 6181 N N . GLY B 1 313 ? 7.004 -36.375 -11.133 1 91.06 313 GLY B N 1
ATOM 6182 C CA . GLY B 1 313 ? 5.734 -35.656 -11.258 1 91.06 313 GLY B CA 1
ATOM 6183 C C . GLY B 1 313 ? 4.988 -35.562 -9.938 1 91.06 313 GLY B C 1
ATOM 6184 O O . GLY B 1 313 ? 3.836 -35.125 -9.906 1 91.06 313 GLY B O 1
ATOM 6185 N N . ARG B 1 314 ? 5.621 -35.969 -8.883 1 91.81 314 ARG B N 1
ATOM 6186 C CA . ARG B 1 314 ? 5.078 -35.906 -7.527 1 91.81 314 ARG B CA 1
ATOM 6187 C C . ARG B 1 314 ? 5.953 -35 -6.641 1 91.81 314 ARG B C 1
ATOM 6189 O O . ARG B 1 314 ? 7.129 -34.781 -6.941 1 91.81 314 ARG B O 1
ATOM 6196 N N . CYS B 1 315 ? 5.34 -34.531 -5.637 1 91.31 315 CYS B N 1
ATOM 6197 C CA . CYS B 1 315 ? 6.141 -33.812 -4.633 1 91.31 315 CYS B CA 1
ATOM 6198 C C . CYS B 1 315 ? 6.762 -34.812 -3.654 1 91.31 315 CYS B C 1
ATOM 6200 O O . CYS B 1 315 ? 7.914 -34.656 -3.25 1 91.31 315 CYS B O 1
ATOM 6202 N N . GLU B 1 316 ? 5.992 -35.812 -3.277 1 88.25 316 GLU B N 1
ATOM 6203 C CA . GLU B 1 316 ? 6.5 -36.875 -2.445 1 88.25 316 GLU B CA 1
ATOM 6204 C C . GLU B 1 316 ? 6.965 -38.062 -3.299 1 88.25 316 GLU B C 1
ATOM 6206 O O . GLU B 1 316 ? 6.219 -38.562 -4.152 1 88.25 316 GLU B O 1
ATOM 6211 N N . PHE B 1 317 ? 8.109 -38.5 -3.025 1 88.31 317 PHE B N 1
ATOM 6212 C CA . PHE B 1 317 ? 8.695 -39.562 -3.84 1 88.31 317 PHE B CA 1
ATOM 6213 C C . PHE B 1 317 ? 7.926 -40.875 -3.662 1 88.31 317 PHE B C 1
ATOM 6215 O O . PHE B 1 317 ? 7.602 -41.25 -2.537 1 88.31 317 PHE B O 1
ATOM 6222 N N . TYR B 1 318 ? 7.582 -41.406 -4.805 1 87.75 318 TYR B N 1
ATOM 6223 C CA . TYR B 1 318 ? 6.93 -42.719 -4.844 1 87.75 318 TYR B CA 1
ATOM 6224 C C . TYR B 1 318 ? 7.895 -43.812 -5.32 1 87.75 318 TYR B C 1
ATOM 6226 O O . TYR B 1 318 ? 8.445 -43.719 -6.418 1 87.75 318 TYR B O 1
ATOM 6234 N N . ALA B 1 319 ? 8.125 -44.75 -4.43 1 84.19 319 ALA B N 1
ATOM 6235 C CA . ALA B 1 319 ? 8.938 -45.906 -4.805 1 84.19 319 ALA B CA 1
ATOM 6236 C C . ALA B 1 319 ? 8.062 -47.062 -5.254 1 84.19 319 ALA B C 1
ATOM 6238 O O . ALA B 1 319 ? 7.289 -47.594 -4.461 1 84.19 319 ALA B O 1
ATOM 6239 N N . ALA B 1 320 ? 8.195 -47.375 -6.52 1 78.81 320 ALA B N 1
ATOM 6240 C CA . ALA B 1 320 ? 7.414 -48.5 -7.035 1 78.81 320 ALA B CA 1
ATOM 6241 C C . ALA B 1 320 ? 7.762 -49.781 -6.309 1 78.81 320 ALA B C 1
ATOM 6243 O O . ALA B 1 320 ? 8.93 -50.031 -6 1 78.81 320 ALA B O 1
ATOM 6244 N N . PRO B 1 321 ? 6.699 -50.531 -5.953 1 75.38 321 PRO B N 1
ATOM 6245 C CA . PRO B 1 321 ? 6.977 -51.812 -5.297 1 75.38 321 PRO B CA 1
ATOM 6246 C C . PRO B 1 321 ? 7.832 -52.75 -6.152 1 75.38 321 PRO B C 1
ATOM 6248 O O . PRO B 1 321 ? 7.641 -52.812 -7.367 1 75.38 321 PRO B O 1
ATOM 6251 N N . ILE B 1 322 ? 8.992 -53.062 -5.641 1 70.44 322 ILE B N 1
ATOM 6252 C CA . ILE B 1 322 ? 9.867 -54.031 -6.332 1 70.44 322 ILE B CA 1
ATOM 6253 C C . ILE B 1 322 ? 9.227 -55.406 -6.344 1 70.44 322 ILE B C 1
ATOM 6255 O O . ILE B 1 322 ? 8.906 -55.938 -5.285 1 70.44 322 ILE B O 1
ATOM 6259 N N . PRO B 1 323 ? 8.859 -55.75 -7.574 1 69.5 323 PRO B N 1
ATOM 6260 C CA . PRO B 1 323 ? 8.328 -57.125 -7.602 1 69.5 323 PRO B CA 1
ATOM 6261 C C . PRO B 1 323 ? 9.289 -58.125 -7 1 69.5 323 PRO B C 1
ATOM 6263 O O . PRO B 1 323 ? 10.508 -57.969 -7.09 1 69.5 323 PRO B O 1
ATOM 6266 N N . GLU B 1 324 ? 8.836 -58.906 -6.086 1 69.31 324 GLU B N 1
ATOM 6267 C CA . GLU B 1 324 ? 9.656 -59.969 -5.5 1 69.31 324 GLU B CA 1
ATOM 6268 C C . GLU B 1 324 ? 10.367 -60.75 -6.582 1 69.31 324 GLU B C 1
ATOM 6270 O O . GLU B 1 324 ? 9.742 -61.219 -7.543 1 69.31 324 GLU B O 1
ATOM 6275 N N . PRO B 1 325 ? 11.68 -60.531 -6.555 1 70.38 325 PRO B N 1
ATOM 6276 C CA . PRO B 1 325 ? 12.398 -61.312 -7.578 1 70.38 325 PRO B CA 1
ATOM 6277 C C . PRO B 1 325 ? 11.984 -62.781 -7.625 1 70.38 325 PRO B C 1
ATOM 6279 O O . PRO B 1 325 ? 11.68 -63.375 -6.586 1 70.38 325 PRO B O 1
ATOM 6282 N N . GLU B 1 326 ? 11.516 -63.094 -8.812 1 66.19 326 GLU B N 1
ATOM 6283 C CA . GLU B 1 326 ? 11.336 -64.562 -8.977 1 66.19 326 GLU B CA 1
ATOM 6284 C C . GLU B 1 326 ? 12.617 -65.312 -8.641 1 66.19 326 GLU B C 1
ATOM 6286 O O . GLU B 1 326 ? 13.711 -64.75 -8.664 1 66.19 326 GLU B O 1
ATOM 6291 N N . GLU B 1 327 ? 12.586 -66.562 -8.297 1 66.31 327 GLU B N 1
ATOM 6292 C CA . GLU B 1 327 ? 13.727 -67.438 -7.984 1 66.31 327 GLU B CA 1
ATOM 6293 C C . GLU B 1 327 ? 14.797 -67.312 -9.062 1 66.31 327 GLU B C 1
ATOM 6295 O O . GLU B 1 327 ? 14.531 -67.625 -10.234 1 66.31 327 GLU B O 1
ATOM 6300 N N . GLY B 1 328 ? 16.094 -66.75 -8.766 1 70.75 328 GLY B N 1
ATOM 6301 C CA . GLY B 1 328 ? 17.281 -66.688 -9.609 1 70.75 328 GLY B CA 1
ATOM 6302 C C . GLY B 1 328 ? 17.531 -65.25 -10.133 1 70.75 328 GLY B C 1
ATOM 6303 O O . GLY B 1 328 ? 18.531 -65 -10.797 1 70.75 328 GLY B O 1
ATOM 6304 N N . GLU B 1 329 ? 16.484 -64.5 -10.062 1 65.38 329 GLU B N 1
ATOM 6305 C CA . GLU B 1 329 ? 16.656 -63.125 -10.633 1 65.38 329 GLU B CA 1
ATOM 6306 C C . GLU B 1 329 ? 17.188 -62.156 -9.578 1 65.38 329 GLU B C 1
ATOM 6308 O O . GLU B 1 329 ? 16.844 -62.281 -8.398 1 65.38 329 GLU B O 1
ATOM 6313 N N . GLU B 1 330 ? 18.141 -61.5 -9.93 1 66.81 330 GLU B N 1
ATOM 6314 C CA . GLU B 1 330 ? 18.703 -60.469 -9.055 1 66.81 330 GLU B CA 1
ATOM 6315 C C . GLU B 1 330 ? 17.656 -59.438 -8.672 1 66.81 330 GLU B C 1
ATOM 6317 O O . GLU B 1 330 ? 16.828 -59.031 -9.5 1 66.81 330 GLU B O 1
ATOM 6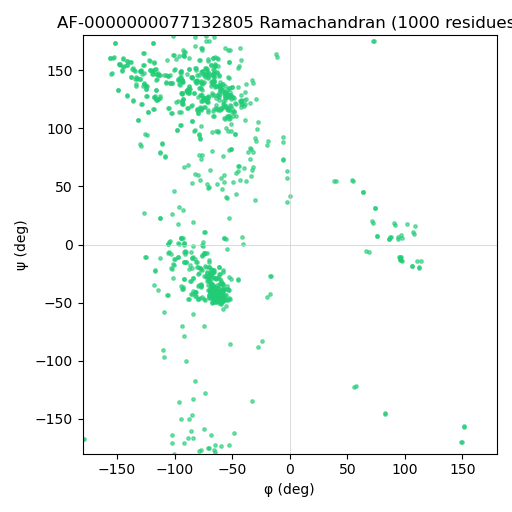322 N N . PRO B 1 331 ? 17.578 -59.156 -7.457 1 64.56 331 PRO B N 1
ATOM 6323 C CA . PRO B 1 331 ? 16.609 -58.156 -6.988 1 64.56 331 PRO B CA 1
ATOM 6324 C C . PRO B 1 331 ? 16.734 -56.812 -7.738 1 64.56 331 PRO B C 1
ATOM 6326 O O . PRO B 1 331 ? 17.828 -56.406 -8.117 1 64.56 331 PRO B O 1
ATOM 6329 N N . ALA B 1 332 ? 15.625 -56.375 -8.234 1 63.56 332 ALA B N 1
ATOM 6330 C CA . ALA B 1 332 ? 15.594 -55.094 -8.945 1 63.56 332 ALA B CA 1
ATOM 6331 C C . ALA B 1 332 ? 16.156 -53.969 -8.086 1 63.56 332 ALA B C 1
ATOM 6333 O O . ALA B 1 332 ? 16 -53.969 -6.863 1 63.56 332 ALA B O 1
ATOM 6334 N N . GLU B 1 333 ? 17.141 -53.188 -8.578 1 62.69 333 GLU B N 1
ATOM 6335 C CA . GLU B 1 333 ? 17.797 -52.062 -7.906 1 62.69 333 GLU B CA 1
ATOM 6336 C C . GLU B 1 333 ? 16.781 -51.031 -7.469 1 62.69 333 GLU B C 1
ATOM 6338 O O . GLU B 1 333 ? 15.812 -50.75 -8.188 1 62.69 333 GLU B O 1
ATOM 6343 N N . GLU B 1 334 ? 16.859 -50.719 -6.227 1 65.44 334 GLU B N 1
ATOM 6344 C CA . GLU B 1 334 ? 16.016 -49.656 -5.656 1 65.44 334 GLU B CA 1
ATOM 6345 C C . GLU B 1 334 ? 16.234 -48.344 -6.375 1 65.44 334 GLU B C 1
ATOM 6347 O O . GLU B 1 334 ? 17.359 -47.969 -6.695 1 65.44 334 GLU B O 1
ATOM 6352 N N . VAL B 1 335 ? 15.188 -47.75 -6.977 1 65.94 335 VAL B N 1
ATOM 6353 C CA . VAL B 1 335 ? 15.25 -46.469 -7.664 1 65.94 335 VAL B CA 1
ATOM 6354 C C . VAL B 1 335 ? 15.68 -45.375 -6.68 1 65.94 335 VAL B C 1
ATOM 6356 O O . VAL B 1 335 ? 15.133 -45.281 -5.578 1 65.94 335 VAL B O 1
ATOM 6359 N N . GLU B 1 336 ? 16.891 -44.719 -6.898 1 68.44 336 GLU B N 1
ATOM 6360 C CA . GLU B 1 336 ? 17.391 -43.625 -6.078 1 68.44 336 GLU B CA 1
ATOM 6361 C C . GLU B 1 336 ? 16.438 -42.438 -6.07 1 68.44 336 GLU B C 1
ATOM 6363 O O . GLU B 1 336 ? 15.875 -42.094 -7.109 1 68.44 336 GLU B O 1
ATOM 6368 N N . PRO B 1 337 ? 16.234 -41.969 -4.84 1 70.19 337 PRO B N 1
ATOM 6369 C CA . PRO B 1 337 ? 15.289 -40.844 -4.73 1 70.19 337 PRO B CA 1
ATOM 6370 C C . PRO B 1 337 ? 15.734 -39.625 -5.527 1 70.19 337 PRO B C 1
ATOM 6372 O O . PRO B 1 337 ? 16.938 -39.375 -5.652 1 70.19 337 PRO B O 1
ATOM 6375 N N . GLU B 1 338 ? 14.812 -39.031 -6.254 1 71.88 338 GLU B N 1
ATOM 6376 C CA . GLU B 1 338 ? 15.039 -37.812 -7.02 1 71.88 338 GLU B CA 1
ATOM 6377 C C . GLU B 1 338 ? 15.438 -36.656 -6.109 1 71.88 338 GLU B C 1
ATOM 6379 O O . GLU B 1 338 ? 14.984 -36.562 -4.961 1 71.88 338 GLU B O 1
ATOM 6384 N N . THR B 1 339 ? 16.469 -35.844 -6.543 1 71.25 339 THR B N 1
ATOM 6385 C CA . THR B 1 339 ? 16.938 -34.719 -5.758 1 71.25 339 THR B CA 1
ATOM 6386 C C . THR B 1 339 ? 16.094 -33.469 -6.059 1 71.25 339 THR B C 1
ATOM 6388 O O . THR B 1 339 ? 15.797 -33.188 -7.219 1 71.25 339 THR B O 1
ATOM 6391 N N . SER B 1 340 ? 15.445 -32.938 -5.109 1 76.38 340 SER B N 1
ATOM 6392 C CA . SER B 1 340 ? 14.742 -31.641 -5.199 1 76.38 340 SER B CA 1
ATOM 6393 C C . SER B 1 340 ? 15.172 -30.703 -4.078 1 76.38 340 SER B C 1
ATOM 6395 O O . SER B 1 340 ? 15.688 -31.141 -3.051 1 76.38 340 SER B O 1
ATOM 6397 N N . PRO B 1 341 ? 15.156 -29.391 -4.465 1 79.88 341 PRO B N 1
ATOM 6398 C CA . PRO B 1 341 ? 15.422 -28.453 -3.363 1 79.88 341 PRO B CA 1
ATOM 6399 C C . PRO B 1 341 ? 14.547 -28.734 -2.143 1 79.88 341 PRO B C 1
ATOM 6401 O O . PRO B 1 341 ? 13.359 -29.031 -2.287 1 79.88 341 PRO B O 1
ATOM 6404 N N . ALA B 1 342 ? 15.172 -28.703 -1.007 1 84.44 342 ALA B N 1
ATOM 6405 C CA . ALA B 1 342 ? 14.445 -28.938 0.237 1 84.44 342 ALA B CA 1
ATOM 6406 C C . ALA B 1 342 ? 13.445 -27.812 0.51 1 84.44 342 ALA B C 1
ATOM 6408 O O . ALA B 1 342 ? 13.68 -26.656 0.122 1 84.44 342 ALA B O 1
ATOM 6409 N N . LEU B 1 343 ? 12.414 -28.266 1.107 1 90.56 343 LEU B N 1
ATOM 6410 C CA . LEU B 1 343 ? 11.445 -27.266 1.542 1 90.56 343 LEU B CA 1
ATOM 6411 C C . LEU B 1 343 ? 12.102 -26.203 2.406 1 90.56 343 LEU B C 1
ATOM 6413 O O . LEU B 1 343 ? 12.898 -26.516 3.291 1 90.56 343 LEU B O 1
ATOM 6417 N N . LEU B 1 344 ? 11.875 -24.922 2.041 1 94 344 LEU B N 1
ATOM 6418 C CA . LEU B 1 344 ? 12.344 -23.766 2.775 1 94 344 LEU B CA 1
ATOM 6419 C C . LEU B 1 344 ? 13.859 -23.594 2.623 1 94 344 LEU B C 1
ATOM 6421 O O . LEU B 1 344 ? 14.508 -22.984 3.475 1 94 344 LEU B O 1
ATOM 6425 N N . SER B 1 345 ? 14.414 -24.234 1.584 1 92.75 345 SER B N 1
ATOM 6426 C CA . SER B 1 345 ? 15.805 -23.938 1.253 1 92.75 345 SER B CA 1
ATOM 6427 C C . SER B 1 345 ? 15.945 -22.547 0.645 1 92.75 345 SER B C 1
ATOM 6429 O O . SER B 1 345 ? 15.039 -22.062 -0.027 1 92.75 345 SER B O 1
ATOM 6431 N N . THR B 1 346 ? 17.094 -21.953 0.85 1 94.44 346 THR B N 1
ATOM 6432 C CA . THR B 1 346 ? 17.297 -20.578 0.407 1 94.44 346 THR B CA 1
ATOM 6433 C C . THR B 1 346 ? 17.578 -20.531 -1.095 1 94.44 346 THR B C 1
ATOM 6435 O O . THR B 1 346 ? 17.969 -21.531 -1.69 1 94.44 346 THR B O 1
ATOM 6438 N N . LEU B 1 347 ? 17.359 -19.422 -1.683 1 94.56 347 LEU B N 1
ATOM 6439 C CA . LEU B 1 347 ? 17.406 -19.266 -3.133 1 94.56 347 LEU B CA 1
ATOM 6440 C C . LEU B 1 347 ? 18.828 -19.172 -3.637 1 94.56 347 LEU B C 1
ATOM 6442 O O . LEU B 1 347 ? 19.094 -19.375 -4.824 1 94.56 347 LEU B O 1
ATOM 6446 N N . ASP B 1 348 ? 19.734 -18.75 -2.799 1 90.19 348 ASP B N 1
ATOM 6447 C CA . ASP B 1 348 ? 21.125 -18.594 -3.229 1 90.19 348 ASP B CA 1
ATOM 6448 C C . ASP B 1 348 ? 21.719 -19.938 -3.674 1 90.19 348 ASP B C 1
ATOM 6450 O O . ASP B 1 348 ? 22.641 -19.969 -4.492 1 90.19 348 ASP B O 1
ATOM 6454 N N . ALA B 1 349 ? 21.156 -21.016 -3.283 1 84.12 349 ALA B N 1
ATOM 6455 C CA . ALA B 1 349 ? 21.641 -22.359 -3.617 1 84.12 349 ALA B CA 1
ATOM 6456 C C . ALA B 1 349 ? 21.125 -22.797 -4.992 1 84.12 349 ALA B C 1
ATOM 6458 O O . ALA B 1 349 ? 21.641 -23.75 -5.574 1 84.12 349 ALA B O 1
ATOM 6459 N N . ASP B 1 350 ? 20.219 -22.062 -5.52 1 85.81 350 ASP B N 1
ATOM 6460 C CA . ASP B 1 350 ? 19.562 -22.484 -6.754 1 85.81 350 ASP B CA 1
ATOM 6461 C C . ASP B 1 350 ? 20.516 -22.391 -7.945 1 85.81 350 ASP B C 1
ATOM 6463 O O . ASP B 1 350 ? 20.391 -23.156 -8.898 1 85.81 350 ASP B O 1
ATOM 6467 N N . ALA B 1 351 ? 21.375 -21.406 -7.938 1 74.19 351 ALA B N 1
ATOM 6468 C CA . ALA B 1 351 ? 22.297 -21.203 -9.055 1 74.19 351 ALA B CA 1
ATOM 6469 C C . ALA B 1 351 ? 23.156 -22.438 -9.281 1 74.19 351 ALA B C 1
ATOM 6471 O O . ALA B 1 351 ? 23.469 -22.781 -10.422 1 74.19 351 ALA B O 1
ATOM 6472 N N . GLU B 1 352 ? 23.438 -23.047 -8.234 1 69.31 352 GLU B N 1
ATOM 6473 C CA . GLU B 1 352 ? 24.359 -24.172 -8.328 1 69.31 352 GLU B CA 1
ATOM 6474 C C . GLU B 1 352 ? 23.609 -25.5 -8.219 1 69.31 352 GLU B C 1
ATOM 6476 O O . GLU B 1 352 ? 24.219 -26.562 -8.336 1 69.31 352 GLU B O 1
ATOM 6481 N N . SER B 1 353 ? 22.328 -25.328 -8.117 1 73.5 353 SER B N 1
ATOM 6482 C CA . SER B 1 353 ? 21.594 -26.547 -7.828 1 73.5 353 SER B CA 1
ATOM 6483 C C . SER B 1 353 ? 21.188 -27.266 -9.109 1 73.5 353 SER B C 1
ATOM 6485 O O . SER B 1 353 ? 20.641 -26.641 -10.031 1 73.5 353 SER B O 1
ATOM 6487 N N . ASP B 1 354 ? 21.422 -28.516 -9.109 1 66.69 354 ASP B N 1
ATOM 6488 C CA . ASP B 1 354 ? 21 -29.344 -10.227 1 66.69 354 ASP B CA 1
ATOM 6489 C C . ASP B 1 354 ? 19.484 -29.578 -10.211 1 66.69 354 ASP B C 1
ATOM 6491 O O . ASP B 1 354 ? 18.922 -30.078 -11.188 1 66.69 354 ASP B O 1
ATOM 6495 N N . ALA B 1 355 ? 18.922 -29.141 -9.164 1 64.5 355 ALA B N 1
ATOM 6496 C CA . ALA B 1 355 ? 17.5 -29.359 -9.008 1 64.5 355 ALA B CA 1
ATOM 6497 C C . ALA B 1 355 ? 16.688 -28.328 -9.797 1 64.5 355 ALA B C 1
ATOM 6499 O O . ALA B 1 355 ? 15.5 -28.547 -10.062 1 64.5 355 ALA B O 1
ATOM 6500 N N . ILE B 1 356 ? 17.406 -27.312 -10.164 1 69.12 356 ILE B N 1
ATOM 6501 C CA . ILE B 1 356 ? 16.719 -26.297 -10.93 1 69.12 356 ILE B CA 1
ATOM 6502 C C . ILE B 1 356 ? 16.703 -26.672 -12.406 1 69.12 356 ILE B C 1
ATOM 6504 O O . ILE B 1 356 ? 17.75 -26.828 -13.031 1 69.12 356 ILE B O 1
ATOM 6508 N N . ASP B 1 357 ? 15.523 -27.062 -12.75 1 66.31 357 ASP B N 1
ATOM 6509 C CA . ASP B 1 357 ? 15.312 -27.5 -14.133 1 66.31 357 ASP B CA 1
ATOM 6510 C C . ASP B 1 357 ? 15.164 -26.297 -15.07 1 66.31 357 ASP B C 1
ATOM 6512 O O . ASP B 1 357 ? 14.125 -25.641 -15.078 1 66.31 357 ASP B O 1
ATOM 6516 N N . TRP B 1 358 ? 16.234 -25.859 -15.703 1 61.59 358 TRP B N 1
ATOM 6517 C CA . TRP B 1 358 ? 16.188 -24.766 -16.656 1 61.59 358 TRP B CA 1
ATOM 6518 C C . TRP B 1 358 ? 15.562 -25.219 -17.969 1 61.59 358 TRP B C 1
ATOM 6520 O O . TRP B 1 358 ? 15.227 -24.391 -18.828 1 61.59 358 TRP B O 1
ATOM 6530 N N . GLY B 1 359 ? 15.016 -26.344 -17.953 1 57.19 359 GLY B N 1
ATOM 6531 C CA . GLY B 1 359 ? 14.562 -26.906 -19.203 1 57.19 359 GLY B CA 1
ATOM 6532 C C . GLY B 1 359 ? 15.695 -27.375 -20.094 1 57.19 359 GLY B C 1
ATOM 6533 O O . GLY B 1 359 ? 16.844 -27.422 -19.656 1 57.19 359 GLY B O 1
ATOM 6534 N N . ALA B 1 360 ? 15.523 -27.969 -21.188 1 47.47 360 ALA B N 1
ATOM 6535 C CA . ALA B 1 360 ? 16.547 -28.484 -22.094 1 47.47 360 ALA B CA 1
ATOM 6536 C C . ALA B 1 360 ? 17.609 -27.422 -22.375 1 47.47 360 ALA B C 1
ATOM 6538 O O . ALA B 1 360 ? 17.328 -26.422 -23.047 1 47.47 360 ALA B O 1
ATOM 6539 N N . ALA B 1 361 ? 18.141 -26.906 -21.422 1 40.81 361 ALA B N 1
ATOM 6540 C CA . ALA B 1 361 ? 19.203 -25.906 -21.562 1 40.81 361 ALA B CA 1
ATOM 6541 C C . ALA B 1 361 ? 20.141 -26.25 -22.719 1 40.81 361 ALA B C 1
ATOM 6543 O O . ALA B 1 361 ? 20.375 -27.422 -23.016 1 40.81 361 ALA B O 1
ATOM 6544 N N . VAL B 1 362 ? 20.266 -25.297 -23.578 1 41.59 362 VAL B N 1
ATOM 6545 C CA . VAL B 1 362 ? 21.375 -25.25 -24.516 1 41.59 362 VAL B CA 1
ATOM 6546 C C . VAL B 1 362 ? 22.688 -25.578 -23.781 1 41.59 362 VAL B C 1
ATOM 6548 O O . VAL B 1 362 ? 23.094 -24.859 -22.875 1 41.59 362 VAL B O 1
ATOM 6551 N N . THR B 1 363 ? 22.812 -26.719 -23.375 1 41.12 363 THR B N 1
ATOM 6552 C CA . THR B 1 363 ? 24.156 -27.109 -22.953 1 41.12 363 THR B CA 1
ATOM 6553 C C . THR B 1 363 ? 25.219 -26.391 -23.766 1 41.12 363 THR B C 1
ATOM 6555 O O . THR B 1 363 ? 25.359 -26.641 -24.969 1 41.12 363 THR B O 1
ATOM 6558 N N . ALA B 1 364 ? 25.297 -25.156 -23.609 1 42.12 364 ALA B N 1
ATOM 6559 C CA . ALA B 1 364 ? 26.5 -24.641 -24.266 1 42.12 364 ALA B CA 1
ATOM 6560 C C . ALA B 1 364 ? 27.734 -25.422 -23.859 1 42.12 364 ALA B C 1
ATOM 6562 O O . ALA B 1 364 ? 27.953 -25.672 -22.672 1 42.12 364 ALA B O 1
ATOM 6563 N N . LYS B 1 365 ? 28.047 -26.328 -24.719 1 43.78 365 LYS B N 1
ATOM 6564 C CA . LYS B 1 365 ? 29.328 -27 -24.594 1 43.78 365 LYS B CA 1
ATOM 6565 C C . LYS B 1 365 ? 30.469 -25.984 -24.516 1 43.78 365 LYS B C 1
ATOM 6567 O O . LYS B 1 365 ? 30.484 -25 -25.25 1 43.78 365 LYS B O 1
ATOM 6572 N N . ASN B 1 366 ? 31.094 -25.875 -23.359 1 44.25 366 ASN B N 1
ATOM 6573 C CA . ASN B 1 366 ? 32.344 -25.094 -23.391 1 44.25 366 ASN B CA 1
ATOM 6574 C C . ASN B 1 366 ? 33.281 -25.578 -24.484 1 44.25 366 ASN B C 1
ATOM 6576 O O . ASN B 1 366 ? 32.969 -26.562 -25.188 1 44.25 366 ASN B O 1
ATOM 6580 N N . GLU B 1 367 ? 34.312 -24.859 -24.812 1 49.06 367 GLU B N 1
ATOM 6581 C CA . GLU B 1 367 ? 35.281 -25.219 -25.844 1 49.06 367 GLU B CA 1
ATOM 6582 C C . GLU B 1 367 ? 35.688 -26.672 -25.734 1 49.06 367 GLU B C 1
ATOM 6584 O O . GLU B 1 367 ? 36.062 -27.297 -26.719 1 49.06 367 GLU B O 1
ATOM 6589 N N . GLU B 1 368 ? 35.656 -27.25 -24.453 1 50.44 368 GLU B N 1
ATOM 6590 C CA . GLU B 1 368 ? 36.188 -28.609 -24.266 1 50.44 368 GLU B CA 1
ATOM 6591 C C . GLU B 1 368 ? 35.062 -29.641 -24.359 1 50.44 368 GLU B C 1
ATOM 6593 O O . GLU B 1 368 ? 35.281 -30.828 -24.172 1 50.44 368 GLU B O 1
ATOM 6598 N N . GLY B 1 369 ? 33.719 -29.344 -24.703 1 48.06 369 GLY B N 1
ATOM 6599 C CA . GLY B 1 369 ? 32.625 -30.25 -24.984 1 48.06 369 GLY B CA 1
ATOM 6600 C C . GLY B 1 369 ? 31.75 -30.516 -23.781 1 48.06 369 GLY B C 1
ATOM 6601 O O . GLY B 1 369 ? 30.844 -31.359 -23.828 1 48.06 369 GLY B O 1
ATOM 6602 N N . GLU B 1 370 ? 32.188 -30.141 -22.609 1 47.53 370 GLU B N 1
ATOM 6603 C CA . GLU B 1 370 ? 31.422 -30.422 -21.391 1 47.53 370 GLU B CA 1
ATOM 6604 C C . GLU B 1 370 ? 30.219 -29.516 -21.266 1 47.53 370 GLU B C 1
ATOM 6606 O O . GLU B 1 370 ? 30.25 -28.359 -21.672 1 47.53 370 GLU B O 1
ATOM 6611 N N . GLU B 1 371 ? 29.031 -30.047 -21.125 1 47.56 371 GLU B N 1
ATOM 6612 C CA . GLU B 1 371 ? 27.781 -29.344 -20.859 1 47.56 371 GLU B CA 1
ATOM 6613 C C . GLU B 1 371 ? 27.922 -28.391 -19.672 1 47.56 371 GLU B C 1
ATOM 6615 O O . GLU B 1 371 ? 28.281 -28.828 -18.578 1 47.56 371 GLU B O 1
ATOM 6620 N N . VAL B 1 372 ? 28.422 -27.219 -19.766 1 45.06 372 VAL B N 1
ATOM 6621 C CA . VAL B 1 372 ? 28.562 -26.266 -18.672 1 45.06 372 VAL B CA 1
ATOM 6622 C C . VAL B 1 372 ? 27.219 -25.578 -18.422 1 45.06 372 VAL B C 1
ATOM 6624 O O . VAL B 1 372 ? 26.75 -24.812 -19.266 1 45.06 372 VAL B O 1
ATOM 6627 N N . GLN B 1 373 ? 26.141 -26.156 -18.094 1 47.19 373 GLN B N 1
ATOM 6628 C CA . GLN B 1 373 ? 25.047 -25.391 -17.531 1 47.19 373 GLN B CA 1
ATOM 6629 C C . GLN B 1 373 ? 25.562 -24.359 -16.516 1 47.19 373 GLN B C 1
ATOM 6631 O O . GLN B 1 373 ? 24.922 -24.125 -15.492 1 47.19 373 GLN B O 1
ATOM 6636 N N . GLU B 1 374 ? 26.812 -24.016 -16.188 1 50.31 374 GLU B N 1
ATOM 6637 C CA . GLU B 1 374 ? 27.5 -23.422 -15.039 1 50.31 374 GLU B CA 1
ATOM 6638 C C . GLU B 1 374 ? 27.156 -21.938 -14.898 1 50.31 374 GLU B C 1
ATOM 6640 O O . GLU B 1 374 ? 27.328 -21.172 -15.852 1 50.31 374 GLU B O 1
ATOM 6645 N N . GLY B 1 375 ? 26.5 -21.484 -13.852 1 58.94 375 GLY B N 1
ATOM 6646 C CA . GLY B 1 375 ? 26.609 -20.297 -13.016 1 58.94 375 GLY B CA 1
ATOM 6647 C C . GLY B 1 375 ? 25.562 -19.234 -13.336 1 58.94 375 GLY B C 1
ATOM 6648 O O . GLY B 1 375 ? 25.766 -18.047 -13.07 1 58.94 375 GLY B O 1
ATOM 6649 N N . ARG B 1 376 ? 24.438 -19.781 -14.102 1 71.38 376 ARG B N 1
ATOM 6650 C CA . ARG B 1 376 ? 23.516 -18.703 -14.383 1 71.38 376 ARG B CA 1
ATOM 6651 C C . ARG B 1 376 ? 22.609 -18.422 -13.18 1 71.38 376 ARG B C 1
ATOM 6653 O O . ARG B 1 376 ? 22.109 -19.344 -12.547 1 71.38 376 ARG B O 1
ATOM 6660 N N . PRO B 1 377 ? 22.406 -17.25 -12.938 1 85.94 377 PRO B N 1
ATOM 6661 C CA . PRO B 1 377 ? 21.547 -16.922 -11.805 1 85.94 377 PRO B CA 1
ATOM 6662 C C . PRO B 1 377 ? 20.078 -17.25 -12.055 1 85.94 377 PRO B C 1
ATOM 6664 O O . PRO B 1 377 ? 19.562 -16.984 -13.141 1 85.94 377 PRO B O 1
ATOM 6667 N N . ALA B 1 378 ? 19.406 -18.016 -11.195 1 91.06 378 ALA B N 1
ATOM 6668 C CA . ALA B 1 378 ? 18 -18.422 -11.305 1 91.06 378 ALA B CA 1
ATOM 6669 C C . ALA B 1 378 ? 17.078 -17.281 -10.883 1 91.06 378 ALA B C 1
ATOM 6671 O O . ALA B 1 378 ? 15.891 -17.281 -11.234 1 91.06 378 ALA B O 1
ATOM 6672 N N . TRP B 1 379 ? 17.656 -16.359 -10.125 1 94.44 379 TRP B N 1
ATOM 6673 C CA . TRP B 1 379 ? 16.844 -15.273 -9.578 1 94.44 379 TRP B CA 1
ATOM 6674 C C . TRP B 1 379 ? 17.562 -13.938 -9.719 1 94.44 379 TRP B C 1
ATOM 6676 O O . TRP B 1 379 ? 18.797 -13.883 -9.781 1 94.44 379 TRP B O 1
ATOM 6686 N N . ALA B 1 380 ? 16.781 -12.914 -9.82 1 94.31 380 ALA B N 1
ATOM 6687 C CA . ALA B 1 380 ? 17.297 -11.547 -9.82 1 94.31 380 ALA B CA 1
ATOM 6688 C C . ALA B 1 380 ? 16.5 -10.664 -8.859 1 94.31 380 ALA B C 1
ATOM 6690 O O . ALA B 1 380 ? 15.289 -10.844 -8.703 1 94.31 380 ALA B O 1
ATOM 6691 N N . SER B 1 381 ? 17.188 -9.797 -8.234 1 95.44 381 SER B N 1
ATOM 6692 C CA . SER B 1 381 ? 16.531 -8.859 -7.328 1 95.44 381 SER B CA 1
ATOM 6693 C C . SER B 1 381 ? 16.328 -7.5 -7.984 1 95.44 381 SER B C 1
ATOM 6695 O O . SER B 1 381 ? 17.047 -7.148 -8.922 1 95.44 381 SER B O 1
ATOM 6697 N N . CYS B 1 382 ? 15.266 -6.781 -7.57 1 94.5 382 CYS B N 1
ATOM 6698 C CA . CYS B 1 382 ? 15.023 -5.41 -8.008 1 94.5 382 CYS B CA 1
ATOM 6699 C C . CYS B 1 382 ? 14.398 -4.582 -6.891 1 94.5 382 CYS B C 1
ATOM 6701 O O . CYS B 1 382 ? 13.93 -5.133 -5.895 1 94.5 382 CYS B O 1
ATOM 6703 N N . THR B 1 383 ? 14.531 -3.264 -7.051 1 94 383 THR B N 1
ATOM 6704 C CA . THR B 1 383 ? 13.992 -2.332 -6.066 1 94 383 THR B CA 1
ATOM 6705 C C . THR B 1 383 ? 13.086 -1.305 -6.734 1 94 383 THR B C 1
ATOM 6707 O O . THR B 1 383 ? 13.172 -1.085 -7.945 1 94 383 THR B O 1
ATOM 6710 N N . SER B 1 384 ? 12.164 -0.762 -5.965 1 92.06 384 SER B N 1
ATOM 6711 C CA . SER B 1 384 ? 11.211 0.207 -6.488 1 92.06 384 SER B CA 1
ATOM 6712 C C . SER B 1 384 ? 11.891 1.521 -6.852 1 92.06 384 SER B C 1
ATOM 6714 O O . SER B 1 384 ? 11.359 2.305 -7.641 1 92.06 384 SER B O 1
ATOM 6716 N N . SER B 1 385 ? 13.016 1.76 -6.191 1 86.19 385 SER B N 1
ATOM 6717 C CA . SER B 1 385 ? 13.758 2.971 -6.512 1 86.19 385 SER B CA 1
ATOM 6718 C C . SER B 1 385 ? 15.258 2.693 -6.578 1 86.19 385 SER B C 1
ATOM 6720 O O . SER B 1 385 ? 15.781 1.899 -5.797 1 86.19 385 SER B O 1
ATOM 6722 N N . THR B 1 386 ? 15.906 3.387 -7.496 1 83.19 386 THR B N 1
ATOM 6723 C CA . THR B 1 386 ? 17.359 3.275 -7.609 1 83.19 386 THR B CA 1
ATOM 6724 C C . THR B 1 386 ? 18.047 4.523 -7.062 1 83.19 386 THR B C 1
ATOM 6726 O O . THR B 1 386 ? 19.266 4.617 -7.066 1 83.19 386 THR B O 1
ATOM 6729 N N . VAL B 1 387 ? 17.203 5.418 -6.609 1 83.31 387 VAL B N 1
ATOM 6730 C CA . VAL B 1 387 ? 17.75 6.645 -6.039 1 83.31 387 VAL B CA 1
ATOM 6731 C C . VAL B 1 387 ? 18.375 6.352 -4.676 1 83.31 387 VAL B C 1
ATOM 6733 O O . VAL B 1 387 ? 17.703 5.82 -3.783 1 83.31 387 VAL B O 1
ATOM 6736 N N . PRO B 1 388 ? 19.578 6.73 -4.539 1 83.06 388 PRO B N 1
ATOM 6737 C CA . PRO B 1 388 ? 20.234 6.449 -3.26 1 83.06 388 PRO B CA 1
ATOM 6738 C C . PRO B 1 388 ? 19.578 7.191 -2.094 1 83.06 388 PRO B C 1
ATOM 6740 O O . PRO B 1 388 ? 19.172 8.344 -2.242 1 83.06 388 PRO B O 1
ATOM 6743 N N . GLY B 1 389 ? 19.422 6.52 -1.072 1 84.31 389 GLY B N 1
ATOM 6744 C CA . GLY B 1 389 ? 18.969 7.156 0.151 1 84.31 389 GLY B CA 1
ATOM 6745 C C . GLY B 1 389 ? 17.469 7.062 0.343 1 84.31 389 GLY B C 1
ATOM 6746 O O . GLY B 1 389 ? 16.938 7.469 1.381 1 84.31 389 GLY B O 1
ATOM 6747 N N . VAL B 1 390 ? 16.797 6.633 -0.685 1 86.94 390 VAL B N 1
ATOM 6748 C CA . VAL B 1 390 ? 15.352 6.453 -0.527 1 86.94 390 VAL B CA 1
ATOM 6749 C C . VAL B 1 390 ? 15.078 5.418 0.563 1 86.94 390 VAL B C 1
ATOM 6751 O O . VAL B 1 390 ? 15.68 4.344 0.576 1 86.94 390 VAL B O 1
ATOM 6754 N N . LYS B 1 391 ? 14.156 5.848 1.411 1 90.06 391 LYS B N 1
ATOM 6755 C CA . LYS B 1 391 ? 13.805 4.961 2.516 1 90.06 391 LYS B CA 1
ATOM 6756 C C . LYS B 1 391 ? 12.586 4.105 2.17 1 90.06 391 LYS B C 1
ATOM 6758 O O . LYS B 1 391 ? 11.734 4.523 1.385 1 90.06 391 LYS B O 1
ATOM 6763 N N . PHE B 1 392 ? 12.477 2.924 2.645 1 91.94 392 PHE B N 1
ATOM 6764 C CA . PHE B 1 392 ? 11.375 1.975 2.557 1 91.94 392 PHE B CA 1
ATOM 6765 C C . PHE B 1 392 ? 11.133 1.562 1.11 1 91.94 392 PHE B C 1
ATOM 6767 O O . PHE B 1 392 ? 9.992 1.582 0.639 1 91.94 392 PHE B O 1
ATOM 6774 N N . PRO B 1 393 ? 12.117 1.261 0.383 1 93.31 393 PRO B N 1
ATOM 6775 C CA . PRO B 1 393 ? 11.875 0.734 -0.962 1 93.31 393 PRO B CA 1
ATOM 6776 C C . PRO B 1 393 ? 11.195 -0.634 -0.947 1 93.31 393 PRO B C 1
ATOM 6778 O O . PRO B 1 393 ? 11.383 -1.411 -0.009 1 93.31 393 PRO B O 1
ATOM 6781 N N . VAL B 1 394 ? 10.336 -0.795 -1.923 1 95.81 394 VAL B N 1
ATOM 6782 C CA . VAL B 1 394 ? 9.781 -2.131 -2.111 1 95.81 394 VAL B CA 1
ATOM 6783 C C . VAL B 1 394 ? 10.789 -3.016 -2.83 1 95.81 394 VAL B C 1
ATOM 6785 O O . VAL B 1 394 ? 11.438 -2.58 -3.787 1 95.81 394 VAL B O 1
ATOM 6788 N N . ILE B 1 395 ? 10.945 -4.234 -2.32 1 97.12 395 ILE B N 1
ATOM 6789 C CA . ILE B 1 395 ? 11.922 -5.16 -2.895 1 97.12 395 ILE B CA 1
ATOM 6790 C C . ILE B 1 395 ? 11.195 -6.211 -3.732 1 97.12 395 ILE B C 1
ATOM 6792 O O . ILE B 1 395 ? 10.133 -6.699 -3.348 1 97.12 395 ILE B O 1
ATOM 6796 N N . GLY B 1 396 ? 11.797 -6.52 -4.871 1 97.5 396 GLY B N 1
ATOM 6797 C CA . GLY B 1 396 ? 11.281 -7.566 -5.734 1 97.5 396 GLY B CA 1
ATOM 6798 C C . GLY B 1 396 ? 12.305 -8.641 -6.051 1 97.5 396 GLY B C 1
ATOM 6799 O O . GLY B 1 396 ? 13.484 -8.344 -6.238 1 97.5 396 GLY B O 1
ATOM 6800 N N . ILE B 1 397 ? 11.891 -9.898 -6 1 97.94 397 ILE B N 1
ATOM 6801 C CA . ILE B 1 397 ? 12.68 -11.031 -6.473 1 97.94 397 ILE B CA 1
ATOM 6802 C C . ILE B 1 397 ? 11.992 -11.68 -7.668 1 97.94 397 ILE B C 1
ATOM 6804 O O . ILE B 1 397 ? 10.82 -12.055 -7.59 1 97.94 397 ILE B O 1
ATOM 6808 N N . LYS B 1 398 ? 12.734 -11.797 -8.75 1 96.81 398 LYS B N 1
ATOM 6809 C CA . LYS B 1 398 ? 12.18 -12.32 -9.992 1 96.81 398 LYS B CA 1
ATOM 6810 C C . LYS B 1 398 ? 12.852 -13.633 -10.383 1 96.81 398 LYS B C 1
ATOM 6812 O O . LYS B 1 398 ? 14.062 -13.789 -10.219 1 96.81 398 LYS B O 1
ATOM 6817 N N . SER B 1 399 ? 12.039 -14.469 -10.883 1 95.56 399 SER B N 1
ATOM 6818 C CA . SER B 1 399 ? 12.609 -15.719 -11.398 1 95.56 399 SER B CA 1
ATOM 6819 C C . SER B 1 399 ? 13.141 -15.539 -12.812 1 95.56 399 SER B C 1
ATOM 6821 O O . SER B 1 399 ? 12.453 -14.984 -13.68 1 95.56 399 SER B O 1
ATOM 6823 N N . LEU B 1 400 ? 14.32 -15.977 -12.992 1 92.25 400 LEU B N 1
ATOM 6824 C CA . LEU B 1 400 ? 14.906 -15.93 -14.336 1 92.25 400 LEU B CA 1
ATOM 6825 C C . LEU B 1 400 ? 14.633 -17.234 -15.086 1 92.25 400 LEU B C 1
ATOM 6827 O O . LEU B 1 400 ? 14.781 -17.297 -16.312 1 92.25 400 LEU B O 1
ATOM 6831 N N . VAL B 1 401 ? 14.234 -18.219 -14.344 1 91.31 401 VAL B N 1
ATOM 6832 C CA . VAL B 1 401 ? 13.883 -19.516 -14.938 1 91.31 401 VAL B CA 1
ATOM 6833 C C . VAL B 1 401 ? 12.477 -19.438 -15.516 1 91.31 401 VAL B C 1
ATOM 6835 O O . VAL B 1 401 ? 12.234 -19.891 -16.641 1 91.31 401 VAL B O 1
ATOM 6838 N N . TRP B 1 402 ? 11.602 -18.922 -14.766 1 94.19 402 TRP B N 1
ATOM 6839 C CA . TRP B 1 402 ? 10.219 -18.734 -15.164 1 94.19 402 TRP B CA 1
ATOM 6840 C C . TRP B 1 402 ? 9.898 -17.25 -15.328 1 94.19 402 TRP B C 1
ATOM 6842 O O . TRP B 1 402 ? 9.336 -16.625 -14.43 1 94.19 402 TRP B O 1
ATOM 6852 N N . PRO B 1 403 ? 10.156 -16.75 -16.516 1 94.25 403 PRO B N 1
ATOM 6853 C CA . PRO B 1 403 ? 9.867 -15.328 -16.719 1 94.25 403 PRO B CA 1
ATOM 6854 C C . PRO B 1 403 ? 8.414 -14.969 -16.406 1 94.25 403 PRO B C 1
ATOM 6856 O O . PRO B 1 403 ? 7.496 -15.633 -16.891 1 94.25 403 PRO B O 1
ATOM 6859 N N . GLY B 1 404 ? 8.266 -13.953 -15.586 1 96.38 404 GLY B N 1
ATOM 6860 C CA . GLY B 1 404 ? 6.938 -13.516 -15.195 1 96.38 404 GLY B CA 1
ATOM 6861 C C . GLY B 1 404 ? 6.637 -13.758 -13.727 1 96.38 404 GLY B C 1
ATOM 6862 O O . GLY B 1 404 ? 5.699 -13.188 -13.172 1 96.38 404 GLY B O 1
ATOM 6863 N N . ALA B 1 405 ? 7.406 -14.664 -13.125 1 97.94 405 ALA B N 1
ATOM 6864 C CA . ALA B 1 405 ? 7.211 -14.961 -11.711 1 97.94 405 ALA B CA 1
ATOM 6865 C C . ALA B 1 405 ? 8.016 -14 -10.836 1 97.94 405 ALA B C 1
ATOM 6867 O O . ALA B 1 405 ? 9.203 -13.766 -11.086 1 97.94 405 ALA B O 1
ATOM 6868 N N . PHE B 1 406 ? 7.359 -13.469 -9.797 1 98.31 406 PHE B N 1
ATOM 6869 C CA . PHE B 1 406 ? 8.062 -12.547 -8.906 1 98.31 406 PHE B CA 1
ATOM 6870 C C . PHE B 1 406 ? 7.398 -12.516 -7.535 1 98.31 406 PHE B C 1
ATOM 6872 O O . PHE B 1 406 ? 6.277 -13 -7.367 1 98.31 406 PHE B O 1
ATOM 6879 N N . VAL B 1 407 ? 8.148 -12.055 -6.609 1 98.5 407 VAL B N 1
ATOM 6880 C CA . VAL B 1 407 ? 7.645 -11.766 -5.273 1 98.5 407 VAL B CA 1
ATOM 6881 C C . VAL B 1 407 ? 7.957 -10.312 -4.906 1 98.5 407 VAL B C 1
ATOM 6883 O O . VAL B 1 407 ? 9.023 -9.797 -5.242 1 98.5 407 VAL B O 1
ATOM 6886 N N . ALA B 1 408 ? 6.973 -9.656 -4.383 1 97.94 408 ALA B N 1
ATOM 6887 C CA . ALA B 1 408 ? 7.141 -8.297 -3.879 1 97.94 408 ALA B CA 1
ATOM 6888 C C . ALA B 1 408 ? 7.152 -8.281 -2.354 1 97.94 408 ALA B C 1
ATOM 6890 O O . ALA B 1 408 ? 6.402 -9.016 -1.709 1 97.94 408 ALA B O 1
ATOM 6891 N N . TYR B 1 409 ? 7.98 -7.367 -1.845 1 96.81 409 TYR B N 1
ATOM 6892 C CA . TYR B 1 409 ? 8.18 -7.344 -0.4 1 96.81 409 TYR B CA 1
ATOM 6893 C C . TYR B 1 409 ? 8.273 -5.91 0.113 1 96.81 409 TYR B C 1
ATOM 6895 O O . TYR B 1 409 ? 9.008 -5.09 -0.445 1 96.81 409 TYR B O 1
ATOM 6903 N N . ASP B 1 410 ? 7.48 -5.629 1.101 1 94 410 ASP B N 1
ATOM 6904 C CA . ASP B 1 410 ? 7.543 -4.355 1.811 1 94 410 ASP B CA 1
ATOM 6905 C C . ASP B 1 410 ? 8.25 -4.512 3.154 1 94 410 ASP B C 1
ATOM 6907 O O . ASP B 1 410 ? 7.684 -5.062 4.102 1 94 410 ASP B O 1
ATOM 6911 N N . ALA B 1 411 ? 9.398 -3.912 3.273 1 89.69 411 ALA B N 1
ATOM 6912 C CA . ALA B 1 411 ? 10.242 -4.09 4.453 1 89.69 411 ALA B CA 1
ATOM 6913 C C . ALA B 1 411 ? 9.648 -3.379 5.664 1 89.69 411 ALA B C 1
ATOM 6915 O O . ALA B 1 411 ? 9.977 -3.703 6.809 1 89.69 411 ALA B O 1
ATOM 6916 N N . SER B 1 412 ? 8.828 -2.369 5.473 1 87.44 412 SER B N 1
ATOM 6917 C CA . SER B 1 412 ? 8.258 -1.606 6.578 1 87.44 412 SER B CA 1
ATOM 6918 C C . SER B 1 412 ? 7.242 -2.434 7.355 1 87.44 412 SER B C 1
ATOM 6920 O O . SER B 1 412 ? 7.109 -2.283 8.57 1 87.44 412 SER B O 1
ATOM 6922 N N . THR B 1 413 ? 6.547 -3.334 6.727 1 86.75 413 THR B N 1
ATOM 6923 C CA . THR B 1 413 ? 5.488 -4.102 7.375 1 86.75 413 THR B CA 1
ATOM 6924 C C . THR B 1 413 ? 5.832 -5.59 7.383 1 86.75 413 THR B C 1
ATOM 6926 O O . THR B 1 413 ? 5.281 -6.355 8.18 1 86.75 413 THR B O 1
ATOM 6929 N N . GLY B 1 414 ? 6.699 -5.988 6.484 1 89.69 414 GLY B N 1
ATOM 6930 C CA . GLY B 1 414 ? 7.008 -7.402 6.34 1 89.69 414 GLY B CA 1
ATOM 6931 C C . GLY B 1 414 ? 6.047 -8.133 5.422 1 89.69 414 GLY B C 1
ATOM 6932 O O . GLY B 1 414 ? 6.113 -9.359 5.293 1 89.69 414 GLY B O 1
ATOM 6933 N N . ALA B 1 415 ? 5.16 -7.402 4.836 1 92.38 415 ALA B N 1
ATOM 6934 C CA . ALA B 1 415 ? 4.199 -8 3.91 1 92.38 415 ALA B CA 1
ATOM 6935 C C . ALA B 1 415 ? 4.883 -8.43 2.613 1 92.38 415 ALA B C 1
ATOM 6937 O O . ALA B 1 415 ? 5.781 -7.742 2.121 1 92.38 415 ALA B O 1
ATOM 6938 N N . PHE B 1 416 ? 4.473 -9.539 1.988 1 96.38 416 PHE B N 1
ATOM 6939 C CA . PHE B 1 416 ? 4.992 -9.992 0.703 1 96.38 416 PHE B CA 1
ATOM 6940 C C . PHE B 1 416 ? 3.918 -10.734 -0.086 1 96.38 416 PHE B C 1
ATOM 6942 O O . PHE B 1 416 ? 2.928 -11.195 0.486 1 96.38 416 PHE B O 1
ATOM 6949 N N . SER B 1 417 ? 4.047 -10.758 -1.364 1 97.44 417 SER B N 1
ATOM 6950 C CA . SER B 1 417 ? 3.072 -11.414 -2.234 1 97.44 417 SER B CA 1
ATOM 6951 C C . SER B 1 417 ? 3.738 -11.969 -3.486 1 97.44 417 SER B C 1
ATOM 6953 O O . SER B 1 417 ? 4.586 -11.312 -4.094 1 97.44 417 SER B O 1
ATOM 6955 N N . ASN B 1 418 ? 3.42 -13.195 -3.816 1 98.56 418 ASN B N 1
ATOM 6956 C CA . ASN B 1 418 ? 3.895 -13.852 -5.027 1 98.56 418 ASN B CA 1
ATOM 6957 C C . ASN B 1 418 ? 2.889 -13.719 -6.168 1 98.56 418 ASN B C 1
ATOM 6959 O O . ASN B 1 418 ? 1.68 -13.805 -5.949 1 98.56 418 ASN B O 1
ATOM 6963 N N . CYS B 1 419 ? 3.373 -13.57 -7.379 1 98.5 419 CYS B N 1
ATOM 6964 C CA . CYS B 1 419 ? 2.496 -13.461 -8.539 1 98.5 419 CYS B CA 1
ATOM 6965 C C . CYS B 1 419 ? 3.211 -13.914 -9.805 1 98.5 419 CYS B C 1
ATOM 6967 O O . CYS B 1 419 ? 4.434 -13.789 -9.914 1 98.5 419 CYS B O 1
ATOM 6969 N N . TYR B 1 420 ? 2.453 -14.492 -10.719 1 98.56 420 TYR B N 1
ATOM 6970 C CA . TYR B 1 420 ? 2.984 -14.883 -12.023 1 98.56 420 TYR B CA 1
ATOM 6971 C C . TYR B 1 420 ? 2.172 -14.258 -13.156 1 98.56 420 TYR B C 1
ATOM 6973 O O . TYR B 1 420 ? 0.942 -14.344 -13.164 1 98.56 420 TYR B O 1
ATOM 6981 N N . VAL B 1 421 ? 2.797 -13.602 -14.055 1 98.06 421 VAL B N 1
ATOM 6982 C CA . VAL B 1 421 ? 2.188 -13.117 -15.289 1 98.06 421 VAL B CA 1
ATOM 6983 C C . VAL B 1 421 ? 3.07 -13.484 -16.484 1 98.06 421 VAL B C 1
ATOM 6985 O O . VAL B 1 421 ? 4.145 -12.906 -16.656 1 98.06 421 VAL B O 1
ATOM 6988 N N . GLY B 1 422 ? 2.607 -14.43 -17.219 1 96.62 422 GLY B N 1
ATOM 6989 C CA . GLY B 1 422 ? 3.457 -14.836 -18.328 1 96.62 422 GLY B CA 1
ATOM 6990 C C . GLY B 1 422 ? 2.848 -15.938 -19.172 1 96.62 422 GLY B C 1
ATOM 6991 O O . GLY B 1 422 ? 1.682 -16.297 -19 1 96.62 422 GLY B O 1
ATOM 6992 N N . TYR B 1 423 ? 3.656 -16.562 -20.047 1 94.31 423 TYR B N 1
ATOM 6993 C CA . TYR B 1 423 ? 3.191 -17.531 -21.016 1 94.31 423 TYR B CA 1
ATOM 6994 C C . TYR B 1 423 ? 3.389 -18.953 -20.516 1 94.31 423 TYR B C 1
ATOM 6996 O O . TYR B 1 423 ? 2.93 -19.922 -21.141 1 94.31 423 TYR B O 1
ATOM 7004 N N . GLY B 1 424 ? 4.094 -19.141 -19.469 1 93.38 424 GLY B N 1
ATOM 7005 C CA . GLY B 1 424 ? 4.266 -20.453 -18.875 1 93.38 424 GLY B CA 1
ATOM 7006 C C . GLY B 1 424 ? 5.477 -21.188 -19.422 1 93.38 424 GLY B C 1
ATOM 7007 O O . GLY B 1 424 ? 5.559 -22.422 -19.312 1 93.38 424 GLY B O 1
ATOM 7008 N N . PHE B 1 425 ? 6.398 -20.438 -20.047 1 88.5 425 PHE B N 1
ATOM 7009 C CA . PHE B 1 425 ? 7.594 -21.062 -20.609 1 88.5 425 PHE B CA 1
ATOM 7010 C C . PHE B 1 425 ? 8.82 -20.719 -19.766 1 88.5 425 PHE B C 1
ATOM 7012 O O . PHE B 1 425 ? 8.953 -19.578 -19.297 1 88.5 425 PHE B O 1
ATOM 7019 N N . LYS B 1 426 ? 9.586 -21.766 -19.641 1 86.19 426 LYS B N 1
ATOM 7020 C CA . LYS B 1 426 ? 10.891 -21.5 -19.047 1 86.19 426 LYS B CA 1
ATOM 7021 C C . LYS B 1 426 ? 11.789 -20.719 -20 1 86.19 426 LYS B C 1
ATOM 7023 O O . LYS B 1 426 ? 11.602 -20.766 -21.219 1 86.19 426 LYS B O 1
ATOM 7028 N N . ASN B 1 427 ? 12.633 -19.875 -19.375 1 73.5 427 ASN B N 1
ATOM 7029 C CA . ASN B 1 427 ? 13.578 -19.094 -20.156 1 73.5 427 ASN B CA 1
ATOM 7030 C C . ASN B 1 427 ? 14.68 -19.969 -20.75 1 73.5 427 ASN B C 1
ATOM 7032 O O . ASN B 1 427 ? 15.844 -19.844 -20.375 1 73.5 427 ASN B O 1
ATOM 7036 N N . ALA B 1 428 ? 14.344 -21 -21.359 1 64.19 428 ALA B N 1
ATOM 7037 C CA . ALA B 1 428 ? 15.312 -21.906 -21.969 1 64.19 428 ALA B CA 1
ATOM 7038 C C . ALA B 1 428 ? 14.977 -22.156 -23.438 1 64.19 428 ALA B C 1
ATOM 7040 O O . ALA B 1 428 ? 13.812 -22.078 -23.844 1 64.19 428 ALA B O 1
ATOM 7041 N N . PRO B 1 429 ? 16.141 -22.141 -24.266 1 50.69 429 PRO B N 1
ATOM 7042 C CA . PRO B 1 429 ? 15.883 -22.469 -25.672 1 50.69 429 PRO B CA 1
ATOM 7043 C C . PRO B 1 429 ? 15.172 -23.812 -25.859 1 50.69 429 PRO B C 1
ATOM 7045 O O . PRO B 1 429 ? 15.336 -24.719 -25.031 1 50.69 429 PRO B O 1
ATOM 7048 N N . PHE B 1 430 ? 14.109 -23.891 -26.609 1 48.94 430 PHE B N 1
ATOM 7049 C CA . PHE B 1 430 ? 13.367 -25.125 -26.875 1 48.94 430 PHE B CA 1
ATOM 7050 C C . PHE B 1 430 ? 14.273 -26.188 -27.469 1 48.94 430 PHE B C 1
ATOM 7052 O O . PHE B 1 430 ? 14.953 -25.953 -28.469 1 48.94 430 PHE B O 1
ATOM 7059 N N . VAL B 1 431 ? 14.602 -27.219 -26.719 1 46.94 431 VAL B N 1
ATOM 7060 C CA . VAL B 1 431 ? 15.328 -28.344 -27.297 1 46.94 431 VAL B CA 1
ATOM 7061 C C . VAL B 1 431 ? 14.352 -29.438 -27.719 1 46.94 431 VAL B C 1
ATOM 7063 O O . VAL B 1 431 ? 13.688 -30.047 -26.875 1 46.94 431 VAL B O 1
ATOM 7066 N N . PRO B 1 432 ? 14.023 -29.609 -28.953 1 46.31 432 PRO B N 1
ATOM 7067 C CA . PRO B 1 432 ? 13.078 -30.641 -29.391 1 46.31 432 PRO B CA 1
ATOM 7068 C C . PRO B 1 432 ? 13.453 -32.031 -28.906 1 46.31 432 PRO B C 1
ATOM 7070 O O . PRO B 1 432 ? 14.641 -32.344 -28.797 1 46.31 432 PRO B O 1
ATOM 7073 N N . ALA B 1 433 ? 12.688 -32.688 -28.094 1 46.66 433 ALA B N 1
ATOM 7074 C CA . ALA B 1 433 ? 12.945 -34.062 -27.75 1 46.66 433 ALA B CA 1
ATOM 7075 C C . ALA B 1 433 ? 13.344 -34.875 -28.984 1 46.66 433 ALA B C 1
ATOM 7077 O O . ALA B 1 433 ? 12.734 -34.75 -30.047 1 46.66 433 ALA B O 1
ATOM 7078 N N . PRO B 1 434 ? 14.5 -35.531 -28.969 1 43.81 434 PRO B N 1
ATOM 7079 C CA . PRO B 1 434 ? 14.812 -36.344 -30.141 1 43.81 434 PRO B CA 1
ATOM 7080 C C . PRO B 1 434 ? 13.703 -37.344 -30.453 1 43.81 434 PRO B C 1
ATOM 7082 O O . PRO B 1 434 ? 12.945 -37.75 -29.562 1 43.81 434 PRO B O 1
ATOM 7085 N N . PRO B 1 435 ? 13.312 -37.438 -31.656 1 43.25 435 PRO B N 1
ATOM 7086 C CA . PRO B 1 435 ? 12.297 -38.438 -32 1 43.25 435 PRO B CA 1
ATOM 7087 C C . PRO B 1 435 ? 12.539 -39.781 -31.328 1 43.25 435 PRO B C 1
ATOM 7089 O O . PRO B 1 435 ? 13.68 -40.125 -31 1 43.25 435 PRO B O 1
ATOM 7092 N N . PRO B 1 436 ? 11.586 -40.219 -30.547 1 41.19 436 PRO B N 1
ATOM 7093 C CA . PRO B 1 436 ? 11.797 -41.531 -29.922 1 41.19 436 PRO B CA 1
ATOM 7094 C C . PRO B 1 436 ? 12.617 -42.469 -30.797 1 41.19 436 PRO B C 1
ATOM 7096 O O . PRO B 1 436 ? 12.703 -42.25 -32.031 1 41.19 436 PRO B O 1
ATOM 7099 N N . GLU B 1 437 ? 13.492 -43.188 -30.25 1 38.22 437 GLU B N 1
ATOM 7100 C CA . GLU B 1 437 ? 14.227 -44.188 -31.016 1 38.22 437 GLU B CA 1
ATOM 7101 C C . GLU B 1 437 ? 13.32 -44.906 -32 1 38.22 437 GLU B C 1
ATOM 7103 O O . GLU B 1 437 ? 12.133 -45.094 -31.734 1 38.22 437 GLU B O 1
ATOM 7108 N N . ILE B 1 438 ? 13.594 -44.812 -33.219 1 36.75 438 ILE B N 1
ATOM 7109 C CA . ILE B 1 438 ? 12.859 -45.562 -34.219 1 36.75 438 ILE B CA 1
ATOM 7110 C C . ILE B 1 438 ? 12.484 -46.938 -33.688 1 36.75 438 ILE B C 1
ATOM 7112 O O . ILE B 1 438 ? 13.359 -47.719 -33.25 1 36.75 438 ILE B O 1
ATOM 7116 N N . GLN B 1 439 ? 11.445 -46.969 -32.906 1 39.75 439 GLN B N 1
ATOM 7117 C CA . GLN B 1 439 ? 11.047 -48.312 -32.5 1 39.75 439 GLN B CA 1
ATOM 7118 C C . GLN B 1 439 ? 11.445 -49.344 -33.562 1 39.75 439 GLN B C 1
ATOM 7120 O O . GLN B 1 439 ? 11.258 -49.125 -34.75 1 39.75 439 GLN B O 1
ATOM 7125 N N . ASN B 1 440 ? 12.547 -50.031 -33.344 1 34.72 440 ASN B N 1
ATOM 7126 C CA . ASN B 1 440 ? 12.852 -51.156 -34.219 1 34.72 440 ASN B CA 1
ATOM 7127 C C . ASN B 1 440 ? 11.578 -51.875 -34.656 1 34.72 440 ASN B C 1
ATOM 7129 O O . ASN B 1 440 ? 10.836 -52.375 -33.812 1 34.72 440 ASN B O 1
ATOM 7133 N N . GLU B 1 441 ? 10.891 -51.156 -35.562 1 36.19 441 GLU B N 1
ATOM 7134 C CA . GLU B 1 441 ? 9.68 -51.812 -36.031 1 36.19 441 GLU B CA 1
ATOM 7135 C C . GLU B 1 441 ? 9.82 -53.344 -35.938 1 36.19 441 GLU B C 1
ATOM 7137 O O . GLU B 1 441 ? 8.945 -54.031 -35.406 1 36.19 441 GLU B O 1
ATOM 7142 N N . PHE B 1 442 ? 10.445 -53.969 -37.188 1 35.81 442 PHE B N 1
ATOM 7143 C CA . PHE B 1 442 ? 10.336 -55.312 -37.688 1 35.81 442 PHE B CA 1
ATOM 7144 C C . PHE B 1 442 ? 11.312 -56.25 -37 1 35.81 442 PHE B C 1
ATOM 7146 O O . PHE B 1 442 ? 12.523 -56.156 -37.219 1 35.81 442 PHE B O 1
ATOM 7153 N N . GLY B 1 443 ? 11.297 -56.469 -35.75 1 32.88 443 GLY B N 1
ATOM 7154 C CA . GLY B 1 443 ? 11.93 -57.719 -35.375 1 32.88 443 GLY B CA 1
ATOM 7155 C C . GLY B 1 443 ? 11.758 -58.812 -36.406 1 32.88 443 GLY B C 1
ATOM 7156 O O . GLY B 1 443 ? 10.633 -59.25 -36.688 1 32.88 443 GLY B O 1
ATOM 7157 N N . PHE B 1 444 ? 12.578 -58.875 -37.5 1 33.34 444 PHE B N 1
ATOM 7158 C CA . PHE B 1 444 ? 12.641 -59.969 -38.469 1 33.34 444 PHE B CA 1
ATOM 7159 C C . PHE B 1 444 ? 12.617 -61.312 -37.75 1 33.34 444 PHE B C 1
ATOM 7161 O O . PHE B 1 444 ? 13.617 -61.719 -37.156 1 33.34 444 PHE B O 1
ATOM 7168 N N . THR B 1 445 ? 11.68 -61.625 -36.938 1 34.12 445 THR B N 1
ATOM 7169 C CA . THR B 1 445 ? 11.555 -63.031 -36.5 1 34.12 445 THR B CA 1
ATOM 7170 C C . THR B 1 445 ? 11.844 -63.969 -37.656 1 34.12 445 THR B C 1
ATOM 7172 O O . THR B 1 445 ? 11.258 -63.875 -38.719 1 34.12 445 THR B O 1
ATOM 7175 N N . PRO B 1 446 ? 12.969 -64.625 -37.656 1 33.34 446 PRO B N 1
ATOM 7176 C CA . PRO B 1 446 ? 13.32 -65.625 -38.688 1 33.34 446 PRO B CA 1
ATOM 7177 C C . PRO B 1 446 ? 12.133 -66.5 -39.125 1 33.34 446 PRO B C 1
ATOM 7179 O O . PRO B 1 446 ? 11.18 -66.625 -38.344 1 33.34 446 PRO B O 1
ATOM 7182 N N . GLU B 1 447 ? 11.859 -66.688 -40.469 1 34.59 447 GLU B N 1
ATOM 7183 C CA . GLU B 1 447 ? 10.859 -67.5 -41.156 1 34.59 447 GLU B CA 1
ATOM 7184 C C . GLU B 1 447 ? 10.758 -68.875 -40.562 1 34.59 447 GLU B C 1
ATOM 7186 O O . GLU B 1 447 ? 11.711 -69.688 -40.594 1 34.59 447 GLU B O 1
ATOM 7191 N N . PRO B 1 448 ? 10.281 -69.062 -39.344 1 33.16 448 PRO B N 1
ATOM 7192 C CA . PRO B 1 448 ? 10.375 -70.438 -38.844 1 33.16 448 PRO B CA 1
ATOM 7193 C C . PRO B 1 448 ? 10.094 -71.5 -39.938 1 33.16 448 PRO B C 1
ATOM 7195 O O . PRO B 1 448 ? 9.398 -71.188 -40.906 1 33.16 448 PRO B O 1
ATOM 7198 N N . GLU B 1 449 ? 10.828 -72.562 -40 1 31.08 449 GLU B N 1
ATOM 7199 C CA . GLU B 1 449 ? 10.828 -73.688 -40.906 1 31.08 449 GLU B CA 1
ATOM 7200 C C . GLU B 1 449 ? 9.406 -74.188 -41.156 1 31.08 449 GLU B C 1
ATOM 7202 O O . GLU B 1 449 ? 8.547 -74.125 -40.281 1 31.08 449 GLU B O 1
ATOM 7207 N N . PRO B 1 450 ? 9.055 -74.5 -42.531 1 34.75 450 PRO B N 1
ATOM 7208 C CA . PRO B 1 450 ? 7.781 -75.062 -43.031 1 34.75 450 PRO B CA 1
ATOM 7209 C C . PRO B 1 450 ? 7.289 -76.25 -42.219 1 34.75 450 PRO B C 1
ATOM 7211 O O . PRO B 1 450 ? 7.871 -77.312 -42.312 1 34.75 450 PRO B O 1
ATOM 7214 N N . VAL B 1 451 ? 7.34 -76.188 -40.938 1 31.84 451 VAL B N 1
ATOM 7215 C CA . VAL B 1 451 ? 7 -77.5 -40.375 1 31.84 451 VAL B CA 1
ATOM 7216 C C . VAL B 1 451 ? 5.711 -78 -41 1 31.84 451 VAL B C 1
ATOM 7218 O O . VAL B 1 451 ? 4.707 -77.312 -41.062 1 31.84 451 VAL B O 1
ATOM 7221 N N . GLU B 1 452 ? 5.883 -79.125 -41.719 1 27.7 452 GLU B N 1
ATOM 7222 C CA . GLU B 1 452 ? 4.93 -79.938 -42.469 1 27.7 452 GLU B CA 1
ATOM 7223 C C . GLU B 1 452 ? 3.793 -80.375 -41.562 1 27.7 452 GLU B C 1
ATOM 7225 O O . GLU B 1 452 ? 3.945 -81.375 -40.781 1 27.7 452 GLU B O 1
ATOM 7230 N N . GLU B 1 453 ? 3.305 -79.562 -40.719 1 27.67 453 GLU B N 1
ATOM 7231 C CA . GLU B 1 453 ? 2.2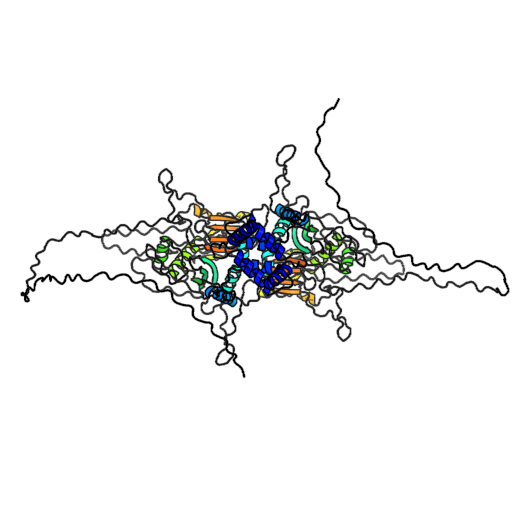58 -80.188 -39.906 1 27.67 453 GLU B CA 1
ATOM 7232 C C . GLU B 1 453 ? 1.255 -80.938 -40.781 1 27.67 453 GLU B C 1
ATOM 7234 O O . GLU B 1 453 ? 0.799 -80.438 -41.812 1 27.67 453 GLU B O 1
ATOM 7239 N N . GLY B 1 454 ? 1.266 -82.25 -40.562 1 24.83 454 GLY B N 1
ATOM 7240 C CA . GLY B 1 454 ? 0.48 -83.312 -41.156 1 24.83 454 GLY B CA 1
ATOM 7241 C C . GLY B 1 454 ? -1.015 -83.062 -41.094 1 24.83 454 GLY B C 1
ATOM 7242 O O . GLY B 1 454 ? -1.749 -83.812 -40.438 1 24.83 454 GLY B O 1
ATOM 7243 N N . GLU B 1 455 ? -1.396 -81.812 -40.969 1 23.84 455 GLU B N 1
ATOM 7244 C CA . GLU B 1 455 ? -2.85 -81.75 -40.906 1 23.84 455 GLU B CA 1
ATOM 7245 C C . GLU B 1 455 ? -3.521 -82.5 -42.031 1 23.84 455 GLU B C 1
ATOM 7247 O O . GLU B 1 455 ? -3.17 -82.312 -43.219 1 23.84 455 GLU B O 1
ATOM 7252 N N . GLU B 1 456 ? -3.949 -83.562 -41.562 1 21.94 456 GLU B N 1
ATOM 7253 C CA . GLU B 1 456 ? -4.863 -84.375 -42.375 1 21.94 456 GLU B CA 1
ATOM 7254 C C . GLU B 1 456 ? -5.867 -83.5 -43.094 1 21.94 456 GLU B C 1
ATOM 7256 O O . GLU B 1 456 ? -6.496 -82.625 -42.5 1 21.94 456 GLU B O 1
ATOM 7261 N N . ALA B 1 457 ? -5.816 -83.625 -44.344 1 24.69 457 ALA B N 1
ATOM 7262 C CA . ALA B 1 457 ? -6.562 -82.875 -45.375 1 24.69 457 ALA B CA 1
ATOM 7263 C C . ALA B 1 457 ? -8.07 -83 -45.156 1 24.69 457 ALA B C 1
ATOM 7265 O O . ALA B 1 457 ? -8.617 -84.125 -45.188 1 24.69 457 ALA B O 1
ATOM 7266 N N . PRO B 1 458 ? -8.703 -82.562 -43.938 1 24.33 458 PRO B N 1
ATOM 7267 C CA . PRO B 1 458 ? -10.016 -83.125 -44.281 1 24.33 458 PRO B CA 1
ATOM 7268 C C . PRO B 1 458 ? -10.406 -82.875 -45.719 1 24.33 458 PRO B C 1
ATOM 7270 O O . PRO B 1 458 ? -9.844 -81.938 -46.375 1 24.33 458 PRO B O 1
ATOM 7273 N N . GLU B 1 459 ? -11.508 -83.562 -46.188 1 22.83 459 GLU B N 1
ATOM 7274 C CA . GLU B 1 459 ? -11.945 -83.875 -47.562 1 22.83 459 GLU B CA 1
ATOM 7275 C C . GLU B 1 459 ? -12.227 -82.562 -48.344 1 22.83 459 GLU B C 1
ATOM 7277 O O . GLU B 1 459 ? -12.617 -81.562 -47.781 1 22.83 459 GLU B O 1
ATOM 7282 N N . PRO B 1 460 ? -12.109 -82.562 -49.719 1 21.91 460 PRO B N 1
ATOM 7283 C CA . PRO B 1 460 ? -11.898 -81.5 -50.75 1 21.91 460 PRO B CA 1
ATOM 7284 C C . PRO B 1 460 ? -13.055 -80.5 -50.812 1 21.91 460 PRO B C 1
ATOM 7286 O O . PRO B 1 460 ? -14.172 -80.875 -51.188 1 21.91 460 PRO B O 1
ATOM 7289 N N . ALA B 1 461 ? -13.594 -79.812 -49.812 1 21.23 461 ALA B N 1
ATOM 7290 C CA . ALA B 1 461 ? -14.828 -79.312 -50.375 1 21.23 461 ALA B CA 1
ATOM 7291 C C . ALA B 1 461 ? -14.602 -78.812 -51.812 1 21.23 461 ALA B C 1
ATOM 7293 O O . ALA B 1 461 ? -13.484 -78.375 -52.156 1 21.23 461 ALA B O 1
ATOM 7294 N N . GLU B 1 462 ? -15.609 -78.688 -52.719 1 19.73 462 GLU B N 1
ATOM 7295 C CA . GLU B 1 462 ? -15.742 -78.438 -54.156 1 19.73 462 GLU B CA 1
ATOM 7296 C C . GLU B 1 462 ? -15.031 -77.125 -54.531 1 19.73 462 GLU B C 1
ATOM 7298 O O . GLU B 1 462 ? -14.812 -76.25 -53.719 1 19.73 462 GLU B O 1
ATOM 7303 N N . GLY B 1 463 ? -14.844 -76.812 -55.875 1 18.09 463 GLY B N 1
ATOM 7304 C CA . GLY B 1 463 ? -13.867 -76.438 -56.875 1 18.09 463 GLY B CA 1
ATOM 7305 C C . GLY B 1 463 ? -13.602 -74.938 -56.875 1 18.09 463 GLY B C 1
ATOM 7306 O O . GLY B 1 463 ? -14.297 -74.188 -56.219 1 18.09 463 GLY B O 1
ATOM 7307 N N . GLU B 1 464 ? -12.922 -74.438 -57.938 1 19.14 464 GLU B N 1
ATOM 7308 C CA . GLU B 1 464 ? -11.812 -73.625 -58.438 1 19.14 464 GLU B CA 1
ATOM 7309 C C . GLU B 1 464 ? -12.25 -72.188 -58.656 1 19.14 464 GLU B C 1
ATOM 7311 O O . GLU B 1 464 ? -11.414 -71.312 -58.875 1 19.14 464 GLU B O 1
ATOM 7316 N N . GLU B 1 465 ? -13.461 -71.625 -58.469 1 18.72 465 GLU B N 1
ATOM 7317 C CA . GLU B 1 465 ? -13.57 -70.875 -59.719 1 18.72 465 GLU B CA 1
ATOM 7318 C C . GLU B 1 465 ? -12.641 -69.688 -59.719 1 18.72 465 GLU B C 1
ATOM 7320 O O . GLU B 1 465 ? -12.555 -68.938 -58.719 1 18.72 465 GLU B O 1
ATOM 7325 N N . VAL B 1 466 ? -11.781 -69.625 -60.719 1 19.7 466 VAL B N 1
ATOM 7326 C CA . VAL B 1 466 ? -10.641 -68.875 -61.188 1 19.7 466 VAL B CA 1
ATOM 7327 C C . VAL B 1 466 ? -11 -67.375 -61.188 1 19.7 466 VAL B C 1
ATOM 7329 O O . VAL B 1 466 ? -12.18 -67 -61.188 1 19.7 466 VAL B O 1
ATOM 7332 N N . PRO B 1 467 ? -10.164 -66.688 -61.688 1 20.23 467 PRO B N 1
ATOM 7333 C CA . PRO B 1 467 ? -9.555 -65.375 -61.75 1 20.23 467 PRO B CA 1
ATOM 7334 C C . PRO B 1 467 ? -10.422 -64.375 -62.5 1 20.23 467 PRO B C 1
ATOM 7336 O O . PRO B 1 467 ? -10.117 -63.156 -62.531 1 20.23 467 PRO B O 1
ATOM 7339 N N . GLU B 1 468 ? -11.586 -64.438 -63.062 1 18.41 468 GLU B N 1
ATOM 7340 C CA . GLU B 1 468 ? -11.469 -63.781 -64.312 1 18.41 468 GLU B CA 1
ATOM 7341 C C . GLU B 1 468 ? -11.344 -62.281 -64.125 1 18.41 468 GLU B C 1
ATOM 7343 O O . GLU B 1 468 ? -12.047 -61.688 -63.312 1 18.41 468 GLU B O 1
ATOM 7348 N N . ILE B 1 469 ? -10.219 -61.688 -64.688 1 21.31 469 ILE B N 1
ATOM 7349 C CA . ILE B 1 469 ? -9.602 -60.375 -64.875 1 21.31 469 ILE B CA 1
ATOM 7350 C C . ILE B 1 469 ? -10.609 -59.438 -65.562 1 21.31 469 ILE B C 1
ATOM 7352 O O . ILE B 1 469 ? -10.289 -58.281 -65.812 1 21.31 469 ILE B O 1
ATOM 7356 N N . PRO B 1 470 ? -11.914 -59.312 -65.375 1 17.39 470 PRO B N 1
ATOM 7357 C CA . PRO B 1 470 ? -12.453 -58.781 -66.625 1 17.39 470 PRO B CA 1
ATOM 7358 C C . PRO B 1 470 ? -11.922 -57.406 -66.938 1 17.39 470 PRO B C 1
ATOM 7360 O O . PRO B 1 470 ? -11.539 -56.656 -66.062 1 17.39 470 PRO B O 1
ATOM 7363 N N . LYS B 1 471 ? -12.047 -57.031 -68.312 1 20.64 471 LYS B N 1
ATOM 7364 C CA . LYS B 1 471 ? -11.625 -56.125 -69.375 1 20.64 471 LYS B CA 1
ATOM 7365 C C . LYS B 1 471 ? -12.188 -54.719 -69.188 1 20.64 471 LYS B C 1
ATOM 7367 O O . LYS B 1 471 ? -11.867 -53.781 -69.938 1 20.64 471 LYS B O 1
ATOM 7372 N N . GLU B 1 472 ? -13.211 -54.312 -68.125 1 16.95 472 GLU B N 1
ATOM 7373 C CA . GLU B 1 472 ? -14.195 -53.5 -68.812 1 16.95 472 GLU B CA 1
ATOM 7374 C C . GLU B 1 472 ? -13.594 -52.156 -69.25 1 16.95 472 GLU B C 1
ATOM 7376 O O . GLU B 1 472 ? -12.625 -51.688 -68.625 1 16.95 472 GLU B O 1
ATOM 7381 N N . SER B 1 473 ? -14.562 -51.094 -69.625 1 17.34 473 SER B N 1
ATOM 7382 C CA . SER B 1 473 ? -14.852 -50.25 -70.75 1 17.34 473 SER B CA 1
ATOM 7383 C C . SER B 1 473 ? -14.148 -48.906 -70.625 1 17.34 473 SER B C 1
ATOM 7385 O O . SER B 1 473 ? -14.109 -48.312 -69.562 1 17.34 473 SER B O 1
ATOM 7387 N N . SER B 1 474 ? -13.312 -48.656 -71.688 1 18.64 474 SER B N 1
ATOM 7388 C CA . SER B 1 474 ? -12.508 -47.562 -72.188 1 18.64 474 SER B CA 1
ATOM 7389 C C . SER B 1 474 ? -13.344 -46.312 -72.375 1 18.64 474 SER B C 1
ATOM 7391 O O . SER B 1 474 ? -12.938 -45.375 -73.062 1 18.64 474 SER B O 1
ATOM 7393 N N . GLU B 1 475 ? -14.719 -46.219 -72 1 19.2 475 GLU B N 1
ATOM 7394 C CA . GLU B 1 475 ? -15.266 -45.156 -72.875 1 19.2 475 GLU B CA 1
ATOM 7395 C C . GLU B 1 475 ? -14.688 -43.812 -72.5 1 19.2 475 GLU B C 1
ATOM 7397 O O . GLU B 1 475 ? -14.656 -43.406 -71.375 1 19.2 475 GLU B O 1
ATOM 7402 N N . LEU B 1 476 ? -14.344 -43.125 -73.625 1 20.5 476 LEU B N 1
ATOM 7403 C CA . LEU B 1 476 ? -13.5 -42 -74 1 20.5 476 LEU B CA 1
ATOM 7404 C C . LEU B 1 476 ? -14.141 -40.688 -73.562 1 20.5 476 LEU B C 1
ATOM 7406 O O . LEU B 1 476 ? -13.43 -39.75 -73.188 1 20.5 476 LEU B O 1
ATOM 7410 N N . PRO B 1 477 ? -15.711 -40.469 -73.375 1 21.64 477 PRO B N 1
ATOM 7411 C CA . PRO B 1 477 ? -16.047 -39.531 -74.5 1 21.64 477 PRO B CA 1
ATOM 7412 C C . PRO B 1 477 ? -15.57 -38.125 -74.25 1 21.64 477 PRO B C 1
ATOM 7414 O O . PRO B 1 477 ? -15.195 -37.781 -73.125 1 21.64 477 PRO B O 1
ATOM 7417 N N . PRO B 1 478 ? -16.719 -37.094 -74.438 1 20.77 478 PRO B N 1
ATOM 7418 C CA . PRO B 1 478 ? -16.672 -36.031 -75.5 1 20.77 478 PRO B CA 1
ATOM 7419 C C . PRO B 1 478 ? -16.047 -34.75 -74.938 1 20.77 478 PRO B C 1
ATOM 7421 O O . PRO B 1 478 ? -15.984 -34.531 -73.75 1 20.77 478 PRO B O 1
ATOM 7424 N N . LEU B 1 479 ? -16.234 -33.844 -75.875 1 20.83 479 LEU B N 1
ATOM 7425 C CA . LEU B 1 479 ? -15.445 -32.719 -76.438 1 20.83 479 LEU B CA 1
ATOM 7426 C C . LEU B 1 479 ? -15.664 -31.469 -75.562 1 20.83 479 LEU B C 1
ATOM 7428 O O . LEU B 1 479 ? -16.656 -31.359 -74.875 1 20.83 479 LEU B O 1
ATOM 7432 N N . PRO B 1 480 ? -15.641 -30.391 -76.188 1 20.69 480 PRO B N 1
ATOM 7433 C CA . PRO B 1 480 ? -14.953 -29.109 -76.062 1 20.69 480 PRO B CA 1
ATOM 7434 C C . PRO B 1 480 ? -15.859 -27.984 -75.562 1 20.69 480 PRO B C 1
ATOM 7436 O O . PRO B 1 480 ? -15.383 -26.969 -75.125 1 20.69 480 PRO B O 1
ATOM 7439 N N . GLU B 1 481 ? -17.375 -27.938 -75.312 1 22.39 481 GLU B N 1
ATOM 7440 C CA . GLU B 1 481 ? -17.781 -26.812 -76.125 1 22.39 481 GLU B CA 1
ATOM 7441 C C . GLU B 1 481 ? -17.422 -25.484 -75.5 1 22.39 481 GLU B C 1
ATOM 7443 O O . GLU B 1 481 ? -17.453 -25.359 -74.312 1 22.39 481 GLU B O 1
ATOM 7448 N N . PRO B 1 482 ? -17.531 -24.328 -76.375 1 21.22 482 PRO B N 1
ATOM 7449 C CA . PRO B 1 482 ? -16.828 -23.062 -76.5 1 21.22 482 PRO B CA 1
ATOM 7450 C C . PRO B 1 482 ? -17.344 -22 -75.5 1 21.22 482 PRO B C 1
ATOM 7452 O O . PRO B 1 482 ? -18.375 -22.203 -74.875 1 21.22 482 PRO B O 1
ATOM 7455 N N . GLU B 1 483 ? -17.953 -20.797 -76.062 1 20.45 483 GLU B N 1
ATOM 7456 C CA . GLU B 1 483 ? -17.406 -19.438 -76.188 1 20.45 483 GLU B CA 1
ATOM 7457 C C . GLU B 1 483 ? -18.25 -18.438 -75.375 1 20.45 483 GLU B C 1
ATOM 7459 O O . GLU B 1 483 ? -17.719 -17.484 -74.812 1 20.45 483 GLU B O 1
ATOM 7464 N N . PRO B 1 484 ? -19.797 -18.453 -75.125 1 23.27 484 PRO B N 1
ATOM 7465 C CA . PRO B 1 484 ? -20.281 -17.188 -75.688 1 23.27 484 PRO B CA 1
ATOM 7466 C C . PRO B 1 484 ? -20.094 -16.016 -74.688 1 23.27 484 PRO B C 1
ATOM 7468 O O . PRO B 1 484 ? -20 -16.203 -73.5 1 23.27 484 PRO B O 1
ATOM 7471 N N . GLU B 1 485 ? -20.516 -14.703 -75.188 1 21.16 485 GLU B N 1
ATOM 7472 C CA . GLU B 1 485 ? -20.109 -13.297 -75.188 1 21.16 485 GLU B CA 1
ATOM 7473 C C . GLU B 1 485 ? -20.781 -12.523 -74.062 1 21.16 485 GLU B C 1
ATOM 7475 O O . GLU B 1 485 ? -21.797 -12.953 -73.5 1 21.16 485 GLU B O 1
ATOM 7480 N N . PRO B 1 486 ? -21.094 -11.086 -74.188 1 21.95 486 PRO B N 1
ATOM 7481 C CA . PRO B 1 486 ? -20.766 -9.781 -73.625 1 21.95 486 PRO B CA 1
ATOM 7482 C C . PRO B 1 486 ? -21.953 -9.133 -72.875 1 21.95 486 PRO B C 1
ATOM 7484 O O . PRO B 1 486 ? -21.781 -8.188 -72.125 1 21.95 486 PRO B O 1
ATOM 7487 N N . GLU B 1 487 ? -23.422 -9.484 -72.812 1 21.03 487 GLU B N 1
ATOM 7488 C CA . GLU B 1 487 ? -24.266 -8.336 -73.125 1 21.03 487 GLU B CA 1
ATOM 7489 C C . GLU B 1 487 ? -24.453 -7.43 -71.938 1 21.03 487 GLU B C 1
ATOM 7491 O O . GLU B 1 487 ? -24.547 -7.91 -70.812 1 21.03 487 GLU B O 1
ATOM 7496 N N . GLU B 1 488 ? -24.672 -5.957 -72.062 1 21.36 488 GLU B N 1
ATOM 7497 C CA . GLU B 1 488 ? -24.609 -4.609 -71.5 1 21.36 488 GLU B CA 1
ATOM 7498 C C . GLU B 1 488 ? -25.922 -4.246 -70.812 1 21.36 488 GLU B C 1
ATOM 7500 O O . GLU B 1 488 ? -26.938 -4.043 -71.5 1 21.36 488 GLU B O 1
ATOM 7505 N N . GLY B 1 489 ? -26.453 -4.801 -69.688 1 19.42 489 GLY B N 1
ATOM 7506 C CA . GLY B 1 489 ? -27.781 -4.555 -69.188 1 19.42 489 GLY B CA 1
ATOM 7507 C C . GLY B 1 489 ? -28 -3.113 -68.75 1 19.42 489 GLY B C 1
ATOM 7508 O O . GLY B 1 489 ? -27.094 -2.482 -68.188 1 19.42 489 GLY B O 1
ATOM 7509 N N . GLU B 1 490 ? -29.172 -2.504 -69.125 1 20.23 490 GLU B N 1
ATOM 7510 C CA . GLU B 1 490 ? -29.875 -1.224 -69.25 1 20.23 490 GLU B CA 1
ATOM 7511 C C . GLU B 1 490 ? -30.266 -0.702 -67.875 1 20.23 490 GLU B C 1
ATOM 7513 O O . GLU B 1 490 ? -30.344 -1.471 -66.938 1 20.23 490 GLU B O 1
ATOM 7518 N N . GLY B 1 491 ? -30.906 0.643 -67.75 1 20.14 491 GLY B N 1
ATOM 7519 C CA . GLY B 1 491 ? -31.094 1.922 -67.125 1 20.14 491 GLY B CA 1
ATOM 7520 C C . GLY B 1 491 ? -32.312 1.959 -66.25 1 20.14 491 GLY B C 1
ATOM 7521 O O . GLY B 1 491 ? -33.281 2.656 -66.562 1 20.14 491 GLY B O 1
ATOM 7522 N N . GLU B 1 492 ? -32.688 0.996 -65.312 1 19.09 492 GLU B N 1
ATOM 7523 C CA . GLU B 1 492 ? -34 1.043 -64.688 1 19.09 492 GLU B CA 1
ATOM 7524 C C . GLU B 1 492 ? -34.219 2.326 -63.906 1 19.09 492 GLU B C 1
ATOM 7526 O O . GLU B 1 492 ? -33.344 2.725 -63.125 1 19.09 492 GLU B O 1
ATOM 7531 N N . GLU B 1 493 ? -35.406 2.938 -64.062 1 20.64 493 GLU B N 1
ATOM 7532 C CA . GLU B 1 493 ? -36.25 4.113 -63.875 1 20.64 493 GLU B CA 1
ATOM 7533 C C . GLU B 1 493 ? -36.688 4.211 -62.406 1 20.64 493 GLU B C 1
ATOM 7535 O O . GLU B 1 493 ? -36.844 3.195 -61.719 1 20.64 493 GLU B O 1
ATOM 7540 N N . GLY B 1 494 ? -36.938 5.48 -61.781 1 20.55 494 GLY B N 1
ATOM 7541 C CA . GLY B 1 494 ? -37.094 6.359 -60.625 1 20.55 494 GLY B CA 1
ATOM 7542 C C . GLY B 1 494 ? -38.438 6.203 -59.938 1 20.55 494 GLY B C 1
ATOM 7543 O O . GLY B 1 494 ? -39.469 6.324 -60.562 1 20.55 494 GLY B O 1
ATOM 7544 N N . ALA B 1 495 ? -38.594 5.504 -58.781 1 20.64 495 ALA B N 1
ATOM 7545 C CA . ALA B 1 495 ? -39.719 5.176 -57.938 1 20.64 495 ALA B CA 1
ATOM 7546 C C . ALA B 1 495 ? -40.281 6.426 -57.25 1 20.64 495 ALA B C 1
ATOM 7548 O O . ALA B 1 495 ? -39.562 7.105 -56.5 1 20.64 495 ALA B O 1
ATOM 7549 N N . GLU B 1 496 ? -41.312 7.039 -57.781 1 20.42 496 GLU B N 1
ATOM 7550 C CA . GLU B 1 496 ? -42.062 8.188 -57.344 1 20.42 496 GLU B CA 1
ATOM 7551 C C . GLU B 1 496 ? -42.781 7.883 -56 1 20.42 496 GLU B C 1
ATOM 7553 O O . GLU B 1 496 ? -43.281 6.785 -55.812 1 20.42 496 GLU B O 1
ATOM 7558 N N . GLY B 1 497 ? -42.531 8.602 -54.906 1 20.91 497 GLY B N 1
ATOM 7559 C CA . GLY B 1 497 ? -42.844 8.852 -53.5 1 20.91 497 GLY B CA 1
ATOM 7560 C C . GLY B 1 497 ? -44.281 9.164 -53.25 1 20.91 497 GLY B C 1
ATOM 7561 O O . GLY B 1 497 ? -44.719 10.312 -53.406 1 20.91 497 GLY B O 1
ATOM 7562 N N . GLU B 1 498 ? -45.281 8.359 -53.656 1 21.64 498 GLU B N 1
ATOM 7563 C CA . GLU B 1 498 ? -46.656 8.766 -53.5 1 21.64 498 GLU B CA 1
ATOM 7564 C C . GLU B 1 498 ? -47 9 -52 1 21.64 498 GLU B C 1
ATOM 7566 O O . GLU B 1 498 ? -46.5 8.289 -51.125 1 21.64 498 GLU B O 1
ATOM 7571 N N . GLU B 1 499 ? -47.812 10.109 -51.688 1 23.48 499 GLU B N 1
ATOM 7572 C CA . GLU B 1 499 ? -48.406 10.984 -50.688 1 23.48 499 GLU B CA 1
ATOM 7573 C C . GLU B 1 499 ? -49.438 10.234 -49.844 1 23.48 499 GLU B C 1
ATOM 7575 O O . GLU B 1 499 ? -50.406 9.664 -50.375 1 23.48 499 GLU B O 1
ATOM 7580 N N . PRO B 1 500 ? -49.094 9.492 -48.875 1 21.42 500 PRO B N 1
ATOM 7581 C CA . PRO B 1 500 ? -50.156 8.945 -48.031 1 21.42 500 PRO B CA 1
ATOM 7582 C C . PRO B 1 500 ? -51.031 10.031 -47.406 1 21.42 500 PRO B C 1
ATOM 7584 O O . PRO B 1 500 ? -50.531 10.844 -46.625 1 21.42 500 PRO B O 1
ATOM 7587 N N . ALA B 1 501 ? -51.969 10.688 -48.125 1 19.8 501 ALA B N 1
ATOM 7588 C CA . ALA B 1 501 ? -53.062 11.562 -47.75 1 19.8 501 ALA B CA 1
ATOM 7589 C C . ALA B 1 501 ? -53.656 11.156 -46.406 1 19.8 501 ALA B C 1
ATOM 7591 O O . ALA B 1 501 ? -53.406 10.039 -45.906 1 19.8 501 ALA B O 1
ATOM 7592 N N . GLU B 1 502 ? -55.094 11.141 -46.469 1 20.94 502 GLU B N 1
ATOM 7593 C CA . GLU B 1 502 ? -56.188 11.531 -45.562 1 20.94 502 GLU B CA 1
ATOM 7594 C C . GLU B 1 502 ? -56.469 10.445 -44.531 1 20.94 502 GLU B C 1
ATOM 7596 O O . GLU B 1 502 ? -56.5 9.258 -44.875 1 20.94 502 GLU B O 1
#

Sequence (1004 aa):
MAFEDALQEATAFLQKTNVDGESVYEQLAKVVGKILDEKPEDAVDLLETSLLVKKTQYAPPDPMYATVRSKNAAAAVMFKELYKTPSPLIDPETGEPMEATPPNDFETENVVADAAMYDALGLGLSRGEMYGVMLAMKRLGEDPEKKLATVRFFGKMLGTTADYYVFESTLKEPAPAPEGETAEGEVPPEASGQGANTYTYFVCQTLGGPFTKLPDVTPATIRCARLIKRYLTGDLAADVSAYPAFPGLEADYLRAMIGRIASATVVCPAGMFTLDEETGAVNKVEEYAPGAAEDMVELDRWAHRYPHVKPQGRCEFYAAPIPEPEEGEEPAEEVEPETSPALLSTLDADAESDAIDWGAAVTAKNEEGEEVQEGRPAWASCTSSTVPGVKFPVIGIKSLVWPGAFVAYDASTGAFSNCYVGYGFKNAPFVPAPPPEIQNEFGFTPEPEPVEEGEEAPEPAEGEEVPEIPKESSELPPLPEPEPEPEEGEGEEGAEGEEPAEMAFEDALQEATAFLQKTNVDGESVYEQLAKVVGKILDEKPEDAVDLLETSLLVKKTQYAPPDPMYATVRSKNAAAAVMFKELYKTPSPLIDPETGEPMEATPPNDFETENVVADAAMYDALGLGLSRGEMYGVMLAMKRLGEDPEKKLATVRFFGKMLGTTADYYVFESTLKEPAPAPEGETAEGEVPPEASGQGANTYTYFVCQTLGGPFTKLPDVTPATIRCARLIKRYLTGDLAADVSAYPAFPGLEADYLRAMIGRIASATVVCPAGMFTLDEETGAVNKVEEYAPGAAEDMVELDRWAHRYPHVKPQGRCEFYAAPIPEPEEGEEPAEEVEPETSPALLSTLDADAESDAIDWGAAVTAKNEEGEEVQEGRPAWASCTSSTVPGVKFPVIGIKSLVWPGAFVAYDASTGAFSNCYVGYGFKNAPFVPAPPPEIQNEFGFTPEPEPVEEGEEAPEPAEGEEVPEIPKESSELPPLPEPEPEPEEGEGEEGAEGEEPAE

Secondary structure (DSSP, 8-state):
-HHHHHHHHHHHHHT-B-TTS-BHHHHHHHHHHHHHHH--TTHHHHHHHHHHHHHS----SSSSS----HHHHHHHHHHHHTTSPPPPPB-TTT-SB----PPPP-EE--HHHHHHHHHHHT-SS-HHHHHHHHHHHHHHHH-TTT-EEEEEEEEEE-BSS--EEEEEEEESSPPPPP-----TTSPPPPPTTSGGGSSEEEEESSTTS--EEPPPP-HHHHHHHHH----B-S-TT-B---SSPPSSBHHHHHHHHHHHHHHHH-EEETTSEEE-TTT--EEE-SSPPPPPTTTTTSGGGEEE-SPPPPTTS-SS----------TTSPPPPP-PPPP-PPTT-BGGGGGG-TT---SS---EE-TTS-EE-TT--SEEEEES--STT-SS-EEEEEESSSTTEEEEEETTTTEEEEEEEE-S--SS-------------------S----------S-------------------------------------------/-HHHHHHHHHHHHHT-B-TTS-BHHHHHHHHHHHHHHH--TTHHHHHHHHHHHHHS----SSSSS----HHHHHHHHHHHHTTS--PPPB-TTT-SB----PPPP-EE--HHHHHHHHHHHT-SS-HHHHHHHHHHHHHHHH-TTT-EEEEEEEEEE-BSS--EEEEEEEESSPPPPP-----TTSPPPPPTTSGGGSSEEEEESSTTS--EEPPPP-HHHHHHHHH----B-S-TT-B---SSPPSSBHHHHHHHHHHHHHHHH-EEETTSEEE-TTT--EEE-SSPPPPPTTTTTSGGGEEE-SPPPPTTS-SS----------TTSPPPPPPPPPP-PPTT-BGGGGGG-TT---SS---EE-TTS-EE-TT--SEEEEES--STT-SSPEEEEEESSSTTEEEEEETTTTEEEEEEEE-S--SS---------------------------------S----------------------------------------

Solvent-accessible surface area (backbone atoms only — not comparable to full-atom values): 59178 Å² total; per-residue (Å²): 111,66,66,59,48,49,50,47,51,50,52,51,59,32,50,47,54,39,100,83,65,48,20,41,43,58,52,49,47,50,50,51,47,47,43,68,71,64,58,54,90,53,46,45,57,49,51,33,47,52,40,36,42,45,64,69,27,50,70,44,43,49,86,84,34,31,58,53,42,64,62,60,46,46,36,49,53,25,37,53,52,54,72,49,76,80,68,69,55,53,30,84,86,72,64,40,65,39,83,68,77,68,67,30,73,54,46,69,72,58,45,68,62,47,24,47,50,27,52,53,59,73,42,85,60,54,57,70,58,36,51,45,48,44,40,40,48,48,55,61,28,28,31,58,86,71,39,29,39,34,44,40,67,42,33,35,44,45,32,78,74,30,40,34,42,35,35,38,25,33,58,69,72,59,56,75,52,79,82,69,83,61,58,91,93,53,71,64,56,58,36,55,58,29,67,71,20,36,55,46,43,33,34,27,69,39,61,45,52,71,77,42,76,47,62,81,58,38,15,67,44,36,44,46,50,73,60,46,88,75,79,43,52,58,47,56,83,34,78,49,90,51,72,72,74,49,88,54,32,30,36,48,51,50,40,27,48,51,48,56,48,46,22,69,59,37,58,40,59,52,74,41,54,44,74,38,84,88,79,68,47,78,42,74,49,89,84,61,77,58,54,54,53,84,55,60,57,40,46,67,42,26,13,33,64,37,62,36,66,33,83,75,30,33,44,63,89,79,78,75,81,72,69,76,53,56,96,90,49,73,69,73,79,79,81,76,80,79,76,55,68,54,72,59,36,46,48,60,55,44,36,78,32,83,53,57,77,48,55,57,54,68,51,47,49,46,98,86,64,50,66,47,73,77,72,54,66,44,59,45,61,48,57,41,59,87,53,84,82,66,73,72,43,38,36,33,42,31,35,50,39,42,49,43,30,32,34,36,34,36,35,86,78,50,50,68,49,57,39,32,46,32,64,80,52,54,68,33,61,86,56,78,69,72,72,71,73,73,68,75,74,78,74,74,75,82,79,67,67,83,75,71,87,76,90,78,80,76,79,85,88,89,78,95,87,90,94,89,78,89,89,78,96,80,87,79,82,89,83,85,82,85,80,89,85,82,85,83,84,85,80,88,89,85,84,89,84,93,83,69,93,122,110,67,64,59,48,50,50,47,50,51,52,52,58,32,51,46,54,38,99,82,65,47,21,41,43,58,51,48,50,51,51,52,48,47,44,68,71,64,56,53,91,52,45,45,58,50,50,35,47,51,41,35,43,43,64,68,28,47,68,44,47,47,80,86,32,34,56,54,42,62,63,59,44,44,36,50,51,25,38,54,52,52,71,50,76,81,70,69,54,54,30,83,86,74,66,40,64,38,83,67,77,67,67,30,72,53,47,66,73,57,45,68,63,46,26,47,50,27,50,52,58,72,42,84,61,52,57,71,60,35,51,43,49,44,42,40,49,46,56,60,26,27,32,60,86,72,39,27,39,33,45,40,68,43,33,36,44,46,32,77,76,31,41,35,41,34,34,38,26,32,60,68,71,57,56,76,53,79,82,70,82,63,58,92,92,53,70,65,56,58,36,55,59,29,66,72,19,36,55,45,42,34,33,27,70,40,62,45,52,71,75,42,76,47,63,80,57,39,15,67,42,35,45,45,53,73,63,46,91,73,79,43,52,57,48,56,83,34,76,49,90,52,73,74,74,49,87,55,33,31,37,49,50,52,38,27,48,50,47,56,48,46,22,71,59,37,60,40,59,52,72,40,54,43,75,37,84,87,78,68,44,78,40,74,49,88,86,61,76,57,55,54,53,83,54,61,58,40,45,67,41,26,12,32,65,38,62,36,65,33,82,75,32,33,43,63,88,80,78,76,82,72,69,74,52,58,95,90,50,74,68,72,77,78,80,76,80,79,76,56,68,55,73,58,35,44,48,60,54,44,37,77,32,84,53,57,76,50,55,55,51,68,50,47,48,46,98,87,63,49,66,48,78,77,73,54,66,44,59,46,62,48,57,41,60,87,56,83,80,65,73,74,44,40,36,33,42,32,36,51,39,41,50,44,30,32,34,37,34,35,36,86,77,50,50,68,48,55,38,31,46,34,61,80,50,54,68,32,61,87,57,78,70,72,72,70,71,74,65,78,75,75,75,79,68,75,80,73,74,83,70,78,71,77,69,70,70,72,79,79,76,86,85,71,87,75,72,81,74,78,84,81,80,78,83,76,81,86,84,79,83,88,80,88,90,84,87,85,86,85,86,89,84,86,87,81,83,82,78,85,77,133

Organism: Micromonas pusilla (strain CCMP1545) (NCBI:txid564608)

Foldseek 3Di:
DVVVVVVVVVLVQQCDAPPVGDGNNVLVCVLVVVCVVVVDPCSVVSSVVSVVCVVVPPVCPPVVCVVVVVVVVVLVVLLVVLVDDDDQDQPPVVSHRPPDDFFADEAEDDQLVQQVLCVLQVAADHSVVSVLVVSLQVVVRRDPVQRWHYKYFAAKADAPAFIKGKIKTAHPDFDFAPPDDDPAPADFADGQCDWLNVIWMWIDRHRSDDIDTFDRATLQQLLVLLQWDDFHHNDQQAADDTPVGHDHGSSRSVSSLSSQCLQPFDKAFQPQWDADPPPRDIDGDPDDQFDAPVVVQDQQRMFGAHQHQFNSRTSDDDWRDFPDDDPPDDGDDTDDTTDADDHRGTQVCVQVDPNDPLGPAPLPQDPVGGSCSHGDRQKGKDWSDPDPPDHFIKIKIAGLQQHQWMKIATRVVRDMDIYGDYRSHTPHDNDNDDDPDPPPPDPPPDDPDVPPPDDDPPDDDDDDDDDDDDDDDDDDDDDDDDDDDDDDDDDDDDDDDDDDPD/DVVVVVVVVVLVQQCDADPVGDGNNVLVCVLVVVCVVVVDPCSVVSSVVSVVVVVVPPVCVVVVCVVVVVVVVVLVVLLVVLVDDDDQDQDPVPSHRPPPDFFADEDEDDQLVQQVLCVLQVAADHSVVSVLVVSLQVVVRRDPVQQWHYKYFAAKADADAFIKGKIKTAHPDFDFAPPDDDPAPADFADGQCDWLNVIWMWIDRHRSDDIDTFDRATLQQLLVLLQWDDFHHNDQQAADDTPVGHDHGSSRSVSSLSSQCLQPFDKAFQPQWDADPPPRDIDGDPDDQFDAPVVCQDQQRMFGAHQHQFNSRTSDDDWRDFDDDDPPDDGDDTDDDTDADDHRGTQVCVQVDPNDPLGPAPLPQDPVGGSCSHGDRQKGKDWSDPDPPDHFIKIKIAGLQQHQWMKIATRVVRDMDIYGDYRSHTPHDNDNDPDPDPPPPDPPPDPPDPPPPPPDPPDDPDDDDDDPPDDDDPDDDDDDDDDDDDDDDDDDDDDDDDDPDD

InterPro domains:
  IPR006802 Radial spokehead-like protein [PF04712] (10-181)
  IPR006802 Radial spokehead-like protein [PF04712] (184-447)
  IPR006802 Radial spokehead-like protein [PTHR13159] (185-492)

Radius of gyration: 43.62 Å; Cα contacts (8 Å, |Δi|>4): 1538; chains: 2; bounding box: 101×184×126 Å

Nearest PDB structures (foldseek):
  7jrj-assembly1_D  TM=7.691E-01  e=2.462E-43  Chlamydomonas reinhardtii
  7jtk-assembly1_H  TM=7.490E-01  e=6.310E-43  Chlamydomonas reinhardtii
  7jr9-assembly1_D  TM=8.817E-01  e=1.165E-38  Chlamydomonas reinhardtii
  7jtk-assembly1_K  TM=7.872E-01  e=2.012E-40  Chlamydomonas reinhardtii
  7jr9-assembly1_C  TM=9.453E-01  e=4.821E-32  Chlamydomonas reinhardtii

pLDDT: mean 72.27, std 25.95, range [15.72, 98.75]